Protein 3NTD (pdb70)

Solvent-accessible surface area: 43177 Å² total; per-residue (Å²): 166,75,36,0,0,1,13,12,0,28,30,4,0,10,21,1,0,12,10,1,5,55,21,18,31,104,5,73,3,2,0,3,17,106,25,83,63,0,15,26,6,61,36,0,3,6,7,26,5,8,40,78,4,92,114,92,78,26,0,44,103,53,55,37,129,36,4,111,41,55,14,58,0,66,15,45,39,94,26,48,9,56,32,10,59,83,112,62,74,48,0,22,0,99,90,81,148,88,40,44,87,38,100,27,46,7,67,14,0,0,1,14,29,14,5,18,34,66,126,19,139,26,80,41,23,139,19,64,0,19,19,31,13,62,44,4,61,23,0,47,120,0,38,116,13,29,140,96,0,55,13,65,44,0,0,0,13,5,2,35,85,52,0,0,13,0,0,24,1,0,59,108,76,68,10,81,7,1,0,0,30,127,36,89,2,1,9,69,56,0,5,87,8,2,0,11,16,0,14,94,21,0,120,105,67,69,7,52,15,64,42,48,10,27,11,50,90,8,58,68,78,103,70,126,108,94,13,38,114,104,72,71,58,114,49,62,118,39,34,85,85,1,54,0,12,0,41,2,60,92,54,98,114,18,79,2,8,0,0,0,10,15,62,37,42,95,7,36,11,119,32,1,116,104,17,51,7,38,45,12,166,83,24,0,0,117,28,73,40,29,2,34,9,66,15,100,25,0,14,0,0,7,45,0,3,17,10,116,11,71,42,44,32,123,54,22,65,27,49,42,25,10,8,6,17,16,0,0,28,15,0,0,0,6,10,47,58,84,128,44,152,21,98,8,1,4,20,7,20,12,2,45,0,18,101,24,6,2,1,7,3,17,23,7,17,86,73,0,130,162,63,70,49,77,45,30,9,0,5,14,18,22,33,2,13,8,92,25,22,74,56,29,56,67,0,0,1,0,0,0,0,20,46,120,157,1,58,6,14,0,0,2,0,4,6,116,59,15,2,27,7,0,0,1,0,0,1,0,0,8,29,32,59,10,38,0,52,92,0,14,47,1,6,20,4,38,6,2,20,38,0,24,25,52,6,0,0,4,56,0,0,19,50,0,0,15,21,46,85,58,14,14,44,22,10,13,24,92,88,5,111,121,58,61,172,68,44,35,18,0,0,0,0,75,84,63,49,58,174,113,20,33,18,178,72,26,74,35,1,7,1,58,79,0,50,117,73,20,152,87,8,50,113,107,72,27,0,0,0,0,0,54,49,10,107,44,0,34,7,0,5,27,5,0,49,46,66,54,15,116,7,80,17,0,8,1,0,20,63,4,38,85,36,4,124,115,69,35,1,0,0,12,11,0,28,30,4,0,11,22,1,0,14,10,1,5,54,20,14,34,113,4,82,3,2,0,3,19,101,28,94,51,1,13,23,8,67,41,0,1,5,8,22,4,7,44,53,5,69,114,98,87,36,0,48,106,46,53,37,131,40,3,120,41,50,10,50,0,81,18,43,33,71,35,48,6,44,41,15,71,82,105,48,78,58,0,29,0,98,88,82,165,105,46,38,105,43,102,28,49,8,64,10,0,0,2,14,26,15,7,31,34,71,128,18,140,27,83,45,25,140,22,62,0,18,17,35,17,67,47,4,63,14,0,42,119,0,32,106,11,22,127,106,0,54,12,63,41,0,0,0,15,5,2,34,77,50,0,0,12,0,0,15,4,0,48,97,68,54,8,120,5,1,0,0,30,121,36,82,4,0,5,73,51,0,5,90,8,1,0,10,15,0,15,82,20,0,107,112,74,60,7,54,12,61,43,48,18,25,10,57,89,11,48,65,84,104,68,127,105,95,12,40,109,109,76,68,60,110,52,54,118,31,31,89,81,0,54,0,16,0,40,2,62,94,54,81,131,15,88,2,10,0,0,0,14,16,62,38,47,152,7,41,5,120,33,1,128,109,16,50,7,39,44,14,171,82,23,0,1,114,21,62,37,31,2,35,7,65,16,102,26,0,19,0,0,6,44,0,3,11,12,102,9,66,40,45,34,121,48,20,66,34,49,38,26,12,6,5,18,18,0,0,29,15,0,0,0,9,13,53,56,87,132,41,130,18,83,7,3,6,18,4,13,7,0,47,0,19,110,22,7,0,0,4,4,16,35,6,22,83,66,0,133,162,66,68,53,73,47,28,11,1,4,13,16,26,28,2,12,8,84,28,23,69,54,27,51,66,0,0,0,0,0,0,0,15,40,126,163,4,60,6,12,0,0,2,0,2,5,114,60,16,2,26,7,0,0,1,0,0,0,0,0,8,31,31,57,12,39,0,89,84,0,18,30,1,4,21,4,41,6,4,20,42,2,22,27,62,7,0,0,4,56,1,0,20,45,0,1,16,24,52,92,55,16,11,43,18,8,14,20,101,89,4,105,127,51,67,170,66,38,25,21,0,2,0,0,71,89,45,51,66,170,82,26,41,18,184,68,29,63,38,0,8,1,53,88,0,48,130,74,22,159,86,6,51,114,109,54,26,0,0,0,0,0,42,46,8,118,43,0,36,8,0,7,27,4,0,42,44,62,57,17,115,7,82,8,0,7,1,0,9,58,4,44,101,36,11,125

InterPro domains:
  IPR001763 Rhodanese-like domain [PF00581] (481-562)
  IPR001763 Rhodanese-like domain [PS50206] (483-566)
  IPR001763 Rhodanese-like domain [SM00450] (473-564)
  IPR004099 Pyridine nucleotide-disulphide oxidoreductase, dimerisation domain [PF02852] (349-450)
  IPR016156 FAD/NAD-linked reductase, dimerisation domain superfamily [SSF55424] (344-467)
  IPR023753 FAD/NAD(P)-binding domain [PF07992] (3-305)
  IPR036188 FAD/NAD(P)-binding domain superfamily [G3DSA:3.50.50.60] (3-342)
  IPR036188 FAD/NAD(P)-binding domain superfamily [G3DSA:3.50.50.60] (115-457)
  IPR036188 FAD/NAD(P)-binding domain superfamily [SSF51905] (2-197)
  IPR036188 FAD/NAD(P)-binding domain superfamily [SSF51905] (141-340)
  IPR036873 Rhodanese-like domain superfamily [G3DSA:3.40.250.10] (471-564)
  IPR036873 Rhodanese-like domain superfamily [SSF52821] (459-562)
  IPR050260 FAD-dependent oxidoreductase [PTHR43429] (1-450)

Nearest PDB structures (foldseek):
  3ntd-assembly1_B  TM=1.002E+00  e=0.000E+00  Shewanella loihica PV-4
  3nt6-assembly1_B  TM=1.002E+00  e=0.000E+00  Shewanella loihica PV-4
  3nta-assembly1_A  TM=1.000E+00  e=0.000E+00  Shewanella loihica PV-4
  4ocg-assembly1_A  TM=1.001E+00  e=0.000E+00  Shewanella loihica PV-4
  8a56-assembly1_A  TM=9.738E-01  e=2.371E-68  Enterococcus faecalis

Foldseek 3Di:
DFEEEEEAAEQQAVLLLQLLLVVDVPYAYEYEALAQAHHFQLVCQLCCLLCVVVDNVVRGDAGCVRCCVRRVYRYDYNKHFPAAAPVQQKTKIANNVPRDIDIDHGQFYEYEHAWADDDDPAAPQPDQFEAERGDPVSSVSNSVLCVQQVFQEEEEEAQEQSRLSNQVSCLSNNHAYEYEYLAQAHHVQADQLLRLVLVVLLVVSVHHYHYNKAFRHKDWAADDDQDDVVVVDDRNNGGNRTKIWTQMPVGDIDIGSHYYYDHDIAAPCVRVVNNPWDADPVGAFEAFQLQAISDRSYGYAAQRHWWQALQPRDTDGQRDSVRSSVSSSSNSCVNVPNPDGHRTAFNWDWHDNPLKIKTKTAHYPVRCVVVVHDKDKFWFFPWQFDPVDPDTKTKTKMWIADLAPQQTGMMIIMMRDNRVVVRVVSVVCNVVGHGLLNQLVDDDDDDGVGAYPAGSSNVRSVVSVCSSVVVAAADELVCPLPDDVQEAAAEQDDPVVCVVHDHPRHDYDHLVCCLPCVVVDDQRGEYEYFYAQQPSQSSSVNSQVVVPHHYHYYGGGVSSNVSSD/DAEEEEEAQELQRVLLLQLLLVVDVPYAAEYEHLAQAHHFQLVCLLCVLLCVVVDPVVRHDAHQVRCCVPRVYRYHYNKHFDAAQLVQQKTWIARNVPRDIDIDHGQFYEYAPAWAFDDDPAAPQPDLFEAERGDVVSSVSPSVLCVQQVFQEEEEEAQAFVRLSNLVSCVSVNHAYEYHYLAQAHHVQEDRLLRLVLVVLLVVSPYRYHYNKDWRYKDWDADDDQDDVVVPDDNNNGGNRTWIWTQMPVGDIDIGSHYYYRHGTAAPCPRVVVNPWDADPRRAQEAFQLQAIPNNRYGYAAQRHWWQAQQPRDTDGARDSVRSSVSSSSNSCVNVPNPDGHRHAFNWDWHDNPLKIKTKTAHYPVVCVVVVPDKDKFWFFDFQFDVVPPPTKTKIKMWMADLAPQQGGMMIIMIRDNRVVVSVVSNVCNNVPHGLLNQLPDDDDHDRVGAYRQGSRNVRSVVSVCSSVVVAAADELVPPLPDDPQEAAEEQDDPVVCVVPDHPRHDYDHLVCCVVCVVVDDQSHAYEYFYAQQVSQSVNQNSQVVVVHHYHTYGGGVSSNVSSD

Structure (mmCIF, N/CA/C/O backbone):
data_3NTD
#
_entry.id   3NTD
#
_cell.length_a   133.737
_cell.length_b   133.737
_cell.length_c   79.713
_cell.angle_alpha   90.00
_cell.angle_beta   90.00
_cell.angle_gamma   120.00
#
_symmetry.space_group_name_H-M   'P 3'
#
loop_
_entity.id
_entity.type
_entity.pdbx_description
1 polymer 'FAD-dependent pyridine nucleotide-disulphide oxidoreductase'
2 non-polymer 'COENZYME A'
3 non-polymer 'CHLORIDE ION'
4 non-polymer 'FLAVIN-ADENINE DINUCLEOTIDE'
5 water water
#
loop_
_atom_site.group_PDB
_atom_site.id
_atom_site.type_symbol
_atom_site.label_atom_id
_atom_site.label_alt_id
_atom_site.label_comp_id
_atom_site.label_asym_id
_atom_site.label_entity_id
_atom_site.label_seq_id
_atom_site.pdbx_PDB_ins_code
_atom_site.Cartn_x
_atom_site.Cartn_y
_atom_site.Cartn_z
_atom_site.occupancy
_atom_site.B_iso_or_equiv
_atom_site.auth_seq_id
_atom_site.auth_comp_id
_atom_site.auth_asym_id
_atom_site.auth_atom_id
_atom_site.pdbx_PDB_model_num
ATOM 1 N N . MET A 1 1 ? 65.917 -15.962 45.489 1.00 52.17 1 MET A N 1
ATOM 2 C CA . MET A 1 1 ? 64.591 -15.400 45.037 1.00 49.91 1 MET A CA 1
ATOM 3 C C . MET A 1 1 ? 64.631 -14.922 43.603 1.00 48.29 1 MET A C 1
ATOM 4 O O . MET A 1 1 ? 65.547 -14.207 43.259 1.00 49.49 1 MET A O 1
ATOM 9 N N . LYS A 1 2 ? 63.653 -15.278 42.767 1.00 44.81 2 LYS A N 1
ATOM 10 C CA . LYS A 1 2 ? 63.802 -14.988 41.344 1.00 42.10 2 LYS A CA 1
ATOM 11 C C . LYS A 1 2 ? 63.238 -13.625 41.076 1.00 37.96 2 LYS A C 1
ATOM 12 O O . LYS A 1 2 ? 62.194 -13.264 41.621 1.00 37.70 2 LYS A O 1
ATOM 18 N N . LYS A 1 3 ? 63.888 -12.896 40.187 1.00 35.00 3 LYS A N 1
ATOM 19 C CA . LYS A 1 3 ? 63.347 -11.626 39.702 1.00 31.96 3 LYS A CA 1
ATOM 20 C C . LYS A 1 3 ? 62.721 -11.906 38.355 1.00 32.48 3 LYS A C 1
ATOM 21 O O . LYS A 1 3 ? 63.388 -12.289 37.397 1.00 33.93 3 LYS A O 1
ATOM 27 N N . ILE A 1 4 ? 61.431 -11.709 38.276 1.00 32.05 4 ILE A N 1
ATOM 28 C CA . ILE A 1 4 ? 60.740 -12.077 37.063 1.00 31.35 4 ILE A CA 1
ATOM 29 C C . ILE A 1 4 ? 60.217 -10.820 36.385 1.00 29.71 4 ILE A C 1
ATOM 30 O O . ILE A 1 4 ? 59.541 -10.040 36.987 1.00 26.24 4 ILE A O 1
ATOM 35 N N . LEU A 1 5 ? 60.532 -10.636 35.100 1.00 29.82 5 LEU A N 1
ATOM 36 C CA . LEU A 1 5 ? 59.993 -9.471 34.425 1.00 26.60 5 LEU A CA 1
ATOM 37 C C . LEU A 1 5 ? 59.042 -9.941 33.319 1.00 26.86 5 LEU A C 1
ATOM 38 O O . LEU A 1 5 ? 59.292 -10.978 32.691 1.00 23.72 5 LEU A O 1
ATOM 43 N N . ILE A 1 6 ? 57.954 -9.201 33.100 1.00 27.05 6 ILE A N 1
ATOM 44 C CA . ILE A 1 6 ? 56.935 -9.647 32.194 1.00 28.33 6 ILE A CA 1
ATOM 45 C C . ILE A 1 6 ? 56.587 -8.490 31.281 1.00 29.44 6 ILE A C 1
ATOM 46 O O . ILE A 1 6 ? 56.271 -7.413 31.742 1.00 29.12 6 ILE A O 1
ATOM 51 N N . ILE A 1 7 ? 56.651 -8.735 29.975 1.00 30.56 7 ILE A N 1
ATOM 52 C CA . ILE A 1 7 ? 56.464 -7.688 29.044 1.00 29.91 7 ILE A CA 1
ATOM 53 C C . ILE A 1 7 ? 55.112 -7.925 28.426 1.00 31.22 7 ILE A C 1
ATOM 54 O O . ILE A 1 7 ? 54.938 -8.868 27.623 1.00 30.45 7 ILE A O 1
ATOM 59 N N . GLY A 1 8 ? 54.163 -7.054 28.760 1.00 30.76 8 GLY A N 1
ATOM 60 C CA . GLY A 1 8 ? 52.815 -7.092 28.206 1.00 30.35 8 GLY A CA 1
ATOM 61 C C . GLY A 1 8 ? 51.851 -7.473 29.347 1.00 29.22 8 GLY A C 1
ATOM 62 O O . GLY A 1 8 ? 52.047 -8.467 30.020 1.00 30.05 8 GLY A O 1
ATOM 63 N N . GLY A 1 9 ? 50.845 -6.671 29.569 1.00 29.46 9 GLY A N 1
ATOM 64 C CA . GLY A 1 9 ? 49.967 -6.867 30.746 1.00 30.23 9 GLY A CA 1
ATOM 65 C C . GLY A 1 9 ? 48.574 -7.403 30.492 1.00 28.38 9 GLY A C 1
ATOM 66 O O . GLY A 1 9 ? 47.660 -7.095 31.222 1.00 29.07 9 GLY A O 1
ATOM 67 N N . VAL A 1 10 ? 48.397 -8.237 29.477 1.00 28.85 10 VAL A N 1
ATOM 68 C CA . VAL A 1 10 ? 47.060 -8.756 29.174 1.00 28.22 10 VAL A CA 1
ATOM 69 C C . VAL A 1 10 ? 47.002 -10.289 29.188 1.00 29.53 10 VAL A C 1
ATOM 70 O O . VAL A 1 10 ? 47.448 -10.934 30.166 1.00 29.13 10 VAL A O 1
ATOM 74 N N . ALA A 1 11 ? 46.426 -10.897 28.159 1.00 29.77 11 ALA A N 1
ATOM 75 C CA . ALA A 1 11 ? 46.131 -12.311 28.210 1.00 30.65 11 ALA A CA 1
ATOM 76 C C . ALA A 1 11 ? 47.293 -13.257 28.606 1.00 31.37 11 ALA A C 1
ATOM 77 O O . ALA A 1 11 ? 47.154 -14.064 29.576 1.00 28.78 11 ALA A O 1
ATOM 79 N N . GLY A 1 12 ? 48.464 -13.121 27.969 1.00 31.44 12 GLY A N 1
ATOM 80 C CA . GLY A 1 12 ? 49.585 -14.000 28.359 1.00 30.77 12 GLY A CA 1
ATOM 81 C C . GLY A 1 12 ? 50.264 -13.531 29.653 1.00 31.71 12 GLY A C 1
ATOM 82 O O . GLY A 1 12 ? 50.500 -14.327 30.592 1.00 29.35 12 GLY A O 1
ATOM 83 N N . GLY A 1 13 ? 50.610 -12.246 29.702 1.00 31.25 13 GLY A N 1
ATOM 84 C CA . GLY A 1 13 ? 51.486 -11.805 30.774 1.00 29.47 13 GLY A CA 1
ATOM 85 C C . GLY A 1 13 ? 50.687 -11.749 32.072 1.00 30.26 13 GLY A C 1
ATOM 86 O O . GLY A 1 13 ? 51.219 -12.115 33.154 1.00 30.10 13 GLY A O 1
ATOM 87 N N . ALA A 1 14 ? 49.446 -11.249 32.062 1.00 30.00 14 ALA A N 1
ATOM 88 C CA . ALA A 1 14 ? 48.785 -11.041 33.395 1.00 29.49 14 ALA A CA 1
ATOM 89 C C . ALA A 1 14 ? 48.463 -12.370 34.034 1.00 29.60 14 ALA A C 1
ATOM 90 O O . ALA A 1 14 ? 48.388 -12.509 35.314 1.00 28.89 14 ALA A O 1
ATOM 92 N N . SER A 1 15 ? 48.332 -13.371 33.159 1.00 28.66 15 SER A N 1
ATOM 93 C CA . SER A 1 15 ? 47.960 -14.664 33.589 1.00 26.95 15 SER A CA 1
ATOM 94 C C . SER A 1 15 ? 49.232 -15.354 34.145 1.00 27.81 15 SER A C 1
ATOM 95 O O . SER A 1 15 ? 49.204 -16.130 35.166 1.00 24.62 15 SER A O 1
ATOM 98 N N . ALA A 1 16 ? 50.380 -15.080 33.523 1.00 26.01 16 ALA A N 1
ATOM 99 C CA . ALA A 1 16 ? 51.576 -15.554 34.110 1.00 25.63 16 ALA A CA 1
ATOM 100 C C . ALA A 1 16 ? 51.882 -14.800 35.459 1.00 25.42 16 ALA A C 1
ATOM 101 O O . ALA A 1 16 ? 52.393 -15.441 36.345 1.00 25.32 16 ALA A O 1
ATOM 103 N N . ALA A 1 17 ? 51.674 -13.495 35.535 1.00 25.67 17 ALA A N 1
ATOM 104 C CA . ALA A 1 17 ? 51.999 -12.711 36.763 1.00 26.96 17 ALA A CA 1
ATOM 105 C C . ALA A 1 17 ? 51.234 -13.320 37.937 1.00 27.48 17 ALA A C 1
ATOM 106 O O . ALA A 1 17 ? 51.784 -13.522 39.039 1.00 27.73 17 ALA A O 1
ATOM 108 N N . ALA A 1 18 ? 49.957 -13.625 37.699 1.00 27.23 18 ALA A N 1
ATOM 109 C CA . ALA A 1 18 ? 49.069 -14.090 38.820 1.00 27.64 18 ALA A CA 1
ATOM 110 C C . ALA A 1 18 ? 49.435 -15.461 39.259 1.00 28.00 18 ALA A C 1
ATOM 111 O O . ALA A 1 18 ? 49.622 -15.683 40.463 1.00 29.65 18 ALA A O 1
ATOM 113 N N . ARG A 1 19 ? 49.631 -16.387 38.302 1.00 27.53 19 ARG A N 1
ATOM 114 C CA . ARG A 1 19 ? 50.114 -17.705 38.602 1.00 27.64 19 ARG A CA 1
ATOM 115 C C . ARG A 1 19 ? 51.439 -17.786 39.371 1.00 30.53 19 ARG A C 1
ATOM 116 O O . ARG A 1 19 ? 51.550 -18.545 40.378 1.00 27.35 19 ARG A O 1
ATOM 124 N N . ALA A 1 20 ? 52.442 -17.011 38.873 1.00 29.90 20 ALA A N 1
ATOM 125 C CA . ALA A 1 20 ? 53.711 -16.889 39.491 1.00 32.53 20 ALA A CA 1
ATOM 126 C C . ALA A 1 20 ? 53.633 -16.404 40.944 1.00 31.95 20 ALA A C 1
ATOM 127 O O . ALA A 1 20 ? 54.344 -16.934 41.784 1.00 33.39 20 ALA A O 1
ATOM 129 N N . ARG A 1 21 ? 52.767 -15.467 41.275 1.00 32.14 21 ARG A N 1
ATOM 130 C CA . ARG A 1 21 ? 52.595 -15.166 42.712 1.00 31.56 21 ARG A CA 1
ATOM 131 C C . ARG A 1 21 ? 52.062 -16.356 43.504 1.00 31.98 21 ARG A C 1
ATOM 132 O O . ARG A 1 21 ? 52.469 -16.588 44.617 1.00 34.92 21 ARG A O 1
ATOM 140 N N . ARG A 1 22 ? 51.158 -17.139 42.931 1.00 30.53 22 ARG A N 1
ATOM 141 C CA . ARG A 1 22 ? 50.544 -18.226 43.677 1.00 29.69 22 ARG A CA 1
ATOM 142 C C . ARG A 1 22 ? 51.618 -19.279 43.892 1.00 28.55 22 ARG A C 1
ATOM 143 O O . ARG A 1 22 ? 51.626 -19.930 44.938 1.00 29.49 22 ARG A O 1
ATOM 151 N N . LEU A 1 23 ? 52.566 -19.352 42.967 1.00 25.20 23 LEU A N 1
ATOM 152 C CA . LEU A 1 23 ? 53.705 -20.251 43.135 1.00 27.97 23 LEU A CA 1
ATOM 153 C C . LEU A 1 23 ? 54.759 -19.918 44.152 1.00 29.18 23 LEU A C 1
ATOM 154 O O . LEU A 1 23 ? 55.437 -20.845 44.618 1.00 28.81 23 LEU A O 1
ATOM 159 N N . SER A 1 24 ? 55.006 -18.614 44.388 1.00 28.98 24 SER A N 1
ATOM 160 C CA . SER A 1 24 ? 56.057 -18.196 45.313 1.00 31.07 24 SER A CA 1
ATOM 161 C C . SER A 1 24 ? 55.679 -16.802 45.821 1.00 31.92 24 SER A C 1
ATOM 162 O O . SER A 1 24 ? 55.349 -15.930 45.014 1.00 30.96 24 SER A O 1
ATOM 165 N N . GLU A 1 25 ? 55.772 -16.592 47.145 1.00 32.58 25 GLU A N 1
ATOM 166 C CA . GLU A 1 25 ? 55.681 -15.271 47.768 1.00 32.87 25 GLU A CA 1
ATOM 167 C C . GLU A 1 25 ? 56.990 -14.488 47.807 1.00 33.80 25 GLU A C 1
ATOM 168 O O . GLU A 1 25 ? 56.965 -13.250 47.986 1.00 32.01 25 GLU A O 1
ATOM 174 N N . THR A 1 26 ? 58.126 -15.183 47.688 1.00 33.69 26 THR A N 1
ATOM 175 C CA . THR A 1 26 ? 59.451 -14.486 47.643 1.00 34.36 26 THR A CA 1
ATOM 176 C C . THR A 1 26 ? 59.897 -13.915 46.278 1.00 33.92 26 THR A C 1
ATOM 177 O O . THR A 1 26 ? 60.709 -12.976 46.225 1.00 30.59 26 THR A O 1
ATOM 181 N N . ALA A 1 27 ? 59.358 -14.408 45.166 1.00 31.79 27 ALA A N 1
ATOM 182 C CA . ALA A 1 27 ? 59.808 -13.812 43.862 1.00 32.50 27 ALA A CA 1
ATOM 183 C C . ALA A 1 27 ? 59.438 -12.307 43.758 1.00 31.12 27 ALA A C 1
ATOM 184 O O . ALA A 1 27 ? 58.385 -11.912 44.186 1.00 31.92 27 ALA A O 1
ATOM 186 N N . GLU A 1 28 ? 60.307 -11.502 43.155 1.00 31.03 28 GLU A N 1
ATOM 187 C CA . GLU A 1 28 ? 59.905 -10.191 42.685 1.00 32.59 28 GLU A CA 1
ATOM 188 C C . GLU A 1 28 ? 59.319 -10.286 41.263 1.00 32.38 28 GLU A C 1
ATOM 189 O O . GLU A 1 28 ? 59.909 -10.909 40.388 1.00 34.57 28 GLU A O 1
ATOM 195 N N . ILE A 1 29 ? 58.195 -9.603 41.025 1.00 34.01 29 ILE A N 1
ATOM 196 C CA . ILE A 1 29 ? 57.442 -9.720 39.801 1.00 32.61 29 ILE A CA 1
ATOM 197 C C . ILE A 1 29 ? 57.097 -8.339 39.344 1.00 31.21 29 ILE A C 1
ATOM 198 O O . ILE A 1 29 ? 56.357 -7.642 39.983 1.00 27.24 29 ILE A O 1
ATOM 203 N N . ILE A 1 30 ? 57.673 -7.949 38.201 1.00 31.20 30 ILE A N 1
ATOM 204 C CA . ILE A 1 30 ? 57.422 -6.615 37.654 1.00 30.81 30 ILE A CA 1
ATOM 205 C C . ILE A 1 30 ? 56.760 -6.818 36.285 1.00 31.34 30 ILE A C 1
ATOM 206 O O . ILE A 1 30 ? 57.240 -7.675 35.475 1.00 29.55 30 ILE A O 1
ATOM 211 N N . MET A 1 31 ? 55.626 -6.123 36.065 1.00 30.38 31 MET A N 1
ATOM 212 C CA . MET A 1 31 ? 54.918 -6.289 34.839 1.00 29.69 31 MET A CA 1
ATOM 213 C C . MET A 1 31 ? 54.813 -4.960 34.122 1.00 31.11 31 MET A C 1
ATOM 214 O O . MET A 1 31 ? 54.312 -3.975 34.672 1.00 29.48 31 MET A O 1
ATOM 219 N N . PHE A 1 32 ? 55.328 -4.937 32.891 1.00 29.03 32 PHE A N 1
ATOM 220 C CA . PHE A 1 32 ? 55.353 -3.732 32.091 1.00 28.84 32 PHE A CA 1
ATOM 221 C C . PHE A 1 32 ? 54.216 -3.723 31.084 1.00 27.68 32 PHE A C 1
ATOM 222 O O . PHE A 1 32 ? 53.961 -4.747 30.427 1.00 28.65 32 PHE A O 1
ATOM 230 N N . GLU A 1 33 ? 53.535 -2.586 30.979 1.00 27.92 33 GLU A N 1
ATOM 231 C CA . GLU A 1 33 ? 52.461 -2.408 29.981 1.00 27.14 33 GLU A CA 1
ATOM 232 C C . GLU A 1 33 ? 52.583 -1.028 29.414 1.00 26.72 33 GLU A C 1
ATOM 233 O O . GLU A 1 33 ? 52.627 -0.066 30.181 1.00 29.33 33 GLU A O 1
ATOM 239 N N . ARG A 1 34 ? 52.729 -0.918 28.072 1.00 27.03 34 ARG A N 1
ATOM 240 C CA . ARG A 1 34 ? 52.993 0.335 27.363 1.00 29.09 34 ARG A CA 1
ATOM 241 C C . ARG A 1 34 ? 51.695 1.191 27.400 1.00 29.44 34 ARG A C 1
ATOM 242 O O . ARG A 1 34 ? 51.732 2.397 27.400 1.00 29.21 34 ARG A O 1
ATOM 250 N N . GLY A 1 35 ? 50.549 0.531 27.487 1.00 30.19 35 GLY A N 1
ATOM 251 C CA . GLY A 1 35 ? 49.271 1.192 27.518 1.00 33.70 35 GLY A CA 1
ATOM 252 C C . GLY A 1 35 ? 48.900 1.619 28.926 1.00 34.61 35 GLY A C 1
ATOM 253 O O . GLY A 1 35 ? 49.635 1.347 29.875 1.00 32.47 35 GLY A O 1
ATOM 254 N N . GLU A 1 36 ? 47.761 2.312 29.017 1.00 35.29 36 GLU A N 1
ATOM 255 C CA . GLU A 1 36 ? 47.205 2.726 30.289 1.00 35.88 36 GLU A CA 1
ATOM 256 C C . GLU A 1 36 ? 46.551 1.588 31.121 1.00 34.84 36 GLU A C 1
ATOM 257 O O . GLU A 1 36 ? 46.470 1.726 32.360 1.00 32.01 36 GLU A O 1
ATOM 263 N N . TYR A 1 37 ? 46.128 0.471 30.479 1.00 28.64 37 TYR A N 1
ATOM 264 C CA . TYR A 1 37 ? 45.352 -0.563 31.239 1.00 32.27 37 TYR A CA 1
ATOM 265 C C . TYR A 1 37 ? 45.913 -1.980 31.153 1.00 31.77 37 TYR A C 1
ATOM 266 O O . TYR A 1 37 ? 46.456 -2.389 30.095 1.00 30.87 37 TYR A O 1
ATOM 275 N N . VAL A 1 38 ? 45.790 -2.739 32.253 1.00 29.82 38 VAL A N 1
ATOM 276 C CA . VAL A 1 38 ? 46.210 -4.114 32.197 1.00 28.26 38 VAL A CA 1
ATOM 277 C C . VAL A 1 38 ? 44.908 -4.934 32.269 1.00 27.18 38 VAL A C 1
ATOM 278 O O . VAL A 1 38 ? 43.857 -4.350 32.625 1.00 27.48 38 VAL A O 1
ATOM 282 N N . SER A 1 39 ? 44.953 -6.213 31.812 1.00 27.59 39 SER A N 1
ATOM 283 C CA . SER A 1 39 ? 43.836 -7.209 32.009 1.00 26.64 39 SER A CA 1
ATOM 284 C C . SER A 1 39 ? 42.522 -6.640 31.471 1.00 29.31 39 SER A C 1
ATOM 285 O O . SER A 1 39 ? 41.477 -6.721 32.125 1.00 27.70 39 SER A O 1
ATOM 288 N N . PHE A 1 40 ? 42.576 -6.047 30.285 1.00 29.69 40 PHE A N 1
ATOM 289 C CA . PHE A 1 40 ? 41.345 -5.504 29.696 1.00 30.09 40 PHE A CA 1
ATOM 290 C C . PHE A 1 40 ? 40.787 -6.569 28.803 1.00 30.01 40 PHE A C 1
ATOM 291 O O . PHE A 1 40 ? 41.534 -7.481 28.394 1.00 30.63 40 PHE A O 1
ATOM 299 N N . ALA A 1 41 ? 39.483 -6.485 28.536 1.00 28.31 41 ALA A N 1
ATOM 300 C CA . ALA A 1 41 ? 38.742 -7.518 27.737 1.00 29.89 41 ALA A CA 1
ATOM 301 C C . ALA A 1 41 ? 38.815 -7.142 26.263 1.00 29.22 41 ALA A C 1
ATOM 302 O O . ALA A 1 41 ? 37.892 -6.479 25.694 1.00 31.71 41 ALA A O 1
ATOM 304 N N . ASN A 1 42 ? 39.912 -7.494 25.657 1.00 30.91 42 ASN A N 1
ATOM 305 C CA . ASN A 1 42 ? 40.088 -7.183 24.226 1.00 30.98 42 ASN A CA 1
ATOM 306 C C . ASN A 1 42 ? 38.871 -7.691 23.479 1.00 29.26 42 ASN A C 1
ATOM 307 O O . ASN A 1 42 ? 38.409 -7.007 22.579 1.00 29.91 42 ASN A O 1
ATOM 312 N N . CYS A 1 43 ? 38.402 -8.874 23.793 1.00 28.96 43 CYS A N 1
ATOM 313 C CA . CYS A 1 43 ? 37.332 -9.469 23.050 1.00 28.66 43 CYS A CA 1
ATOM 314 C C . CYS A 1 43 ? 36.040 -8.640 23.176 1.00 28.18 43 CYS A C 1
ATOM 315 O O . CYS A 1 43 ? 35.149 -8.717 22.399 1.00 26.65 43 CYS A O 1
ATOM 318 N N . GLY A 1 44 ? 36.014 -7.822 24.192 1.00 25.18 44 GLY A N 1
ATOM 319 C CA . GLY A 1 44 ? 34.877 -7.019 24.501 1.00 25.51 44 GLY A CA 1
ATOM 320 C C . GLY A 1 44 ? 34.628 -5.843 23.616 1.00 24.80 44 GLY A C 1
ATOM 321 O O . GLY A 1 44 ? 33.505 -5.373 23.584 1.00 25.45 44 GLY A O 1
ATOM 322 N N . LEU A 1 45 ? 35.671 -5.359 22.932 1.00 25.34 45 LEU A N 1
ATOM 323 C CA . LEU A 1 45 ? 35.702 -4.017 22.375 1.00 26.53 45 LEU A CA 1
ATOM 324 C C . LEU A 1 45 ? 34.673 -3.713 21.286 1.00 27.76 45 LEU A C 1
ATOM 325 O O . LEU A 1 45 ? 34.082 -2.664 21.265 1.00 27.47 45 LEU A O 1
ATOM 330 N N . PRO A 1 46 ? 34.415 -4.667 20.380 1.00 26.46 46 PRO A N 1
ATOM 331 C CA . PRO A 1 46 ? 33.369 -4.384 19.357 1.00 26.93 46 PRO A CA 1
ATOM 332 C C . PRO A 1 46 ? 31.975 -4.365 20.025 1.00 28.77 46 PRO A C 1
ATOM 333 O O . PRO A 1 46 ? 31.087 -3.623 19.593 1.00 27.98 46 PRO A O 1
ATOM 337 N N . TYR A 1 47 ? 31.817 -5.064 21.163 1.00 28.00 47 TYR A N 1
ATOM 338 C CA . TYR A 1 47 ? 30.524 -5.010 21.827 1.00 27.49 47 TYR A CA 1
ATOM 339 C C . TYR A 1 47 ? 30.303 -3.762 22.649 1.00 29.18 47 TYR A C 1
ATOM 340 O O . TYR A 1 47 ? 29.153 -3.396 22.928 1.00 29.88 47 TYR A O 1
ATOM 349 N N . HIS A 1 48 ? 31.371 -3.068 23.035 1.00 29.00 48 HIS A N 1
ATOM 350 C CA . HIS A 1 48 ? 31.107 -1.820 23.673 1.00 27.67 48 HIS A CA 1
ATOM 351 C C . HIS A 1 48 ? 30.763 -0.719 22.660 1.00 27.86 48 HIS A C 1
ATOM 352 O O . HIS A 1 48 ? 29.926 0.116 22.930 1.00 25.14 48 HIS A O 1
ATOM 359 N N . ILE A 1 49 ? 31.386 -0.818 21.477 1.00 30.28 49 ILE A N 1
ATOM 360 C CA . ILE A 1 49 ? 31.118 0.104 20.363 1.00 30.03 49 ILE A CA 1
ATOM 361 C C . ILE A 1 49 ? 29.667 0.132 20.001 1.00 32.39 49 ILE A C 1
ATOM 362 O O . ILE A 1 49 ? 29.106 1.241 19.938 1.00 33.83 49 ILE A O 1
ATOM 367 N N . SER A 1 50 ? 29.042 -1.042 19.824 1.00 34.88 50 SER A N 1
ATOM 368 C CA . SER A 1 50 ? 27.607 -1.138 19.627 1.00 35.08 50 SER A CA 1
ATOM 369 C C . SER A 1 50 ? 26.739 -0.816 20.843 1.00 34.55 50 SER A C 1
ATOM 370 O O . SER A 1 50 ? 25.513 -0.708 20.716 1.00 34.35 50 SER A O 1
ATOM 373 N N . GLY A 1 51 ? 27.326 -0.672 22.022 1.00 32.82 51 GLY A N 1
ATOM 374 C CA . GLY A 1 51 ? 26.479 -0.438 23.193 1.00 35.10 51 GLY A CA 1
ATOM 375 C C . GLY A 1 51 ? 25.879 -1.712 23.837 1.00 35.37 51 GLY A C 1
ATOM 376 O O . GLY A 1 51 ? 25.376 -1.667 24.936 1.00 34.94 51 GLY A O 1
ATOM 377 N N . GLU A 1 52 ? 25.977 -2.848 23.154 1.00 35.49 52 GLU A N 1
ATOM 378 C CA . GLU A 1 52 ? 25.692 -4.155 23.692 1.00 38.10 52 GLU A CA 1
ATOM 379 C C . GLU A 1 52 ? 26.345 -4.416 25.083 1.00 35.99 52 GLU A C 1
ATOM 380 O O . GLU A 1 52 ? 25.685 -4.921 25.985 1.00 35.19 52 GLU A O 1
ATOM 386 N N . ILE A 1 53 ? 27.599 -4.034 25.241 1.00 33.98 53 ILE A N 1
ATOM 387 C CA . ILE A 1 53 ? 28.195 -3.903 26.564 1.00 34.15 53 ILE A CA 1
ATOM 388 C C . ILE A 1 53 ? 28.087 -2.450 26.952 1.00 34.33 53 ILE A C 1
ATOM 389 O O . ILE A 1 53 ? 28.751 -1.641 26.395 1.00 35.82 53 ILE A O 1
ATOM 394 N N . ALA A 1 54 ? 27.230 -2.104 27.895 1.00 36.07 54 ALA A N 1
ATOM 395 C CA . ALA A 1 54 ? 26.890 -0.684 28.024 1.00 38.71 54 ALA A CA 1
ATOM 396 C C . ALA A 1 54 ? 28.020 0.168 28.642 1.00 39.88 54 ALA A C 1
ATOM 397 O O . ALA A 1 54 ? 28.224 1.343 28.268 1.00 39.49 54 ALA A O 1
ATOM 399 N N . GLN A 1 55 ? 28.766 -0.461 29.539 1.00 39.87 55 GLN A N 1
ATOM 400 C CA . GLN A 1 55 ? 29.574 0.206 30.585 1.00 42.70 55 GLN A CA 1
ATOM 401 C C . GLN A 1 55 ? 31.063 -0.009 30.230 1.00 39.74 55 GLN A C 1
ATOM 402 O O . GLN A 1 55 ? 31.582 -1.151 30.107 1.00 37.84 55 GLN A O 1
ATOM 408 N N . ARG A 1 56 ? 31.756 1.099 30.012 1.00 38.78 56 ARG A N 1
ATOM 409 C CA . ARG A 1 56 ? 33.158 1.026 29.623 1.00 36.64 56 ARG A CA 1
ATOM 410 C C . ARG A 1 56 ? 33.939 0.377 30.776 1.00 36.11 56 ARG A C 1
ATOM 411 O O . ARG A 1 56 ? 34.947 -0.284 30.535 1.00 35.46 56 ARG A O 1
ATOM 419 N N . SER A 1 57 ? 33.456 0.512 32.009 1.00 34.38 57 SER A N 1
ATOM 420 C CA . SER A 1 57 ? 34.182 -0.002 33.169 1.00 34.32 57 SER A CA 1
ATOM 421 C C . SER A 1 57 ? 34.223 -1.502 33.078 1.00 32.46 57 SER A C 1
ATOM 422 O O . SER A 1 57 ? 35.131 -2.096 33.554 1.00 33.95 57 SER A O 1
ATOM 425 N N . ALA A 1 58 ? 33.209 -2.148 32.478 1.00 32.49 58 ALA A N 1
ATOM 426 C CA . ALA A 1 58 ? 33.203 -3.640 32.454 1.00 32.06 58 ALA A CA 1
ATOM 427 C C . ALA A 1 58 ? 34.383 -4.261 31.622 1.00 32.35 58 ALA A C 1
ATOM 428 O O . ALA A 1 58 ? 34.674 -5.462 31.735 1.00 31.96 58 ALA A O 1
ATOM 430 N N . LEU A 1 59 ? 35.124 -3.435 30.899 1.00 31.82 59 LEU A N 1
ATOM 431 C CA . LEU A 1 59 ? 36.255 -3.922 30.074 1.00 32.61 59 LEU A CA 1
ATOM 432 C C . LEU A 1 59 ? 37.635 -4.064 30.812 1.00 33.98 59 LEU A C 1
ATOM 433 O O . LEU A 1 59 ? 38.627 -4.583 30.258 1.00 33.11 59 LEU A O 1
ATOM 438 N N . VAL A 1 60 ? 37.680 -3.612 32.073 1.00 33.58 60 VAL A N 1
ATOM 439 C CA . VAL A 1 60 ? 38.937 -3.587 32.832 1.00 31.97 60 VAL A CA 1
ATOM 440 C C . VAL A 1 60 ? 38.704 -4.439 34.027 1.00 33.01 60 VAL A C 1
ATOM 441 O O . VAL A 1 60 ? 37.809 -4.138 34.802 1.00 32.73 60 VAL A O 1
ATOM 445 N N . LEU A 1 61 ? 39.511 -5.500 34.122 1.00 33.49 61 LEU A N 1
ATOM 446 C CA . LEU A 1 61 ? 39.290 -6.656 35.008 1.00 33.74 61 LEU A CA 1
ATOM 447 C C . LEU A 1 61 ? 40.263 -6.585 36.154 1.00 32.91 61 LEU A C 1
ATOM 448 O O . LEU A 1 61 ? 39.973 -7.096 37.209 1.00 31.91 61 LEU A O 1
ATOM 453 N N . GLN A 1 62 ? 41.392 -5.896 35.933 1.00 31.04 62 GLN A N 1
ATOM 454 C CA . GLN A 1 62 ? 42.303 -5.626 36.990 1.00 33.06 62 GLN A CA 1
ATOM 455 C C . GLN A 1 62 ? 42.874 -4.220 36.878 1.00 32.56 62 GLN A C 1
ATOM 456 O O . GLN A 1 62 ? 42.847 -3.609 35.811 1.00 32.21 62 GLN A O 1
ATOM 462 N N . THR A 1 63 ? 43.474 -3.734 37.960 1.00 33.76 63 THR A N 1
ATOM 463 C CA . THR A 1 63 ? 44.251 -2.461 37.900 1.00 33.43 63 THR A CA 1
ATOM 464 C C . THR A 1 63 ? 45.670 -2.601 38.478 1.00 33.24 63 THR A C 1
ATOM 465 O O . THR A 1 63 ? 45.979 -3.591 39.143 1.00 34.63 63 THR A O 1
ATOM 469 N N . PRO A 1 64 ? 46.546 -1.595 38.270 1.00 34.41 64 PRO A N 1
ATOM 470 C CA . PRO A 1 64 ? 47.876 -1.641 38.935 1.00 32.20 64 PRO A CA 1
ATOM 471 C C . PRO A 1 64 ? 47.698 -1.858 40.436 1.00 31.73 64 PRO A C 1
ATOM 472 O O . PRO A 1 64 ? 48.487 -2.578 41.091 1.00 29.47 64 PRO A O 1
ATOM 476 N N . GLU A 1 65 ? 46.696 -1.192 40.971 1.00 31.13 65 GLU A N 1
ATOM 477 C CA . GLU A 1 65 ? 46.495 -1.186 42.431 1.00 33.80 65 GLU A CA 1
ATOM 478 C C . GLU A 1 65 ? 45.940 -2.555 42.834 1.00 32.57 65 GLU A C 1
ATOM 479 O O . GLU A 1 65 ? 46.365 -3.126 43.838 1.00 32.24 65 GLU A O 1
ATOM 485 N N . SER A 1 66 ? 45.011 -3.111 42.054 1.00 33.90 66 SER A N 1
ATOM 486 C CA . SER A 1 66 ? 44.481 -4.466 42.402 1.00 33.75 66 SER A CA 1
ATOM 487 C C . SER A 1 66 ? 45.565 -5.538 42.295 1.00 31.81 66 SER A C 1
ATOM 488 O O . SER A 1 66 ?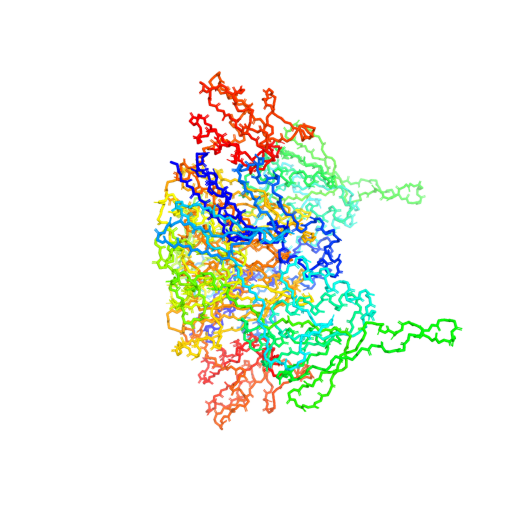 45.604 -6.462 43.086 1.00 30.07 66 SER A O 1
ATOM 491 N N . PHE A 1 67 ? 46.425 -5.441 41.292 1.00 31.81 67 PHE A N 1
ATOM 492 C CA . PHE A 1 67 ? 47.500 -6.403 41.144 1.00 32.29 67 PHE A CA 1
ATOM 493 C C . PHE A 1 67 ? 48.493 -6.309 42.268 1.00 33.77 67 PHE A C 1
ATOM 494 O O . PHE A 1 67 ? 49.124 -7.288 42.608 1.00 35.34 67 PHE A O 1
ATOM 502 N N . LYS A 1 68 ? 48.673 -5.111 42.831 1.00 34.10 68 LYS A N 1
ATOM 503 C CA . LYS A 1 68 ? 49.544 -4.984 43.994 1.00 33.59 68 LYS A CA 1
ATOM 504 C C . LYS A 1 68 ? 48.902 -5.510 45.286 1.00 31.65 68 LYS A C 1
ATOM 505 O O . LYS A 1 68 ? 49.568 -6.152 46.046 1.00 31.89 68 LYS A O 1
ATOM 511 N N . ALA A 1 69 ? 47.637 -5.224 45.519 1.00 31.17 69 ALA A N 1
ATOM 512 C CA . ALA A 1 69 ? 46.996 -5.669 46.783 1.00 31.38 69 ALA A CA 1
ATOM 513 C C . ALA A 1 69 ? 46.818 -7.195 46.822 1.00 32.01 69 ALA A C 1
ATOM 514 O O . ALA A 1 69 ? 47.340 -7.933 47.758 1.00 30.38 69 ALA A O 1
ATOM 516 N N . ARG A 1 70 ? 46.279 -7.708 45.711 1.00 29.17 70 ARG A N 1
ATOM 517 C CA . ARG A 1 70 ? 46.096 -9.136 45.621 1.00 30.63 70 ARG A CA 1
ATOM 518 C C . ARG A 1 70 ? 47.369 -9.990 45.466 1.00 29.88 70 ARG A C 1
ATOM 519 O O . ARG A 1 70 ? 47.607 -10.921 46.273 1.00 31.35 70 ARG A O 1
ATOM 527 N N . PHE A 1 71 ? 48.170 -9.705 44.452 1.00 28.91 71 PHE A N 1
ATOM 528 C CA . PHE A 1 71 ? 49.264 -10.552 44.071 1.00 30.80 71 PHE A CA 1
ATOM 529 C C . PHE A 1 71 ? 50.612 -9.918 44.310 1.00 29.00 71 PHE A C 1
ATOM 530 O O . PHE A 1 71 ? 51.614 -10.434 43.850 1.00 30.36 71 PHE A O 1
ATOM 538 N N . ASN A 1 72 ? 50.694 -8.797 45.011 1.00 30.23 72 ASN A N 1
ATOM 539 C CA . ASN A 1 72 ? 52.019 -8.152 45.197 1.00 30.16 72 ASN A CA 1
ATOM 540 C C . ASN A 1 72 ? 52.884 -8.132 43.927 1.00 29.79 72 ASN A C 1
ATOM 541 O O . ASN A 1 72 ? 54.128 -8.499 43.958 1.00 30.05 72 ASN A O 1
ATOM 546 N N . VAL A 1 73 ? 52.224 -7.768 42.812 1.00 31.63 73 VAL A N 1
ATOM 547 C CA . VAL A 1 73 ? 52.913 -7.498 41.513 1.00 30.24 73 VAL A CA 1
ATOM 548 C C . VAL A 1 73 ? 52.981 -6.011 41.204 1.00 31.24 73 VAL A C 1
ATOM 549 O O . VAL A 1 73 ? 51.952 -5.312 41.181 1.00 31.94 73 VAL A O 1
ATOM 553 N N . GLU A 1 74 ? 54.196 -5.524 40.934 1.00 31.27 74 GLU A N 1
ATOM 554 C CA . GLU A 1 74 ? 54.460 -4.149 40.617 1.00 31.79 74 GLU A CA 1
ATOM 555 C C . GLU A 1 74 ? 54.178 -4.058 39.090 1.00 31.99 74 GLU A C 1
ATOM 556 O O . GLU A 1 74 ? 54.971 -4.476 38.283 1.00 30.25 74 GLU A O 1
ATOM 562 N N . VAL A 1 75 ? 53.031 -3.504 38.746 1.00 31.02 75 VAL A N 1
ATOM 563 C CA . VAL A 1 75 ? 52.597 -3.226 37.396 1.00 30.38 75 VAL A CA 1
ATOM 564 C C . VAL A 1 75 ? 53.022 -1.817 37.010 1.00 31.30 75 VAL A C 1
ATOM 565 O O . VAL A 1 75 ? 52.747 -0.869 37.721 1.00 28.66 75 VAL A O 1
ATOM 569 N N . ARG A 1 76 ? 53.701 -1.656 35.865 1.00 29.22 76 ARG A N 1
ATOM 570 C CA . ARG A 1 76 ? 54.054 -0.302 35.512 1.00 30.05 76 ARG A CA 1
ATOM 571 C C . ARG A 1 76 ? 53.425 0.031 34.170 1.00 31.12 76 ARG A C 1
ATOM 572 O O . ARG A 1 76 ? 53.906 -0.463 33.121 1.00 30.85 76 ARG A O 1
ATOM 580 N N . VAL A 1 77 ? 52.334 0.810 34.223 1.00 32.89 77 VAL A N 1
ATOM 581 C CA . VAL A 1 77 ? 51.593 1.234 33.014 1.00 32.64 77 VAL A CA 1
ATOM 582 C C . VAL A 1 77 ? 52.302 2.452 32.399 1.00 31.25 77 VAL A C 1
ATOM 583 O O . VAL A 1 77 ? 53.166 3.010 32.991 1.00 31.74 77 VAL A O 1
ATOM 587 N N . LYS A 1 78 ? 52.008 2.771 31.157 1.00 31.78 78 LYS A N 1
ATOM 588 C CA . LYS A 1 78 ? 52.839 3.701 30.365 1.00 30.00 78 LYS A CA 1
ATOM 589 C C . LYS A 1 78 ? 54.355 3.493 30.457 1.00 27.65 78 LYS A C 1
ATOM 590 O O . LYS A 1 78 ? 55.096 4.454 30.455 1.00 29.87 78 LYS A O 1
ATOM 596 N N . HIS A 1 79 ? 54.795 2.264 30.489 1.00 29.12 79 HIS A N 1
ATOM 597 C CA . HIS A 1 79 ? 56.193 1.906 30.500 1.00 29.18 79 HIS A CA 1
ATOM 598 C C . HIS A 1 79 ? 56.395 0.889 29.359 1.00 28.99 79 HIS A C 1
ATOM 599 O O . HIS A 1 79 ? 55.863 -0.222 29.431 1.00 27.06 79 HIS A O 1
ATOM 606 N N . GLU A 1 80 ? 57.250 1.217 28.376 1.00 28.93 80 GLU A N 1
ATOM 607 C CA . GLU A 1 80 ? 57.416 0.315 27.211 1.00 27.80 80 GLU A CA 1
ATOM 608 C C . GLU A 1 80 ? 58.854 -0.220 27.220 1.00 27.90 80 GLU A C 1
ATOM 609 O O . GLU A 1 80 ? 59.809 0.574 27.306 1.00 28.70 80 GLU A O 1
ATOM 615 N N . VAL A 1 81 ? 59.031 -1.548 27.157 1.00 26.13 81 VAL A N 1
ATOM 616 C CA . VAL A 1 81 ? 60.328 -2.074 26.960 1.00 26.28 81 VAL A CA 1
ATOM 617 C C . VAL A 1 81 ? 60.743 -1.778 25.525 1.00 28.08 81 VAL A C 1
ATOM 618 O O . VAL A 1 81 ? 60.015 -2.076 24.610 1.00 28.25 81 VAL A O 1
ATOM 622 N N . VAL A 1 82 ? 61.942 -1.223 25.392 1.00 28.87 82 VAL A N 1
ATOM 623 C CA . VAL A 1 82 ? 62.514 -0.770 24.102 1.00 29.37 82 VAL A CA 1
ATOM 624 C C . VAL A 1 82 ? 63.766 -1.589 23.761 1.00 27.81 82 VAL A C 1
ATOM 625 O O . VAL A 1 82 ? 64.193 -1.517 22.655 1.00 27.06 82 VAL A O 1
ATOM 629 N N . ALA A 1 83 ? 64.302 -2.375 24.701 1.00 25.31 83 ALA A N 1
ATOM 630 C CA . ALA A 1 83 ? 65.368 -3.353 24.403 1.00 26.11 83 ALA A CA 1
ATOM 631 C C . ALA A 1 83 ? 65.647 -4.333 25.492 1.00 27.71 83 ALA A C 1
ATOM 632 O O . ALA A 1 83 ? 65.488 -4.052 26.677 1.00 27.35 83 ALA A O 1
ATOM 634 N N . ILE A 1 84 ? 66.025 -5.518 25.036 1.00 27.59 84 ILE A N 1
ATOM 635 C CA . ILE A 1 84 ? 66.521 -6.557 25.868 1.00 30.33 84 ILE A CA 1
ATOM 636 C C . ILE A 1 84 ? 67.997 -6.788 25.609 1.00 32.30 84 ILE A C 1
ATOM 637 O O . ILE A 1 84 ? 68.407 -7.269 24.521 1.00 33.74 84 ILE A O 1
ATOM 642 N N . ASP A 1 85 ? 68.814 -6.536 26.607 1.00 31.65 85 ASP A N 1
ATOM 643 C CA . ASP A 1 85 ? 70.232 -7.011 26.448 1.00 34.79 85 ASP A CA 1
ATOM 644 C C . ASP A 1 85 ? 70.520 -8.330 27.102 1.00 34.09 85 ASP A C 1
ATOM 645 O O . ASP A 1 85 ? 70.670 -8.389 28.356 1.00 33.16 85 ASP A O 1
ATOM 650 N N . ARG A 1 86 ? 70.716 -9.379 26.293 1.00 33.54 86 ARG A N 1
ATOM 651 C CA . ARG A 1 86 ? 70.647 -10.695 26.898 1.00 34.14 86 ARG A CA 1
ATOM 652 C C . ARG A 1 86 ? 71.838 -11.058 27.758 1.00 34.82 86 ARG A C 1
ATOM 653 O O . ARG A 1 86 ? 71.708 -11.722 28.780 1.00 36.64 86 ARG A O 1
ATOM 661 N N . ALA A 1 87 ? 73.003 -10.597 27.322 1.00 35.60 87 ALA A N 1
ATOM 662 C CA . ALA A 1 87 ? 74.239 -10.973 27.888 1.00 35.69 87 ALA A CA 1
ATOM 663 C C . ALA A 1 87 ? 74.290 -10.402 29.291 1.00 35.11 87 ALA A C 1
ATOM 664 O O . ALA A 1 87 ? 74.749 -11.097 30.191 1.00 34.71 87 ALA A O 1
ATOM 666 N N . ALA A 1 88 ? 73.842 -9.132 29.433 1.00 34.78 88 ALA A N 1
ATOM 667 C CA . ALA A 1 88 ? 73.857 -8.373 30.708 1.00 35.39 88 ALA A CA 1
ATOM 668 C C . ALA A 1 88 ? 72.645 -8.750 31.564 1.00 35.44 88 ALA A C 1
ATOM 669 O O . ALA A 1 88 ? 72.589 -8.407 32.769 1.00 35.94 88 ALA A O 1
ATOM 671 N N . LYS A 1 89 ? 71.687 -9.431 30.928 1.00 33.50 89 LYS A N 1
ATOM 672 C CA . LYS A 1 89 ? 70.357 -9.705 31.555 1.00 33.07 89 LYS A CA 1
ATOM 673 C C . LYS A 1 89 ? 69.748 -8.401 32.113 1.00 32.18 89 LYS A C 1
ATOM 674 O O . LYS A 1 89 ? 69.360 -8.297 33.296 1.00 31.32 89 LYS A O 1
ATOM 680 N N . LEU A 1 90 ? 69.646 -7.424 31.226 1.00 29.96 90 LEU A N 1
ATOM 681 C CA . LEU A 1 90 ? 68.933 -6.218 31.556 1.00 32.79 90 LEU A CA 1
ATOM 682 C C . LEU A 1 90 ? 68.002 -5.777 30.433 1.00 32.16 90 LEU A C 1
ATOM 683 O O . LEU A 1 90 ? 68.301 -5.966 29.271 1.00 33.88 90 LEU A O 1
ATOM 688 N N . VAL A 1 91 ? 66.895 -5.161 30.773 1.00 31.55 91 VAL A N 1
ATOM 689 C CA . VAL A 1 91 ? 66.073 -4.519 29.748 1.00 29.86 91 VAL A CA 1
ATOM 690 C C . VAL A 1 91 ? 66.151 -3.024 29.905 1.00 32.18 91 VAL A C 1
ATOM 691 O O . VAL A 1 91 ? 66.527 -2.474 30.997 1.00 32.07 91 VAL A O 1
ATOM 695 N N . THR A 1 92 ? 65.887 -2.334 28.790 1.00 31.80 92 THR A N 1
ATOM 696 C CA . THR A 1 92 ? 65.787 -0.900 28.772 1.00 30.46 92 THR A CA 1
ATOM 697 C C . THR A 1 92 ? 64.307 -0.582 28.607 1.00 31.00 92 THR A C 1
ATOM 698 O O . THR A 1 92 ? 63.631 -1.199 27.754 1.00 31.31 92 THR A O 1
ATOM 702 N N . VAL A 1 93 ? 63.826 0.355 29.450 1.00 29.36 93 VAL A N 1
ATOM 703 C CA . VAL A 1 93 ? 62.453 0.767 29.508 1.00 30.10 93 VAL A CA 1
ATOM 704 C C . VAL A 1 93 ? 62.323 2.241 29.289 1.00 31.09 93 VAL A C 1
ATOM 705 O O . VAL A 1 93 ? 63.120 3.001 29.832 1.00 30.94 93 VAL A O 1
ATOM 709 N N . ARG A 1 94 ? 61.297 2.638 28.507 1.00 32.29 94 ARG A N 1
ATOM 710 C CA . ARG A 1 94 ? 60.906 4.013 28.329 1.00 32.59 94 ARG A CA 1
ATOM 711 C C . ARG A 1 94 ? 59.593 4.377 29.048 1.00 31.06 94 ARG A C 1
ATOM 712 O O . ARG A 1 94 ? 58.618 3.700 28.870 1.00 31.98 94 ARG A O 1
ATOM 720 N N . ARG A 1 95 ? 59.607 5.413 29.885 1.00 31.80 95 ARG A N 1
ATOM 721 C CA . ARG A 1 95 ? 58.413 6.031 30.477 1.00 33.10 95 ARG A CA 1
ATOM 722 C C . ARG A 1 95 ? 57.776 6.942 29.428 1.00 33.81 95 ARG A C 1
ATOM 723 O O . ARG A 1 95 ? 58.315 8.023 29.129 1.00 37.05 95 ARG A O 1
ATOM 731 N N . LEU A 1 96 ? 56.661 6.529 28.867 1.00 32.86 96 LEU A N 1
ATOM 732 C CA . LEU A 1 96 ? 56.012 7.231 27.762 1.00 34.31 96 LEU A CA 1
ATOM 733 C C . LEU A 1 96 ? 55.490 8.632 28.246 1.00 37.19 96 LEU A C 1
ATOM 734 O O . LEU A 1 96 ? 55.189 9.455 27.426 1.00 39.69 96 LEU A O 1
ATOM 739 N N . LEU A 1 97 ? 55.419 8.866 29.562 1.00 38.04 97 LEU A N 1
ATOM 740 C CA . LEU A 1 97 ? 54.979 10.133 30.146 1.00 40.58 97 LEU A CA 1
ATOM 741 C C . LEU A 1 97 ? 55.910 11.216 29.667 1.00 41.34 97 LEU A C 1
ATOM 742 O O . LEU A 1 97 ? 55.470 12.263 29.208 1.00 41.93 97 LEU A O 1
ATOM 747 N N . ASP A 1 98 ? 57.211 10.967 29.734 1.00 40.24 98 ASP A N 1
ATOM 748 C CA . ASP A 1 98 ? 58.205 12.038 29.525 1.00 42.76 98 ASP A CA 1
ATOM 749 C C . ASP A 1 98 ? 59.337 11.640 28.595 1.00 42.30 98 ASP A C 1
ATOM 750 O O . ASP A 1 98 ? 60.208 12.420 28.339 1.00 43.45 98 ASP A O 1
ATOM 755 N N . GLY A 1 99 ? 59.336 10.413 28.115 1.00 42.08 99 GLY A N 1
ATOM 756 C CA . GLY A 1 99 ? 60.382 9.932 27.239 1.00 41.09 99 GLY A CA 1
ATOM 757 C C . GLY A 1 99 ? 61.653 9.497 27.928 1.00 40.01 99 GLY A C 1
ATOM 758 O O . GLY A 1 99 ? 62.563 9.087 27.230 1.00 40.18 99 GLY A O 1
ATOM 759 N N . SER A 1 100 ? 61.738 9.561 29.275 1.00 39.28 100 SER A N 1
ATOM 760 C CA . SER A 1 100 ? 62.952 9.152 29.998 1.00 36.45 100 SER A CA 1
ATOM 761 C C . SER A 1 100 ? 63.177 7.651 29.903 1.00 35.02 100 SER A C 1
ATOM 762 O O . SER A 1 100 ? 62.208 6.837 29.669 1.00 32.77 100 SER A O 1
ATOM 765 N N . GLU A 1 101 ? 64.423 7.237 30.153 1.00 34.22 101 GLU A N 1
ATOM 766 C CA . GLU A 1 101 ? 64.776 5.795 30.043 1.00 33.84 101 GLU A CA 1
ATOM 767 C C . GLU A 1 101 ? 65.547 5.310 31.250 1.00 34.09 101 GLU A C 1
ATOM 768 O O . GLU A 1 101 ? 66.256 6.113 31.890 1.00 33.94 101 GLU A O 1
ATOM 774 N N . TYR A 1 102 ? 65.353 4.031 31.581 1.00 30.97 102 TYR A N 1
ATOM 775 C CA . TYR A 1 102 ? 66.084 3.357 32.660 1.00 32.44 102 TYR A CA 1
ATOM 776 C C . TYR A 1 102 ? 66.300 1.907 32.312 1.00 31.76 102 TYR A C 1
ATOM 777 O O . TYR A 1 102 ? 65.657 1.423 31.406 1.00 30.30 102 TYR A O 1
ATOM 786 N N . GLN A 1 103 ? 67.146 1.186 33.105 1.00 32.40 103 GLN A N 1
ATOM 787 C CA . GLN A 1 103 ? 67.270 -0.252 32.968 1.00 32.00 103 GLN A CA 1
ATOM 788 C C . GLN A 1 103 ? 66.789 -1.048 34.177 1.00 33.00 103 GLN A C 1
ATOM 789 O O . GLN A 1 103 ? 66.843 -0.563 35.352 1.00 30.54 103 GLN A O 1
ATOM 795 N N . GLU A 1 104 ? 66.345 -2.274 33.871 1.00 29.85 104 GLU A N 1
ATOM 796 C CA . GLU A 1 104 ? 65.855 -3.200 34.920 1.00 29.37 104 GLU A CA 1
ATOM 797 C C . GLU A 1 104 ? 66.440 -4.586 34.701 1.00 28.26 104 GLU A C 1
ATOM 798 O O . GLU A 1 104 ? 66.273 -5.186 33.629 1.00 29.49 104 GLU A O 1
ATOM 804 N N . SER A 1 105 ? 67.103 -5.157 35.694 1.00 28.57 105 SER A N 1
ATOM 805 C CA . SER A 1 105 ? 67.590 -6.542 35.570 1.00 29.55 105 SER A CA 1
ATOM 806 C C . SER A 1 105 ? 66.520 -7.610 35.727 1.00 30.56 105 SER A C 1
ATOM 807 O O . SER A 1 105 ? 65.433 -7.392 36.420 1.00 29.65 105 SER A O 1
ATOM 810 N N . TYR A 1 106 ? 66.781 -8.779 35.113 1.00 31.10 106 TYR A N 1
ATOM 811 C CA . TYR A 1 106 ? 65.914 -9.926 35.331 1.00 30.35 106 TYR A CA 1
ATOM 812 C C . TYR A 1 106 ? 66.730 -11.166 35.708 1.00 31.88 106 TYR A C 1
ATOM 813 O O . TYR A 1 106 ? 67.913 -11.239 35.376 1.00 30.36 106 TYR A O 1
ATOM 822 N N . ASP A 1 107 ? 66.102 -12.103 36.438 1.00 32.27 107 ASP A N 1
ATOM 823 C CA . ASP A 1 107 ? 66.540 -13.502 36.364 1.00 32.93 107 ASP A CA 1
ATOM 824 C C . ASP A 1 107 ? 65.839 -14.253 35.204 1.00 32.66 107 ASP A C 1
ATOM 825 O O . ASP A 1 107 ? 66.469 -15.061 34.529 1.00 34.49 107 ASP A O 1
ATOM 830 N N . THR A 1 108 ? 64.540 -14.052 34.993 1.00 31.75 108 THR A N 1
ATOM 831 C CA . THR A 1 108 ? 63.889 -14.697 33.841 1.00 30.30 108 THR A CA 1
ATOM 832 C C . THR A 1 108 ? 62.884 -13.695 33.305 1.00 28.35 108 THR A C 1
ATOM 833 O O . THR A 1 108 ? 62.462 -12.820 34.042 1.00 26.35 108 THR A O 1
ATOM 837 N N . LEU A 1 109 ? 62.537 -13.821 32.034 1.00 26.15 109 LEU A N 1
ATOM 838 C CA . LEU A 1 109 ? 61.774 -12.758 31.366 1.00 26.62 109 LEU A CA 1
ATOM 839 C C . LEU A 1 109 ? 60.659 -13.364 30.543 1.00 27.93 109 LEU A C 1
ATOM 840 O O . LEU A 1 109 ? 60.871 -14.475 29.944 1.00 28.46 109 LEU A O 1
ATOM 845 N N . LEU A 1 110 ? 59.432 -12.802 30.561 1.00 27.36 110 LEU A N 1
ATOM 846 C CA . LEU A 1 110 ? 58.426 -13.353 29.725 1.00 30.26 110 LEU A CA 1
ATOM 847 C C . LEU A 1 110 ? 58.053 -12.316 28.759 1.00 29.67 110 LEU A C 1
ATOM 848 O O . LEU A 1 110 ? 57.870 -11.132 29.145 1.00 31.70 110 LEU A O 1
ATOM 853 N N . LEU A 1 111 ? 57.868 -12.730 27.509 1.00 30.97 111 LEU A N 1
ATOM 854 C CA . LEU A 1 111 ? 57.529 -11.732 26.421 1.00 30.66 111 LEU A CA 1
ATOM 855 C C . LEU A 1 111 ? 56.162 -12.120 26.077 1.00 31.31 111 LEU A C 1
ATOM 856 O O . LEU A 1 111 ? 55.968 -13.229 25.564 1.00 31.35 111 LEU A O 1
ATOM 861 N N . SER A 1 112 ? 55.209 -11.238 26.323 1.00 29.72 112 SER A N 1
ATOM 862 C CA . SER A 1 112 ? 53.842 -11.498 25.891 1.00 30.19 112 SER A CA 1
ATOM 863 C C . SER A 1 112 ? 53.240 -10.269 25.243 1.00 28.20 112 SER A C 1
ATOM 864 O O . SER A 1 112 ? 52.182 -9.788 25.666 1.00 26.29 112 SER A O 1
ATOM 867 N N . PRO A 1 113 ? 53.885 -9.794 24.140 1.00 29.44 113 PRO A N 1
ATOM 868 C CA . PRO A 1 113 ? 53.559 -8.504 23.571 1.00 28.51 113 PRO A CA 1
ATOM 869 C C . PRO A 1 113 ? 52.437 -8.475 22.519 1.00 28.10 113 PRO A C 1
ATOM 870 O O . PRO A 1 113 ? 51.951 -7.377 22.177 1.00 30.16 113 PRO A O 1
ATOM 874 N N . GLY A 1 114 ? 52.029 -9.648 22.056 1.00 28.24 114 GLY A N 1
ATOM 875 C CA . GLY A 1 114 ? 50.846 -9.828 21.268 1.00 28.31 114 GLY A CA 1
ATOM 876 C C . GLY A 1 114 ? 51.139 -9.577 19.796 1.00 28.91 114 GLY A C 1
ATOM 877 O O . GLY A 1 114 ? 52.278 -9.911 19.306 1.00 27.02 114 GLY A O 1
ATOM 878 N N . ALA A 1 115 ? 50.100 -9.067 19.096 1.00 28.02 115 ALA A N 1
ATOM 879 C CA . ALA A 1 115 ? 50.198 -8.901 17.659 1.00 27.23 115 ALA A CA 1
ATOM 880 C C . ALA A 1 115 ? 49.458 -7.668 17.348 1.00 29.84 115 ALA A C 1
ATOM 881 O O . ALA A 1 115 ? 48.468 -7.340 17.975 1.00 28.77 115 ALA A O 1
ATOM 883 N N . ALA A 1 116 ? 50.008 -6.934 16.402 1.00 29.03 116 ALA A N 1
ATOM 884 C CA . ALA A 1 116 ? 49.528 -5.662 15.970 1.00 30.42 116 ALA A CA 1
ATOM 885 C C . ALA A 1 116 ? 48.778 -5.810 14.641 1.00 30.58 116 ALA A C 1
ATOM 886 O O . ALA A 1 116 ? 49.166 -6.652 13.812 1.00 31.15 116 ALA A O 1
ATOM 888 N N . PRO A 1 117 ? 47.749 -4.971 14.407 1.00 32.22 117 PRO A N 1
ATOM 889 C CA . PRO A 1 117 ? 47.075 -5.122 13.110 1.00 33.29 117 PRO A CA 1
ATOM 890 C C . PRO A 1 117 ? 48.072 -4.925 12.001 1.00 32.44 117 PRO A C 1
ATOM 891 O O . PRO A 1 117 ? 49.053 -4.173 12.111 1.00 31.54 117 PRO A O 1
ATOM 895 N N . ILE A 1 118 ? 47.776 -5.597 10.922 1.00 34.28 118 ILE A N 1
ATOM 896 C CA . ILE A 1 118 ? 48.630 -5.595 9.757 1.00 36.57 118 ILE A CA 1
ATOM 897 C C . ILE A 1 118 ? 48.466 -4.323 8.990 1.00 39.42 118 ILE A C 1
ATOM 898 O O . ILE A 1 118 ? 47.342 -3.879 8.703 1.00 40.77 118 ILE A O 1
ATOM 903 N N . VAL A 1 119 ? 49.589 -3.709 8.637 1.00 42.27 119 VAL A N 1
ATOM 904 C CA . VAL A 1 119 ? 49.467 -2.478 7.879 1.00 44.21 119 VAL A CA 1
ATOM 905 C C . VAL A 1 119 ? 49.467 -2.839 6.390 1.00 43.71 119 VAL A C 1
ATOM 906 O O . VAL A 1 119 ? 50.391 -3.450 5.948 1.00 43.45 119 VAL A O 1
ATOM 910 N N . PRO A 1 120 ? 48.436 -2.486 5.626 1.00 43.49 120 PRO A N 1
ATOM 911 C CA . PRO A 1 120 ? 48.623 -2.858 4.209 1.00 45.35 120 PRO A CA 1
ATOM 912 C C . PRO A 1 120 ? 49.356 -1.760 3.419 1.00 45.57 120 PRO A C 1
ATOM 913 O O . PRO A 1 120 ? 49.254 -0.588 3.804 1.00 43.80 120 PRO A O 1
ATOM 917 N N . PRO A 1 121 ? 50.066 -2.128 2.316 1.00 47.50 121 PRO A N 1
ATOM 918 C CA . PRO A 1 121 ? 50.742 -1.131 1.505 1.00 47.80 121 PRO A CA 1
ATOM 919 C C . PRO A 1 121 ? 49.771 -0.423 0.551 1.00 48.33 121 PRO A C 1
ATOM 920 O O . PRO A 1 121 ? 50.071 -0.284 -0.634 1.00 49.12 121 PRO A O 1
ATOM 924 N N . ILE A 1 122 ? 48.615 0.005 1.067 1.00 46.65 122 ILE A N 1
ATOM 925 C CA . ILE A 1 122 ? 47.575 0.683 0.306 1.00 45.52 122 ILE A CA 1
ATOM 926 C C . ILE A 1 122 ? 47.880 2.198 0.332 1.00 44.62 122 ILE A C 1
ATOM 927 O O . ILE A 1 122 ? 48.007 2.798 1.404 1.00 45.35 122 ILE A O 1
ATOM 932 N N . PRO A 1 123 ? 48.072 2.821 -0.847 1.00 44.30 123 PRO A N 1
ATOM 933 C CA . PRO A 1 123 ? 48.281 4.293 -0.825 1.00 43.05 123 PRO A CA 1
ATOM 934 C C . PRO A 1 123 ? 47.084 5.048 -0.201 1.00 41.33 123 PRO A C 1
ATOM 935 O O . PRO A 1 123 ? 45.922 4.786 -0.584 1.00 39.39 123 PRO A O 1
ATOM 939 N N . GLY A 1 124 ? 47.406 5.935 0.748 1.00 40.25 124 GLY A N 1
ATOM 940 C CA . GLY A 1 124 ? 46.486 6.889 1.344 1.00 39.92 124 GLY A CA 1
ATOM 941 C C . GLY A 1 124 ? 45.696 6.354 2.520 1.00 39.13 124 GLY A C 1
ATOM 942 O O . GLY A 1 124 ? 44.665 6.945 2.874 1.00 38.92 124 GLY A O 1
ATOM 943 N N . VAL A 1 125 ? 46.127 5.225 3.091 1.00 38.50 125 VAL A N 1
ATOM 944 C CA . VAL A 1 125 ? 45.359 4.480 4.126 1.00 37.49 125 VAL A CA 1
ATOM 945 C C . VAL A 1 125 ? 45.551 5.021 5.510 1.00 37.04 125 VAL A C 1
ATOM 946 O O . VAL A 1 125 ? 44.742 4.730 6.453 1.00 32.85 125 VAL A O 1
ATOM 950 N N . ASP A 1 126 ? 46.612 5.808 5.626 1.00 35.36 126 ASP A N 1
ATOM 951 C CA . ASP A 1 126 ? 46.876 6.507 6.820 1.00 37.25 126 ASP A CA 1
ATOM 952 C C . ASP A 1 126 ? 46.155 7.863 6.722 1.00 37.06 126 ASP A C 1
ATOM 953 O O . ASP A 1 126 ? 46.527 8.714 5.934 1.00 32.52 126 ASP A O 1
ATOM 958 N N . ASN A 1 127 ? 45.094 8.033 7.499 1.00 34.09 127 ASN A N 1
ATOM 959 C CA . ASN A 1 127 ? 44.297 9.216 7.383 1.00 37.60 127 ASN A CA 1
ATOM 960 C C . ASN A 1 127 ? 43.308 9.238 8.580 1.00 39.08 127 ASN A C 1
ATOM 961 O O . ASN A 1 127 ? 43.168 8.216 9.271 1.00 37.23 127 ASN A O 1
ATOM 966 N N . PRO A 1 128 ? 42.644 10.383 8.814 1.00 39.27 128 PRO A N 1
ATOM 967 C CA . PRO A 1 128 ? 41.889 10.564 10.049 1.00 39.75 128 PRO A CA 1
ATOM 968 C C . PRO A 1 128 ? 40.598 9.749 10.177 1.00 37.29 128 PRO A C 1
ATOM 969 O O . PRO A 1 128 ? 40.000 9.795 11.243 1.00 38.27 128 PRO A O 1
ATOM 973 N N . LEU A 1 129 ? 40.209 8.967 9.143 1.00 34.06 129 LEU A N 1
ATOM 974 C CA . LEU A 1 129 ? 38.937 8.280 9.105 1.00 31.68 129 LEU A CA 1
ATOM 975 C C . LEU A 1 129 ? 39.103 6.761 8.947 1.00 30.34 129 LEU A C 1
ATOM 976 O O . LEU A 1 129 ? 38.097 6.019 8.829 1.00 29.12 129 LEU A O 1
ATOM 981 N N . THR A 1 130 ? 40.355 6.319 9.079 1.00 28.86 130 THR A N 1
ATOM 982 C CA . THR A 1 130 ? 40.718 4.917 8.893 1.00 28.89 130 THR A CA 1
ATOM 983 C C . THR A 1 130 ? 41.372 4.420 10.202 1.00 27.76 130 THR A C 1
ATOM 984 O O . THR A 1 130 ? 42.303 5.036 10.651 1.00 28.45 130 THR A O 1
ATOM 988 N N . HIS A 1 131 ? 40.789 3.350 10.772 1.00 30.00 131 HIS A N 1
ATOM 989 C CA . HIS A 1 131 ? 41.164 2.808 12.109 1.00 29.59 131 HIS A CA 1
ATOM 990 C C . HIS A 1 131 ? 41.235 1.265 12.108 1.00 30.21 131 HIS A C 1
ATOM 991 O O . HIS A 1 131 ? 40.452 0.548 11.447 1.00 29.72 131 HIS A O 1
ATOM 998 N N . SER A 1 132 ? 42.184 0.751 12.865 1.00 30.65 132 SER A N 1
ATOM 999 C CA . SER A 1 132 ? 42.219 -0.654 13.177 1.00 31.88 132 SER A CA 1
ATOM 1000 C C . SER A 1 132 ? 41.831 -0.779 14.643 1.00 30.10 132 SER A C 1
ATOM 1001 O O . SER A 1 132 ? 41.955 0.194 15.377 1.00 28.03 132 SER A O 1
ATOM 1004 N N . LEU A 1 133 ? 41.315 -1.941 15.045 1.00 27.47 133 LEU A N 1
ATOM 1005 C CA . LEU A 1 133 ? 40.856 -2.135 16.415 1.00 27.08 133 LEU A CA 1
ATOM 1006 C C . LEU A 1 133 ? 41.680 -3.198 17.150 1.00 27.73 133 LEU A C 1
ATOM 1007 O O . LEU A 1 133 ? 41.693 -4.381 16.773 1.00 29.24 133 LEU A O 1
ATOM 1012 N N . ARG A 1 134 ? 42.417 -2.783 18.180 1.00 27.44 134 ARG A N 1
ATOM 1013 C CA . ARG A 1 134 ? 43.260 -3.650 18.976 1.00 26.93 134 ARG A CA 1
ATOM 1014 C C . ARG A 1 134 ? 42.975 -3.361 20.476 1.00 28.38 134 ARG A C 1
ATOM 1015 O O . ARG A 1 134 ? 42.956 -4.300 21.274 1.00 26.86 134 ARG A O 1
ATOM 1023 N N . ASN A 1 135 ? 42.896 -2.097 20.835 1.00 28.90 135 ASN A N 1
ATOM 1024 C CA . ASN A 1 135 ? 42.782 -1.694 22.294 1.00 30.48 135 ASN A CA 1
ATOM 1025 C C . ASN A 1 135 ? 41.717 -0.633 22.668 1.00 29.92 135 ASN A C 1
ATOM 1026 O O . ASN A 1 135 ? 40.950 -0.096 21.792 1.00 30.56 135 ASN A O 1
ATOM 1031 N N . ILE A 1 136 ? 41.659 -0.248 23.959 1.00 28.38 136 ILE A N 1
ATOM 1032 C CA . ILE A 1 136 ? 40.721 0.755 24.329 1.00 30.15 136 ILE A CA 1
ATOM 1033 C C . ILE A 1 136 ? 40.953 2.069 23.610 1.00 29.55 136 ILE A C 1
ATOM 1034 O O . ILE A 1 136 ? 39.999 2.671 23.111 1.00 27.05 136 ILE A O 1
ATOM 1039 N N . PRO A 1 137 ? 42.222 2.539 23.544 1.00 30.15 137 PRO A N 1
ATOM 1040 C CA . PRO A 1 137 ? 42.424 3.725 22.728 1.00 31.80 137 PRO A CA 1
ATOM 1041 C C . PRO A 1 137 ? 41.950 3.647 21.283 1.00 31.35 137 PRO A C 1
ATOM 1042 O O . PRO A 1 137 ? 41.353 4.640 20.768 1.00 33.59 137 PRO A O 1
ATOM 1046 N N . ASP A 1 138 ? 42.234 2.545 20.589 1.00 32.58 138 ASP A N 1
ATOM 1047 C CA . ASP A 1 138 ? 41.655 2.340 19.223 1.00 31.31 138 ASP A CA 1
ATOM 1048 C C . ASP A 1 138 ? 40.167 2.408 19.264 1.00 30.80 138 ASP A C 1
ATOM 1049 O O . ASP A 1 138 ? 39.556 2.919 18.349 1.00 29.49 138 ASP A O 1
ATOM 1054 N N . MET A 1 139 ? 39.558 1.890 20.337 1.00 30.66 139 MET A N 1
ATOM 1055 C CA . MET A 1 139 ? 38.125 1.935 20.421 1.00 29.88 139 MET A CA 1
ATOM 1056 C C . MET A 1 139 ? 37.597 3.340 20.628 1.00 32.18 139 MET A C 1
ATOM 1057 O O . MET A 1 139 ? 36.567 3.683 20.028 1.00 32.75 139 MET A O 1
ATOM 1062 N N . ASP A 1 140 ? 38.254 4.179 21.444 1.00 31.13 140 ASP A N 1
ATOM 1063 C CA . ASP A 1 140 ? 37.708 5.509 21.657 1.00 32.66 140 ASP A CA 1
ATOM 1064 C C . ASP A 1 140 ? 37.877 6.347 20.439 1.00 32.50 140 ASP A C 1
ATOM 1065 O O . ASP A 1 140 ? 37.112 7.231 20.235 1.00 32.87 140 ASP A O 1
ATOM 1070 N N . ARG A 1 141 ? 38.888 6.058 19.626 1.00 32.35 141 ARG A N 1
ATOM 1071 C CA . ARG A 1 141 ? 39.121 6.739 18.350 1.00 32.69 141 ARG A CA 1
ATOM 1072 C C . ARG A 1 141 ? 38.009 6.452 17.379 1.00 31.78 141 ARG A C 1
ATOM 1073 O O . ARG A 1 141 ? 37.543 7.373 16.710 1.00 32.75 141 ARG A O 1
ATOM 1081 N N . ILE A 1 142 ? 37.614 5.174 17.267 1.00 31.88 142 ILE A N 1
ATOM 1082 C CA . ILE A 1 142 ? 36.530 4.793 16.391 1.00 31.81 142 ILE A CA 1
ATOM 1083 C C . ILE A 1 142 ? 35.283 5.457 16.853 1.00 32.70 142 ILE A C 1
ATOM 1084 O O . ILE A 1 142 ? 34.606 6.185 16.096 1.00 32.28 142 ILE A O 1
ATOM 1089 N N . LEU A 1 143 ? 35.021 5.314 18.149 1.00 33.97 143 LEU A N 1
ATOM 1090 C CA . LEU A 1 143 ? 33.817 5.954 18.688 1.00 34.05 143 LEU A CA 1
ATOM 1091 C C . LEU A 1 143 ? 33.839 7.463 18.434 1.00 33.62 143 LEU A C 1
ATOM 1092 O O . LEU A 1 143 ? 32.845 8.083 18.003 1.00 33.29 143 LEU A O 1
ATOM 1097 N N . GLN A 1 144 ? 34.973 8.080 18.707 1.00 33.67 144 GLN A N 1
ATOM 1098 C CA . GLN A 1 144 ? 35.082 9.508 18.408 1.00 36.63 144 GLN A CA 1
ATOM 1099 C C . GLN A 1 144 ? 34.938 9.932 16.900 1.00 37.44 144 GLN A C 1
ATOM 1100 O O . GLN A 1 144 ? 34.362 10.991 16.616 1.00 37.28 144 GLN A O 1
ATOM 1106 N N . THR A 1 145 ? 35.383 9.114 15.944 1.00 36.12 145 THR A N 1
ATOM 1107 C CA . THR A 1 145 ? 35.029 9.352 14.520 1.00 37.75 145 THR A CA 1
ATOM 1108 C C . THR A 1 145 ? 33.517 9.183 14.148 1.00 38.90 145 THR A C 1
ATOM 1109 O O . THR A 1 145 ? 32.883 10.008 13.458 1.00 37.08 145 THR A O 1
ATOM 1113 N N . ILE A 1 146 ? 32.940 8.086 14.611 1.00 38.74 146 ILE A N 1
ATOM 1114 C CA . ILE A 1 146 ? 31.500 7.952 14.548 1.00 39.39 146 ILE A CA 1
ATOM 1115 C C . ILE A 1 146 ? 30.733 9.192 14.967 1.00 39.80 146 ILE A C 1
ATOM 1116 O O . ILE A 1 146 ? 29.809 9.651 14.209 1.00 38.47 146 ILE A O 1
ATOM 1121 N N . GLN A 1 147 ? 31.070 9.712 16.160 1.00 40.13 147 GLN A N 1
ATOM 1122 C CA . GLN A 1 147 ? 30.457 10.913 16.697 1.00 42.68 147 GLN A CA 1
ATOM 1123 C C . GLN A 1 147 ? 30.731 12.154 15.894 1.00 42.65 147 GLN A C 1
ATOM 1124 O O . GLN A 1 147 ? 29.787 12.895 15.639 1.00 45.10 147 GLN A O 1
ATOM 1130 N N . MET A 1 148 ? 31.999 12.433 15.564 1.00 41.33 148 MET A N 1
ATOM 1131 C CA . MET A 1 148 ? 32.357 13.767 15.056 1.00 41.24 148 MET A CA 1
ATOM 1132 C C . MET A 1 148 ? 32.115 13.824 13.577 1.00 41.13 148 MET A C 1
ATOM 1133 O O . MET A 1 148 ? 31.732 14.838 13.053 1.00 41.55 148 MET A O 1
ATOM 1138 N N . ASN A 1 149 ? 32.299 12.710 12.894 1.00 38.30 149 ASN A N 1
ATOM 1139 C CA . ASN A 1 149 ? 32.026 12.747 11.475 1.00 37.99 149 ASN A CA 1
ATOM 1140 C C . ASN A 1 149 ? 30.632 12.242 11.055 1.00 36.88 149 ASN A C 1
ATOM 1141 O O . ASN A 1 149 ? 30.489 11.892 9.906 1.00 37.01 149 ASN A O 1
ATOM 1146 N N . ASN A 1 150 ? 29.675 12.124 11.991 1.00 35.52 150 ASN A N 1
ATOM 1147 C CA . ASN A 1 150 ? 28.280 11.844 11.733 1.00 33.07 150 ASN A CA 1
ATOM 1148 C C . ASN A 1 150 ? 28.205 10.699 10.782 1.00 32.80 150 ASN A C 1
ATOM 1149 O O . ASN A 1 150 ? 27.541 10.799 9.716 1.00 28.91 150 ASN A O 1
ATOM 1154 N N . VAL A 1 151 ? 28.902 9.631 11.135 1.00 32.26 151 VAL A N 1
ATOM 1155 C CA . VAL A 1 151 ? 29.037 8.443 10.252 1.00 31.63 151 VAL A CA 1
ATOM 1156 C C . VAL A 1 151 ? 27.676 7.787 9.842 1.00 33.08 151 VAL A C 1
ATOM 1157 O O . VAL A 1 151 ? 26.863 7.302 10.665 1.00 31.49 151 VAL A O 1
ATOM 1161 N N . GLU A 1 152 ? 27.397 7.803 8.551 1.00 32.01 152 GLU A N 1
ATOM 1162 C CA . GLU A 1 152 ? 26.114 7.257 8.122 1.00 33.35 152 GLU A CA 1
ATOM 1163 C C . GLU A 1 152 ? 26.414 6.060 7.253 1.00 32.34 152 GLU A C 1
ATOM 1164 O O . GLU A 1 152 ? 25.560 5.181 7.099 1.00 29.90 152 GLU A O 1
ATOM 1170 N N . HIS A 1 153 ? 27.602 6.082 6.642 1.00 30.82 153 HIS A N 1
ATOM 1171 C CA . HIS A 1 153 ? 28.100 4.910 5.903 1.00 31.26 153 HIS A CA 1
ATOM 1172 C C . HIS A 1 153 ? 29.488 4.508 6.264 1.00 30.57 153 HIS A C 1
ATOM 1173 O O . HIS A 1 153 ? 30.386 5.364 6.376 1.00 31.60 153 HIS A O 1
ATOM 1180 N N . ALA A 1 154 ? 29.721 3.211 6.489 1.00 29.61 154 ALA A N 1
ATOM 1181 C CA . ALA A 1 154 ? 31.065 2.755 6.881 1.00 31.41 154 ALA A CA 1
ATOM 1182 C C . ALA A 1 154 ? 31.442 1.521 6.078 1.00 29.82 154 ALA A C 1
ATOM 1183 O O . ALA A 1 154 ? 30.590 0.768 5.688 1.00 32.12 154 ALA A O 1
ATOM 1185 N N . THR A 1 155 ? 32.724 1.384 5.819 1.00 29.11 155 THR A N 1
ATOM 1186 C CA . THR A 1 155 ? 33.280 0.269 5.189 1.00 27.29 155 THR A CA 1
ATOM 1187 C C . THR A 1 155 ? 34.248 -0.457 6.145 1.00 27.12 155 THR A C 1
ATOM 1188 O O . THR A 1 155 ? 35.102 0.144 6.770 1.00 29.53 155 THR A O 1
ATOM 1192 N N . VAL A 1 156 ? 34.163 -1.764 6.156 1.00 26.51 156 VAL A N 1
ATOM 1193 C CA . VAL A 1 156 ? 35.098 -2.661 6.903 1.00 26.42 156 VAL A CA 1
ATOM 1194 C C . VAL A 1 156 ? 35.771 -3.509 5.862 1.00 28.01 156 VAL A C 1
ATOM 1195 O O . VAL A 1 156 ? 35.093 -4.046 4.923 1.00 28.42 156 VAL A O 1
ATOM 1199 N N . VAL A 1 157 ? 37.094 -3.635 6.006 1.00 29.41 157 VAL A N 1
ATOM 1200 C CA . VAL A 1 157 ? 37.861 -4.527 5.123 1.00 28.55 157 VAL A CA 1
ATOM 1201 C C . VAL A 1 157 ? 38.414 -5.670 5.935 1.00 28.90 157 VAL A C 1
ATOM 1202 O O . VAL A 1 157 ? 39.170 -5.409 6.873 1.00 30.77 157 VAL A O 1
ATOM 1206 N N . GLY A 1 158 ? 38.062 -6.911 5.537 1.00 28.27 158 GLY A N 1
ATOM 1207 C CA . GLY A 1 158 ? 38.635 -8.203 6.060 1.00 29.14 158 GLY A CA 1
ATOM 1208 C C . GLY A 1 158 ? 37.394 -8.933 6.658 1.00 29.15 158 GLY A C 1
ATOM 1209 O O . GLY A 1 158 ? 36.703 -8.325 7.466 1.00 27.33 158 GLY A O 1
ATOM 1210 N N . GLY A 1 159 ? 37.138 -10.191 6.298 1.00 29.76 159 GLY A N 1
ATOM 1211 C CA . GLY A 1 159 ? 35.898 -10.897 6.826 1.00 29.44 159 GLY A CA 1
ATOM 1212 C C . GLY A 1 159 ? 36.282 -12.006 7.822 1.00 30.09 159 GLY A C 1
ATOM 1213 O O . GLY A 1 159 ? 35.606 -13.035 7.934 1.00 32.61 159 GLY A O 1
ATOM 1214 N N . GLY A 1 160 ? 37.362 -11.780 8.559 1.00 29.81 160 GLY A N 1
ATOM 1215 C CA . GLY A 1 160 ? 37.794 -12.647 9.690 1.00 30.81 160 GLY A CA 1
ATOM 1216 C C . GLY A 1 160 ? 36.939 -12.161 10.880 1.00 30.01 160 GLY A C 1
ATOM 1217 O O . GLY A 1 160 ? 36.045 -11.368 10.699 1.00 29.07 160 GLY A O 1
ATOM 1218 N N . PHE A 1 161 ? 37.234 -12.597 12.101 1.00 31.71 161 PHE A N 1
ATOM 1219 C CA . PHE A 1 161 ? 36.200 -12.417 13.130 1.00 32.76 161 PHE A CA 1
ATOM 1220 C C . PHE A 1 161 ? 36.217 -10.978 13.608 1.00 32.24 161 PHE A C 1
ATOM 1221 O O . PHE A 1 161 ? 35.178 -10.489 13.929 1.00 32.30 161 PHE A O 1
ATOM 1229 N N . ILE A 1 162 ? 37.368 -10.297 13.623 1.00 31.21 162 ILE A N 1
ATOM 1230 C CA . ILE A 1 162 ? 37.363 -8.886 14.033 1.00 32.78 162 ILE A CA 1
ATOM 1231 C C . ILE A 1 162 ? 36.503 -8.038 13.078 1.00 31.78 162 ILE A C 1
ATOM 1232 O O . ILE A 1 162 ? 35.730 -7.182 13.498 1.00 31.79 162 ILE A O 1
ATOM 1237 N N . GLY A 1 163 ? 36.663 -8.293 11.783 1.00 31.89 163 GLY A N 1
ATOM 1238 C CA . GLY A 1 163 ? 35.828 -7.624 10.778 1.00 30.92 163 GLY A CA 1
ATOM 1239 C C . GLY A 1 163 ? 34.315 -7.842 10.886 1.00 28.98 163 GLY A C 1
ATOM 1240 O O . GLY A 1 163 ? 33.527 -6.937 10.657 1.00 31.56 163 GLY A O 1
ATOM 1241 N N . LEU A 1 164 ? 33.899 -9.077 11.023 1.00 27.87 164 LEU A N 1
ATOM 1242 C CA . LEU A 1 164 ? 32.497 -9.443 11.116 1.00 27.51 164 LEU A CA 1
ATOM 1243 C C . LEU A 1 164 ? 31.921 -8.775 12.378 1.00 29.31 164 LEU A C 1
ATOM 1244 O O . LEU A 1 164 ? 30.836 -8.146 12.366 1.00 28.97 164 LEU A O 1
ATOM 1249 N N . GLU A 1 165 ? 32.679 -8.866 13.476 1.00 28.56 165 GLU A N 1
ATOM 1250 C CA . GLU A 1 165 ? 32.173 -8.206 14.708 1.00 29.17 165 GLU A CA 1
ATOM 1251 C C . GLU A 1 165 ? 31.992 -6.725 14.498 1.00 28.53 165 GLU A C 1
ATOM 1252 O O . GLU A 1 165 ? 30.942 -6.180 14.826 1.00 26.92 165 GLU A O 1
ATOM 1258 N N . MET A 1 166 ? 32.990 -6.073 13.854 1.00 27.75 166 MET A N 1
ATOM 1259 C CA . MET A 1 166 ? 32.851 -4.650 13.606 1.00 25.65 166 MET A CA 1
ATOM 1260 C C . MET A 1 166 ? 31.769 -4.319 12.606 1.00 28.23 166 MET A C 1
ATOM 1261 O O . MET A 1 166 ? 31.073 -3.316 12.809 1.00 30.41 166 MET A O 1
ATOM 1266 N N . MET A 1 167 ? 31.538 -5.128 11.592 1.00 26.88 167 MET A N 1
ATOM 1267 C CA . MET A 1 167 ? 30.355 -4.905 10.692 1.00 29.50 167 MET A CA 1
ATOM 1268 C C . MET A 1 167 ? 28.997 -5.000 11.466 1.00 28.23 167 MET A C 1
ATOM 1269 O O . MET A 1 167 ? 28.041 -4.195 11.321 1.00 28.69 167 MET A O 1
ATOM 1274 N N . GLU A 1 168 ? 28.929 -6.028 12.254 1.00 29.66 168 GLU A N 1
ATOM 1275 C CA . GLU A 1 168 ? 27.788 -6.203 13.126 1.00 30.96 168 GLU A CA 1
ATOM 1276 C C . GLU A 1 168 ? 27.565 -5.021 14.093 1.0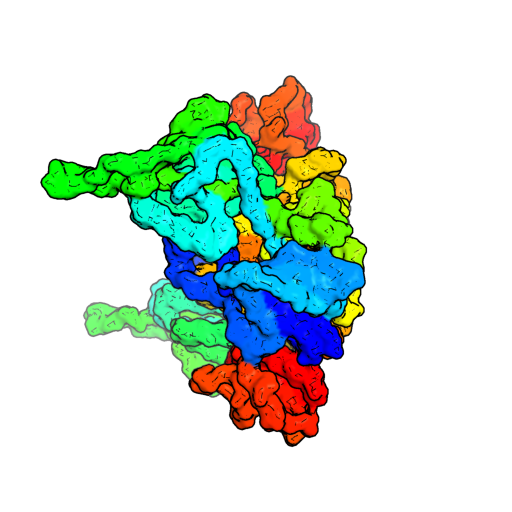0 29.63 168 GLU A C 1
ATOM 1277 O O . GLU A 1 168 ? 26.405 -4.523 14.221 1.00 32.97 168 GLU A O 1
ATOM 1283 N N . SER A 1 169 ? 28.620 -4.540 14.736 1.00 30.14 169 SER A N 1
ATOM 1284 C CA . SER A 1 169 ? 28.448 -3.459 15.697 1.00 31.80 169 SER A CA 1
ATOM 1285 C C . SER A 1 169 ? 27.975 -2.183 14.996 1.00 30.00 169 SER A C 1
ATOM 1286 O O . SER A 1 169 ? 27.181 -1.434 15.508 1.00 29.69 169 SER A O 1
ATOM 1289 N N . LEU A 1 170 ? 28.602 -1.906 13.876 1.00 28.99 170 LEU A N 1
ATOM 1290 C CA . LEU A 1 170 ? 28.286 -0.729 13.056 1.00 29.57 170 LEU A CA 1
ATOM 1291 C C . LEU A 1 170 ? 26.821 -0.835 12.681 1.00 30.19 170 LEU A C 1
ATOM 1292 O O . LEU A 1 170 ? 26.055 0.106 12.909 1.00 31.47 170 LEU A O 1
ATOM 1297 N N . HIS A 1 171 ? 26.448 -1.986 12.108 1.00 30.74 171 HIS A N 1
ATOM 1298 C CA . HIS A 1 171 ? 25.042 -2.270 11.739 1.00 31.07 171 HIS A CA 1
ATOM 1299 C C . HIS A 1 171 ? 24.140 -2.023 12.943 1.00 30.25 171 HIS A C 1
ATOM 1300 O O . HIS A 1 171 ? 23.047 -1.401 12.845 1.00 28.77 171 HIS A O 1
ATOM 1307 N N . HIS A 1 172 ? 24.570 -2.521 14.087 1.00 29.97 172 HIS A N 1
ATOM 1308 C CA . HIS A 1 172 ? 23.698 -2.357 15.279 1.00 31.82 172 HIS A CA 1
ATOM 1309 C C . HIS A 1 172 ? 23.480 -0.878 15.552 1.00 31.63 172 HIS A C 1
ATOM 1310 O O . HIS A 1 172 ? 22.387 -0.510 15.986 1.00 31.51 172 HIS A O 1
ATOM 1317 N N . LEU A 1 173 ? 24.448 -0.025 15.200 1.00 30.66 173 LEU A N 1
ATOM 1318 C CA . LEU A 1 173 ? 24.292 1.420 15.469 1.00 30.82 173 LEU A CA 1
ATOM 1319 C C . LEU A 1 173 ? 23.440 2.118 14.389 1.00 31.27 173 LEU A C 1
ATOM 1320 O O . LEU A 1 173 ? 23.179 3.260 14.501 1.00 31.15 173 LEU A O 1
ATOM 1325 N N . GLY A 1 174 ? 22.920 1.405 13.419 1.00 30.22 174 GLY A N 1
ATOM 1326 C CA . GLY A 1 174 ? 22.130 2.100 12.387 1.00 32.29 174 GLY A CA 1
ATOM 1327 C C . GLY A 1 174 ? 23.013 2.594 11.254 1.00 31.69 174 GLY A C 1
ATOM 1328 O O . GLY A 1 174 ? 22.531 3.319 10.384 1.00 32.72 174 GLY A O 1
ATOM 1329 N N . ILE A 1 175 ? 24.308 2.256 11.285 1.00 31.93 175 ILE A N 1
ATOM 1330 C CA . ILE A 1 175 ? 25.247 2.619 10.200 1.00 32.68 175 ILE A CA 1
ATOM 1331 C C . ILE A 1 175 ? 25.152 1.625 9.010 1.00 33.34 175 ILE A C 1
ATOM 1332 O O . ILE A 1 175 ? 25.154 0.433 9.205 1.00 32.23 175 ILE A O 1
ATOM 1337 N N . LYS A 1 176 ? 24.930 2.143 7.807 1.00 34.57 176 LYS A N 1
ATOM 1338 C CA . LYS A 1 176 ? 24.962 1.344 6.566 1.00 34.74 176 LYS A CA 1
ATOM 1339 C C . LYS A 1 176 ? 26.338 0.837 6.297 1.00 34.62 176 LYS A C 1
ATOM 1340 O O . LYS A 1 176 ? 27.289 1.673 6.261 1.00 34.32 176 LYS A O 1
ATOM 1343 N N . THR A 1 177 ? 26.509 -0.481 6.056 1.00 32.04 177 THR A N 1
ATOM 1344 C CA . THR A 1 177 ? 27.834 -1.009 6.099 1.00 33.94 177 THR A CA 1
ATOM 1345 C C . THR A 1 177 ? 28.151 -1.818 4.862 1.00 30.62 177 THR A C 1
ATOM 1346 O O . THR A 1 177 ? 27.308 -2.528 4.332 1.00 31.21 177 THR A O 1
ATOM 1350 N N . THR A 1 178 ? 29.377 -1.640 4.409 1.00 32.10 178 THR A N 1
ATOM 1351 C CA . THR A 1 178 ? 30.000 -2.461 3.349 1.00 31.72 178 THR A CA 1
ATOM 1352 C C . THR A 1 178 ? 31.107 -3.298 3.954 1.00 32.25 178 THR A C 1
ATOM 1353 O O . THR A 1 178 ? 31.945 -2.795 4.686 1.00 34.43 178 THR A O 1
ATOM 1357 N N . LEU A 1 179 ? 31.131 -4.601 3.672 1.00 30.41 179 LEU A N 1
ATOM 1358 C CA . LEU A 1 179 ? 32.251 -5.404 4.072 1.00 28.51 179 LEU A CA 1
ATOM 1359 C C . LEU A 1 179 ? 32.937 -5.913 2.799 1.00 27.95 179 LEU A C 1
ATOM 1360 O O . LEU A 1 179 ? 32.271 -6.512 1.994 1.00 31.14 179 LEU A O 1
ATOM 1365 N N . LEU A 1 180 ? 34.235 -5.642 2.632 1.00 32.82 180 LEU A N 1
ATOM 1366 C CA . LEU A 1 180 ? 35.068 -6.149 1.553 1.00 31.78 180 LEU A CA 1
ATOM 1367 C C . LEU A 1 180 ? 35.996 -7.284 2.053 1.00 33.53 180 LEU A C 1
ATOM 1368 O O . LEU A 1 180 ? 36.700 -7.143 3.081 1.00 29.72 180 LEU A O 1
ATOM 1373 N N . GLU A 1 181 ? 35.991 -8.419 1.343 1.00 32.54 181 GLU A N 1
ATOM 1374 C CA . GLU A 1 181 ? 36.992 -9.480 1.615 1.00 32.96 181 GLU A CA 1
ATOM 1375 C C . GLU A 1 181 ? 37.574 -9.940 0.293 1.00 34.18 181 GLU A C 1
ATOM 1376 O O . GLU A 1 181 ? 36.809 -10.126 -0.660 1.00 34.13 181 GLU A O 1
ATOM 1382 N N . LEU A 1 182 ? 38.888 -10.124 0.238 1.00 36.82 182 LEU A N 1
ATOM 1383 C CA . LEU A 1 182 ? 39.536 -10.503 -1.060 1.00 39.05 182 LEU A CA 1
ATOM 1384 C C . LEU A 1 182 ? 39.345 -11.974 -1.404 1.00 40.03 182 LEU A C 1
ATOM 1385 O O . LEU A 1 182 ? 39.156 -12.337 -2.601 1.00 40.62 182 LEU A O 1
ATOM 1390 N N . ALA A 1 183 ? 39.330 -12.815 -0.346 1.00 39.21 183 ALA A N 1
ATOM 1391 C CA . ALA A 1 183 ? 38.915 -14.220 -0.441 1.00 38.28 183 ALA A CA 1
ATOM 1392 C C . ALA A 1 183 ? 37.486 -14.350 -0.913 1.00 36.11 183 ALA A C 1
ATOM 1393 O O . ALA A 1 183 ? 36.748 -13.371 -0.960 1.00 36.62 183 ALA A O 1
ATOM 1395 N N . ASP A 1 184 ? 37.101 -15.556 -1.301 1.00 37.04 184 ASP A N 1
ATOM 1396 C CA . ASP A 1 184 ? 35.762 -15.796 -1.778 1.00 37.99 184 ASP A CA 1
ATOM 1397 C C . ASP A 1 184 ? 34.810 -16.120 -0.577 1.00 35.30 184 ASP A C 1
ATOM 1398 O O . ASP A 1 184 ? 33.771 -16.672 -0.744 1.00 33.57 184 ASP A O 1
ATOM 1403 N N . GLN A 1 185 ? 35.194 -15.791 0.637 1.00 35.49 185 GLN A N 1
ATOM 1404 C CA . GLN A 1 185 ? 34.329 -16.151 1.814 1.00 33.69 185 GLN A CA 1
ATOM 1405 C C . GLN A 1 185 ? 34.820 -15.332 2.972 1.00 32.83 185 GLN A C 1
ATOM 1406 O O . GLN A 1 185 ? 35.940 -14.924 2.979 1.00 35.06 185 GLN A O 1
ATOM 1412 N N . VAL A 1 186 ? 33.947 -15.104 3.933 1.00 34.06 186 VAL A N 1
ATOM 1413 C CA . VAL A 1 186 ? 34.307 -14.626 5.261 1.00 32.72 186 VAL A CA 1
ATOM 1414 C C . VAL A 1 186 ? 34.807 -15.825 6.101 1.00 33.93 186 VAL A C 1
ATOM 1415 O O . VAL A 1 186 ? 34.666 -17.004 5.703 1.00 33.38 186 VAL A O 1
ATOM 1419 N N . MET A 1 187 ? 35.396 -15.573 7.268 1.00 35.35 187 MET A N 1
ATOM 1420 C CA . MET A 1 187 ? 35.688 -16.714 8.182 1.00 37.81 187 MET A CA 1
ATOM 1421 C C . MET A 1 187 ? 36.348 -17.974 7.539 1.00 39.36 187 MET A C 1
ATOM 1422 O O . MET A 1 187 ? 35.772 -19.085 7.498 1.00 40.40 187 MET A O 1
ATOM 1427 N N . THR A 1 188 ? 37.602 -17.829 7.131 1.00 40.97 188 THR A N 1
ATOM 1428 C CA . THR A 1 188 ? 38.430 -18.923 6.575 1.00 41.16 188 THR A CA 1
ATOM 1429 C C . THR A 1 188 ? 38.682 -20.176 7.431 1.00 40.65 188 THR A C 1
ATOM 1430 O O . THR A 1 188 ? 38.900 -21.248 6.851 1.00 41.42 188 THR A O 1
ATOM 1434 N N . PRO A 1 189 ? 38.565 -20.092 8.787 1.00 39.23 189 PRO A N 1
ATOM 1435 C CA . PRO A 1 189 ? 38.572 -21.358 9.496 1.00 37.66 189 PRO A CA 1
ATOM 1436 C C . PRO A 1 189 ? 37.495 -22.354 9.024 1.00 35.99 189 PRO A C 1
ATOM 1437 O O . PRO A 1 189 ? 37.759 -23.548 9.071 1.00 35.85 189 PRO A O 1
ATOM 1441 N N . VAL A 1 190 ? 36.313 -21.902 8.606 1.00 34.22 190 VAL A N 1
ATOM 1442 C CA . VAL A 1 190 ? 35.365 -22.810 7.977 1.00 33.53 190 VAL A CA 1
ATOM 1443 C C . VAL A 1 190 ? 35.588 -22.820 6.464 1.00 33.48 190 VAL A C 1
ATOM 1444 O O . VAL A 1 190 ? 36.148 -21.877 5.950 1.00 33.94 190 VAL A O 1
ATOM 1448 N N . ASP A 1 191 ? 35.199 -23.897 5.769 1.00 32.43 191 ASP A N 1
ATOM 1449 C CA . ASP A 1 191 ? 35.277 -23.833 4.288 1.00 32.67 191 ASP A CA 1
ATOM 1450 C C . ASP A 1 191 ? 34.204 -22.987 3.647 1.00 31.25 191 ASP A C 1
ATOM 1451 O O . ASP A 1 191 ? 33.171 -22.676 4.235 1.00 28.03 191 ASP A O 1
ATOM 1456 N N . ARG A 1 192 ? 34.388 -22.766 2.356 1.00 30.49 192 ARG A N 1
ATOM 1457 C CA . ARG A 1 192 ? 33.514 -21.843 1.586 1.00 30.43 192 ARG A CA 1
ATOM 1458 C C . ARG A 1 192 ? 32.001 -22.196 1.644 1.00 27.52 192 ARG A C 1
ATOM 1459 O O . ARG A 1 192 ? 31.189 -21.342 1.830 1.00 27.74 192 ARG A O 1
ATOM 1467 N N . GLU A 1 193 ? 31.650 -23.470 1.521 1.00 29.01 193 GLU A N 1
ATOM 1468 C CA . GLU A 1 193 ? 30.216 -23.886 1.480 1.00 28.68 193 GLU A CA 1
ATOM 1469 C C . GLU A 1 193 ? 29.482 -23.650 2.806 1.00 28.58 193 GLU A C 1
ATOM 1470 O O . GLU A 1 193 ? 28.268 -23.342 2.848 1.00 27.94 193 GLU A O 1
ATOM 1476 N N . MET A 1 194 ? 30.245 -23.847 3.875 1.00 28.53 194 MET A N 1
ATOM 1477 C CA . MET A 1 194 ? 29.804 -23.463 5.251 1.00 29.55 194 MET A CA 1
ATOM 1478 C C . MET A 1 194 ? 29.666 -21.939 5.429 1.00 28.75 194 MET A C 1
ATOM 1479 O O . MET A 1 194 ? 28.654 -21.425 5.938 1.00 27.99 194 MET A O 1
ATOM 1484 N N . ALA A 1 195 ? 30.641 -21.199 4.911 1.00 27.65 195 ALA A N 1
ATOM 1485 C CA . ALA A 1 195 ? 30.561 -19.751 4.983 1.00 27.93 195 ALA A CA 1
ATOM 1486 C C . ALA A 1 195 ? 29.334 -19.213 4.226 1.00 27.07 195 ALA A C 1
ATOM 1487 O O . ALA A 1 195 ? 28.866 -18.107 4.500 1.00 28.89 195 ALA A O 1
ATOM 1489 N N . GLY A 1 196 ? 28.764 -20.022 3.336 1.00 29.22 196 GLY A N 1
ATOM 1490 C CA . GLY A 1 196 ? 27.635 -19.577 2.449 1.00 27.84 196 GLY A CA 1
ATOM 1491 C C . GLY A 1 196 ? 26.444 -19.302 3.383 1.00 26.75 196 GLY A C 1
ATOM 1492 O O . GLY A 1 196 ? 25.657 -18.394 3.142 1.00 25.83 196 GLY A O 1
ATOM 1493 N N . PHE A 1 197 ? 26.339 -20.036 4.505 1.00 25.77 197 PHE A N 1
ATOM 1494 C CA . PHE A 1 197 ? 25.219 -19.769 5.446 1.00 26.00 197 PHE A CA 1
ATOM 1495 C C . PHE A 1 197 ? 25.385 -18.362 6.009 1.00 25.21 197 PHE A C 1
ATOM 1496 O O . PHE A 1 197 ? 24.373 -17.642 6.222 1.00 26.23 197 PHE A O 1
ATOM 1504 N N . ALA A 1 198 ? 26.617 -18.005 6.287 1.00 25.51 198 ALA A N 1
ATOM 1505 C CA . ALA A 1 198 ? 26.946 -16.657 6.891 1.00 26.91 198 ALA A CA 1
ATOM 1506 C C . ALA A 1 198 ? 26.771 -15.526 5.849 1.00 27.03 198 ALA A C 1
ATOM 1507 O O . ALA A 1 198 ? 26.152 -14.556 6.101 1.00 28.95 198 ALA A O 1
ATOM 1509 N N . HIS A 1 199 ? 27.254 -15.724 4.623 1.00 27.88 199 HIS A N 1
ATOM 1510 C CA . HIS A 1 199 ? 26.967 -14.738 3.561 1.00 28.32 199 HIS A CA 1
ATOM 1511 C C . HIS A 1 199 ? 25.520 -14.372 3.441 1.00 28.44 199 HIS A C 1
ATOM 1512 O O . HIS A 1 199 ? 25.191 -13.181 3.418 1.00 30.49 199 HIS A O 1
ATOM 1519 N N . GLN A 1 200 ? 24.645 -15.377 3.313 1.00 30.52 200 GLN A N 1
ATOM 1520 C CA . GLN A 1 200 ? 23.224 -15.107 3.243 1.00 32.15 200 GLN A CA 1
ATOM 1521 C C . GLN A 1 200 ? 22.650 -14.389 4.506 1.00 31.19 200 GLN A C 1
ATOM 1522 O O . GLN A 1 200 ? 21.788 -13.534 4.376 1.00 28.99 200 GLN A O 1
ATOM 1528 N N . ALA A 1 201 ? 23.160 -14.708 5.695 1.00 30.27 201 ALA A N 1
ATOM 1529 C CA . ALA A 1 201 ? 22.702 -13.983 6.863 1.00 30.66 201 ALA A CA 1
ATOM 1530 C C . ALA A 1 201 ? 23.220 -12.551 6.863 1.00 30.00 201 ALA A C 1
ATOM 1531 O O . ALA A 1 201 ? 22.520 -11.622 7.287 1.00 29.69 201 ALA A O 1
ATOM 1533 N N . ILE A 1 202 ? 24.423 -12.340 6.317 1.00 29.09 202 ILE A N 1
ATOM 1534 C CA . ILE A 1 202 ? 24.947 -11.001 6.295 1.00 28.20 202 ILE A CA 1
ATOM 1535 C C . ILE A 1 202 ? 24.121 -10.197 5.315 1.00 30.13 202 ILE A C 1
ATOM 1536 O O . ILE A 1 202 ? 23.755 -9.060 5.605 1.00 32.02 202 ILE A O 1
ATOM 1541 N N . ARG A 1 203 ? 23.723 -10.786 4.175 1.00 29.36 203 ARG A N 1
ATOM 1542 C CA . ARG A 1 203 ? 23.048 -9.958 3.161 1.00 31.44 203 ARG A CA 1
ATOM 1543 C C . ARG A 1 203 ? 21.597 -9.707 3.527 1.00 32.62 203 ARG A C 1
ATOM 1544 O O . ARG A 1 203 ? 21.065 -8.677 3.155 1.00 32.88 203 ARG A O 1
ATOM 1552 N N . ASP A 1 204 ? 20.966 -10.671 4.204 1.00 31.85 204 ASP A N 1
ATOM 1553 C CA . ASP A 1 204 ? 19.646 -10.499 4.828 1.00 33.62 204 ASP A CA 1
ATOM 1554 C C . ASP A 1 204 ? 19.504 -9.315 5.800 1.00 33.51 204 ASP A C 1
ATOM 1555 O O . ASP A 1 204 ? 18.434 -8.795 6.023 1.00 32.65 204 ASP A O 1
ATOM 1560 N N . GLN A 1 205 ? 20.598 -8.892 6.386 1.00 33.37 205 GLN A N 1
ATOM 1561 C CA . GLN A 1 205 ? 20.542 -7.712 7.230 1.00 33.61 205 GLN A CA 1
ATOM 1562 C C . GLN A 1 205 ? 20.756 -6.430 6.435 1.00 32.66 205 GLN A C 1
ATOM 1563 O O . GLN A 1 205 ? 20.900 -5.386 7.041 1.00 31.02 205 GLN A O 1
ATOM 1569 N N . GLY A 1 206 ? 20.903 -6.534 5.113 1.00 34.68 206 GLY A N 1
ATOM 1570 C CA . GLY A 1 206 ? 21.086 -5.296 4.256 1.00 34.69 206 GLY A CA 1
ATOM 1571 C C . GLY A 1 206 ? 22.514 -4.814 4.098 1.00 35.28 206 GLY A C 1
ATOM 1572 O O . GLY A 1 206 ? 22.759 -3.775 3.498 1.00 37.52 206 GLY A O 1
ATOM 1573 N N . VAL A 1 207 ? 23.467 -5.577 4.609 1.00 33.46 207 VAL A N 1
ATOM 1574 C CA . VAL A 1 207 ? 24.899 -5.298 4.515 1.00 32.06 207 VAL A CA 1
ATOM 1575 C C . VAL A 1 207 ? 25.325 -5.612 3.078 1.00 33.51 207 VAL A C 1
ATOM 1576 O O . VAL A 1 207 ? 24.953 -6.664 2.504 1.00 32.87 207 VAL A O 1
ATOM 1580 N N . ASP A 1 208 ? 26.123 -4.714 2.558 1.00 34.74 208 ASP A N 1
ATOM 1581 C CA . ASP A 1 208 ? 26.706 -4.760 1.235 1.00 36.02 208 ASP A CA 1
ATOM 1582 C C . ASP A 1 208 ? 27.957 -5.620 1.355 1.00 35.31 208 ASP A C 1
ATOM 1583 O O . ASP A 1 208 ? 29.000 -5.158 1.799 1.00 34.16 208 ASP A O 1
ATOM 1588 N N . LEU A 1 209 ? 27.850 -6.903 0.940 1.00 34.48 209 LEU A N 1
ATOM 1589 C CA . LEU A 1 209 ? 28.929 -7.874 1.127 1.00 32.81 209 LEU A CA 1
ATOM 1590 C C . LEU A 1 209 ? 29.707 -8.047 -0.162 1.00 32.80 209 LEU A C 1
ATOM 1591 O O . LEU A 1 209 ? 29.186 -8.529 -1.125 1.00 30.99 209 LEU A O 1
ATOM 1596 N N . ARG A 1 210 ? 30.975 -7.736 -0.157 1.00 33.69 210 ARG A N 1
ATOM 1597 C CA . ARG A 1 210 ? 31.703 -7.764 -1.419 1.00 35.18 210 ARG A CA 1
ATOM 1598 C C . ARG A 1 210 ? 32.871 -8.740 -1.313 1.00 34.58 210 ARG A C 1
ATOM 1599 O O . ARG A 1 210 ? 33.989 -8.329 -1.016 1.00 34.98 210 ARG A O 1
ATOM 1607 N N . LEU A 1 211 ? 32.601 -9.999 -1.689 1.00 35.05 211 LEU A N 1
ATOM 1608 C CA . LEU A 1 211 ? 33.611 -11.017 -1.671 1.00 35.42 211 LEU A CA 1
ATOM 1609 C C . LEU A 1 211 ? 34.418 -10.904 -2.976 1.00 36.88 211 LEU A C 1
ATOM 1610 O O . LEU A 1 211 ? 33.938 -10.295 -3.957 1.00 38.31 211 LEU A O 1
ATOM 1615 N N . GLY A 1 212 ? 35.637 -11.417 -2.938 1.00 35.74 212 GLY A N 1
ATOM 1616 C CA . GLY A 1 212 ? 36.612 -11.433 -4.041 1.00 37.48 212 GLY A CA 1
ATOM 1617 C C . GLY A 1 212 ? 37.058 -10.029 -4.431 1.00 37.69 212 GLY A C 1
ATOM 1618 O O . GLY A 1 212 ? 37.326 -9.765 -5.615 1.00 35.88 212 GLY A O 1
ATOM 1619 N N . THR A 1 213 ? 37.102 -9.100 -3.454 1.00 36.28 213 THR A N 1
ATOM 1620 C CA . THR A 1 213 ? 37.213 -7.674 -3.797 1.00 37.57 213 THR A CA 1
ATOM 1621 C C . THR A 1 213 ? 38.233 -7.073 -2.878 1.00 38.79 213 THR A C 1
ATOM 1622 O O . THR A 1 213 ? 38.043 -7.153 -1.659 1.00 39.19 213 THR A O 1
ATOM 1626 N N . ALA A 1 214 ? 39.273 -6.419 -3.434 1.00 37.95 214 ALA A N 1
ATOM 1627 C CA . ALA A 1 214 ? 40.278 -5.739 -2.614 1.00 37.28 214 ALA A CA 1
ATOM 1628 C C . ALA A 1 214 ? 40.138 -4.208 -2.616 1.00 38.05 214 ALA A C 1
ATOM 1629 O O . ALA A 1 214 ? 39.630 -3.655 -3.577 1.00 38.51 214 ALA A O 1
ATOM 1631 N N . LEU A 1 215 ? 40.606 -3.555 -1.539 1.00 37.48 215 LEU A N 1
ATOM 1632 C CA . LEU A 1 215 ? 40.824 -2.117 -1.489 1.00 38.07 215 LEU A CA 1
ATOM 1633 C C . LEU A 1 215 ? 42.125 -1.792 -2.263 1.00 39.33 215 LEU A C 1
ATOM 1634 O O . LEU A 1 215 ? 43.188 -2.289 -1.899 1.00 39.11 215 LEU A O 1
ATOM 1639 N N . SER A 1 216 ? 42.059 -1.006 -3.318 1.00 39.45 216 SER A N 1
ATOM 1640 C CA . SER A 1 216 ? 43.292 -0.666 -4.074 1.00 41.87 216 SER A CA 1
ATOM 1641 C C . SER A 1 216 ? 43.967 0.669 -3.644 1.00 41.87 216 SER A C 1
ATOM 1642 O O . SER A 1 216 ? 45.203 0.754 -3.447 1.00 41.35 216 SER A O 1
ATOM 1645 N N . GLU A 1 217 ? 43.136 1.683 -3.445 1.00 41.57 217 GLU A N 1
ATOM 1646 C CA . GLU A 1 217 ? 43.584 2.979 -2.955 1.00 43.81 217 GLU A CA 1
ATOM 1647 C C . GLU A 1 217 ? 42.530 3.683 -2.101 1.00 42.38 217 GLU A C 1
ATOM 1648 O O . GLU A 1 217 ? 41.340 3.497 -2.277 1.00 41.13 217 GLU A O 1
ATOM 1654 N N . VAL A 1 218 ? 43.021 4.521 -1.200 1.00 44.50 218 VAL A N 1
ATOM 1655 C CA . VAL A 1 218 ? 42.180 5.370 -0.358 1.00 44.18 218 VAL A CA 1
ATOM 1656 C C . VAL A 1 218 ? 42.478 6.852 -0.591 1.00 45.05 218 VAL A C 1
ATOM 1657 O O . VAL A 1 218 ? 43.592 7.311 -0.365 1.00 45.78 218 VAL A O 1
ATOM 1661 N N . SER A 1 219 ? 41.452 7.612 -0.979 1.00 43.96 219 SER A N 1
ATOM 1662 C CA . SER A 1 219 ? 41.556 9.070 -1.081 1.00 43.50 219 SER A CA 1
ATOM 1663 C C . SER A 1 219 ? 40.819 9.806 0.075 1.00 42.43 219 SER A C 1
ATOM 1664 O O . SER A 1 219 ? 39.599 9.762 0.107 1.00 41.89 219 SER A O 1
ATOM 1667 N N . TYR A 1 220 ? 41.539 10.467 0.976 1.00 42.45 220 TYR A N 1
ATOM 1668 C CA . TYR A 1 220 ? 40.932 11.260 2.074 1.00 43.80 220 TYR A CA 1
ATOM 1669 C C . TYR A 1 220 ? 40.677 12.694 1.679 1.00 45.02 220 TYR A C 1
ATOM 1670 O O . TYR A 1 220 ? 41.577 13.345 1.194 1.00 47.01 220 TYR A O 1
ATOM 1679 N N . GLN A 1 221 ? 39.491 13.221 1.934 1.00 45.67 221 GLN A N 1
ATOM 1680 C CA . GLN A 1 221 ? 39.141 14.565 1.422 1.00 48.16 221 GLN A CA 1
ATOM 1681 C C . GLN A 1 221 ? 38.580 15.411 2.546 1.00 47.56 221 GLN A C 1
ATOM 1682 O O . GLN A 1 221 ? 37.509 15.116 3.109 1.00 46.40 221 GLN A O 1
ATOM 1688 N N . VAL A 1 222 ? 39.359 16.397 2.911 1.00 47.96 222 VAL A N 1
ATOM 1689 C CA . VAL A 1 222 ? 39.019 17.260 4.025 1.00 50.18 222 VAL A CA 1
ATOM 1690 C C . VAL A 1 222 ? 37.756 18.086 3.713 1.00 51.03 222 VAL A C 1
ATOM 1691 O O . VAL A 1 222 ? 37.508 18.441 2.570 1.00 50.05 222 VAL A O 1
ATOM 1695 N N . GLN A 1 223 ? 36.907 18.304 4.711 1.00 51.84 223 GLN A N 1
ATOM 1696 C CA . GLN A 1 223 ? 35.657 19.024 4.467 1.00 52.88 223 GLN A CA 1
ATOM 1697 C C . GLN A 1 223 ? 35.966 20.478 4.510 1.00 54.87 223 GLN A C 1
ATOM 1698 O O . GLN A 1 223 ? 36.479 20.930 5.502 1.00 58.20 223 GLN A O 1
ATOM 1704 N N . THR A 1 224 ? 35.698 21.214 3.432 1.00 54.49 224 THR A N 1
ATOM 1705 C CA . THR A 1 224 ? 36.009 22.641 3.384 1.00 56.72 224 THR A CA 1
ATOM 1706 C C . THR A 1 224 ? 34.794 23.560 3.733 1.00 56.63 224 THR A C 1
ATOM 1707 O O . THR A 1 224 ? 34.954 24.720 4.176 1.00 57.69 224 THR A O 1
ATOM 1711 N N . HIS A 1 225 ? 33.591 23.056 3.488 1.00 55.39 225 HIS A N 1
ATOM 1712 C CA . HIS A 1 225 ? 32.343 23.803 3.694 1.00 56.86 225 HIS A CA 1
ATOM 1713 C C . HIS A 1 225 ? 31.628 23.283 4.939 1.00 55.13 225 HIS A C 1
ATOM 1714 O O . HIS A 1 225 ? 31.327 22.101 5.030 1.00 53.56 225 HIS A O 1
ATOM 1721 N N . VAL A 1 226 ? 31.358 24.174 5.888 1.00 56.72 226 VAL A N 1
ATOM 1722 C CA . VAL A 1 226 ? 30.561 23.823 7.061 1.00 56.40 226 VAL A CA 1
ATOM 1723 C C . VAL A 1 226 ? 29.160 24.360 6.855 1.00 56.85 226 VAL A C 1
ATOM 1724 O O . VAL A 1 226 ? 28.900 25.568 6.995 1.00 59.21 226 VAL A O 1
ATOM 1728 N N . ALA A 1 227 ? 28.257 23.444 6.555 1.00 54.78 227 ALA A N 1
ATOM 1729 C CA . ALA A 1 227 ? 26.856 23.775 6.431 1.00 56.25 227 ALA A CA 1
ATOM 1730 C C . ALA A 1 227 ? 26.345 24.211 7.813 1.00 57.11 227 ALA A C 1
ATOM 1731 O O . ALA A 1 227 ? 26.771 23.661 8.828 1.00 56.33 227 ALA A O 1
ATOM 1733 N N . SER A 1 228 ? 25.420 25.159 7.826 1.00 59.01 228 SER A N 1
ATOM 1734 C CA . SER A 1 228 ? 24.831 25.636 9.042 1.00 61.85 228 SER A CA 1
ATOM 1735 C C . SER A 1 228 ? 23.370 25.963 8.874 1.00 64.85 228 SER A C 1
ATOM 1736 O O . SER A 1 228 ? 22.903 26.332 7.791 1.00 65.32 228 SER A O 1
ATOM 1739 N N . ASP A 1 229 ? 22.671 25.872 10.000 1.00 68.06 229 ASP A N 1
ATOM 1740 C CA . ASP A 1 229 ? 21.287 26.287 10.136 1.00 70.63 229 ASP A CA 1
ATOM 1741 C C . ASP A 1 229 ? 21.115 27.745 9.973 1.00 72.27 229 ASP A C 1
ATOM 1742 O O . ASP A 1 229 ? 20.016 28.226 9.706 1.00 74.54 229 ASP A O 1
ATOM 1747 N N . ALA A 1 230 ? 22.199 28.479 10.161 1.00 72.73 230 ALA A N 1
ATOM 1748 C CA . ALA A 1 230 ? 22.182 29.885 9.957 1.00 73.07 230 ALA A CA 1
ATOM 1749 C C . ALA A 1 230 ? 22.126 30.355 8.494 1.00 73.03 230 ALA A C 1
ATOM 1750 O O . ALA A 1 230 ? 21.663 31.491 8.198 1.00 74.20 230 ALA A O 1
ATOM 1752 N N . ALA A 1 231 ? 22.652 29.524 7.609 1.00 69.51 231 ALA A N 1
ATOM 1753 C CA . ALA A 1 231 ? 22.703 29.791 6.185 1.00 69.95 231 ALA A CA 1
ATOM 1754 C C . ALA A 1 231 ? 21.564 29.038 5.543 1.00 69.46 231 ALA A C 1
ATOM 1755 O O . ALA A 1 231 ? 21.536 28.854 4.336 1.00 68.93 231 ALA A O 1
ATOM 1757 N N . GLY A 1 232 ? 20.644 28.582 6.393 1.00 69.85 232 GLY A N 1
ATOM 1758 C CA . GLY A 1 232 ? 19.450 27.832 6.015 1.00 67.75 232 GLY A CA 1
ATOM 1759 C C . GLY A 1 232 ? 19.710 26.600 5.195 1.00 64.40 232 GLY A C 1
ATOM 1760 O O . GLY A 1 232 ? 18.984 26.346 4.277 1.00 65.06 232 GLY A O 1
ATOM 1761 N N . GLU A 1 233 ? 20.730 25.819 5.554 1.00 62.38 233 GLU A N 1
ATOM 1762 C CA . GLU A 1 233 ? 21.029 24.571 4.907 1.00 59.95 233 GLU A CA 1
ATOM 1763 C C . GLU A 1 233 ? 20.662 23.421 5.827 1.00 59.29 233 GLU A C 1
ATOM 1764 O O . GLU A 1 233 ? 20.568 23.569 7.033 1.00 58.52 233 GLU A O 1
ATOM 1770 N N . ASP A 1 234 ? 20.525 22.253 5.240 1.00 59.87 234 ASP A N 1
ATOM 1771 C CA . ASP A 1 234 ? 20.286 21.064 5.972 1.00 61.37 234 ASP A CA 1
ATOM 1772 C C . ASP A 1 234 ? 21.598 20.475 6.581 1.00 61.05 234 ASP A C 1
ATOM 1773 O O . ASP A 1 234 ? 22.507 20.085 5.859 1.00 60.72 234 ASP A O 1
ATOM 1778 N N . THR A 1 235 ? 21.649 20.348 7.905 1.00 62.27 235 THR A N 1
ATOM 1779 C CA . THR A 1 235 ? 22.857 19.891 8.622 1.00 61.88 235 THR A CA 1
ATOM 1780 C C . THR A 1 235 ? 22.885 18.433 9.044 1.00 62.31 235 THR A C 1
ATOM 1781 O O . THR A 1 235 ? 23.851 17.984 9.611 1.00 61.24 235 THR A O 1
ATOM 1785 N N . ALA A 1 236 ? 21.836 17.697 8.752 1.00 64.30 236 ALA A N 1
ATOM 1786 C CA . ALA A 1 236 ? 21.659 16.397 9.339 1.00 67.29 236 ALA A CA 1
ATOM 1787 C C . ALA A 1 236 ? 22.595 15.314 8.774 1.00 68.1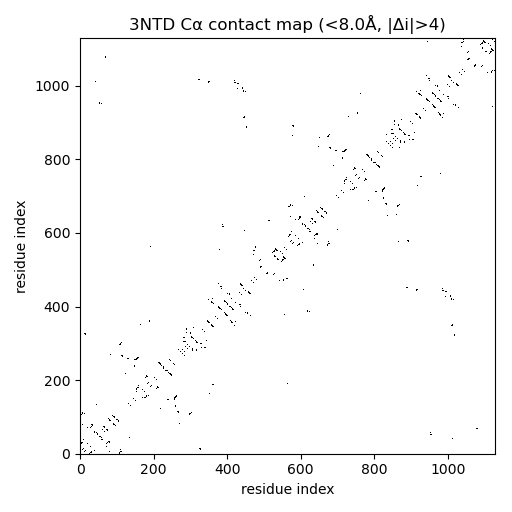1 236 ALA A C 1
ATOM 1788 O O . ALA A 1 236 ? 22.841 14.276 9.394 1.00 67.09 236 ALA A O 1
ATOM 1790 N N . HIS A 1 237 ? 23.132 15.559 7.591 1.00 33.58 237 HIS A N 1
ATOM 1791 C CA . HIS A 1 237 ? 23.960 14.537 6.887 1.00 37.29 237 HIS A CA 1
ATOM 1792 C C . HIS A 1 237 ? 25.287 15.099 6.419 1.00 38.62 237 HIS A C 1
ATOM 1793 O O . HIS A 1 237 ? 25.882 14.643 5.451 1.00 40.95 237 HIS A O 1
ATOM 1800 N N . GLN A 1 238 ? 25.778 16.081 7.143 1.00 38.44 238 GLN A N 1
ATOM 1801 C CA . GLN A 1 238 ? 27.036 16.620 6.932 1.00 39.02 238 GLN A CA 1
ATOM 1802 C C . GLN A 1 238 ? 28.073 15.702 7.629 1.00 37.48 238 GLN A C 1
ATOM 1803 O O . GLN A 1 238 ? 27.729 14.960 8.586 1.00 35.21 238 GLN A O 1
ATOM 1809 N N . HIS A 1 239 ? 29.334 15.747 7.158 1.00 34.86 239 HIS A N 1
ATOM 1810 C CA . HIS A 1 239 ? 30.456 15.014 7.753 1.00 34.51 239 HIS A CA 1
ATOM 1811 C C . HIS A 1 239 ? 31.581 16.012 7.845 1.00 36.44 239 HIS A C 1
ATOM 1812 O O . HIS A 1 239 ? 32.358 16.208 6.930 1.00 37.37 239 HIS A O 1
ATOM 1819 N N . ILE A 1 240 ? 31.663 16.654 8.996 1.00 38.22 240 ILE A N 1
ATOM 1820 C CA . ILE A 1 240 ? 32.518 17.830 9.197 1.00 38.23 240 ILE A CA 1
ATOM 1821 C C . ILE A 1 240 ? 33.986 17.407 9.236 1.00 38.64 240 ILE A C 1
ATOM 1822 O O . ILE A 1 240 ? 34.877 18.244 9.051 1.00 38.36 240 ILE A O 1
ATOM 1827 N N . LYS A 1 241 ? 34.276 16.126 9.503 1.00 38.69 241 LYS A N 1
ATOM 1828 C CA . LYS A 1 241 ? 35.701 15.709 9.594 1.00 38.66 241 LYS A CA 1
ATOM 1829 C C . LYS A 1 241 ? 36.196 15.180 8.266 1.00 37.38 241 LYS A C 1
ATOM 1830 O O . LYS A 1 241 ? 37.346 14.760 8.183 1.00 39.03 241 LYS A O 1
ATOM 1836 N N . GLY A 1 242 ? 35.337 15.132 7.259 1.00 36.96 242 GLY A N 1
ATOM 1837 C CA . GLY A 1 242 ? 35.796 14.780 5.923 1.00 35.52 242 GLY A CA 1
ATOM 1838 C C . GLY A 1 242 ? 35.084 13.558 5.330 1.00 34.62 242 GLY A C 1
ATOM 1839 O O . GLY A 1 242 ? 34.127 13.032 5.910 1.00 35.25 242 GLY A O 1
ATOM 1840 N N . HIS A 1 243 ? 35.647 13.078 4.221 1.00 33.27 243 HIS A N 1
ATOM 1841 C CA . HIS A 1 243 ? 35.073 12.057 3.323 1.00 33.05 243 HIS A CA 1
ATOM 1842 C C . HIS A 1 243 ? 36.142 11.097 2.811 1.00 31.21 243 HIS A C 1
ATOM 1843 O O . HIS A 1 243 ? 37.260 11.522 2.560 1.00 30.79 243 HIS A O 1
ATOM 1850 N N . LEU A 1 244 ? 35.793 9.811 2.629 1.00 29.61 244 LEU A N 1
ATOM 1851 C CA . LEU A 1 244 ? 36.675 8.837 1.989 1.00 30.13 244 LEU A CA 1
ATOM 1852 C C . LEU A 1 244 ? 36.157 8.346 0.662 1.00 27.18 244 LEU A C 1
ATOM 1853 O O . LEU A 1 244 ? 34.975 7.905 0.549 1.00 29.30 244 LEU A O 1
ATOM 1858 N N . SER A 1 245 ? 37.036 8.366 -0.338 1.00 42.19 245 SER A N 1
ATOM 1859 C CA . SER A 1 245 ? 36.674 7.819 -1.616 1.00 40.97 245 SER A CA 1
ATOM 1860 C C . SER A 1 245 ? 37.622 6.661 -1.887 1.00 39.39 245 SER A C 1
ATOM 1861 O O . SER A 1 245 ? 38.824 6.879 -1.904 1.00 40.87 245 SER A O 1
ATOM 1864 N N . LEU A 1 246 ? 37.108 5.426 -2.009 1.00 36.64 246 LEU A N 1
ATOM 1865 C CA . LEU A 1 246 ? 37.924 4.192 -2.052 1.00 36.49 246 LEU A CA 1
ATOM 1866 C C . LEU A 1 246 ? 38.019 3.639 -3.482 1.00 38.08 246 LEU A C 1
ATOM 1867 O O . LEU A 1 246 ? 37.017 3.522 -4.203 1.00 38.85 246 LEU A O 1
ATOM 1872 N N . THR A 1 247 ? 39.219 3.306 -3.888 1.00 36.51 247 THR A N 1
ATOM 1873 C CA . THR A 1 247 ? 39.246 2.610 -5.173 1.00 39.54 247 THR A CA 1
ATOM 1874 C C . THR A 1 247 ? 39.303 1.092 -4.897 1.00 37.96 247 THR A C 1
ATOM 1875 O O . THR A 1 247 ? 40.075 0.693 -4.086 1.00 39.00 247 THR A O 1
ATOM 1879 N N . LEU A 1 248 ? 38.430 0.275 -5.488 1.00 39.47 248 LEU A N 1
ATOM 1880 C CA . LEU A 1 248 ? 38.514 -1.160 -5.329 1.00 41.14 248 LEU A CA 1
ATOM 1881 C C . LEU A 1 248 ? 39.207 -1.817 -6.506 1.00 44.04 248 LEU A C 1
ATOM 1882 O O . LEU A 1 248 ? 39.463 -1.173 -7.517 1.00 43.96 248 LEU A O 1
ATOM 1887 N N . SER A 1 249 ? 39.482 -3.122 -6.331 1.00 46.30 249 SER A N 1
ATOM 1888 C CA . SER A 1 249 ? 40.322 -3.965 -7.184 1.00 48.13 249 SER A CA 1
ATOM 1889 C C . SER A 1 249 ? 39.779 -4.037 -8.616 1.00 50.41 249 SER A C 1
ATOM 1890 O O . SER A 1 249 ? 40.547 -4.316 -9.511 1.00 50.80 249 SER A O 1
ATOM 1893 N N . ASN A 1 250 ? 38.479 -3.805 -8.806 1.00 50.81 250 ASN A N 1
ATOM 1894 C CA . ASN A 1 250 ? 37.877 -3.687 -10.142 1.00 53.18 250 ASN A CA 1
ATOM 1895 C C . ASN A 1 250 ? 37.622 -2.249 -10.568 1.00 52.10 250 ASN A C 1
ATOM 1896 O O . ASN A 1 250 ? 36.793 -2.025 -11.443 1.00 53.11 250 ASN A O 1
ATOM 1901 N N . GLY A 1 251 ? 38.283 -1.287 -9.922 1.00 50.14 251 GLY A N 1
ATOM 1902 C CA . GLY A 1 251 ? 38.163 0.124 -10.280 1.00 49.79 251 GLY A CA 1
ATOM 1903 C C . GLY A 1 251 ? 36.826 0.824 -10.054 1.00 47.93 251 GLY A C 1
ATOM 1904 O O . GLY A 1 251 ? 36.658 1.951 -10.425 1.00 48.89 251 GLY A O 1
ATOM 1905 N N . GLU A 1 252 ? 35.853 0.162 -9.453 1.00 48.61 252 GLU A N 1
ATOM 1906 C CA . GLU A 1 252 ? 34.714 0.903 -8.919 1.00 48.12 252 GLU A CA 1
ATOM 1907 C C . GLU A 1 252 ? 35.142 1.738 -7.690 1.00 45.14 252 GLU A C 1
ATOM 1908 O O . GLU A 1 252 ? 36.122 1.442 -7.001 1.00 43.23 252 GLU A O 1
ATOM 1914 N N . LEU A 1 253 ? 34.411 2.820 -7.492 1.00 43.82 253 LEU A N 1
ATOM 1915 C CA . LEU A 1 253 ? 34.654 3.748 -6.437 1.00 43.49 253 LEU A CA 1
ATOM 1916 C C . LEU A 1 253 ? 33.643 3.479 -5.311 1.00 42.30 253 LEU A C 1
ATOM 1917 O O . LEU A 1 253 ? 32.478 3.271 -5.573 1.00 42.19 253 LEU A O 1
ATOM 1922 N N . LEU A 1 254 ? 34.096 3.530 -4.053 1.00 41.39 254 LEU A N 1
ATOM 1923 C CA . LEU A 1 254 ? 33.200 3.481 -2.888 1.00 39.81 254 LEU A CA 1
ATOM 1924 C C . LEU A 1 254 ? 33.372 4.690 -1.989 1.00 38.01 254 LEU A C 1
ATOM 1925 O O . LEU A 1 254 ? 34.453 4.923 -1.560 1.00 38.34 254 LEU A O 1
ATOM 1930 N N . GLU A 1 255 ? 32.301 5.442 -1.732 1.00 37.28 255 GLU A N 1
ATOM 1931 C CA . GLU A 1 255 ? 32.332 6.670 -0.936 1.00 37.92 255 GLU A CA 1
ATOM 1932 C C . GLU A 1 255 ? 31.873 6.266 0.472 1.00 38.62 255 GLU A C 1
ATOM 1933 O O . GLU A 1 255 ? 30.862 5.558 0.602 1.00 38.77 255 GLU A O 1
ATOM 1939 N N . THR A 1 256 ? 32.573 6.724 1.493 1.00 36.90 256 THR A N 1
ATOM 1940 C CA . THR A 1 256 ? 32.321 6.249 2.812 1.00 36.99 256 THR A CA 1
ATOM 1941 C C . THR A 1 256 ? 32.738 7.315 3.832 1.00 35.90 256 THR A C 1
ATOM 1942 O O . THR A 1 256 ? 33.453 8.244 3.456 1.00 37.03 256 THR A O 1
ATOM 1946 N N . ASP A 1 257 ? 32.237 7.201 5.076 1.00 33.60 257 ASP A N 1
ATOM 1947 C CA . ASP A 1 257 ? 32.500 8.167 6.173 1.00 33.09 257 ASP A CA 1
ATOM 1948 C C . ASP A 1 257 ? 33.490 7.624 7.171 1.00 32.00 257 ASP A C 1
ATOM 1949 O O . ASP A 1 257 ? 33.943 8.374 8.036 1.00 30.72 257 ASP A O 1
ATOM 1954 N N . LEU A 1 258 ? 33.765 6.324 7.108 1.00 30.89 258 LEU A N 1
ATOM 1955 C CA . LEU A 1 258 ? 34.660 5.628 8.102 1.00 30.93 258 LEU A CA 1
ATOM 1956 C C . LEU A 1 258 ? 35.093 4.356 7.427 1.00 31.05 258 LEU A C 1
ATOM 1957 O O . LEU A 1 258 ? 34.306 3.747 6.689 1.00 33.25 258 LEU A O 1
ATOM 1962 N N . LEU A 1 259 ? 36.331 3.985 7.676 1.00 31.31 259 LEU A N 1
ATOM 1963 C CA . LEU A 1 259 ? 37.004 2.784 7.153 1.00 30.79 259 LEU A CA 1
ATOM 1964 C C . LEU A 1 259 ? 37.598 2.023 8.336 1.00 29.29 259 LEU A C 1
ATOM 1965 O O . LEU A 1 259 ? 38.363 2.573 9.071 1.00 29.24 259 LEU A O 1
ATOM 1970 N N . ILE A 1 260 ? 37.255 0.756 8.489 1.00 30.05 260 ILE A N 1
ATOM 1971 C CA . ILE A 1 260 ? 37.835 -0.096 9.533 1.00 29.02 260 ILE A CA 1
ATOM 1972 C C . ILE A 1 260 ? 38.677 -1.124 8.849 1.00 28.35 260 ILE A C 1
ATOM 1973 O O . ILE A 1 260 ? 38.144 -1.912 8.068 1.00 28.12 260 ILE A O 1
ATOM 1978 N N . MET A 1 261 ? 39.991 -1.145 9.145 1.00 29.25 261 MET A N 1
ATOM 1979 C CA . MET A 1 261 ? 40.869 -2.151 8.594 1.00 28.98 261 MET A CA 1
ATOM 1980 C C . MET A 1 261 ? 41.018 -3.260 9.603 1.00 29.94 261 MET A C 1
ATOM 1981 O O . MET A 1 261 ? 41.467 -3.017 10.737 1.00 27.83 261 MET A O 1
ATOM 1986 N N . ALA A 1 262 ? 40.645 -4.481 9.142 1.00 27.81 262 ALA A N 1
ATOM 1987 C CA . ALA A 1 262 ? 40.586 -5.682 9.921 1.00 29.68 262 ALA A CA 1
ATOM 1988 C C . ALA A 1 262 ? 41.028 -6.887 9.081 1.00 28.50 262 ALA A C 1
ATOM 1989 O O . ALA A 1 262 ? 40.332 -7.880 8.954 1.00 28.55 262 ALA A O 1
ATOM 1991 N N . ILE A 1 263 ? 42.282 -6.841 8.644 1.00 28.60 263 ILE A N 1
ATOM 1992 C CA . ILE A 1 263 ? 42.801 -7.815 7.720 1.00 31.72 263 ILE A CA 1
ATOM 1993 C C . ILE A 1 263 ? 43.869 -8.711 8.365 1.00 34.05 263 ILE A C 1
ATOM 1994 O O . ILE A 1 263 ? 44.663 -9.353 7.663 1.00 34.25 263 ILE A O 1
ATOM 1999 N N . GLY A 1 264 ? 43.946 -8.696 9.700 1.00 33.46 264 GLY A N 1
ATOM 2000 C CA . GLY A 1 264 ? 44.654 -9.722 10.436 1.00 31.79 264 GLY A CA 1
ATOM 2001 C C . GLY A 1 264 ? 45.675 -9.090 11.379 1.00 30.24 264 GLY A C 1
ATOM 2002 O O . GLY A 1 264 ? 45.810 -7.866 11.455 1.00 28.89 264 GLY A O 1
ATOM 2003 N N . VAL A 1 265 ? 46.412 -9.919 12.099 1.00 29.27 265 VAL A N 1
ATOM 2004 C CA . VAL A 1 265 ? 47.357 -9.367 13.021 1.00 30.97 265 VAL A CA 1
ATOM 2005 C C . VAL A 1 265 ? 48.689 -10.001 12.807 1.00 31.10 265 VAL A C 1
ATOM 2006 O O . VAL A 1 265 ? 48.759 -11.156 12.467 1.00 36.30 265 VAL A O 1
ATOM 2010 N N . ARG A 1 266 ? 49.753 -9.286 13.009 1.00 32.95 266 ARG A N 1
ATOM 2011 C CA . ARG A 1 266 ? 51.025 -10.003 13.036 1.00 32.18 266 ARG A CA 1
ATOM 2012 C C . ARG A 1 266 ? 51.869 -9.920 14.291 1.00 29.49 266 ARG A C 1
ATOM 2013 O O . ARG A 1 266 ? 52.082 -8.842 14.878 1.00 28.26 266 ARG A O 1
ATOM 2021 N N . PRO A 1 267 ? 52.488 -11.051 14.632 1.00 27.45 267 PRO A N 1
ATOM 2022 C CA . PRO A 1 267 ? 53.288 -11.107 15.841 1.00 28.40 267 PRO A CA 1
ATOM 2023 C C . PRO A 1 267 ? 54.255 -9.903 16.063 1.00 30.35 267 PRO A C 1
ATOM 2024 O O . PRO A 1 267 ? 54.966 -9.417 15.132 1.00 29.61 267 PRO A O 1
ATOM 2028 N N . GLU A 1 268 ? 54.213 -9.358 17.284 1.00 28.62 268 GLU A N 1
ATOM 2029 C CA . GLU A 1 268 ? 55.145 -8.348 17.724 1.00 28.64 268 GLU A CA 1
ATOM 2030 C C . 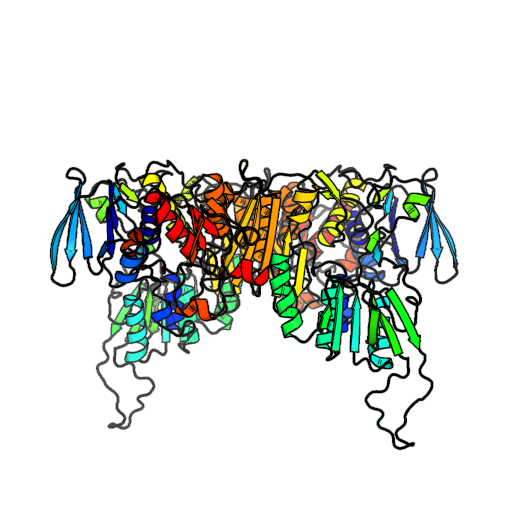GLU A 1 268 ? 56.510 -8.988 17.921 1.00 29.95 268 GLU A C 1
ATOM 2031 O O . GLU A 1 268 ? 56.704 -9.784 18.885 1.00 30.42 268 GLU A O 1
ATOM 2037 N N . THR A 1 269 ? 57.472 -8.718 17.009 1.00 30.38 269 THR A N 1
ATOM 2038 C CA . THR A 1 269 ? 58.737 -9.526 17.037 1.00 29.65 269 THR A CA 1
ATOM 2039 C C . THR A 1 269 ? 59.965 -8.605 17.060 1.00 30.80 269 THR A C 1
ATOM 2040 O O . THR A 1 269 ? 61.125 -9.098 17.224 1.00 31.12 269 THR A O 1
ATOM 2044 N N . GLN A 1 270 ? 59.713 -7.288 17.026 1.00 30.62 270 GLN A N 1
ATOM 2045 C CA . GLN A 1 270 ? 60.796 -6.303 17.006 1.00 32.36 270 GLN A CA 1
ATOM 2046 C C . GLN A 1 270 ? 61.756 -6.427 18.218 1.00 32.62 270 GLN A C 1
ATOM 2047 O O . GLN A 1 270 ? 62.942 -6.399 18.023 1.00 30.83 270 GLN A O 1
ATOM 2053 N N . LEU A 1 271 ? 61.255 -6.521 19.462 1.00 29.26 271 LEU A N 1
ATOM 2054 C CA . LEU A 1 271 ? 62.190 -6.750 20.586 1.00 28.53 271 LEU A CA 1
ATOM 2055 C C . LEU A 1 271 ? 62.981 -8.030 20.475 1.00 28.90 271 LEU A C 1
ATOM 2056 O O . LEU A 1 271 ? 64.192 -8.067 20.750 1.00 27.48 271 LEU A O 1
ATOM 2061 N N . ALA A 1 272 ? 62.266 -9.134 20.141 1.00 29.02 272 ALA A N 1
ATOM 2062 C CA . ALA A 1 272 ? 62.876 -10.408 19.961 1.00 29.30 272 ALA A CA 1
ATOM 2063 C C . ALA A 1 272 ? 63.911 -10.367 18.865 1.00 31.04 272 ALA A C 1
ATOM 2064 O O . ALA A 1 272 ? 64.973 -10.900 19.068 1.00 32.07 272 ALA A O 1
ATOM 2066 N N . ARG A 1 273 ? 63.630 -9.766 17.719 1.00 33.08 273 ARG A N 1
ATOM 2067 C CA . ARG A 1 273 ? 64.638 -9.743 16.659 1.00 34.67 273 ARG A CA 1
ATOM 2068 C C . ARG A 1 273 ? 65.872 -8.965 17.078 1.00 35.76 273 ARG A C 1
ATOM 2069 O O . ARG A 1 273 ? 66.954 -9.469 16.952 1.00 34.25 273 ARG A O 1
ATOM 2077 N N . ASP A 1 274 ? 65.674 -7.742 17.614 1.00 35.66 274 ASP A N 1
ATOM 2078 C CA . ASP A 1 274 ? 66.772 -6.926 18.134 1.00 37.26 274 ASP A CA 1
ATOM 2079 C C . ASP A 1 274 ? 67.692 -7.683 19.101 1.00 35.63 274 ASP A C 1
ATOM 2080 O O . ASP A 1 274 ? 68.905 -7.485 19.072 1.00 35.19 274 ASP A O 1
ATOM 2085 N N . ALA A 1 275 ? 67.128 -8.586 19.888 1.00 33.82 275 ALA A N 1
ATOM 2086 C CA . ALA A 1 275 ? 67.929 -9.295 20.887 1.00 35.34 275 ALA A CA 1
ATOM 2087 C C . ALA A 1 275 ? 68.492 -10.584 20.355 1.00 36.09 275 ALA A C 1
ATOM 2088 O O . ALA A 1 275 ? 69.249 -11.241 21.065 1.00 35.27 275 ALA A O 1
ATOM 2090 N N . GLY A 1 276 ? 68.150 -10.915 19.104 1.00 36.73 276 GLY A N 1
ATOM 2091 C CA . GLY A 1 276 ? 68.651 -12.113 18.462 1.00 35.90 276 GLY A CA 1
ATOM 2092 C C . GLY A 1 276 ? 67.974 -13.428 18.808 1.00 34.38 276 GLY A C 1
ATOM 2093 O O . GLY A 1 276 ? 68.634 -14.466 18.731 1.00 35.40 276 GLY A O 1
ATOM 2094 N N . LEU A 1 277 ? 66.702 -13.400 19.262 1.00 32.08 277 LEU A N 1
ATOM 2095 C CA . LEU A 1 277 ? 65.958 -14.625 19.552 1.00 30.02 277 LEU A CA 1
ATOM 2096 C C . LEU A 1 277 ? 65.488 -15.260 18.218 1.00 31.31 277 LEU A C 1
ATOM 2097 O O . LEU A 1 277 ? 65.206 -14.526 17.238 1.00 31.42 277 LEU A O 1
ATOM 2102 N N . ALA A 1 278 ? 65.342 -16.590 18.203 1.00 29.94 278 ALA A N 1
ATOM 2103 C CA . ALA A 1 278 ? 64.997 -17.258 16.942 1.00 32.05 278 ALA A CA 1
ATOM 2104 C C . ALA A 1 278 ? 63.618 -16.776 16.513 1.00 31.53 278 ALA A C 1
ATOM 2105 O O . ALA A 1 278 ? 62.712 -16.618 17.393 1.00 32.38 278 ALA A O 1
ATOM 2107 N N . ILE A 1 279 ? 63.418 -16.505 15.218 1.00 31.12 279 ILE A N 1
ATOM 2108 C CA . ILE A 1 279 ? 62.054 -16.211 14.702 1.00 32.69 279 ILE A CA 1
ATOM 2109 C C . ILE A 1 279 ? 61.694 -17.338 13.709 1.00 34.50 279 ILE A C 1
ATOM 2110 O O . ILE A 1 279 ? 62.539 -17.704 12.912 1.00 35.68 279 ILE A O 1
ATOM 2115 N N . GLY A 1 280 ? 60.436 -17.824 13.718 1.00 33.04 280 GLY A N 1
ATOM 2116 C CA . GLY A 1 280 ? 60.020 -18.935 12.909 1.00 31.91 280 GLY A CA 1
ATOM 2117 C C . GLY A 1 280 ? 59.688 -18.442 11.504 1.00 32.95 280 GLY A C 1
ATOM 2118 O O . GLY A 1 280 ? 59.652 -17.267 11.255 1.00 31.56 280 GLY A O 1
ATOM 2119 N N . GLU A 1 281 ? 59.384 -19.352 10.602 1.00 36.43 281 GLU A N 1
ATOM 2120 C CA . GLU A 1 281 ? 59.069 -19.009 9.213 1.00 38.90 281 GLU A CA 1
ATOM 2121 C C . GLU A 1 281 ? 57.788 -18.261 8.979 1.00 39.49 281 GLU A C 1
ATOM 2122 O O . GLU A 1 281 ? 57.605 -17.684 7.882 1.00 39.18 281 GLU A O 1
ATOM 2128 N N . LEU A 1 282 ? 56.883 -18.267 9.967 1.00 36.82 282 LEU A N 1
ATOM 2129 C CA . LEU A 1 282 ? 55.634 -17.554 9.804 1.00 37.18 282 LEU A CA 1
ATOM 2130 C C . LEU A 1 282 ? 55.766 -16.165 10.365 1.00 35.16 282 LEU A C 1
ATOM 2131 O O . LEU A 1 282 ? 54.853 -15.384 10.330 1.00 32.85 282 LEU A O 1
ATOM 2136 N N . GLY A 1 283 ? 56.937 -15.862 10.886 1.00 34.97 283 GLY A N 1
ATOM 2137 C CA . GLY A 1 283 ? 57.150 -14.554 11.416 1.00 33.51 283 GLY A CA 1
ATOM 2138 C C . GLY A 1 283 ? 56.796 -14.401 12.870 1.00 33.54 283 GLY A C 1
ATOM 2139 O O . GLY A 1 283 ? 56.796 -13.289 13.421 1.00 33.62 283 GLY A O 1
ATOM 2140 N N . GLY A 1 284 ? 56.501 -15.504 13.550 1.00 35.49 284 GLY A N 1
ATOM 2141 C CA . GLY A 1 284 ? 56.281 -15.397 15.001 1.00 33.61 284 GLY A CA 1
ATOM 2142 C C . GLY A 1 284 ? 57.540 -15.839 15.701 1.00 34.30 284 GLY A C 1
ATOM 2143 O O . GLY A 1 284 ? 58.429 -16.482 15.090 1.00 33.09 284 GLY A O 1
ATOM 2144 N N . ILE A 1 285 ? 57.654 -15.461 16.988 1.00 31.81 285 ILE A N 1
ATOM 2145 C CA . ILE A 1 285 ? 58.660 -16.056 17.883 1.00 28.89 285 ILE A CA 1
ATOM 2146 C C . ILE A 1 285 ? 58.658 -17.553 17.974 1.00 29.91 285 ILE A C 1
ATOM 2147 O O . ILE A 1 285 ? 57.587 -18.174 18.168 1.00 25.95 285 ILE A O 1
ATOM 2152 N N . LYS A 1 286 ? 59.874 -18.145 17.959 1.00 29.00 286 LYS A N 1
ATOM 2153 C CA . LYS A 1 286 ? 59.974 -19.593 17.990 1.00 32.04 286 LYS A CA 1
ATOM 2154 C C . LYS A 1 286 ? 60.141 -20.008 19.429 1.00 31.37 286 LYS A C 1
ATOM 2155 O O . LYS A 1 286 ? 60.978 -19.446 20.110 1.00 33.79 286 LYS A O 1
ATOM 2161 N N . VAL A 1 287 ? 59.292 -20.925 19.893 1.00 30.97 287 VAL A N 1
ATOM 2162 C CA . VAL A 1 287 ? 59.347 -21.441 21.260 1.00 29.73 287 VAL A CA 1
ATOM 2163 C C . VAL A 1 287 ? 59.291 -22.991 21.150 1.00 31.28 287 VAL A C 1
ATOM 2164 O O . VAL A 1 287 ? 58.707 -23.541 20.218 1.00 31.29 287 VAL A O 1
ATOM 2168 N N . ASN A 1 288 ? 59.933 -23.660 22.090 1.00 31.79 288 ASN A N 1
ATOM 2169 C CA . ASN A 1 288 ? 59.771 -25.049 22.290 1.00 32.17 288 ASN A CA 1
ATOM 2170 C C . ASN A 1 288 ? 58.455 -25.330 23.116 1.00 33.21 288 ASN A C 1
ATOM 2171 O O . ASN A 1 288 ? 57.760 -24.400 23.545 1.00 32.13 288 ASN A O 1
ATOM 2176 N N . ALA A 1 289 ? 58.135 -26.568 23.343 1.00 32.35 289 ALA A N 1
ATOM 2177 C CA . ALA A 1 289 ? 56.895 -26.895 24.102 1.00 34.63 289 ALA A CA 1
ATOM 2178 C C . ALA A 1 289 ? 56.882 -26.370 25.562 1.00 35.17 289 ALA A C 1
ATOM 2179 O O . ALA A 1 289 ? 55.808 -26.254 26.140 1.00 34.31 289 ALA A O 1
ATOM 2181 N N . MET A 1 290 ? 58.034 -26.059 26.131 1.00 32.59 290 MET A N 1
ATOM 2182 C CA . MET A 1 290 ? 58.059 -25.386 27.456 1.00 33.33 290 MET A CA 1
ATOM 2183 C C . MET A 1 290 ? 57.797 -23.910 27.435 1.00 32.44 290 MET A C 1
ATOM 2184 O O . MET A 1 290 ? 57.725 -23.195 28.435 1.00 32.75 290 MET A O 1
ATOM 2189 N N . MET A 1 291 ? 57.540 -23.425 26.265 1.00 31.90 291 MET A N 1
ATOM 2190 C CA . MET A 1 291 ? 57.376 -22.051 25.897 1.00 28.85 291 MET A CA 1
ATOM 2191 C C . MET A 1 291 ? 58.713 -21.219 25.930 1.00 29.64 291 MET A C 1
ATOM 2192 O O . MET A 1 291 ? 58.637 -19.987 26.035 1.00 27.16 291 MET A O 1
ATOM 2197 N N . GLN A 1 292 ? 59.884 -21.861 25.960 1.00 28.27 292 GLN A N 1
ATOM 2198 C CA . GLN A 1 292 ? 61.118 -21.098 26.025 1.00 32.36 292 GLN A CA 1
ATOM 2199 C C . GLN A 1 292 ? 61.638 -20.728 24.650 1.00 32.04 292 GLN A C 1
ATOM 2200 O O . GLN A 1 292 ? 61.415 -21.457 23.676 1.00 33.21 292 GLN A O 1
ATOM 2206 N N . THR A 1 293 ? 62.178 -19.524 24.549 1.00 33.26 293 THR A N 1
ATOM 2207 C CA . THR A 1 293 ? 62.666 -18.987 23.284 1.00 31.61 293 THR A CA 1
ATOM 2208 C C . THR A 1 293 ? 64.013 -19.572 22.951 1.00 33.04 293 THR A C 1
ATOM 2209 O O . THR A 1 293 ? 64.478 -20.466 23.651 1.00 33.47 293 THR A O 1
ATOM 2213 N N . SER A 1 294 ? 64.703 -19.072 21.903 1.00 32.97 294 SER A N 1
ATOM 2214 C CA . SER A 1 294 ? 66.101 -19.506 21.752 1.00 33.96 294 SER A CA 1
ATOM 2215 C C . SER A 1 294 ? 67.018 -19.247 22.967 1.00 34.84 294 SER A C 1
ATOM 2216 O O . SER A 1 294 ? 68.09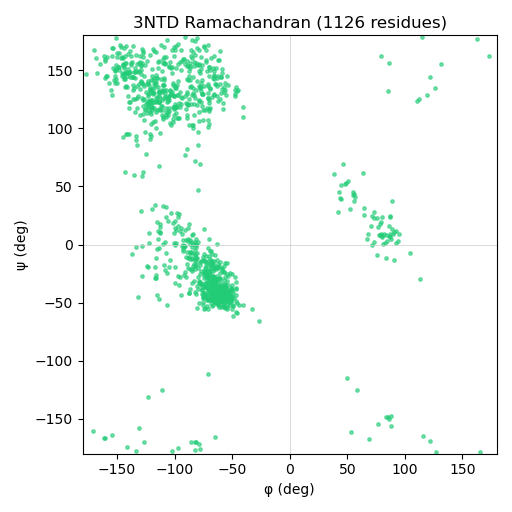3 -19.818 22.994 1.00 35.01 294 SER A O 1
ATOM 2219 N N . ASP A 1 295 ? 66.638 -18.391 23.924 1.00 35.32 295 ASP A N 1
ATOM 2220 C CA . ASP A 1 295 ? 67.423 -18.120 25.143 1.00 34.31 295 ASP A CA 1
ATOM 2221 C C . ASP A 1 295 ? 66.654 -18.742 26.312 1.00 34.02 295 ASP A C 1
ATOM 2222 O O . ASP A 1 295 ? 65.498 -18.382 26.538 1.00 32.71 295 ASP A O 1
ATOM 2227 N N . PRO A 1 296 ? 67.325 -19.595 27.101 1.00 33.89 296 PRO A N 1
ATOM 2228 C CA . PRO A 1 296 ? 66.593 -20.425 28.044 1.00 32.41 296 PRO A CA 1
ATOM 2229 C C . PRO A 1 296 ? 66.002 -19.626 29.236 1.00 31.88 296 PRO A C 1
ATOM 2230 O O . PRO A 1 296 ? 64.997 -20.032 29.819 1.00 30.67 296 PRO A O 1
ATOM 2234 N N . ALA A 1 297 ? 66.550 -18.472 29.517 1.00 30.67 297 ALA A N 1
ATOM 2235 C CA . ALA A 1 297 ? 66.002 -17.587 30.530 1.00 30.22 297 ALA A CA 1
ATOM 2236 C C . ALA A 1 297 ? 64.815 -16.711 29.980 1.00 30.49 297 ALA A C 1
ATOM 2237 O O . ALA A 1 297 ? 64.132 -15.998 30.731 1.00 29.56 297 ALA A O 1
ATOM 2239 N N . ILE A 1 298 ? 64.529 -16.806 28.698 1.00 29.72 298 ILE A N 1
ATOM 2240 C CA . ILE A 1 298 ? 63.408 -15.971 28.148 1.00 29.33 298 ILE A CA 1
ATOM 2241 C C . ILE A 1 298 ? 62.300 -16.847 27.606 1.00 30.53 298 ILE A C 1
ATOM 2242 O O . ILE A 1 298 ? 62.488 -17.651 26.634 1.00 29.64 298 ILE A O 1
ATOM 2247 N N . TYR A 1 299 ? 61.108 -16.617 28.174 1.00 29.35 299 TYR A N 1
ATOM 2248 C CA . TYR A 1 299 ? 59.918 -17.368 27.800 1.00 30.29 299 TYR A CA 1
ATOM 2249 C C . TYR A 1 299 ? 59.106 -16.453 26.881 1.00 28.26 299 TYR A C 1
ATOM 2250 O O . TYR A 1 299 ? 59.225 -15.197 26.984 1.00 30.15 299 TYR A O 1
ATOM 2259 N N . ALA A 1 300 ? 58.307 -17.056 25.991 1.00 27.54 300 ALA A N 1
ATOM 2260 C CA . ALA A 1 300 ? 57.291 -16.243 25.298 1.00 25.18 300 ALA A CA 1
ATOM 2261 C C . ALA A 1 300 ? 56.002 -16.977 25.063 1.00 26.19 300 ALA A C 1
ATOM 2262 O O . ALA A 1 300 ? 56.031 -18.168 24.840 1.00 28.29 300 ALA A O 1
ATOM 2264 N N . VAL A 1 301 ? 54.854 -16.258 25.078 1.00 26.03 301 VAL A N 1
ATOM 2265 C CA . VAL A 1 301 ? 53.536 -16.887 24.923 1.00 25.65 301 VAL A CA 1
ATOM 2266 C C . VAL A 1 301 ? 52.613 -15.896 24.089 1.00 24.98 301 VAL A C 1
ATOM 2267 O O . VAL A 1 301 ? 53.049 -14.733 23.841 1.00 25.14 301 VAL A O 1
ATOM 2271 N N . GLY A 1 302 ? 51.434 -16.410 23.660 1.00 25.34 302 GLY A N 1
ATOM 2272 C CA . GLY A 1 302 ? 50.345 -15.638 23.079 1.00 26.72 302 GLY A CA 1
ATOM 2273 C C . GLY A 1 302 ? 50.437 -15.405 21.587 1.00 26.11 302 GLY A C 1
ATOM 2274 O O . GLY A 1 302 ? 51.009 -16.201 20.887 1.00 25.96 302 GLY A O 1
ATOM 2275 N N . ASP A 1 303 ? 49.887 -14.291 21.149 1.00 25.63 303 ASP A N 1
ATOM 2276 C CA . ASP A 1 303 ? 49.779 -13.944 19.745 1.00 27.04 303 ASP A CA 1
ATOM 2277 C C . ASP A 1 303 ? 51.143 -13.684 19.127 1.00 27.48 303 ASP A C 1
ATOM 2278 O O . ASP A 1 303 ? 51.263 -13.751 17.922 1.00 27.16 303 ASP A O 1
ATOM 2283 N N . ALA A 1 304 ? 52.168 -13.456 19.963 1.00 25.94 304 ALA A N 1
ATOM 2284 C CA . ALA A 1 304 ? 53.545 -13.205 19.475 1.00 29.49 304 ALA A CA 1
ATOM 2285 C C . ALA A 1 304 ? 54.312 -14.471 19.029 1.00 28.79 304 ALA A C 1
ATOM 2286 O O . ALA A 1 304 ? 55.295 -14.370 18.251 1.00 29.72 304 ALA A O 1
ATOM 2288 N N . VAL A 1 305 ? 53.841 -15.652 19.454 1.00 27.61 305 VAL A N 1
ATOM 2289 C CA . VAL A 1 305 ? 54.625 -16.867 19.257 1.00 26.80 305 VAL A CA 1
ATOM 2290 C C . VAL A 1 305 ? 54.039 -17.765 18.202 1.00 26.42 305 VAL A C 1
ATOM 2291 O O . VAL A 1 305 ? 52.861 -17.642 17.912 1.00 25.53 305 VAL A O 1
ATOM 2295 N N . GLU A 1 306 ? 54.859 -18.632 17.581 1.00 28.05 306 GLU A N 1
ATOM 2296 C CA . GLU A 1 306 ? 54.350 -19.687 16.689 1.00 30.27 306 GLU A CA 1
ATOM 2297 C C . GLU A 1 306 ? 53.915 -20.913 17.495 1.00 31.81 306 GLU A C 1
ATOM 2298 O O . GLU A 1 306 ? 54.543 -21.246 18.464 1.00 33.77 306 GLU A O 1
ATOM 2304 N N . GLU A 1 307 ? 52.862 -21.605 17.079 1.00 37.19 307 GLU A N 1
ATOM 2305 C CA . GLU A 1 307 ? 52.470 -22.821 17.799 1.00 38.32 307 GLU A CA 1
ATOM 2306 C C . GLU A 1 307 ? 52.468 -24.034 16.886 1.00 37.85 307 GLU A C 1
ATOM 2307 O O . GLU A 1 307 ? 52.556 -23.915 15.691 1.00 37.66 307 GLU A O 1
ATOM 2313 N N . GLN A 1 308 ? 52.475 -25.209 17.505 1.00 38.60 308 GLN A N 1
ATOM 2314 C CA . GLN A 1 308 ? 52.452 -26.460 16.870 1.00 37.60 308 GLN A CA 1
ATOM 2315 C C . GLN A 1 308 ? 51.021 -26.792 16.664 1.00 36.81 308 GLN A C 1
ATOM 2316 O O . GLN A 1 308 ? 50.211 -26.871 17.663 1.00 35.03 308 GLN A O 1
ATOM 2322 N N . ASP A 1 309 ? 50.703 -27.069 15.386 1.00 34.55 309 ASP A N 1
ATOM 2323 C CA . ASP A 1 309 ? 49.361 -27.494 15.019 1.00 34.39 309 ASP A CA 1
ATOM 2324 C C . ASP A 1 309 ? 49.062 -28.866 15.646 1.00 33.00 309 ASP A C 1
ATOM 2325 O O . ASP A 1 309 ? 49.870 -29.778 15.482 1.00 33.30 309 ASP A O 1
ATOM 2330 N N . PHE A 1 310 ? 47.907 -29.019 16.338 1.00 32.12 310 PHE A N 1
ATOM 2331 C CA . PHE A 1 310 ? 47.642 -30.271 17.073 1.00 32.58 310 PHE A CA 1
ATOM 2332 C C . PHE A 1 310 ? 47.556 -31.429 16.036 1.00 32.83 310 PHE A C 1
ATOM 2333 O O . PHE A 1 310 ? 48.127 -32.458 16.199 1.00 31.23 310 PHE A O 1
ATOM 2341 N N . VAL A 1 311 ? 46.816 -31.243 14.969 1.00 32.50 311 VAL A N 1
ATOM 2342 C CA . VAL A 1 311 ? 46.673 -32.358 13.978 1.00 33.32 311 VAL A CA 1
ATOM 2343 C C . VAL A 1 311 ? 47.895 -32.724 13.192 1.00 34.98 311 VAL A C 1
ATOM 2344 O O . VAL A 1 311 ? 48.229 -33.905 13.089 1.00 37.97 311 VAL A O 1
ATOM 2348 N N . THR A 1 312 ? 48.613 -31.734 12.651 1.00 35.48 312 THR A N 1
ATOM 2349 C CA . THR A 1 312 ? 49.751 -32.034 11.770 1.00 36.32 312 THR A CA 1
ATOM 2350 C C . THR A 1 312 ? 51.080 -31.816 12.412 1.00 37.09 312 THR A C 1
ATOM 2351 O O . THR A 1 312 ? 52.080 -32.227 11.875 1.00 35.51 312 THR A O 1
ATOM 2355 N N . GLY A 1 313 ? 51.109 -31.042 13.494 1.00 36.46 313 GLY A N 1
ATOM 2356 C CA . GLY A 1 313 ? 52.382 -30.796 14.163 1.00 38.09 313 GLY A CA 1
ATOM 2357 C C . GLY A 1 313 ? 53.297 -29.772 13.510 1.00 38.03 313 GLY A C 1
ATOM 2358 O O . GLY A 1 313 ? 54.426 -29.544 13.992 1.00 39.05 313 GLY A O 1
ATOM 2359 N N . GLN A 1 314 ? 52.781 -29.090 12.496 1.00 37.38 314 GLN A N 1
ATOM 2360 C CA . GLN A 1 314 ? 53.533 -28.017 11.828 1.00 38.71 314 GLN A CA 1
ATOM 2361 C C . GLN A 1 314 ? 53.353 -26.705 12.586 1.00 37.94 314 GLN A C 1
ATOM 2362 O O . GLN A 1 314 ? 52.383 -26.516 13.345 1.00 35.38 314 GLN A O 1
ATOM 2368 N N . ALA A 1 315 ? 54.257 -25.772 12.348 1.00 36.92 315 ALA A N 1
ATOM 2369 C CA . ALA A 1 315 ? 54.053 -24.408 12.814 1.00 36.18 315 ALA A CA 1
ATOM 2370 C C . ALA A 1 315 ? 52.710 -23.731 12.325 1.00 35.78 315 ALA A C 1
ATOM 2371 O O . ALA A 1 315 ? 52.253 -23.896 11.169 1.00 33.51 315 ALA A O 1
ATOM 2373 N N . CYS A 1 316 ? 52.045 -23.002 13.226 1.00 33.35 316 CYS A N 1
ATOM 2374 C CA . CYS A 1 316 ? 50.881 -22.215 12.819 1.00 36.11 316 CYS A CA 1
ATOM 2375 C C . CYS A 1 316 ? 50.827 -20.916 13.679 1.00 35.07 316 CYS A C 1
ATOM 2376 O O . CYS A 1 316 ? 51.503 -20.830 14.739 1.00 36.30 316 CYS A O 1
ATOM 2379 N N . LEU A 1 317 ? 50.115 -19.897 13.217 1.00 34.32 317 LEU A N 1
ATOM 2380 C CA . LEU A 1 317 ? 49.698 -18.742 14.036 1.00 33.21 317 LEU A CA 1
ATOM 2381 C C . LEU A 1 317 ? 48.205 -18.840 14.347 1.00 32.74 317 LEU A C 1
ATOM 2382 O O . LEU A 1 317 ? 47.368 -18.998 13.474 1.00 29.74 317 LEU A O 1
ATOM 2387 N N . VAL A 1 318 ? 47.893 -18.766 15.616 1.00 31.30 318 VAL A N 1
ATOM 2388 C CA . VAL A 1 318 ? 46.491 -18.899 16.049 1.00 31.75 318 VAL A CA 1
ATOM 2389 C C . VAL A 1 318 ? 46.466 -17.867 17.195 1.00 33.14 318 VAL A C 1
ATOM 2390 O O . VAL A 1 318 ? 46.798 -18.234 18.304 1.00 34.10 318 VAL A O 1
ATOM 2394 N N . PRO A 1 319 ? 46.029 -16.628 16.907 1.00 32.49 319 PRO A N 1
ATOM 2395 C CA . PRO A 1 319 ? 46.034 -15.541 17.906 1.00 31.47 319 PRO A CA 1
ATOM 2396 C C . PRO A 1 319 ? 44.682 -15.523 18.667 1.00 31.11 319 PRO A C 1
ATOM 2397 O O . PRO A 1 319 ? 43.820 -14.647 18.349 1.00 32.14 319 PRO A O 1
ATOM 2401 N N . LEU A 1 320 ? 44.505 -16.464 19.623 1.00 26.27 320 LEU A N 1
ATOM 2402 C CA . LEU A 1 320 ? 43.272 -16.576 20.415 1.00 27.33 320 LEU A CA 1
ATOM 2403 C C . LEU A 1 320 ? 43.551 -16.599 21.902 1.00 27.86 320 LEU A C 1
ATOM 2404 O O . LEU A 1 320 ? 44.681 -16.868 22.310 1.00 28.06 320 LEU A O 1
ATOM 2409 N N . ALA A 1 321 ? 42.511 -16.386 22.723 1.00 28.20 321 ALA A N 1
ATOM 2410 C CA . ALA A 1 321 ? 42.677 -15.861 24.069 1.00 28.42 321 ALA A CA 1
ATOM 2411 C C . ALA A 1 321 ? 42.922 -16.992 25.043 1.00 27.41 321 ALA A C 1
ATOM 2412 O O . ALA A 1 321 ? 43.662 -16.836 25.982 1.00 28.09 321 ALA A O 1
ATOM 2414 N N . GLY A 1 322 ? 42.164 -18.065 24.847 1.00 29.29 322 GLY A N 1
ATOM 2415 C CA . GLY A 1 322 ? 42.321 -19.347 25.534 1.00 28.97 322 GLY A CA 1
ATOM 2416 C C . GLY A 1 322 ? 43.733 -19.900 25.536 1.00 29.35 322 GLY A C 1
ATOM 2417 O O . GLY A 1 322 ? 44.312 -20.141 26.609 1.00 29.41 322 GLY A O 1
ATOM 2418 N N . PRO A 1 323 ? 44.292 -20.183 24.313 1.00 28.80 323 PRO A N 1
ATOM 2419 C CA . PRO A 1 323 ? 45.704 -20.573 24.295 1.00 30.11 323 PRO A CA 1
ATOM 2420 C C . PRO A 1 323 ? 46.589 -19.553 24.997 1.00 28.52 323 PRO A C 1
ATOM 2421 O O . PRO A 1 323 ? 47.448 -19.987 25.770 1.00 31.14 323 PRO A O 1
ATOM 2425 N N . ALA A 1 324 ? 46.382 -18.255 24.814 1.00 27.39 324 ALA A N 1
ATOM 2426 C CA . ALA A 1 324 ? 47.302 -17.259 25.476 1.00 27.80 324 ALA A CA 1
ATOM 2427 C C . ALA A 1 324 ? 47.325 -17.296 27.051 1.00 26.98 324 ALA A C 1
ATOM 2428 O O . ALA A 1 324 ? 48.393 -17.192 27.667 1.00 27.11 324 ALA A O 1
ATOM 2430 N N . ASN A 1 325 ? 46.165 -17.512 27.645 1.00 27.00 325 ASN A N 1
ATOM 2431 C CA . ASN A 1 325 ? 46.003 -17.517 29.145 1.00 27.99 325 ASN A CA 1
ATOM 2432 C C . ASN A 1 325 ? 46.647 -18.796 29.681 1.00 27.88 325 ASN A C 1
ATOM 2433 O O . ASN A 1 325 ? 47.412 -18.763 30.656 1.00 28.40 325 ASN A O 1
ATOM 2438 N N . ARG A 1 326 ? 46.354 -19.946 29.042 1.00 26.58 326 ARG A N 1
ATOM 2439 C CA . ARG A 1 326 ? 46.850 -21.180 29.522 1.00 28.13 326 ARG A CA 1
ATOM 2440 C C . ARG A 1 326 ? 48.341 -21.277 29.321 1.00 27.53 326 ARG A C 1
ATOM 2441 O O . ARG A 1 326 ? 49.050 -21.762 30.175 1.00 30.22 326 ARG A O 1
ATOM 2449 N N . GLN A 1 327 ? 48.834 -20.781 28.191 1.00 24.90 327 GLN A N 1
ATOM 2450 C CA . GLN A 1 327 ? 50.336 -20.585 28.019 1.00 25.97 327 GLN A CA 1
ATOM 2451 C C . GLN A 1 327 ? 51.066 -19.756 29.024 1.00 24.36 327 GLN A C 1
ATOM 2452 O O . GLN A 1 327 ? 52.216 -20.074 29.393 1.00 25.00 327 GLN A O 1
ATOM 2458 N N . GLY A 1 328 ? 50.443 -18.652 29.370 1.00 24.06 328 GLY A N 1
ATOM 2459 C CA . GLY A 1 328 ? 50.948 -17.712 30.328 1.00 24.87 328 GLY A CA 1
ATOM 2460 C C . GLY A 1 328 ? 51.034 -18.440 31.671 1.00 25.49 328 GLY A C 1
ATOM 2461 O O . GLY A 1 328 ? 52.031 -18.327 32.328 1.00 27.27 328 GLY A O 1
ATOM 2462 N N . ARG A 1 329 ? 49.970 -19.115 32.070 1.00 27.19 329 ARG A N 1
ATOM 2463 C CA . ARG A 1 329 ? 49.974 -19.840 33.377 1.00 30.89 329 ARG A CA 1
ATOM 2464 C C . ARG A 1 329 ? 51.145 -20.891 33.362 1.00 30.61 329 ARG A C 1
ATOM 2465 O O . ARG A 1 329 ? 51.908 -21.032 34.303 1.00 28.69 329 ARG A O 1
ATOM 2473 N N . MET A 1 330 ? 51.341 -21.529 32.201 1.00 32.64 330 MET A N 1
ATOM 2474 C CA . MET A 1 330 ? 52.334 -22.586 32.056 1.00 32.52 330 MET A CA 1
ATOM 2475 C C . MET A 1 330 ? 53.758 -22.001 32.070 1.00 34.03 330 MET A C 1
ATOM 2476 O O . MET A 1 330 ? 54.657 -22.569 32.703 1.00 34.13 330 MET A O 1
ATOM 2481 N N . ALA A 1 331 ? 53.962 -20.826 31.473 1.00 32.97 331 ALA A N 1
ATOM 2482 C CA . ALA A 1 331 ? 55.286 -20.272 31.489 1.00 33.90 331 ALA A CA 1
ATOM 2483 C C . ALA A 1 331 ? 55.643 -19.921 32.895 1.00 32.56 331 ALA A C 1
ATOM 2484 O O . ALA A 1 331 ? 56.856 -19.943 33.248 1.00 33.20 331 ALA A O 1
ATOM 2486 N N . ALA A 1 332 ? 54.625 -19.581 33.698 1.00 30.10 332 ALA A N 1
ATOM 2487 C CA . ALA A 1 332 ? 54.931 -19.206 35.152 1.00 30.84 332 ALA A CA 1
ATOM 2488 C C . ALA A 1 332 ? 55.404 -20.487 35.824 1.00 30.33 332 ALA A C 1
ATOM 2489 O O . ALA A 1 332 ? 56.382 -20.471 36.532 1.00 35.51 332 ALA A O 1
ATOM 2491 N N . ASP A 1 333 ? 54.686 -21.579 35.613 1.00 32.50 333 ASP A N 1
ATOM 2492 C CA . ASP A 1 333 ? 55.122 -22.950 36.115 1.00 32.33 333 ASP A CA 1
ATOM 2493 C C . ASP A 1 333 ? 56.539 -23.299 35.741 1.00 32.00 333 ASP A C 1
ATOM 2494 O O . ASP A 1 333 ? 57.366 -23.815 36.597 1.00 32.24 333 ASP A O 1
ATOM 2499 N N . ASN A 1 334 ? 56.844 -23.108 34.452 1.00 30.79 334 ASN A N 1
ATOM 2500 C CA . ASN A 1 334 ? 58.242 -23.434 33.950 1.00 33.80 334 ASN A CA 1
ATOM 2501 C C . ASN A 1 334 ? 59.316 -22.609 34.494 1.00 35.46 334 ASN A C 1
ATOM 2502 O O . ASN A 1 334 ? 60.506 -22.991 34.682 1.00 35.75 334 ASN A O 1
ATOM 2507 N N . MET A 1 335 ? 58.901 -21.432 34.789 1.00 37.16 335 MET A N 1
ATOM 2508 C CA . MET A 1 335 ? 59.803 -20.455 35.291 1.00 40.36 335 MET A CA 1
ATOM 2509 C C . MET A 1 335 ? 60.272 -20.891 36.667 1.00 41.48 335 MET A C 1
ATOM 2510 O O . MET A 1 335 ? 61.343 -20.583 37.042 1.00 41.24 335 MET A O 1
ATOM 2515 N N . PHE A 1 336 ? 59.434 -21.657 37.374 1.00 42.38 336 PHE A N 1
ATOM 2516 C CA . PHE A 1 336 ? 59.839 -22.236 38.655 1.00 44.11 336 PHE A CA 1
ATOM 2517 C C . PHE A 1 336 ? 60.167 -23.704 38.439 1.00 44.86 336 PHE A C 1
ATOM 2518 O O . PHE A 1 336 ? 59.970 -24.505 39.328 1.00 46.06 336 PHE A O 1
ATOM 2526 N N . GLY A 1 337 ? 60.586 -24.072 37.237 1.00 44.09 337 GLY A N 1
ATOM 2527 C CA . GLY A 1 337 ? 61.216 -25.386 37.057 1.00 44.41 337 GLY A CA 1
ATOM 2528 C C . GLY A 1 337 ? 60.269 -26.578 36.917 1.00 43.82 337 GLY A C 1
ATOM 2529 O O . GLY A 1 337 ? 60.717 -27.729 36.955 1.00 42.85 337 GLY A O 1
ATOM 2530 N N . ARG A 1 338 ? 58.982 -26.340 36.785 1.00 41.68 338 ARG A N 1
ATOM 2531 C CA . ARG A 1 338 ? 58.058 -27.471 36.600 1.00 42.40 338 ARG A CA 1
ATOM 2532 C C . ARG A 1 338 ? 58.121 -28.247 35.266 1.00 42.75 338 ARG A C 1
ATOM 2533 O O . ARG A 1 338 ? 57.555 -29.347 35.183 1.00 42.20 338 ARG A O 1
ATOM 2541 N N . GLU A 1 339 ? 58.814 -27.726 34.244 1.00 42.85 339 GLU A N 1
ATOM 2542 C CA . GLU A 1 339 ? 58.979 -28.523 32.999 1.00 42.37 339 GLU A CA 1
ATOM 2543 C C . GLU A 1 339 ? 57.664 -28.967 32.361 1.00 41.88 339 GLU A C 1
ATOM 2544 O O . GLU A 1 339 ? 57.554 -30.114 31.899 1.00 41.12 339 GLU A O 1
ATOM 2550 N N . GLU A 1 340 ? 56.655 -28.094 32.329 1.00 39.43 340 GLU A N 1
ATOM 2551 C CA . GLU A 1 340 ? 55.400 -28.461 31.731 1.00 39.91 340 GLU A CA 1
ATOM 2552 C C . GLU A 1 340 ? 55.449 -28.175 30.236 1.00 38.31 340 GLU A C 1
ATOM 2553 O O . GLU A 1 340 ? 56.135 -27.271 29.806 1.00 39.84 340 GLU A O 1
ATOM 2559 N N . ARG A 1 341 ? 54.852 -29.054 29.466 1.00 38.16 341 ARG A N 1
ATOM 2560 C CA . ARG A 1 341 ? 54.803 -28.938 28.009 1.00 37.25 341 ARG A CA 1
ATOM 2561 C C . ARG A 1 341 ? 53.415 -28.581 27.477 1.00 35.93 341 ARG A C 1
ATOM 2562 O O . ARG A 1 341 ? 52.396 -29.220 27.779 1.00 35.37 341 ARG A O 1
ATOM 2570 N N . TYR A 1 342 ? 53.394 -27.584 26.620 1.00 33.43 342 TYR A N 1
ATOM 2571 C CA . TYR A 1 342 ? 52.159 -27.182 25.975 1.00 33.56 342 TYR A CA 1
ATOM 2572 C C . TYR A 1 342 ? 51.859 -28.200 24.831 1.00 33.76 342 TYR A C 1
ATOM 2573 O O . TYR A 1 342 ? 52.760 -28.519 24.126 1.00 34.06 342 TYR A O 1
ATOM 2582 N N . GLN A 1 343 ? 50.612 -28.662 24.710 1.00 34.02 343 GLN A N 1
ATOM 2583 C CA . GLN A 1 343 ? 50.193 -29.855 23.936 1.00 36.86 343 GLN A CA 1
ATOM 2584 C C . GLN A 1 343 ? 49.670 -29.548 22.529 1.00 36.29 343 GLN A C 1
ATOM 2585 O O . GLN A 1 343 ? 48.859 -30.284 21.985 1.00 38.71 343 GLN A O 1
ATOM 2591 N N . GLY A 1 344 ? 50.070 -28.425 21.961 1.00 37.40 344 GLY A N 1
ATOM 2592 C CA . GLY A 1 344 ? 49.546 -27.986 20.673 1.00 32.95 344 GLY A CA 1
ATOM 2593 C C . GLY A 1 344 ? 48.193 -27.313 20.583 1.00 33.30 344 GLY A C 1
ATOM 2594 O O . GLY A 1 344 ? 47.310 -27.403 21.495 1.00 33.38 344 GLY A O 1
ATOM 2595 N N . THR A 1 345 ? 47.988 -26.629 19.454 1.00 31.42 345 THR A N 1
ATOM 2596 C CA . THR A 1 345 ? 46.781 -25.815 19.236 1.00 28.71 345 THR A CA 1
ATOM 2597 C C . THR A 1 345 ? 45.892 -26.381 18.127 1.00 28.35 345 THR A C 1
ATOM 2598 O O . THR A 1 345 ? 46.384 -26.673 17.051 1.00 27.94 345 THR A O 1
ATOM 2602 N N . GLN A 1 346 ? 44.595 -26.532 18.404 1.00 27.58 346 GLN A N 1
ATOM 2603 C CA . GLN A 1 346 ? 43.630 -27.083 17.504 1.00 28.46 346 GLN A CA 1
ATOM 2604 C C . GLN A 1 346 ? 43.016 -25.920 16.717 1.00 27.45 346 GLN A C 1
ATOM 2605 O O . GLN A 1 346 ? 42.527 -26.094 15.641 1.00 30.33 346 GLN A O 1
ATOM 2611 N N . GLY A 1 347 ? 42.988 -24.718 17.252 1.00 24.46 347 GLY A N 1
ATOM 2612 C CA . GLY A 1 347 ? 42.375 -23.638 16.459 1.00 24.98 347 GLY A CA 1
ATOM 2613 C C . GLY A 1 347 ? 40.912 -23.574 16.699 1.00 27.11 347 GLY A C 1
ATOM 2614 O O . GLY A 1 347 ? 40.153 -23.057 15.877 1.00 24.39 347 GLY A O 1
ATOM 2615 N N . THR A 1 348 ? 40.479 -24.083 17.882 1.00 27.23 348 THR A N 1
ATOM 2616 C CA . THR A 1 348 ? 39.033 -24.020 18.171 1.00 26.18 348 THR A CA 1
ATOM 2617 C C . THR A 1 348 ? 38.621 -22.550 18.249 1.00 27.96 348 THR A C 1
ATOM 2618 O O . THR A 1 348 ? 39.270 -21.726 18.953 1.00 29.45 348 THR A O 1
ATOM 2622 N N . ALA A 1 349 ? 37.580 -22.184 17.479 1.00 27.66 349 ALA A N 1
ATOM 2623 C CA . ALA A 1 349 ? 37.114 -20.801 17.283 1.00 25.74 349 ALA A CA 1
ATOM 2624 C C . ALA A 1 349 ? 35.603 -20.765 17.046 1.00 24.55 349 ALA A C 1
ATOM 2625 O O . ALA A 1 349 ? 34.965 -21.760 16.578 1.00 25.10 349 ALA A O 1
ATOM 2627 N N . ILE A 1 350 ? 35.003 -19.650 17.406 1.00 25.63 350 ILE A N 1
ATOM 2628 C CA . ILE A 1 350 ? 33.583 -19.392 17.186 1.00 26.09 350 ILE A CA 1
ATOM 2629 C C . ILE A 1 350 ? 33.335 -17.898 17.019 1.00 28.19 350 ILE A C 1
ATOM 2630 O O . ILE A 1 350 ? 33.966 -17.070 17.735 1.00 30.85 350 ILE A O 1
ATOM 2635 N N . CYS A 1 351 ? 32.406 -17.519 16.121 1.00 25.59 351 CYS A N 1
ATOM 2636 C CA . CYS A 1 351 ? 32.105 -16.130 15.925 1.00 25.87 351 CYS A CA 1
ATOM 2637 C C . CYS A 1 351 ? 30.607 -15.908 15.687 1.00 24.64 351 CYS A C 1
ATOM 2638 O O . CYS A 1 351 ? 29.991 -16.653 14.965 1.00 24.30 351 CYS A O 1
ATOM 2641 N N . LYS A 1 352 ? 30.046 -14.888 16.337 1.00 25.36 352 LYS A N 1
ATOM 2642 C CA . LYS A 1 352 ? 28.671 -14.478 16.183 1.00 26.12 352 LYS A CA 1
ATOM 2643 C C . LYS A 1 352 ? 28.456 -13.699 14.860 1.00 26.21 352 LYS A C 1
ATOM 2644 O O . LYS A 1 352 ? 29.269 -12.852 14.500 1.00 29.42 352 LYS A O 1
ATOM 2650 N N . VAL A 1 353 ? 27.480 -14.084 14.076 1.00 26.68 353 VAL A N 1
ATOM 2651 C CA . VAL A 1 353 ? 27.224 -13.419 12.753 1.00 26.94 353 VAL A CA 1
ATOM 2652 C C . VAL A 1 353 ? 25.724 -13.222 12.786 1.00 28.27 353 VAL A C 1
ATOM 2653 O O . VAL A 1 353 ? 24.945 -14.152 12.465 1.00 26.98 353 VAL A O 1
ATOM 2657 N N . PHE A 1 354 ? 25.345 -12.061 13.311 1.00 27.62 354 PHE A N 1
ATOM 2658 C CA . PHE A 1 354 ? 23.933 -11.736 13.630 1.00 32.55 354 PHE A CA 1
ATOM 2659 C C . PHE A 1 354 ? 23.293 -12.900 14.465 1.00 33.38 354 PHE A C 1
ATOM 2660 O O . PHE A 1 354 ? 23.808 -13.237 15.541 1.00 34.50 354 PHE A O 1
ATOM 2668 N N . ASP A 1 355 ? 22.299 -13.589 13.931 1.00 35.62 355 ASP A N 1
ATOM 2669 C CA . ASP A 1 355 ? 21.622 -14.660 14.645 1.00 37.18 355 ASP A CA 1
ATOM 2670 C C . ASP A 1 355 ? 22.396 -15.980 14.576 1.00 36.85 355 ASP A C 1
ATOM 2671 O O . ASP A 1 355 ? 22.085 -16.939 15.299 1.00 33.64 355 ASP A O 1
ATOM 2676 N N . LEU A 1 356 ? 23.416 -16.047 13.697 1.00 35.55 356 LEU A N 1
ATOM 2677 C CA . LEU A 1 356 ? 24.102 -17.358 13.477 1.00 32.97 356 LEU A CA 1
ATOM 2678 C C . LEU A 1 356 ? 25.314 -17.437 14.430 1.00 33.11 356 LEU A C 1
ATOM 2679 O O . LEU A 1 356 ? 25.768 -16.389 14.942 1.00 34.11 356 LEU A O 1
ATOM 2684 N N . ALA A 1 357 ? 25.812 -18.630 14.709 1.00 31.40 357 ALA A N 1
ATOM 2685 C CA . ALA A 1 357 ? 27.194 -18.754 15.198 1.00 29.95 357 ALA A CA 1
ATOM 2686 C C . ALA A 1 357 ? 27.885 -19.576 14.155 1.00 27.95 357 ALA A C 1
ATOM 2687 O O . ALA A 1 357 ? 27.282 -20.450 13.598 1.00 29.73 357 ALA A O 1
ATOM 2689 N N . VAL A 1 358 ? 29.141 -19.257 13.885 1.00 29.34 358 VAL A N 1
ATOM 2690 C CA . VAL A 1 358 ? 30.000 -19.999 13.014 1.00 25.72 358 VAL A CA 1
ATOM 2691 C C . VAL A 1 358 ? 31.200 -20.494 13.789 1.00 24.27 358 VAL A C 1
ATOM 2692 O O . VAL A 1 358 ? 31.993 -19.706 14.326 1.00 25.79 358 VAL A O 1
ATOM 2696 N N . GLY A 1 359 ? 31.310 -21.810 13.850 1.00 25.19 359 GLY A N 1
ATOM 2697 C CA . GLY A 1 359 ? 32.379 -22.454 14.628 1.00 27.04 359 GLY A CA 1
ATOM 2698 C C . GLY A 1 359 ? 33.186 -23.531 13.978 1.00 27.30 359 GLY A C 1
ATOM 2699 O O . GLY A 1 359 ? 32.749 -24.180 13.069 1.00 29.16 359 GLY A O 1
ATOM 2700 N N . ALA A 1 360 ? 34.398 -23.745 14.481 1.00 27.86 360 ALA A N 1
ATOM 2701 C CA . ALA A 1 360 ? 35.270 -24.727 13.947 1.00 27.01 360 ALA A CA 1
ATOM 2702 C C . ALA A 1 360 ? 36.359 -25.171 14.925 1.00 27.82 360 ALA A C 1
ATOM 2703 O O . ALA A 1 360 ? 36.841 -24.425 15.828 1.00 26.39 360 ALA A O 1
ATOM 2705 N N . THR A 1 361 ? 36.911 -26.307 14.599 1.00 28.53 361 THR A N 1
ATOM 2706 C CA . THR A 1 361 ? 38.114 -26.754 15.236 1.00 28.73 361 THR A CA 1
ATOM 2707 C C . THR A 1 361 ? 38.941 -27.647 14.350 1.00 29.55 361 THR A C 1
ATOM 2708 O O . THR A 1 361 ? 38.417 -28.404 13.523 1.00 27.39 361 THR A O 1
ATOM 2712 N N . GLY A 1 362 ? 40.254 -27.610 14.546 1.00 31.42 362 GLY A N 1
ATOM 2713 C CA . GLY A 1 362 ? 41.088 -28.612 13.892 1.00 32.61 362 GLY A CA 1
ATOM 2714 C C . GLY A 1 362 ? 41.399 -27.983 12.550 1.00 34.91 362 GLY A C 1
ATOM 2715 O O . GLY A 1 362 ? 41.510 -26.757 12.473 1.00 33.94 362 GLY A O 1
ATOM 2716 N N . LYS A 1 363 ? 41.537 -28.838 11.539 1.00 33.72 363 LYS A N 1
ATOM 2717 C CA . LYS A 1 363 ? 41.850 -28.484 10.162 1.00 34.16 363 LYS A CA 1
ATOM 2718 C C . LYS A 1 363 ? 40.659 -28.384 9.182 1.00 32.46 363 LYS A C 1
ATOM 2719 O O . LYS A 1 363 ? 39.741 -29.201 9.184 1.00 34.35 363 LYS A O 1
ATOM 2725 N N . ASN A 1 364 ? 40.642 -27.380 8.352 1.00 31.84 364 ASN A N 1
ATOM 2726 C CA . ASN A 1 364 ? 39.556 -27.307 7.322 1.00 32.00 364 ASN A CA 1
ATOM 2727 C C . ASN A 1 364 ? 39.991 -28.020 5.998 1.00 32.07 364 ASN A C 1
ATOM 2728 O O . ASN A 1 364 ? 41.145 -28.503 5.876 1.00 30.84 364 ASN A O 1
ATOM 2733 N N . GLU A 1 365 ? 39.095 -28.050 5.009 1.00 31.86 365 GLU A N 1
ATOM 2734 C CA . GLU A 1 365 ? 39.355 -28.805 3.772 1.00 32.35 365 GLU A CA 1
ATOM 2735 C C . GLU A 1 365 ? 40.427 -28.130 2.905 1.00 31.79 365 GLU A C 1
ATOM 2736 O O . GLU A 1 365 ? 41.355 -28.820 2.315 1.00 32.41 365 GLU A O 1
ATOM 2742 N N . LYS A 1 366 ? 40.395 -26.803 2.888 1.00 32.10 366 LYS A N 1
ATOM 2743 C CA . LYS A 1 366 ? 41.510 -26.060 2.227 1.00 33.13 366 LYS A CA 1
ATOM 2744 C C . LYS A 1 366 ? 42.901 -26.453 2.815 1.00 34.90 366 LYS A C 1
ATOM 2745 O O . LYS A 1 366 ? 43.885 -26.642 2.063 1.00 34.70 366 LYS A O 1
ATOM 2751 N N . GLN A 1 367 ? 42.999 -26.549 4.142 1.00 34.10 367 GLN A N 1
ATOM 2752 C CA . GLN A 1 367 ? 44.267 -26.883 4.839 1.00 34.02 367 GLN A CA 1
ATOM 2753 C C . GLN A 1 367 ? 44.703 -28.293 4.571 1.00 32.95 367 GLN A C 1
ATOM 2754 O O . GLN A 1 367 ? 45.922 -28.545 4.355 1.00 35.38 367 GLN A O 1
ATOM 2760 N N . LEU A 1 368 ? 43.748 -29.215 4.563 1.00 31.34 368 LEU A N 1
ATOM 2761 C CA . LEU A 1 368 ? 44.103 -30.615 4.297 1.00 31.29 368 LEU A CA 1
ATOM 2762 C C . LEU A 1 368 ? 44.606 -30.821 2.834 1.00 34.68 368 LEU A C 1
ATOM 2763 O O . LEU A 1 368 ? 45.714 -31.361 2.701 1.00 33.87 368 LEU A O 1
ATOM 2768 N N . LYS A 1 369 ? 43.869 -30.376 1.799 1.00 35.87 369 LYS A N 1
ATOM 2769 C CA . LYS A 1 369 ? 44.363 -30.506 0.374 1.00 42.16 369 LYS A CA 1
ATOM 2770 C C . LYS A 1 369 ? 45.736 -29.882 0.200 1.00 43.47 369 LYS A C 1
ATOM 2771 O O . LYS A 1 369 ? 46.570 -30.433 -0.494 1.00 45.11 369 LYS A O 1
ATOM 2777 N N . GLN A 1 370 ? 45.965 -28.732 0.830 1.00 46.19 370 GLN A N 1
ATOM 2778 C CA . GLN A 1 370 ? 47.221 -28.002 0.671 1.00 46.93 370 GLN A CA 1
ATOM 2779 C C . GLN A 1 370 ? 48.399 -28.815 1.216 1.00 48.25 370 GLN A C 1
ATOM 2780 O O . GLN A 1 370 ? 49.500 -28.790 0.628 1.00 47.28 370 GLN A O 1
ATOM 2786 N N . ALA A 1 371 ? 48.165 -29.550 2.322 1.00 46.31 371 ALA A N 1
ATOM 2787 C CA . ALA A 1 371 ? 49.206 -30.352 2.966 1.00 45.47 371 ALA A CA 1
ATOM 2788 C C . ALA A 1 371 ? 49.333 -31.762 2.364 1.00 45.06 371 ALA A C 1
ATOM 2789 O O . ALA A 1 371 ? 50.172 -32.551 2.803 1.00 44.93 371 ALA A O 1
ATOM 2791 N N . GLY A 1 372 ? 48.560 -32.032 1.307 1.00 44.61 372 GLY A N 1
ATOM 2792 C CA . GLY A 1 372 ? 48.429 -33.381 0.676 1.00 42.72 372 GLY A CA 1
ATOM 2793 C C . GLY A 1 372 ? 47.997 -34.463 1.680 1.00 41.75 372 GLY A C 1
ATOM 2794 O O . GLY A 1 372 ? 48.499 -35.578 1.613 1.00 39.83 372 GLY A O 1
ATOM 2795 N N . ILE A 1 373 ? 47.095 -34.125 2.638 1.00 39.31 373 ILE A N 1
ATOM 2796 C CA . ILE A 1 373 ? 46.610 -35.119 3.600 1.00 36.19 373 ILE A CA 1
ATOM 2797 C C . ILE A 1 373 ? 45.329 -35.644 3.052 1.00 35.19 373 ILE A C 1
ATOM 2798 O O . ILE A 1 373 ? 44.362 -34.866 2.863 1.00 35.38 373 ILE A O 1
ATOM 2803 N N . ALA A 1 374 ? 45.274 -36.941 2.775 1.00 35.51 374 ALA A N 1
ATOM 2804 C CA . ALA A 1 374 ? 44.013 -37.524 2.237 1.00 34.94 374 ALA A CA 1
ATOM 2805 C C . ALA A 1 374 ? 42.920 -37.563 3.323 1.00 35.13 374 ALA A C 1
ATOM 2806 O O . ALA A 1 374 ? 43.216 -37.958 4.473 1.00 34.91 374 ALA A O 1
ATOM 2808 N N . PHE A 1 375 ? 41.678 -37.213 2.924 1.00 35.13 375 PHE A N 1
ATOM 2809 C CA . PHE A 1 375 ? 40.547 -37.057 3.860 1.00 35.99 375 PHE A CA 1
ATOM 2810 C C . PHE A 1 375 ? 39.246 -37.441 3.172 1.00 35.38 375 PHE A C 1
ATOM 2811 O O . PHE A 1 375 ? 39.165 -37.485 1.895 1.00 33.64 375 PHE A O 1
ATOM 2819 N N . GLU A 1 376 ? 38.206 -37.637 4.018 1.00 35.25 376 GLU A N 1
ATOM 2820 C CA . GLU A 1 376 ? 36.809 -37.585 3.593 1.00 33.60 376 GLU A CA 1
ATOM 2821 C C . GLU A 1 376 ? 36.007 -36.610 4.489 1.00 34.34 376 GLU A C 1
ATOM 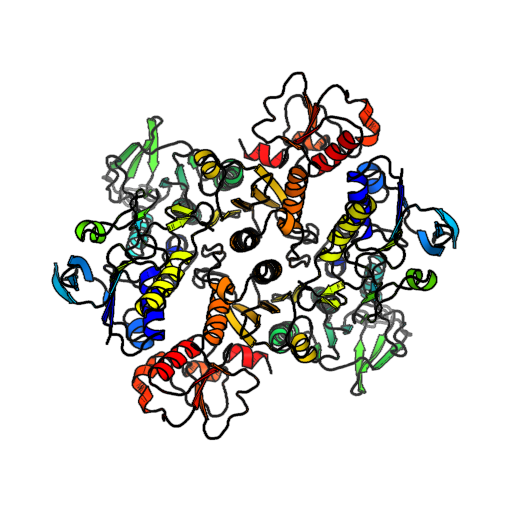2822 O O . GLU A 1 376 ? 36.508 -36.188 5.555 1.00 31.98 376 GLU A O 1
ATOM 2828 N N . LYS A 1 377 ? 34.793 -36.274 4.025 1.00 32.76 377 LYS A N 1
ATOM 2829 C CA . LYS A 1 377 ? 33.946 -35.263 4.619 1.00 32.15 377 LYS A CA 1
ATOM 2830 C C . LYS A 1 377 ? 32.519 -35.777 4.683 1.00 32.78 377 LYS A C 1
ATOM 2831 O O . LYS A 1 377 ? 32.055 -36.558 3.798 1.00 31.61 377 LYS A O 1
ATOM 2837 N N . VAL A 1 378 ? 31.818 -35.406 5.749 1.00 28.00 378 VAL A N 1
ATOM 2838 C CA . VAL A 1 378 ? 30.430 -35.572 5.829 1.00 28.02 378 VAL A CA 1
ATOM 2839 C C . VAL A 1 378 ? 29.706 -34.236 6.259 1.00 28.24 378 VAL A C 1
ATOM 2840 O O . VAL A 1 378 ? 30.336 -33.342 6.855 1.00 28.86 378 VAL A O 1
ATOM 2844 N N . TYR A 1 379 ? 28.463 -34.037 5.815 1.00 29.51 379 TYR A N 1
ATOM 2845 C CA . TYR A 1 379 ? 27.566 -33.024 6.304 1.00 27.48 379 TYR A CA 1
ATOM 2846 C C . TYR A 1 379 ? 26.348 -33.681 6.859 1.00 27.24 379 TYR A C 1
ATOM 2847 O O . TYR A 1 379 ? 25.825 -34.764 6.348 1.00 26.41 379 TYR A O 1
ATOM 2856 N N . VAL A 1 380 ? 25.867 -33.042 7.916 1.00 26.08 380 VAL A N 1
ATOM 2857 C CA . VAL A 1 380 ? 24.505 -33.303 8.370 1.00 28.95 380 VAL A CA 1
ATOM 2858 C C . VAL A 1 380 ? 23.820 -31.948 8.550 1.00 28.23 380 VAL A C 1
ATOM 2859 O O . VAL A 1 380 ? 24.437 -30.890 8.747 1.00 29.07 380 VAL A O 1
ATOM 2863 N N . HIS A 1 381 ? 22.509 -31.982 8.602 1.00 29.87 381 HIS A N 1
ATOM 2864 C CA . HIS A 1 381 ? 21.736 -30.787 8.924 1.00 30.10 381 HIS A CA 1
ATOM 2865 C C . HIS A 1 381 ? 20.625 -31.315 9.849 1.00 31.11 381 HIS A C 1
ATOM 2866 O O . HIS A 1 381 ? 19.639 -31.822 9.406 1.00 31.68 381 HIS A O 1
ATOM 2873 N N . THR A 1 382 ? 20.882 -31.210 11.143 1.00 32.79 382 THR A N 1
ATOM 2874 C CA . THR A 1 382 ? 20.156 -31.948 12.198 1.00 32.43 382 THR A CA 1
ATOM 2875 C C . THR A 1 382 ? 19.677 -30.823 13.203 1.00 30.09 382 THR A C 1
ATOM 2876 O O . THR A 1 382 ? 20.442 -29.895 13.506 1.00 28.14 382 THR A O 1
ATOM 2880 N N . ALA A 1 383 ? 18.431 -30.904 13.673 1.00 25.60 383 ALA A N 1
ATOM 2881 C CA . ALA A 1 383 ? 17.899 -30.008 14.653 1.00 24.74 383 ALA A CA 1
ATOM 2882 C C . ALA A 1 383 ? 18.752 -29.926 15.967 1.00 24.44 383 ALA A C 1
ATOM 2883 O O . ALA A 1 383 ? 19.329 -30.924 16.379 1.00 21.94 383 ALA A O 1
ATOM 2885 N N . SER A 1 384 ? 18.818 -28.729 16.591 1.00 24.35 384 SER A N 1
ATOM 2886 C CA . SER A 1 384 ? 19.687 -28.473 17.685 1.00 25.25 384 SER A CA 1
ATOM 2887 C C . SER A 1 384 ? 19.096 -29.187 18.899 1.00 26.17 384 SER A C 1
ATOM 2888 O O . SER A 1 384 ? 19.811 -29.556 19.790 1.00 27.00 384 SER A O 1
ATOM 2891 N N . HIS A 1 385 ? 17.801 -29.428 18.885 1.00 25.20 385 HIS A N 1
ATOM 2892 C CA . HIS A 1 385 ? 17.194 -30.305 19.879 1.00 27.45 385 HIS A CA 1
ATOM 2893 C C . HIS A 1 385 ? 15.962 -30.977 19.251 1.00 28.97 385 HIS A C 1
ATOM 2894 O O . HIS A 1 385 ? 15.633 -30.663 18.048 1.00 30.18 385 HIS A O 1
ATOM 2901 N N . ALA A 1 386 ? 15.280 -31.870 20.022 1.00 29.30 386 ALA A N 1
ATOM 2902 C CA . ALA A 1 386 ? 14.133 -32.680 19.543 1.00 29.46 386 ALA A CA 1
ATOM 2903 C C . ALA A 1 386 ? 13.195 -31.681 18.818 1.00 30.73 386 ALA A C 1
ATOM 2904 O O . ALA A 1 386 ? 12.788 -30.676 19.363 1.00 29.33 386 ALA A O 1
ATOM 2906 N N . SER A 1 387 ? 12.811 -32.030 17.607 1.00 29.48 387 SER A N 1
ATOM 2907 C CA . SER A 1 387 ? 12.126 -31.060 16.707 1.00 32.52 387 SER A CA 1
ATOM 2908 C C . SER A 1 387 ? 10.678 -30.696 17.189 1.00 32.13 387 SER A C 1
ATOM 2909 O O . SER A 1 387 ? 10.165 -29.593 16.961 1.00 35.15 387 SER A O 1
ATOM 2912 N N . TYR A 1 388 ? 10.019 -31.639 17.835 1.00 31.83 388 TYR A N 1
ATOM 2913 C CA . TYR A 1 388 ? 8.661 -31.431 18.402 1.00 32.77 388 TYR A CA 1
ATOM 2914 C C . TYR A 1 388 ? 8.587 -30.457 19.617 1.00 33.53 388 TYR A C 1
ATOM 2915 O O . TYR A 1 388 ? 7.468 -30.088 20.075 1.00 32.73 388 TYR A O 1
ATOM 2924 N N . TYR A 1 389 ? 9.742 -29.987 20.109 1.00 32.77 389 TYR A N 1
ATOM 2925 C CA . TYR A 1 389 ? 9.802 -29.025 21.214 1.00 32.36 389 TYR A CA 1
ATOM 2926 C C . TYR A 1 389 ? 10.253 -27.710 20.676 1.00 32.64 389 TYR A C 1
ATOM 2927 O O . TYR A 1 389 ? 11.188 -27.698 19.865 1.00 32.18 389 TYR A O 1
ATOM 2936 N N . PRO A 1 390 ? 9.560 -26.568 21.046 1.00 37.13 390 PRO A N 1
ATOM 2937 C CA . PRO A 1 390 ? 9.823 -25.277 20.388 1.00 37.51 390 PRO A CA 1
ATOM 2938 C C . PRO A 1 390 ? 11.230 -24.754 20.475 1.00 38.49 390 PRO A C 1
ATOM 2939 O O . PRO A 1 390 ? 11.960 -24.973 21.454 1.00 38.48 390 PRO A O 1
ATOM 2943 N N . GLY A 1 391 ? 11.609 -24.054 19.410 1.00 36.93 391 GLY A N 1
ATOM 2944 C CA . GLY A 1 391 ? 12.840 -23.324 19.372 1.00 35.75 391 GLY A CA 1
ATOM 2945 C C . GLY A 1 391 ? 14.032 -24.042 18.857 1.00 32.73 391 GLY A C 1
ATOM 2946 O O . GLY A 1 391 ? 15.116 -23.556 19.024 1.00 31.78 391 GLY A O 1
ATOM 2947 N N . ALA A 1 392 ? 13.840 -25.215 18.277 1.00 30.26 392 ALA A N 1
ATOM 2948 C CA . ALA A 1 392 ? 14.932 -25.986 17.709 1.00 29.42 392 ALA A CA 1
ATOM 2949 C C . ALA A 1 392 ? 15.474 -25.331 16.381 1.00 30.29 392 ALA A C 1
ATOM 2950 O O . ALA A 1 392 ? 14.715 -24.738 15.624 1.00 29.16 392 ALA A O 1
ATOM 2952 N N . GLU A 1 393 ? 16.759 -25.491 16.080 1.00 29.80 393 GLU A N 1
ATOM 2953 C CA . GLU A 1 393 ? 17.287 -24.752 14.952 1.00 32.74 393 GLU A CA 1
ATOM 2954 C C . GLU A 1 393 ? 18.198 -25.704 14.256 1.00 32.56 393 GLU A C 1
ATOM 2955 O O . GLU A 1 393 ? 18.822 -26.577 14.923 1.00 33.40 393 GLU A O 1
ATOM 2961 N N . VAL A 1 394 ? 18.286 -25.571 12.927 1.00 30.96 394 VAL A N 1
ATOM 2962 C CA . VAL A 1 394 ? 19.100 -26.544 12.148 1.00 30.46 394 VAL A CA 1
ATOM 2963 C C . VAL A 1 394 ? 20.581 -26.306 12.497 1.00 28.01 394 VAL A C 1
ATOM 2964 O O . VAL A 1 394 ? 21.021 -25.177 12.506 1.00 28.82 394 VAL A O 1
ATOM 2968 N N . VAL A 1 395 ? 21.331 -27.366 12.741 1.00 27.31 395 VAL A N 1
ATOM 2969 C CA . VAL A 1 395 ? 22.779 -27.305 12.924 1.00 26.03 395 VAL A CA 1
ATOM 2970 C C . VAL A 1 395 ? 23.341 -27.916 11.634 1.00 25.34 395 VAL A C 1
ATOM 2971 O O . VAL A 1 395 ? 23.069 -29.135 11.354 1.00 25.28 395 VAL A O 1
ATOM 2975 N N . SER A 1 396 ? 23.994 -27.074 10.808 1.00 27.37 396 SER A N 1
ATOM 2976 C CA . SER A 1 396 ? 24.719 -27.532 9.604 1.00 25.50 396 SER A CA 1
ATOM 2977 C C . SER A 1 396 ? 26.137 -27.815 10.051 1.00 24.81 396 SER A C 1
ATOM 2978 O O . SER A 1 396 ? 26.855 -26.950 10.585 1.00 24.93 396 SER A O 1
ATOM 2981 N N . PHE A 1 397 ? 26.543 -29.066 9.949 1.00 24.67 397 PHE A N 1
ATOM 2982 C CA . PHE A 1 397 ? 27.693 -29.530 10.673 1.00 24.90 397 PHE A CA 1
ATOM 2983 C C . PHE A 1 397 ? 28.628 -30.230 9.650 1.00 24.79 397 PHE A C 1
ATOM 2984 O O . PHE A 1 397 ? 28.159 -31.061 8.884 1.00 26.95 397 PHE A O 1
ATOM 2992 N N . LYS A 1 398 ? 29.901 -29.833 9.576 1.00 24.86 398 LYS A N 1
ATOM 2993 C CA . LYS A 1 398 ? 30.873 -30.575 8.731 1.00 23.40 398 LYS A CA 1
ATOM 2994 C C . LYS A 1 398 ? 31.893 -31.316 9.565 1.00 24.20 398 LYS A C 1
ATOM 2995 O O . LYS A 1 398 ? 32.573 -30.739 10.394 1.00 22.73 398 LYS A O 1
ATOM 3001 N N . LEU A 1 399 ? 32.097 -32.582 9.228 1.00 22.77 399 LEU A N 1
ATOM 3002 C CA . LEU A 1 399 ? 33.148 -33.456 9.853 1.00 25.41 399 LEU A CA 1
ATOM 3003 C C . LEU A 1 399 ? 34.186 -33.938 8.809 1.00 26.25 399 LEU A C 1
ATOM 3004 O O . LEU A 1 399 ? 33.760 -34.448 7.723 1.00 24.19 399 LEU A O 1
ATOM 3009 N N . LEU A 1 400 ? 35.485 -33.786 9.113 1.00 25.33 400 LEU A N 1
ATOM 3010 C CA . LEU A 1 400 ? 36.597 -34.058 8.170 1.00 28.31 400 LEU A CA 1
ATOM 3011 C C . LEU A 1 400 ? 37.458 -35.136 8.849 1.00 27.84 400 LEU A C 1
ATOM 3012 O O . LEU A 1 400 ? 37.731 -35.045 10.066 1.00 27.58 400 LEU A O 1
ATOM 3017 N N . PHE A 1 401 ? 37.827 -36.182 8.119 1.00 26.11 401 PHE A N 1
ATOM 3018 C CA . PHE A 1 401 ? 38.373 -37.395 8.782 1.00 27.27 401 PHE A CA 1
ATOM 3019 C C . PHE A 1 401 ? 39.124 -38.194 7.792 1.00 28.38 401 PHE A C 1
ATOM 3020 O O . PHE A 1 401 ? 38.886 -38.057 6.559 1.00 30.47 401 PHE A O 1
ATOM 3028 N N . ASP A 1 402 ? 40.016 -39.015 8.329 1.00 27.69 402 ASP A N 1
ATOM 3029 C CA . ASP A 1 402 ? 40.659 -40.083 7.533 1.00 31.55 402 ASP A CA 1
ATOM 3030 C C . ASP A 1 402 ? 39.681 -41.212 7.178 1.00 31.54 402 ASP A C 1
ATOM 3031 O O . ASP A 1 402 ? 39.161 -41.914 8.049 1.00 32.62 402 ASP A O 1
ATOM 3036 N N . PRO A 1 403 ? 39.414 -41.417 5.864 1.00 33.64 403 PRO A N 1
ATOM 3037 C CA . PRO A 1 403 ? 38.528 -42.482 5.409 1.00 33.58 403 PRO A CA 1
ATOM 3038 C C . PRO A 1 403 ? 38.997 -43.881 5.791 1.00 34.70 403 PRO A C 1
ATOM 3039 O O . PRO A 1 403 ? 38.196 -44.845 5.702 1.00 35.58 403 PRO A O 1
ATOM 3043 N N . VAL A 1 404 ? 40.236 -44.045 6.203 1.00 36.55 404 VAL A N 1
ATOM 3044 C CA . VAL A 1 404 ? 40.725 -45.416 6.520 1.00 39.92 404 VAL A CA 1
ATOM 3045 C C . VAL A 1 404 ? 40.871 -45.615 8.027 1.00 39.57 404 VAL A C 1
ATOM 3046 O O . VAL A 1 404 ? 40.319 -46.525 8.594 1.00 40.42 404 VAL A O 1
ATOM 3050 N N . LYS A 1 405 ? 41.566 -44.717 8.684 1.00 40.56 405 LYS A N 1
ATOM 3051 C CA . LYS A 1 405 ? 41.808 -44.881 10.104 1.00 41.37 405 LYS A CA 1
ATOM 3052 C C . LYS A 1 405 ? 40.737 -44.245 10.976 1.00 38.07 405 LYS A C 1
ATOM 3053 O O . LYS A 1 405 ? 40.755 -44.449 12.186 1.00 38.54 405 LYS A O 1
ATOM 3059 N N . GLY A 1 406 ? 39.848 -43.453 10.385 1.00 35.39 406 GLY A N 1
ATOM 3060 C CA . GLY A 1 406 ? 38.814 -42.762 11.158 1.00 31.95 406 GLY A CA 1
ATOM 3061 C C . GLY A 1 406 ? 39.328 -41.568 12.000 1.00 31.89 406 GLY A C 1
ATOM 3062 O O . GLY A 1 406 ? 38.535 -40.952 12.725 1.00 29.70 406 GLY A O 1
ATOM 3063 N N . THR A 1 407 ? 40.614 -41.258 11.921 1.00 29.86 407 THR A N 1
ATOM 3064 C CA . THR A 1 407 ? 41.157 -40.046 12.603 1.00 29.93 407 THR A CA 1
ATOM 3065 C C . THR A 1 407 ? 40.259 -38.827 12.393 1.00 29.81 407 THR A C 1
ATOM 3066 O O . THR A 1 407 ? 39.881 -38.506 11.230 1.00 30.82 407 THR A O 1
ATOM 3070 N N . ILE A 1 408 ? 39.966 -38.099 13.485 1.00 29.04 408 ILE A N 1
ATOM 3071 C CA . ILE A 1 408 ? 39.279 -36.797 13.355 1.00 29.11 408 ILE A CA 1
ATOM 3072 C C . ILE A 1 408 ? 40.266 -35.723 12.899 1.00 28.08 408 ILE A C 1
ATOM 3073 O O . ILE A 1 408 ? 41.193 -35.396 13.642 1.00 29.35 408 ILE A O 1
ATOM 3078 N N . PHE A 1 409 ? 39.964 -35.064 11.752 1.00 28.91 409 PHE A N 1
ATOM 3079 C CA . PHE A 1 409 ? 40.798 -33.944 11.273 1.00 28.79 409 PHE A CA 1
ATOM 3080 C C . PHE A 1 409 ? 40.266 -32.576 11.680 1.00 28.63 409 PHE A C 1
ATOM 3081 O O . PHE A 1 409 ? 41.039 -31.636 11.921 1.00 30.13 409 PHE A O 1
ATOM 3089 N N . GLY A 1 410 ? 38.940 -32.420 11.729 1.00 29.57 410 GLY A N 1
ATOM 3090 C CA . GLY A 1 410 ? 38.348 -31.102 11.659 1.00 26.79 410 GLY A CA 1
ATOM 3091 C C . GLY A 1 410 ? 36.869 -31.187 11.810 1.00 26.76 410 GLY A C 1
ATOM 3092 O O . GLY A 1 410 ? 36.257 -32.240 11.472 1.00 26.08 410 GLY A O 1
ATOM 3093 N N . ALA A 1 411 ? 36.291 -30.163 12.426 1.00 26.34 411 ALA A N 1
ATOM 3094 C CA . ALA A 1 411 ? 34.848 -30.000 12.416 1.00 26.56 411 ALA A CA 1
ATOM 3095 C C . ALA A 1 411 ? 34.346 -28.549 12.335 1.00 28.17 411 ALA A C 1
ATOM 3096 O O . ALA A 1 411 ? 34.916 -27.573 12.858 1.00 29.28 411 ALA A O 1
ATOM 3098 N N . GLN A 1 412 ? 33.255 -28.360 11.632 1.00 26.00 412 GLN A N 1
ATOM 3099 C CA . GLN A 1 412 ? 32.756 -27.000 11.445 1.00 25.05 412 GLN A CA 1
ATOM 3100 C C . GLN A 1 412 ? 31.222 -26.969 11.649 1.00 21.90 412 GLN A C 1
ATOM 3101 O O . GLN A 1 412 ? 30.567 -27.903 11.376 1.00 23.23 412 GLN A O 1
ATOM 3107 N N . ALA A 1 413 ? 30.690 -25.909 12.219 1.00 24.35 413 ALA A N 1
ATOM 3108 C CA . ALA A 1 413 ? 29.248 -25.813 12.425 1.00 23.01 413 ALA A CA 1
ATOM 3109 C C . ALA A 1 413 ? 28.714 -24.467 12.310 1.00 24.67 413 ALA A C 1
ATOM 3110 O O . ALA A 1 413 ? 29.366 -23.468 12.692 1.00 27.75 413 ALA A O 1
ATOM 3112 N N . VAL A 1 414 ? 27.500 -24.372 11.788 1.00 25.34 414 VAL A N 1
ATOM 3113 C CA . VAL A 1 414 ? 26.855 -23.095 11.580 1.00 24.84 414 VAL A CA 1
ATOM 3114 C C . VAL A 1 414 ? 25.365 -23.204 11.851 1.00 24.61 414 VAL A C 1
ATOM 3115 O O . VAL A 1 414 ? 24.666 -24.126 11.350 1.00 22.95 414 VAL A O 1
ATOM 3119 N N . GLY A 1 415 ? 24.815 -22.219 12.567 1.00 24.97 415 GLY A N 1
ATOM 3120 C CA . GLY A 1 415 ? 23.398 -22.301 12.900 1.00 25.30 415 GLY A CA 1
ATOM 3121 C C . GLY A 1 415 ? 22.963 -21.407 14.006 1.00 25.56 415 GLY A C 1
ATOM 3122 O O . GLY A 1 415 ? 23.769 -20.646 14.524 1.00 24.76 415 GLY A O 1
ATOM 3123 N N . LYS A 1 416 ? 21.663 -21.406 14.294 1.00 26.29 416 LYS A N 1
ATOM 3124 C CA . LYS A 1 416 ? 21.145 -20.382 15.165 1.00 28.49 416 LYS A CA 1
ATOM 3125 C C . LYS A 1 416 ? 21.211 -20.812 16.620 1.00 28.56 416 LYS A C 1
ATOM 3126 O O . LYS A 1 416 ? 21.018 -19.973 17.499 1.00 31.06 416 LYS A O 1
ATOM 3132 N N . ASP A 1 417 ? 21.581 -22.056 16.865 1.00 29.66 417 ASP A N 1
ATOM 3133 C CA . ASP A 1 417 ? 21.585 -22.585 18.256 1.00 29.16 417 ASP A CA 1
ATOM 3134 C C . ASP A 1 417 ? 22.466 -23.798 18.408 1.00 28.91 417 ASP A C 1
ATOM 3135 O O . ASP A 1 417 ? 22.529 -24.743 17.510 1.00 27.15 417 ASP A O 1
ATOM 3140 N N . GLY A 1 418 ? 23.111 -23.905 19.570 1.00 28.81 418 GLY A N 1
ATOM 3141 C CA . GLY A 1 418 ? 23.707 -25.198 19.872 1.00 27.06 418 GLY A CA 1
ATOM 3142 C C . GLY A 1 418 ? 25.059 -25.458 19.157 1.00 27.04 418 GLY A C 1
ATOM 3143 O O . GLY A 1 418 ? 25.585 -26.604 19.226 1.00 24.51 418 GLY A O 1
ATOM 3144 N N . ILE A 1 419 ? 25.622 -24.422 18.499 1.00 27.87 419 ILE A N 1
ATOM 3145 C CA . ILE A 1 419 ? 26.983 -24.501 17.807 1.00 25.51 419 ILE A CA 1
ATOM 3146 C C . ILE A 1 419 ? 28.136 -24.581 18.765 1.00 25.99 419 ILE A C 1
ATOM 3147 O O . ILE A 1 419 ? 29.122 -25.392 18.628 1.00 22.94 419 ILE A O 1
ATOM 3152 N N . ASP A 1 420 ? 28.103 -23.688 19.759 1.00 26.54 420 ASP A N 1
ATOM 3153 C CA . ASP A 1 420 ? 29.234 -23.752 20.705 1.00 24.02 420 ASP A CA 1
ATOM 3154 C C . ASP A 1 420 ? 29.376 -25.181 21.238 1.00 21.81 420 ASP A C 1
ATOM 3155 O O . ASP A 1 420 ? 30.488 -25.765 21.430 1.00 23.70 420 ASP A O 1
ATOM 3160 N N . LYS A 1 421 ? 28.253 -25.793 21.525 1.00 23.37 421 LYS A N 1
ATOM 3161 C CA . LYS A 1 421 ? 28.260 -27.113 22.174 1.00 21.98 421 LYS A CA 1
ATOM 3162 C C . LYS A 1 421 ? 28.807 -28.233 21.279 1.00 22.92 421 LYS A C 1
ATOM 3163 O O . LYS A 1 421 ? 29.539 -29.114 21.729 1.00 22.93 421 LYS A O 1
ATOM 3169 N N . ARG A 1 422 ? 28.383 -28.244 20.011 1.00 21.84 422 ARG A N 1
ATOM 3170 C CA . ARG A 1 422 ? 28.864 -29.217 19.033 1.00 20.09 422 ARG A CA 1
ATOM 3171 C C . ARG A 1 422 ? 30.382 -28.989 18.746 1.00 20.71 422 ARG A C 1
ATOM 3172 O O . ARG A 1 422 ? 31.115 -29.918 18.664 1.00 23.75 422 ARG A O 1
ATOM 3180 N N . ILE A 1 423 ? 30.883 -27.772 18.692 1.00 22.39 423 ILE A N 1
ATOM 3181 C CA . ILE A 1 423 ? 32.294 -27.548 18.436 1.00 23.60 423 ILE A CA 1
ATOM 3182 C C . ILE A 1 423 ? 33.152 -28.058 19.665 1.00 26.08 423 ILE A C 1
ATOM 3183 O O . ILE A 1 423 ? 34.072 -28.850 19.517 1.00 27.59 423 ILE A O 1
ATOM 3188 N N . ASP A 1 424 ? 32.710 -27.742 20.864 1.00 27.36 424 ASP A N 1
ATOM 3189 C CA . ASP A 1 424 ? 33.358 -28.211 22.105 1.00 27.04 424 ASP A CA 1
ATOM 3190 C C . ASP A 1 424 ? 33.461 -29.703 22.210 1.00 26.35 424 ASP A C 1
ATOM 3191 O O . ASP A 1 424 ? 34.554 -30.242 22.562 1.00 26.15 424 ASP A O 1
ATOM 3196 N N . VAL A 1 425 ? 32.309 -30.374 22.062 1.00 25.26 425 VAL A N 1
ATOM 3197 C CA . VAL A 1 425 ? 32.233 -31.876 21.954 1.00 25.75 425 VAL A CA 1
ATOM 3198 C C . VAL A 1 425 ? 33.310 -32.299 20.970 1.00 24.71 425 VAL A C 1
ATOM 3199 O O . VAL A 1 425 ? 34.117 -33.118 21.280 1.00 24.19 425 VAL A O 1
ATOM 3203 N N . MET A 1 426 ? 33.251 -31.815 19.747 1.00 26.64 426 MET A N 1
ATOM 3204 C CA . MET A 1 426 ? 34.310 -32.253 18.742 1.00 24.53 426 MET A CA 1
ATOM 3205 C C . MET A 1 426 ? 35.700 -31.887 19.204 1.00 25.16 426 MET A C 1
ATOM 3206 O O . MET A 1 426 ? 36.673 -32.616 18.931 1.00 27.92 426 MET A O 1
ATOM 3211 N N . ALA A 1 427 ? 35.884 -30.726 19.856 1.00 23.68 427 ALA A N 1
ATOM 3212 C CA . ALA A 1 427 ? 37.224 -30.377 20.240 1.00 21.64 427 ALA A CA 1
ATOM 3213 C C . ALA A 1 427 ? 37.786 -31.295 21.298 1.00 21.65 427 ALA A C 1
ATOM 3214 O O . ALA A 1 427 ? 38.974 -31.621 21.270 1.00 22.51 427 ALA A O 1
ATOM 3216 N N . VAL A 1 428 ? 36.929 -31.730 22.223 1.00 20.61 428 VAL A N 1
ATOM 3217 C CA . VAL A 1 428 ? 37.389 -32.677 23.242 1.00 22.30 428 VAL A CA 1
ATOM 3218 C C . VAL A 1 428 ? 37.567 -34.014 22.559 1.00 22.31 428 VAL A C 1
ATOM 3219 O O . VAL A 1 428 ? 38.601 -34.739 22.710 1.00 25.02 428 VAL A O 1
ATOM 3223 N N . ALA A 1 429 ? 36.598 -34.405 21.718 1.00 22.86 429 ALA A N 1
ATOM 3224 C CA . ALA A 1 429 ? 36.827 -35.782 21.066 1.00 23.25 429 ALA A CA 1
ATOM 3225 C C . ALA A 1 429 ? 38.117 -35.854 20.232 1.00 25.11 429 ALA A C 1
ATOM 3226 O O . ALA A 1 429 ? 38.780 -36.880 20.190 1.00 22.48 429 ALA A O 1
ATOM 3228 N N . GLN A 1 430 ? 38.453 -34.758 19.570 1.00 25.98 430 GLN A N 1
ATOM 3229 C CA . GLN A 1 430 ? 39.705 -34.777 18.849 1.00 28.09 430 GLN A CA 1
ATOM 3230 C C . GLN A 1 430 ? 40.937 -34.752 19.768 1.00 27.08 430 GLN A C 1
ATOM 3231 O O . GLN A 1 430 ? 41.958 -35.486 19.599 1.00 26.70 430 GLN A O 1
ATOM 3237 N N . ARG A 1 431 ? 40.855 -33.955 20.825 1.00 26.73 431 ARG A N 1
ATOM 3238 C CA . ARG A 1 431 ? 42.042 -33.835 21.630 1.00 24.53 431 ARG A CA 1
ATOM 3239 C C . ARG A 1 431 ? 42.354 -35.125 22.341 1.00 23.06 431 ARG A C 1
ATOM 3240 O O . ARG A 1 431 ? 43.479 -35.485 22.540 1.00 24.77 431 ARG A O 1
ATOM 3248 N N . ALA A 1 432 ? 41.322 -35.855 22.659 1.00 25.84 432 ALA A N 1
ATOM 3249 C CA . ALA A 1 432 ? 41.367 -37.138 23.335 1.00 27.27 432 ALA A CA 1
ATOM 3250 C C . ALA A 1 432 ? 41.678 -38.273 22.331 1.00 30.19 432 ALA A C 1
ATOM 3251 O O . ALA A 1 432 ? 41.793 -39.394 22.728 1.00 28.65 432 ALA A O 1
ATOM 3253 N N . GLY A 1 433 ? 41.863 -37.971 21.036 1.00 31.31 433 GLY A N 1
ATOM 3254 C CA . GLY A 1 433 ? 42.263 -39.055 20.129 1.00 29.81 433 GLY A CA 1
ATOM 3255 C C . GLY A 1 433 ? 41.156 -40.055 19.793 1.00 29.75 433 GLY A C 1
ATOM 3256 O O . GLY A 1 433 ? 41.453 -41.171 19.360 1.00 31.26 433 GLY A O 1
ATOM 3257 N N . MET A 1 434 ? 39.881 -39.668 19.920 1.00 30.13 434 MET A N 1
ATOM 3258 C CA . MET A 1 434 ? 38.763 -40.463 19.384 1.00 28.18 434 MET A CA 1
ATOM 3259 C C . MET A 1 434 ? 38.683 -40.572 17.859 1.00 28.76 434 MET A C 1
ATOM 3260 O O . MET A 1 434 ? 38.944 -39.594 17.139 1.00 27.97 434 MET A O 1
ATOM 3265 N N . THR A 1 435 ? 38.273 -41.729 17.355 1.00 27.96 435 THR A N 1
ATOM 3266 C CA . THR A 1 435 ? 38.099 -41.809 15.902 1.00 30.41 435 THR A CA 1
ATOM 3267 C C . THR A 1 435 ? 36.642 -41.584 15.540 1.00 28.45 435 THR A C 1
ATOM 3268 O O . THR A 1 435 ? 35.746 -41.590 16.441 1.00 28.09 435 THR A O 1
ATOM 3272 N N . VAL A 1 436 ? 36.326 -41.472 14.233 1.00 31.35 436 VAL A N 1
ATOM 3273 C CA . VAL A 1 436 ? 34.909 -41.327 13.862 1.00 29.68 436 VAL A CA 1
ATOM 3274 C C . VAL A 1 436 ? 34.016 -42.548 14.334 1.00 31.85 436 VAL A C 1
ATOM 3275 O O . VAL A 1 436 ? 32.889 -42.358 14.730 1.00 29.77 436 VAL A O 1
ATOM 3279 N N . GLU A 1 437 ? 34.506 -43.779 14.269 1.00 32.59 437 GLU A N 1
ATOM 3280 C CA . GLU A 1 437 ? 33.709 -44.925 14.699 1.00 35.03 437 GLU A CA 1
ATOM 3281 C C . GLU A 1 437 ? 33.395 -44.872 16.192 1.00 34.20 437 GLU A C 1
ATOM 3282 O O . GLU A 1 437 ? 32.383 -45.409 16.612 1.00 29.35 437 GLU A O 1
ATOM 3288 N N . GLN A 1 438 ? 34.350 -44.357 16.982 1.00 34.00 438 GLN A N 1
ATOM 3289 C CA . GLN A 1 438 ? 34.114 -44.214 18.449 1.00 36.15 438 GLN A CA 1
ATOM 3290 C C . GLN A 1 438 ? 33.074 -43.131 18.680 1.00 32.29 438 GLN A C 1
ATOM 3291 O O . GLN A 1 438 ? 32.318 -43.197 19.649 1.00 30.38 438 GLN A O 1
ATOM 3297 N N . LEU A 1 439 ? 33.061 -42.111 17.837 1.00 30.48 439 LEU A N 1
ATOM 3298 C CA . LEU A 1 439 ? 32.094 -41.034 17.971 1.00 30.18 439 LEU A CA 1
ATOM 3299 C C . LEU A 1 439 ? 30.616 -41.530 17.951 1.00 30.65 439 LEU A C 1
ATOM 3300 O O . LEU A 1 439 ? 29.766 -40.917 18.585 1.00 28.71 439 LEU A O 1
ATOM 3305 N N . GLN A 1 440 ? 30.362 -42.668 17.278 1.00 27.79 440 GLN A N 1
ATOM 3306 C CA . GLN A 1 440 ? 29.081 -43.271 17.278 1.00 28.90 440 GLN A CA 1
ATOM 3307 C C . GLN A 1 440 ? 28.445 -43.497 18.673 1.00 28.70 440 GLN A C 1
ATOM 3308 O O . GLN A 1 440 ? 27.251 -43.286 18.836 1.00 31.70 440 GLN A O 1
ATOM 3314 N N . HIS A 1 441 ? 29.266 -43.862 19.634 1.00 30.15 441 HIS A N 1
ATOM 3315 C CA . HIS A 1 441 ? 28.904 -44.387 20.942 1.00 30.11 441 HIS A CA 1
ATOM 3316 C C . HIS A 1 441 ? 28.805 -43.266 21.987 1.00 28.05 441 HIS A C 1
ATOM 3317 O O . HIS A 1 441 ? 28.657 -43.561 23.215 1.00 28.92 441 HIS A O 1
ATOM 3324 N N . LEU A 1 442 ? 28.982 -42.031 21.540 1.00 27.46 442 LEU A N 1
ATOM 3325 C CA . LEU A 1 442 ? 28.751 -40.863 22.440 1.00 27.01 442 LEU A CA 1
ATOM 3326 C C . LEU A 1 442 ? 27.339 -40.882 23.052 1.00 27.27 442 LEU A C 1
ATOM 3327 O O . LEU A 1 442 ? 26.323 -41.143 22.369 1.00 28.35 442 LEU A O 1
ATOM 3332 N N . GLU A 1 443 ? 27.337 -40.748 24.377 1.00 24.44 443 GLU A N 1
ATOM 3333 C CA . GLU A 1 443 ? 26.127 -40.698 25.152 1.00 23.64 443 GLU A CA 1
ATOM 3334 C C . GLU A 1 443 ? 25.990 -39.296 25.749 1.00 27.48 443 GLU A C 1
ATOM 3335 O O . GLU A 1 443 ? 26.557 -38.984 26.867 1.00 22.08 443 GLU A O 1
ATOM 3341 N N . LEU A 1 444 ? 25.213 -38.472 25.031 1.00 26.86 444 LEU A N 1
ATOM 3342 C CA . LEU A 1 444 ? 25.080 -37.057 25.358 1.00 28.97 444 LEU A CA 1
ATOM 3343 C C . LEU A 1 444 ? 23.771 -36.750 26.117 1.00 28.62 444 LEU A C 1
ATOM 3344 O O . LEU A 1 444 ? 22.907 -37.589 26.226 1.00 29.92 444 LEU A O 1
ATOM 3349 N N . SER A 1 445 ? 23.643 -35.539 26.638 1.00 30.41 445 SER A N 1
ATOM 3350 C CA . SER A 1 445 ? 22.470 -35.102 27.449 1.00 31.83 445 SER A CA 1
ATOM 3351 C C . SER A 1 445 ? 21.212 -34.959 26.559 1.00 32.15 445 SER A C 1
ATOM 3352 O O . SER A 1 445 ? 21.178 -34.027 25.738 1.00 31.60 445 SER A O 1
ATOM 3355 N N . TYR A 1 446 ? 20.167 -35.782 26.779 1.00 29.51 446 TYR A N 1
ATOM 3356 C CA . TYR A 1 446 ? 18.890 -35.575 26.096 1.00 26.56 446 TYR A CA 1
ATOM 3357 C C . TYR A 1 446 ? 17.691 -35.419 26.954 1.00 26.85 446 TYR A C 1
ATOM 3358 O O . TYR A 1 446 ? 17.258 -36.384 27.644 1.00 27.94 446 TYR A O 1
ATOM 3367 N N . ALA A 1 447 ? 17.155 -34.222 26.898 1.00 26.06 447 ALA A N 1
ATOM 3368 C CA . ALA A 1 447 ? 15.770 -34.013 27.230 1.00 28.08 447 ALA A CA 1
ATOM 3369 C C . ALA A 1 447 ? 15.326 -33.053 26.132 1.00 26.08 447 ALA A C 1
ATOM 3370 O O . ALA A 1 447 ? 16.156 -32.347 25.556 1.00 27.17 447 ALA A O 1
ATOM 3372 N N . PRO A 1 448 ? 14.045 -33.004 25.841 1.00 28.05 448 PRO A N 1
ATOM 3373 C CA . PRO A 1 448 ? 13.567 -32.170 24.626 1.00 28.17 448 PRO A CA 1
ATOM 3374 C C . PRO A 1 448 ? 13.928 -30.705 24.574 1.00 28.33 448 PRO A C 1
ATOM 3375 O O . PRO A 1 448 ? 14.171 -30.173 23.455 1.00 27.61 448 PRO A O 1
ATOM 3379 N N . PRO A 1 449 ? 13.973 -29.975 25.734 1.00 27.29 449 PRO A N 1
ATOM 3380 C CA . PRO A 1 449 ? 14.557 -28.595 25.566 1.00 27.04 449 PRO A CA 1
ATOM 3381 C C . PRO A 1 449 ? 16.028 -28.484 25.102 1.00 26.65 449 PRO A C 1
ATOM 3382 O O . PRO A 1 449 ? 16.448 -27.454 24.713 1.00 25.56 449 PRO A O 1
ATOM 3386 N N . TYR A 1 450 ? 16.852 -29.517 25.242 1.00 29.13 450 TYR A N 1
ATOM 3387 C CA . TYR A 1 450 ? 18.276 -29.311 25.116 1.00 27.65 450 TYR A CA 1
ATOM 3388 C C . TYR A 1 450 ? 18.928 -30.158 24.088 1.00 26.84 450 TYR A C 1
ATOM 3389 O O . TYR A 1 450 ? 20.099 -29.902 23.740 1.00 27.78 450 TYR A O 1
ATOM 3398 N N . GLY A 1 451 ? 18.294 -31.228 23.680 1.00 27.37 451 GLY A N 1
ATOM 3399 C CA . GLY A 1 451 ? 19.066 -32.239 22.884 1.00 26.07 451 GLY A CA 1
ATOM 3400 C C . GLY A 1 451 ? 18.123 -33.141 22.113 1.00 27.43 451 GLY A C 1
ATOM 3401 O O . GLY A 1 451 ? 16.918 -32.857 22.025 1.00 29.07 451 GLY A O 1
ATOM 3402 N N . SER A 1 452 ? 18.629 -34.233 21.587 1.00 26.76 452 SER A N 1
ATOM 3403 C CA . SER A 1 452 ? 17.767 -35.169 20.846 1.00 29.25 452 SER A CA 1
ATOM 3404 C C . SER A 1 452 ? 18.248 -36.590 21.089 1.00 29.45 452 SER A C 1
ATOM 3405 O O . SER A 1 452 ? 19.378 -36.745 21.526 1.00 29.48 452 SER A O 1
ATOM 3408 N N . ALA A 1 453 ? 17.408 -37.632 20.860 1.00 29.25 453 ALA A N 1
ATOM 3409 C CA . ALA A 1 453 ? 17.831 -38.997 21.119 1.00 29.04 453 ALA A CA 1
ATOM 3410 C C . ALA A 1 453 ? 19.119 -39.333 20.413 1.00 30.33 453 ALA A C 1
ATOM 3411 O O . ALA A 1 453 ? 19.949 -40.053 20.968 1.00 30.12 453 ALA A O 1
ATOM 3413 N N . LYS A 1 454 ? 19.313 -38.797 19.238 1.00 28.82 454 LYS A N 1
ATOM 3414 C CA . LYS A 1 454 ? 20.578 -38.944 18.611 1.00 29.83 454 LYS A CA 1
ATOM 3415 C C . LYS A 1 454 ? 21.058 -37.583 18.293 1.00 28.11 454 LYS A C 1
ATOM 3416 O O . LYS A 1 454 ? 20.416 -36.856 17.622 1.00 28.96 454 LYS A O 1
ATOM 3422 N N . ASP A 1 455 ? 22.190 -37.247 18.836 1.00 26.86 455 ASP A N 1
ATOM 3423 C CA . ASP A 1 455 ? 22.669 -35.881 18.692 1.00 28.50 455 ASP A CA 1
ATOM 3424 C C . ASP A 1 455 ? 23.149 -35.660 17.227 1.00 27.00 455 ASP A C 1
ATOM 3425 O O . ASP A 1 455 ? 23.464 -36.624 16.515 1.00 27.39 455 ASP A O 1
ATOM 3430 N N . VAL A 1 456 ? 23.188 -34.413 16.850 1.00 28.01 456 VAL A N 1
ATOM 3431 C CA . VAL A 1 456 ? 23.977 -33.933 15.633 1.00 29.39 456 VAL A CA 1
ATOM 3432 C C . VAL A 1 456 ? 25.225 -34.798 15.495 1.00 29.55 456 VAL A C 1
ATOM 3433 O O . VAL A 1 456 ? 25.462 -35.475 14.455 1.00 28.47 456 VAL A O 1
ATOM 3437 N N . ILE A 1 457 ? 26.017 -34.848 16.581 1.00 28.19 457 ILE A N 1
ATOM 3438 C CA . ILE A 1 457 ? 27.295 -35.601 16.602 1.00 27.14 457 ILE A CA 1
ATOM 3439 C C . ILE A 1 457 ? 27.138 -37.090 16.392 1.00 27.85 457 ILE A C 1
ATOM 3440 O O . ILE A 1 457 ? 27.966 -37.667 15.693 1.00 28.89 457 ILE A O 1
ATOM 3445 N N . ASN A 1 458 ? 26.109 -37.751 16.996 1.00 26.28 458 ASN A N 1
ATOM 3446 C CA . ASN A 1 458 ? 25.886 -39.193 16.687 1.00 24.19 458 ASN A CA 1
ATOM 3447 C C . ASN A 1 458 ? 25.549 -39.440 15.177 1.00 24.66 458 ASN A C 1
ATOM 3448 O O . ASN A 1 458 ? 26.043 -40.387 14.602 1.00 26.44 458 ASN A O 1
ATOM 3453 N N . GLN A 1 459 ? 24.630 -38.650 14.658 1.00 24.38 459 GLN A N 1
ATOM 3454 C CA . GLN A 1 459 ? 24.200 -38.714 13.271 1.00 26.08 459 GLN A CA 1
ATOM 3455 C C . GLN A 1 459 ? 25.396 -38.554 12.336 1.00 23.34 459 GLN A C 1
ATOM 3456 O O . GLN A 1 459 ? 25.571 -39.390 11.478 1.00 26.33 459 GLN A O 1
ATOM 3462 N N . ALA A 1 460 ? 26.168 -37.488 12.483 1.00 20.09 460 ALA A N 1
ATOM 3463 C CA . ALA A 1 460 ? 27.449 -37.318 11.719 1.00 22.83 460 ALA A CA 1
ATOM 3464 C C . ALA A 1 460 ? 28.384 -38.561 11.791 1.00 24.88 460 ALA A C 1
ATOM 3465 O O . ALA A 1 460 ? 28.907 -39.074 10.753 1.00 26.96 460 ALA A O 1
ATOM 3467 N N . ALA A 1 461 ? 28.524 -39.105 12.985 1.00 24.19 461 ALA A N 1
ATOM 3468 C CA . ALA A 1 461 ? 29.376 -40.205 13.224 1.00 23.73 461 ALA A CA 1
ATOM 3469 C C . ALA A 1 461 ? 28.798 -41.479 12.480 1.00 24.58 461 ALA A C 1
ATOM 3470 O O . ALA A 1 461 ? 29.552 -42.207 11.967 1.00 27.35 461 ALA A O 1
ATOM 3472 N N . PHE A 1 462 ? 27.488 -41.702 12.458 1.00 27.77 462 PHE A N 1
ATOM 3473 C CA . PHE A 1 462 ? 26.907 -42.807 11.638 1.00 28.07 462 PHE A CA 1
ATOM 3474 C C . PHE A 1 462 ? 27.168 -42.563 10.161 1.00 26.54 462 PHE A C 1
ATOM 3475 O O . PHE A 1 462 ? 27.522 -43.470 9.432 1.00 29.77 462 PHE A O 1
ATOM 3483 N N . VAL A 1 463 ? 26.902 -41.397 9.676 1.00 26.47 463 VAL A N 1
ATOM 3484 C CA . VAL A 1 463 ? 27.053 -41.166 8.201 1.00 29.16 463 VAL A CA 1
ATOM 3485 C C . VAL A 1 463 ? 28.506 -41.362 7.798 1.00 28.53 463 VAL A C 1
ATOM 3486 O O . VAL A 1 463 ? 28.809 -42.015 6.824 1.00 28.44 463 VAL A O 1
ATOM 3490 N N . ALA A 1 464 ? 29.428 -40.798 8.573 1.00 28.80 464 ALA A N 1
ATOM 3491 C CA . ALA A 1 464 ? 30.873 -40.930 8.254 1.00 27.21 464 ALA A CA 1
ATOM 3492 C C . ALA A 1 464 ? 31.353 -42.375 8.326 1.00 29.74 464 ALA A C 1
ATOM 3493 O O . ALA A 1 464 ? 32.078 -42.846 7.408 1.00 30.32 464 ALA A O 1
ATOM 3495 N N . SER A 1 465 ? 30.893 -43.090 9.368 1.00 27.40 465 SER A N 1
ATOM 3496 C CA . SER A 1 465 ? 31.228 -44.467 9.558 1.00 28.90 465 SER A CA 1
ATOM 3497 C C . SER A 1 465 ? 30.642 -45.405 8.495 1.00 27.66 465 SER A C 1
ATOM 3498 O O . SER A 1 465 ? 31.288 -46.353 8.113 1.00 29.25 465 SER A O 1
ATOM 3501 N N . ASN A 1 466 ? 29.409 -45.165 8.077 1.00 28.39 466 ASN A N 1
ATOM 3502 C CA . ASN A 1 466 ? 28.834 -45.870 6.956 1.00 28.18 466 ASN A CA 1
ATOM 3503 C C . ASN A 1 466 ? 29.768 -45.768 5.734 1.00 28.69 466 ASN A C 1
ATOM 3504 O O . ASN A 1 466 ? 30.017 -46.793 5.090 1.00 29.98 466 ASN A O 1
ATOM 3509 N N . ILE A 1 467 ? 30.295 -44.584 5.455 1.00 28.45 467 ILE A N 1
ATOM 3510 C CA . ILE A 1 467 ? 31.248 -44.406 4.297 1.00 30.15 467 ILE A CA 1
ATOM 3511 C C . ILE A 1 467 ? 32.464 -45.250 4.577 1.00 30.66 467 ILE A C 1
ATOM 3512 O O . ILE A 1 467 ? 32.811 -46.163 3.797 1.00 31.22 467 ILE A O 1
ATOM 3517 N N . ILE A 1 468 ? 33.012 -45.099 5.767 1.00 30.34 468 ILE A N 1
ATOM 3518 C CA . ILE A 1 468 ? 34.233 -45.928 6.100 1.00 32.27 468 ILE A CA 1
ATOM 3519 C C . ILE A 1 468 ? 34.041 -47.408 5.846 1.00 32.17 468 ILE A C 1
ATOM 3520 O O . ILE A 1 468 ? 34.924 -48.068 5.335 1.00 32.77 468 ILE A O 1
ATOM 3525 N N . LYS A 1 469 ? 32.900 -47.955 6.263 1.00 32.17 469 LYS A N 1
ATOM 3526 C CA . LYS A 1 469 ? 32.638 -49.382 6.199 1.00 31.40 469 LYS A CA 1
ATOM 3527 C C . LYS A 1 469 ? 32.194 -49.833 4.815 1.00 31.17 469 LYS A C 1
ATOM 3528 O O . LYS A 1 469 ? 32.009 -51.037 4.588 1.00 33.12 469 LYS A O 1
ATOM 3534 N N . GLY A 1 470 ? 31.963 -48.879 3.905 1.00 31.31 470 GLY A N 1
ATOM 3535 C CA . GLY A 1 470 ? 31.401 -49.218 2.576 1.00 33.85 470 GLY A CA 1
ATOM 3536 C C . GLY A 1 470 ? 29.888 -49.515 2.512 1.00 34.36 470 GLY A C 1
ATOM 3537 O O . GLY A 1 470 ? 29.387 -50.133 1.519 1.00 32.44 470 GLY A O 1
ATOM 3538 N N . ASP A 1 471 ? 29.145 -49.148 3.577 1.00 33.09 471 ASP A N 1
ATOM 3539 C CA . ASP A 1 471 ? 27.667 -49.175 3.553 1.00 31.29 471 ASP A CA 1
ATOM 3540 C C . ASP A 1 471 ? 27.008 -47.940 2.967 1.00 29.82 471 ASP A C 1
ATOM 3541 O O . ASP A 1 471 ? 25.793 -47.842 2.891 1.00 29.61 471 ASP A O 1
ATOM 3546 N N . ALA A 1 472 ? 27.833 -47.019 2.515 1.00 29.64 472 ALA A N 1
ATOM 3547 C CA . ALA A 1 472 ? 27.398 -45.794 1.851 1.00 27.74 472 ALA A CA 1
ATOM 3548 C C . ALA A 1 472 ? 28.520 -45.498 0.855 1.00 27.82 472 ALA A C 1
ATOM 3549 O O . ALA A 1 472 ? 29.714 -45.769 1.155 1.00 25.55 472 ALA A O 1
ATOM 3551 N N . THR A 1 473 ? 28.160 -44.854 -0.251 1.00 28.88 473 THR A N 1
ATOM 3552 C CA . THR A 1 473 ? 29.166 -44.437 -1.309 1.00 30.32 473 THR A CA 1
ATOM 3553 C C . THR A 1 473 ? 28.810 -42.984 -1.599 1.00 29.39 473 THR A C 1
ATOM 3554 O O . THR A 1 473 ? 27.676 -42.672 -1.905 1.00 32.34 473 THR A O 1
ATOM 3558 N N . PRO A 1 474 ? 29.728 -42.061 -1.337 1.00 29.48 474 PRO A N 1
ATOM 3559 C CA . PRO A 1 474 ? 29.278 -40.704 -1.465 1.00 29.98 474 PRO A CA 1
ATOM 3560 C C . PRO A 1 474 ? 29.508 -40.081 -2.912 1.00 31.58 474 PRO A C 1
ATOM 3561 O O . PRO A 1 474 ? 30.336 -40.551 -3.655 1.00 33.88 474 PRO A O 1
ATOM 3565 N N . ILE A 1 475 ? 28.776 -39.043 -3.231 1.00 32.72 475 ILE A N 1
ATOM 3566 C CA . ILE A 1 475 ? 29.327 -37.993 -4.137 1.00 34.22 475 ILE A CA 1
ATOM 3567 C C . ILE A 1 475 ? 29.120 -36.683 -3.396 1.00 32.02 475 ILE A C 1
ATOM 3568 O O . ILE A 1 475 ? 28.121 -36.592 -2.593 1.00 30.40 475 ILE A O 1
ATOM 3573 N N . HIS A 1 476 ? 29.862 -35.646 -3.801 1.00 31.74 476 HIS A N 1
ATOM 3574 C CA . HIS A 1 476 ? 29.789 -34.332 -3.139 1.00 33.08 476 HIS A CA 1
ATOM 3575 C C . HIS A 1 476 ? 29.162 -33.205 -3.980 1.00 35.15 476 HIS A C 1
ATOM 3576 O O . HIS A 1 476 ? 28.917 -33.401 -5.197 1.00 36.68 476 HIS A O 1
ATOM 3583 N N . PHE A 1 477 ? 28.918 -32.044 -3.359 1.00 34.53 477 PHE A N 1
ATOM 3584 C CA . PHE A 1 477 ? 28.180 -30.969 -4.080 1.00 35.21 477 PHE A CA 1
ATOM 3585 C C . PHE A 1 477 ? 28.948 -30.524 -5.340 1.00 37.20 477 PHE A C 1
ATOM 3586 O O . PHE A 1 477 ? 28.345 -30.017 -6.296 1.00 36.49 477 PHE A O 1
ATOM 3594 N N . ASP A 1 478 ? 30.275 -30.657 -5.294 1.00 37.39 478 ASP A N 1
ATOM 3595 C CA . ASP A 1 478 ? 31.128 -30.234 -6.414 1.00 39.72 478 ASP A CA 1
ATOM 3596 C C . ASP A 1 478 ? 31.360 -31.323 -7.503 1.00 38.89 478 ASP A C 1
ATOM 3597 O O . ASP A 1 478 ? 32.216 -31.161 -8.343 1.00 38.78 478 ASP A O 1
ATOM 3602 N N . GLN A 1 479 ? 30.584 -32.406 -7.510 1.00 37.78 479 GLN A N 1
ATOM 3603 C CA . GLN A 1 479 ? 30.810 -33.503 -8.456 1.00 37.98 479 GLN A CA 1
ATOM 3604 C C . GLN A 1 479 ? 29.565 -33.713 -9.227 1.00 38.36 479 GLN A C 1
ATOM 3605 O O . GLN A 1 479 ? 29.577 -34.267 -10.324 1.00 41.74 479 GLN A O 1
ATOM 3611 N N . ILE A 1 480 ? 28.473 -33.220 -8.691 1.00 37.19 480 ILE A N 1
ATOM 3612 C CA . ILE A 1 480 ? 27.194 -33.718 -9.108 1.00 37.81 480 ILE A CA 1
ATOM 3613 C C . ILE A 1 480 ? 26.693 -32.941 -10.352 1.00 39.08 480 ILE A C 1
ATOM 3614 O O . ILE A 1 480 ? 25.825 -33.465 -11.059 1.00 38.68 480 ILE A O 1
ATOM 3619 N N . ASP A 1 481 ? 27.214 -31.740 -10.580 1.00 41.30 481 ASP A N 1
ATOM 3620 C CA . ASP A 1 481 ? 26.932 -30.978 -11.827 1.00 45.95 481 ASP A CA 1
ATOM 3621 C C . ASP A 1 481 ? 27.664 -31.597 -13.041 1.00 48.16 481 ASP A C 1
ATOM 3622 O O . ASP A 1 481 ? 27.430 -31.223 -14.225 1.00 49.75 481 ASP A O 1
ATOM 3627 N N . ASN A 1 482 ? 28.551 -32.536 -12.730 1.00 48.10 482 ASN A N 1
ATOM 3628 C CA . ASN A 1 482 ? 29.414 -33.151 -13.725 1.00 49.05 482 ASN A CA 1
ATOM 3629 C C . ASN A 1 482 ? 29.183 -34.620 -13.995 1.00 46.62 482 ASN A C 1
ATOM 3630 O O . ASN A 1 482 ? 30.020 -35.453 -13.663 1.00 46.95 482 ASN A O 1
ATOM 3635 N N . LEU A 1 483 ? 28.053 -34.972 -14.577 1.00 44.28 483 LEU A N 1
ATOM 3636 C CA . LEU A 1 483 ? 27.734 -36.411 -14.666 1.00 43.99 483 LEU A CA 1
ATOM 3637 C C . LEU A 1 483 ? 28.106 -37.100 -16.050 1.00 45.80 483 LEU A C 1
ATOM 3638 O O . LEU A 1 483 ? 28.266 -36.403 -17.040 1.00 45.98 483 LEU A O 1
ATOM 3643 N N . SER A 1 484 ? 28.329 -38.428 -16.082 1.00 45.36 484 SER A N 1
ATOM 3644 C CA . SER A 1 484 ? 28.769 -39.124 -17.281 1.00 46.83 484 SER A CA 1
ATOM 3645 C C . SER A 1 484 ? 27.553 -39.702 -17.910 1.00 47.87 484 SER A C 1
ATOM 3646 O O . SER A 1 484 ? 26.418 -39.560 -17.407 1.00 47.43 484 SER A O 1
ATOM 3649 N N . GLU A 1 485 ? 27.766 -40.451 -18.963 1.00 49.26 485 GLU A N 1
ATOM 3650 C CA . GLU A 1 485 ? 26.620 -41.052 -19.608 1.00 49.78 485 GLU A CA 1
ATOM 3651 C C . GLU A 1 485 ? 26.170 -42.340 -18.909 1.00 47.37 485 GLU A C 1
ATOM 3652 O O . GLU A 1 485 ? 25.034 -42.793 -19.077 1.00 47.35 485 GLU A O 1
ATOM 3658 N N . ASP A 1 486 ? 27.007 -42.956 -18.095 1.00 46.72 486 ASP A N 1
ATOM 3659 C CA . ASP A 1 486 ? 26.390 -44.070 -17.407 1.00 46.80 486 ASP A CA 1
ATOM 3660 C C . ASP A 1 486 ? 25.908 -43.742 -15.968 1.00 44.21 486 ASP A C 1
ATOM 3661 O O . ASP A 1 486 ? 25.804 -44.622 -15.087 1.00 42.48 486 ASP A O 1
ATOM 3666 N N . GLN A 1 487 ? 25.592 -42.478 -15.748 1.00 43.86 487 GLN A N 1
ATOM 3667 C CA . GLN A 1 487 ? 25.017 -42.065 -14.444 1.00 42.17 487 GLN A CA 1
ATOM 3668 C C . GLN A 1 487 ? 23.624 -41.471 -14.647 1.00 42.69 487 GLN A C 1
ATOM 3669 O O . GLN A 1 487 ? 23.356 -40.772 -15.658 1.00 43.97 487 GLN A O 1
ATOM 3675 N N . LEU A 1 488 ? 22.707 -41.762 -13.727 1.00 39.93 488 LEU A N 1
ATOM 3676 C CA . LEU A 1 488 ? 21.371 -41.227 -13.858 1.00 39.81 488 LEU A CA 1
ATOM 3677 C C . LEU A 1 488 ? 21.068 -40.494 -12.532 1.00 38.49 488 LEU A C 1
ATOM 3678 O O . LEU A 1 488 ? 21.103 -41.161 -11.472 1.00 36.18 488 LEU A O 1
ATOM 3683 N N . LEU A 1 489 ? 20.865 -39.169 -12.623 1.00 36.20 489 LEU A N 1
ATOM 3684 C CA . LEU A 1 489 ? 20.465 -38.277 -11.491 1.00 34.49 489 LEU A CA 1
ATOM 3685 C C . LEU A 1 489 ? 19.007 -38.504 -11.020 1.00 34.08 489 LEU A C 1
ATOM 3686 O O . LEU A 1 489 ? 18.044 -38.376 -11.788 1.00 32.90 489 LEU A O 1
ATOM 3691 N N . LEU A 1 490 ? 18.860 -38.847 -9.738 1.00 32.48 490 LEU A N 1
ATOM 3692 C CA . LEU A 1 490 ? 17.547 -39.125 -9.133 1.00 33.77 490 LEU A CA 1
ATOM 3693 C C . LEU A 1 490 ? 17.258 -38.218 -7.908 1.00 32.51 490 LEU A C 1
ATOM 3694 O O . LEU A 1 490 ? 17.997 -38.304 -6.924 1.00 31.72 490 LEU A O 1
ATOM 3699 N N . ASP A 1 491 ? 16.204 -37.395 -7.976 1.00 32.80 491 ASP A N 1
ATOM 3700 C CA . ASP A 1 491 ? 15.684 -36.589 -6.890 1.00 33.91 491 ASP A CA 1
ATOM 3701 C C . ASP A 1 491 ? 14.612 -37.465 -6.116 1.00 33.85 491 ASP A C 1
ATOM 3702 O O . ASP A 1 491 ? 13.572 -37.819 -6.646 1.00 33.82 491 ASP A O 1
ATOM 3707 N N . VAL A 1 492 ? 14.940 -37.842 -4.882 1.00 32.60 492 VAL A N 1
ATOM 3708 C CA . VAL A 1 492 ? 14.030 -38.556 -4.030 1.00 30.31 492 VAL A CA 1
ATOM 3709 C C . VAL A 1 492 ? 13.200 -37.687 -3.102 1.00 31.52 492 VAL A C 1
ATOM 3710 O O . VAL A 1 492 ? 12.424 -38.216 -2.307 1.00 32.52 492 VAL A O 1
ATOM 3714 N N . ARG A 1 493 ? 13.244 -36.365 -3.270 1.00 32.13 493 ARG A N 1
ATOM 3715 C CA . ARG A 1 493 ? 12.301 -35.523 -2.536 1.00 34.62 493 ARG A CA 1
ATOM 3716 C C . ARG A 1 493 ? 10.845 -35.675 -3.065 1.00 36.28 493 ARG A C 1
ATOM 3717 O O . ARG A 1 493 ? 10.612 -36.362 -4.076 1.00 35.52 493 ARG A O 1
ATOM 3725 N N . ASN A 1 494 ? 9.880 -35.086 -2.365 1.00 37.81 494 ASN A N 1
ATOM 3726 C CA . ASN A 1 494 ? 8.515 -35.033 -2.871 1.00 39.82 494 ASN A CA 1
ATOM 3727 C C . ASN A 1 494 ? 8.442 -33.889 -3.926 1.00 40.78 494 ASN A C 1
ATOM 3728 O O . ASN A 1 494 ? 9.255 -32.953 -3.871 1.00 39.89 494 ASN A O 1
ATOM 3733 N N . PRO A 1 495 ? 7.490 -33.965 -4.897 1.00 41.38 495 PRO A N 1
ATOM 3734 C CA . PRO A 1 495 ? 7.495 -33.026 -6.049 1.00 41.96 495 PRO A CA 1
ATOM 3735 C C . PRO A 1 495 ? 7.291 -31.563 -5.635 1.00 42.33 495 PRO A C 1
ATOM 3736 O O . PRO A 1 495 ? 7.824 -30.632 -6.289 1.00 42.89 495 PRO A O 1
ATOM 3740 N N . GLY A 1 496 ? 6.547 -31.354 -4.545 1.00 43.35 496 GLY A N 1
ATOM 3741 C CA . GLY A 1 496 ? 6.335 -29.986 -3.945 1.00 43.65 496 GLY A CA 1
ATOM 3742 C C . GLY A 1 496 ? 7.654 -29.269 -3.638 1.00 42.08 496 GLY A C 1
ATOM 3743 O O . GLY A 1 496 ? 7.752 -28.019 -3.704 1.00 43.92 496 GLY A O 1
ATOM 3744 N N . GLU A 1 497 ? 8.661 -30.063 -3.318 1.00 39.98 497 GLU A N 1
ATOM 3745 C CA . GLU A 1 497 ? 9.955 -29.577 -2.882 1.00 39.65 497 GLU A CA 1
ATOM 3746 C C . GLU A 1 497 ? 10.857 -29.041 -4.026 1.00 41.54 497 GLU A C 1
ATOM 3747 O O . GLU A 1 497 ? 11.760 -28.233 -3.825 1.00 40.98 497 GLU A O 1
ATOM 3753 N N . LEU A 1 498 ? 10.592 -29.498 -5.229 1.00 43.87 498 LEU A N 1
ATOM 3754 C CA . LEU A 1 498 ? 11.357 -29.098 -6.402 1.00 46.96 498 LEU A CA 1
ATOM 3755 C C . LEU A 1 498 ? 11.160 -27.649 -6.799 1.00 49.41 498 LEU A C 1
ATOM 3756 O O . LEU A 1 498 ? 12.017 -27.122 -7.460 1.00 50.33 498 LEU A O 1
ATOM 3761 N N . GLN A 1 499 ? 10.077 -26.994 -6.370 1.00 52.56 499 GLN A N 1
ATOM 3762 C CA . GLN A 1 499 ? 9.872 -25.555 -6.673 1.00 55.84 499 GLN A CA 1
ATOM 3763 C C . GLN A 1 499 ? 10.774 -24.582 -5.882 1.00 56.03 499 GLN A C 1
ATOM 3764 O O . GLN A 1 499 ? 11.035 -23.471 -6.324 1.00 56.84 499 GLN A O 1
ATOM 3770 N N . ASN A 1 500 ? 11.263 -25.016 -4.734 1.00 55.09 500 ASN A N 1
ATOM 3771 C CA . ASN A 1 500 ? 12.339 -24.319 -4.005 1.00 54.47 500 ASN A CA 1
ATOM 3772 C C . ASN A 1 500 ? 13.702 -24.378 -4.736 1.00 52.70 500 ASN A C 1
ATOM 3773 O O . ASN A 1 500 ? 14.658 -23.699 -4.350 1.00 51.97 500 ASN A O 1
ATOM 3778 N N . GLY A 1 501 ? 13.817 -25.261 -5.729 1.00 50.55 501 GLY A N 1
ATOM 3779 C CA . GLY A 1 501 ? 15.126 -25.533 -6.340 1.00 47.13 501 GLY A CA 1
ATOM 3780 C C . GLY A 1 501 ? 15.457 -27.019 -6.472 1.00 45.73 501 GLY A C 1
ATOM 3781 O O . GLY A 1 501 ? 14.913 -27.886 -5.750 1.00 44.99 501 GLY A O 1
ATOM 3782 N N . GLY A 1 502 ? 16.331 -27.322 -7.424 1.00 44.40 502 GLY A N 1
ATOM 3783 C CA . GLY A 1 502 ? 16.720 -28.682 -7.689 1.00 43.92 502 GLY A CA 1
ATOM 3784 C C . GLY A 1 502 ? 17.878 -28.727 -8.670 1.00 44.50 502 GLY A C 1
ATOM 3785 O O . GLY A 1 502 ? 18.584 -27.729 -8.871 1.00 42.99 502 GLY A O 1
ATOM 3786 N N . LEU A 1 503 ? 18.063 -29.884 -9.301 1.00 43.99 503 LEU A N 1
ATOM 3787 C CA . LEU A 1 503 ? 19.197 -30.045 -10.194 1.00 46.11 503 LEU A CA 1
ATOM 3788 C C . LEU A 1 503 ? 18.655 -30.347 -11.566 1.00 47.48 503 LEU A C 1
ATOM 3789 O O . LEU A 1 503 ? 17.758 -31.155 -11.686 1.00 47.33 503 LEU A O 1
ATOM 3794 N N . GLU A 1 504 ? 19.169 -29.615 -12.565 1.00 50.14 504 GLU A N 1
ATOM 3795 C CA . GLU A 1 504 ? 18.868 -29.805 -13.990 1.00 51.96 504 GLU A CA 1
ATOM 3796 C C . GLU A 1 504 ? 18.794 -31.328 -14.373 1.00 50.65 504 GLU A C 1
ATOM 3797 O O . GLU A 1 504 ? 19.767 -32.071 -14.214 1.00 50.37 504 GLU A O 1
ATOM 3803 N N . GLY A 1 505 ? 17.632 -31.785 -14.840 1.00 50.74 505 GLY A N 1
ATOM 3804 C CA . GLY A 1 505 ? 17.541 -33.096 -15.500 1.00 48.82 505 GLY A CA 1
ATOM 3805 C C . GLY A 1 505 ? 17.329 -34.298 -14.597 1.00 48.51 505 GLY A C 1
ATOM 3806 O O . GLY A 1 505 ? 17.405 -35.439 -15.064 1.00 48.59 505 GLY A O 1
ATOM 3807 N N . ALA A 1 506 ? 17.092 -34.047 -13.304 1.00 46.13 506 ALA A N 1
ATOM 3808 C CA . ALA A 1 506 ? 16.771 -35.101 -12.337 1.00 44.51 506 ALA A CA 1
ATOM 3809 C C . ALA A 1 506 ? 15.474 -35.797 -12.679 1.00 42.89 506 ALA A C 1
ATOM 3810 O O . ALA A 1 506 ? 14.511 -35.134 -13.021 1.00 43.95 506 ALA A O 1
ATOM 3812 N N . VAL A 1 507 ? 15.432 -37.118 -12.583 1.00 40.85 507 VAL A N 1
ATOM 3813 C CA . VAL A 1 507 ? 14.115 -37.790 -12.536 1.00 41.99 507 VAL A CA 1
ATOM 3814 C C . VAL A 1 507 ? 13.669 -37.844 -11.078 1.00 39.85 507 VAL A C 1
ATOM 3815 O O . VAL A 1 507 ? 14.498 -38.008 -10.168 1.00 38.15 507 VAL A O 1
ATOM 3819 N N . ASN A 1 508 ? 12.366 -37.714 -10.859 1.00 38.75 508 ASN A N 1
ATOM 3820 C CA . ASN A 1 508 ? 11.792 -37.532 -9.510 1.00 37.03 508 ASN A CA 1
ATOM 3821 C C . ASN A 1 508 ? 11.015 -38.791 -9.080 1.00 37.22 508 ASN A C 1
ATOM 3822 O O . ASN A 1 508 ? 9.984 -39.094 -9.646 1.00 36.78 508 ASN A O 1
ATOM 3827 N N . ILE A 1 509 ? 11.576 -39.555 -8.131 1.00 35.01 509 ILE A N 1
ATOM 3828 C CA . ILE A 1 509 ? 10.874 -40.627 -7.535 1.00 34.19 509 ILE A CA 1
ATOM 3829 C C . ILE A 1 509 ? 10.902 -40.432 -5.978 1.00 34.09 509 ILE A C 1
ATOM 3830 O O . ILE A 1 509 ? 11.842 -40.836 -5.360 1.00 33.76 509 ILE A O 1
ATOM 3835 N N . PRO A 1 510 ? 9.857 -39.854 -5.373 1.00 33.32 510 PRO A N 1
ATOM 3836 C CA . PRO A 1 510 ? 9.850 -39.696 -3.859 1.00 32.61 510 PRO A CA 1
ATOM 3837 C C . PRO A 1 510 ? 10.279 -41.025 -3.185 1.00 30.97 510 PRO A C 1
ATOM 3838 O O . PRO A 1 510 ? 9.769 -42.097 -3.541 1.00 31.96 510 PRO A O 1
ATOM 3842 N N . VAL A 1 511 ? 11.141 -40.936 -2.188 1.00 28.37 511 VAL A N 1
ATOM 3843 C CA . VAL A 1 511 ? 11.615 -42.097 -1.432 1.00 29.10 511 VAL A CA 1
ATOM 3844 C C . VAL A 1 511 ? 10.501 -43.058 -0.995 1.00 28.90 511 VAL A C 1
ATOM 3845 O O . VAL A 1 511 ? 10.662 -44.229 -1.058 1.00 31.81 511 VAL A O 1
ATOM 3849 N N . ASP A 1 512 ? 9.328 -42.564 -0.610 1.00 31.34 512 ASP A N 1
ATOM 3850 C CA . ASP A 1 512 ? 8.326 -43.461 -0.089 1.00 33.63 512 ASP A CA 1
ATOM 3851 C C . ASP A 1 512 ? 7.547 -44.174 -1.202 1.00 35.16 512 ASP A C 1
ATOM 3852 O O . ASP A 1 512 ? 6.676 -44.975 -0.912 1.00 35.23 512 ASP A O 1
ATOM 3857 N N . GLU A 1 513 ? 7.845 -43.855 -2.451 1.00 36.16 513 GLU A N 1
ATOM 3858 C CA . GLU A 1 513 ? 7.220 -44.584 -3.589 1.00 38.84 513 GLU A CA 1
ATOM 3859 C C . GLU A 1 513 ? 8.255 -45.423 -4.255 1.00 37.28 513 GLU A C 1
ATOM 3860 O O . GLU A 1 513 ? 7.933 -46.169 -5.218 1.00 36.12 513 GLU A O 1
ATOM 3866 N N . LEU A 1 514 ? 9.493 -45.389 -3.738 1.00 37.08 514 LEU A N 1
ATOM 3867 C CA . LEU A 1 514 ? 10.626 -45.935 -4.541 1.00 36.13 514 LEU A CA 1
ATOM 3868 C C . LEU A 1 514 ? 10.640 -47.441 -4.586 1.00 38.83 514 LEU A C 1
ATOM 3869 O O . LEU A 1 514 ? 10.991 -48.017 -5.631 1.00 39.50 514 LEU A O 1
ATOM 3874 N N . ARG A 1 515 ? 10.262 -48.087 -3.474 1.00 38.04 515 ARG A N 1
ATOM 3875 C CA . ARG A 1 515 ? 10.314 -49.554 -3.394 1.00 37.55 515 ARG A CA 1
ATOM 3876 C C . ARG A 1 515 ? 9.470 -50.154 -4.484 1.00 39.62 515 ARG A C 1
ATOM 3877 O O . ARG A 1 515 ? 9.804 -51.219 -5.001 1.00 40.00 515 ARG A O 1
ATOM 3885 N N . ASP A 1 516 ? 8.347 -49.488 -4.726 1.00 40.14 516 ASP A N 1
ATOM 3886 C CA . ASP A 1 516 ? 7.331 -49.889 -5.709 1.00 44.04 516 ASP A CA 1
ATOM 3887 C C . ASP A 1 516 ? 7.576 -49.432 -7.168 1.00 42.93 516 ASP A C 1
ATOM 3888 O O . ASP A 1 516 ? 7.029 -50.019 -8.120 1.00 43.08 516 ASP A O 1
ATOM 3893 N N . ARG A 1 517 ? 8.356 -48.383 -7.346 1.00 42.31 517 ARG A N 1
ATOM 3894 C CA . ARG A 1 517 ? 8.498 -47.726 -8.669 1.00 44.00 517 ARG A CA 1
ATOM 3895 C C . ARG A 1 517 ? 9.913 -47.941 -9.184 1.00 44.06 517 ARG A C 1
ATOM 3896 O O . ARG A 1 517 ? 10.449 -47.303 -10.091 1.00 43.45 517 ARG A O 1
ATOM 3904 N N . MET A 1 518 ? 10.553 -48.878 -8.614 1.00 44.93 518 MET A N 1
ATOM 3905 C CA . MET A 1 518 ? 11.925 -49.075 -8.820 1.00 45.15 518 MET A CA 1
ATOM 3906 C C . MET A 1 518 ? 12.311 -49.678 -10.172 1.00 46.17 518 MET A C 1
ATOM 3907 O O . MET A 1 518 ? 13.381 -49.406 -10.650 1.00 46.56 518 MET A O 1
ATOM 3912 N N . HIS A 1 519 ? 11.469 -50.549 -10.702 1.00 47.11 519 HIS A N 1
ATOM 3913 C CA . HIS A 1 519 ? 11.628 -51.135 -12.024 1.00 50.14 519 HIS A CA 1
ATOM 3914 C C . HIS A 1 519 ? 11.718 -50.036 -13.104 1.00 50.07 519 HIS A C 1
ATOM 3915 O O . HIS A 1 519 ? 12.261 -50.285 -14.147 1.00 51.27 519 HIS A O 1
ATOM 3922 N N . GLU A 1 520 ? 11.180 -48.839 -12.838 1.00 49.30 520 GLU A N 1
ATOM 3923 C CA . GLU A 1 520 ? 11.467 -47.642 -13.643 1.00 48.76 520 GLU A CA 1
ATOM 3924 C C . GLU A 1 520 ? 12.953 -47.249 -13.764 1.00 48.28 520 GLU A C 1
ATOM 3925 O O . GLU A 1 520 ? 13.330 -46.472 -14.639 1.00 49.16 520 GLU A O 1
ATOM 3931 N N . LEU A 1 521 ? 13.813 -47.735 -12.893 1.00 46.07 521 LEU A N 1
ATOM 3932 C CA . LEU A 1 521 ? 15.194 -47.363 -13.005 1.00 46.47 521 LEU A CA 1
ATOM 3933 C C . LEU A 1 521 ? 15.984 -48.474 -13.579 1.00 46.90 521 LEU A C 1
ATOM 3934 O O . LEU A 1 521 ? 15.886 -49.584 -13.078 1.00 47.95 521 LEU A O 1
ATOM 3939 N N . PRO A 1 522 ? 16.826 -48.164 -14.596 1.00 48.16 522 PRO A N 1
ATOM 3940 C CA . PRO A 1 522 ? 17.624 -49.201 -15.238 1.00 47.94 522 PRO A CA 1
ATOM 3941 C C . PRO A 1 522 ? 18.855 -49.590 -14.439 1.00 45.26 522 PRO A C 1
ATOM 3942 O O . PRO A 1 522 ? 19.560 -48.715 -13.952 1.00 42.02 522 PRO A O 1
ATOM 3946 N N . LYS A 1 523 ? 19.111 -50.890 -14.346 1.00 44.18 523 LYS A N 1
ATOM 3947 C CA . LYS A 1 523 ? 20.227 -51.449 -13.594 1.00 44.17 523 LYS A CA 1
ATOM 3948 C C . LYS A 1 523 ? 21.675 -51.277 -14.233 1.00 44.63 523 LYS A C 1
ATOM 3949 O O . LYS A 1 523 ? 22.691 -51.525 -13.581 1.00 42.87 523 LYS A O 1
ATOM 3955 N N . ASP A 1 524 ? 21.773 -50.909 -15.509 1.00 45.58 524 ASP A N 1
ATOM 3956 C CA . ASP A 1 524 ? 23.084 -50.658 -16.150 1.00 46.95 524 ASP A CA 1
ATOM 3957 C C . ASP A 1 524 ? 23.565 -49.165 -16.058 1.00 46.23 524 ASP A C 1
ATOM 3958 O O . ASP A 1 524 ? 24.513 -48.742 -16.761 1.00 47.09 524 ASP A O 1
ATOM 3963 N N . LYS A 1 525 ? 22.906 -48.361 -15.230 1.00 44.06 525 LYS A N 1
ATOM 3964 C CA . LYS A 1 525 ? 23.383 -46.991 -14.928 1.00 44.54 525 LYS A CA 1
ATOM 3965 C C . LYS A 1 525 ? 23.604 -46.795 -13.428 1.00 43.84 525 LYS A C 1
ATOM 3966 O O . LYS A 1 525 ? 22.821 -47.256 -12.599 1.00 42.58 525 LYS A O 1
ATOM 3972 N N . GLU A 1 526 ? 24.706 -46.153 -13.081 1.00 43.62 526 GLU A N 1
ATOM 3973 C CA . GLU A 1 526 ? 24.937 -45.744 -11.689 1.00 41.03 526 GLU A CA 1
ATOM 3974 C C . GLU A 1 526 ? 23.993 -44.631 -11.229 1.00 39.34 526 GLU A C 1
ATOM 3975 O O . GLU A 1 526 ? 23.926 -43.535 -11.805 1.00 38.66 526 GLU A O 1
ATOM 3981 N N . ILE A 1 527 ? 23.178 -44.958 -10.232 1.00 36.17 527 ILE A N 1
ATOM 3982 C CA . ILE A 1 527 ? 22.103 -44.106 -9.846 1.00 34.33 527 ILE A CA 1
ATOM 3983 C C . ILE A 1 527 ? 22.666 -43.047 -8.860 1.00 34.76 527 ILE A C 1
ATOM 3984 O O . ILE A 1 527 ? 23.350 -43.440 -7.935 1.00 36.22 527 ILE A O 1
ATOM 3989 N N . ILE A 1 528 ? 22.426 -41.754 -9.085 1.00 32.30 528 ILE A N 1
ATOM 3990 C CA . ILE A 1 528 ? 23.118 -40.686 -8.358 1.00 32.86 528 ILE A CA 1
ATOM 3991 C C . ILE A 1 528 ? 22.049 -39.953 -7.593 1.00 32.63 528 ILE A C 1
ATOM 3992 O O . ILE A 1 528 ? 21.245 -39.231 -8.143 1.00 33.46 528 ILE A O 1
ATOM 3997 N N . ILE A 1 529 ? 22.018 -40.162 -6.278 1.00 32.38 529 ILE A N 1
ATOM 3998 C CA . ILE A 1 529 ? 20.805 -39.787 -5.552 1.00 30.88 529 ILE A CA 1
ATOM 3999 C C . ILE A 1 529 ? 21.056 -38.561 -4.684 1.00 32.31 529 ILE A C 1
ATOM 4000 O O . ILE A 1 529 ? 22.098 -38.471 -4.111 1.00 32.99 529 ILE A O 1
ATOM 4005 N N . PHE A 1 530 ? 20.055 -37.687 -4.572 1.00 33.72 530 PHE A N 1
ATOM 4006 C CA . PHE A 1 530 ? 20.062 -36.607 -3.612 1.00 35.03 530 PHE A CA 1
ATOM 4007 C C . PHE A 1 530 ? 18.684 -36.420 -3.003 1.00 35.39 530 PHE A C 1
ATOM 4008 O O . PHE A 1 530 ? 17.687 -36.679 -3.654 1.00 38.55 530 PHE A O 1
ATOM 4016 N N . SER A 1 531 ? 18.650 -35.942 -1.759 1.00 33.94 531 SER A N 1
ATOM 4017 C CA . SER A 1 531 ? 17.423 -35.523 -1.140 1.00 29.97 531 SER A CA 1
ATOM 4018 C C . SER A 1 531 ? 17.700 -34.129 -0.534 1.00 30.66 531 SER A C 1
ATOM 4019 O O . SER A 1 531 ? 18.548 -33.413 -1.017 1.00 29.90 531 SER A O 1
ATOM 4022 N N . GLN A 1 532 ? 16.911 -33.712 0.446 1.00 28.80 532 GLN A N 1
ATOM 4023 C CA . GLN A 1 532 ? 16.984 -32.332 0.951 1.00 27.54 532 GLN A CA 1
ATOM 4024 C C . GLN A 1 532 ? 18.185 -32.128 1.818 1.00 26.31 532 GLN A C 1
ATOM 4025 O O . GLN A 1 532 ? 19.007 -31.239 1.569 1.00 26.46 532 GLN A O 1
ATOM 4031 N N . VAL A 1 533 ? 18.408 -33.063 2.733 1.00 27.41 533 VAL A N 1
ATOM 4032 C CA . VAL A 1 533 ? 19.599 -32.985 3.548 1.00 26.87 533 VAL A CA 1
ATOM 4033 C C . VAL A 1 533 ? 20.489 -34.178 3.478 1.00 27.90 533 VAL A C 1
ATOM 4034 O O . VAL A 1 533 ? 21.512 -34.205 4.128 1.00 27.27 533 VAL A O 1
ATOM 4038 N N . GLY A 1 534 ? 20.174 -35.205 2.672 1.00 29.73 534 GLY A N 1
ATOM 4039 C CA . GLY A 1 534 ? 21.026 -36.402 2.697 1.00 26.31 534 GLY A CA 1
ATOM 4040 C C . GLY A 1 534 ? 20.300 -37.592 3.259 1.00 28.69 534 GLY A C 1
ATOM 4041 O O . GLY A 1 534 ? 20.619 -38.741 2.945 1.00 28.42 534 GLY A O 1
ATOM 4042 N N . LEU A 1 535 ? 19.338 -37.355 4.172 1.00 27.41 535 LEU A N 1
ATOM 4043 C CA . LEU A 1 535 ? 18.848 -38.478 4.985 1.00 28.17 535 LEU A CA 1
ATOM 4044 C C . LEU A 1 535 ? 17.905 -39.435 4.198 1.00 27.82 535 LEU A C 1
ATOM 4045 O O . LEU A 1 535 ? 18.085 -40.655 4.192 1.00 26.08 535 LEU A O 1
ATOM 4050 N N . ARG A 1 536 ? 16.887 -38.863 3.575 1.00 27.45 536 ARG A N 1
ATOM 4051 C CA . ARG A 1 536 ? 16.087 -39.639 2.660 1.00 29.52 536 ARG A CA 1
ATOM 4052 C C . ARG A 1 536 ? 16.909 -40.278 1.515 1.00 27.87 536 ARG A C 1
ATOM 4053 O O . ARG A 1 536 ? 16.600 -41.380 1.121 1.00 29.39 536 ARG A O 1
ATOM 4061 N N . GLY A 1 537 ? 17.857 -39.539 0.958 1.00 28.43 537 GLY A N 1
ATOM 4062 C CA . GLY A 1 537 ? 18.785 -40.065 0.009 1.00 29.76 537 GLY A CA 1
ATOM 4063 C C . GLY A 1 537 ? 19.492 -41.297 0.513 1.00 29.77 537 GLY A C 1
ATOM 4064 O O . GLY A 1 537 ? 19.726 -42.270 -0.258 1.00 30.03 537 GLY A O 1
ATOM 4065 N N . ASN A 1 538 ? 19.853 -41.297 1.797 1.00 26.87 538 ASN A N 1
ATOM 4066 C CA . ASN A 1 538 ? 20.524 -42.526 2.332 1.00 26.84 538 ASN A CA 1
ATOM 4067 C C . ASN A 1 538 ? 19.633 -43.761 2.283 1.00 24.97 538 ASN A C 1
ATOM 4068 O O . ASN A 1 538 ? 20.076 -44.842 1.897 1.00 25.34 538 ASN A O 1
ATOM 4073 N N . VAL A 1 539 ? 18.338 -43.584 2.606 1.00 29.10 539 VAL A N 1
ATOM 4074 C CA . VAL A 1 539 ? 17.375 -44.719 2.673 1.00 28.82 539 VAL A CA 1
ATOM 4075 C C . VAL A 1 539 ? 17.198 -45.315 1.248 1.00 30.58 539 VAL A C 1
ATOM 4076 O O . VAL A 1 539 ? 17.311 -46.532 0.995 1.00 29.86 539 VAL A O 1
ATOM 4080 N N . ALA A 1 540 ? 16.947 -44.387 0.329 1.00 30.67 540 ALA A N 1
ATOM 4081 C CA . ALA A 1 540 ? 16.894 -44.736 -1.116 1.00 32.49 540 ALA A CA 1
ATOM 4082 C C . ALA A 1 540 ? 18.133 -45.474 -1.515 1.00 30.44 540 ALA A C 1
ATOM 4083 O O . ALA A 1 540 ? 18.041 -46.503 -2.179 1.00 29.86 540 ALA A O 1
ATOM 4085 N N . TYR A 1 541 ? 19.296 -44.891 -1.197 1.00 30.30 541 TYR A N 1
ATOM 4086 C CA . TYR A 1 541 ? 20.565 -45.539 -1.565 1.00 30.60 541 TYR A CA 1
ATOM 4087 C C . TYR A 1 541 ? 20.628 -47.010 -1.122 1.00 32.37 541 TYR A C 1
ATOM 4088 O O . TYR A 1 541 ? 21.021 -47.946 -1.890 1.00 30.71 541 TYR A O 1
ATOM 4097 N N . ARG A 1 542 ? 20.241 -47.228 0.137 1.00 29.67 542 ARG A N 1
ATOM 4098 C CA . ARG A 1 542 ? 20.311 -48.500 0.669 1.00 27.93 542 ARG A CA 1
ATOM 4099 C C . ARG A 1 542 ? 19.271 -49.433 -0.057 1.00 29.62 542 ARG A C 1
ATOM 4100 O O . ARG A 1 542 ? 19.613 -50.556 -0.347 1.00 28.82 542 ARG A O 1
ATOM 4108 N N . GLN A 1 543 ? 18.064 -48.942 -0.372 1.00 27.57 543 GLN A N 1
ATOM 4109 C CA . GLN A 1 543 ? 17.112 -49.790 -1.101 1.00 30.22 543 GLN A CA 1
ATOM 4110 C C . GLN A 1 543 ? 17.672 -50.232 -2.488 1.00 31.07 543 GLN A C 1
ATOM 4111 O O . GLN A 1 543 ? 17.466 -51.388 -2.912 1.00 30.51 543 GLN A O 1
ATOM 4117 N N . LEU A 1 544 ? 18.286 -49.277 -3.202 1.00 31.15 544 LEU A N 1
ATOM 4118 C CA . LEU A 1 544 ? 18.925 -49.614 -4.483 1.00 33.56 544 LEU A CA 1
ATOM 4119 C C . LEU A 1 544 ? 20.122 -50.567 -4.343 1.00 35.33 544 LEU A C 1
ATOM 4120 O O . LEU A 1 544 ? 20.233 -51.556 -5.061 1.00 34.63 544 LEU A O 1
ATOM 4125 N N . VAL A 1 545 ? 21.026 -50.304 -3.406 1.00 34.25 545 VAL A N 1
ATOM 4126 C CA . VAL A 1 545 ? 22.199 -51.191 -3.292 1.00 34.54 545 VAL A CA 1
ATOM 4127 C C . VAL A 1 545 ? 21.830 -52.517 -2.819 1.00 35.04 545 VAL A C 1
ATOM 4128 O O . VAL A 1 545 ? 22.467 -53.505 -3.297 1.00 36.39 545 VAL A O 1
ATOM 4132 N N . ASN A 1 546 ? 20.803 -52.597 -1.934 1.00 31.77 546 ASN A N 1
ATOM 4133 C CA . ASN A 1 546 ? 20.326 -53.894 -1.507 1.00 33.91 546 ASN A CA 1
ATOM 4134 C C . ASN A 1 546 ? 19.726 -54.679 -2.678 1.00 34.10 546 ASN A C 1
ATOM 4135 O O . ASN A 1 546 ? 19.674 -55.872 -2.581 1.00 37.20 546 ASN A O 1
ATOM 4140 N N . ASN A 1 547 ? 19.323 -54.012 -3.758 1.00 35.14 547 ASN A N 1
ATOM 4141 C CA . ASN A 1 547 ? 18.785 -54.689 -4.969 1.00 37.87 547 ASN A CA 1
ATOM 4142 C C . ASN A 1 547 ? 19.800 -54.806 -6.103 1.00 39.43 547 ASN A C 1
ATOM 4143 O O . ASN A 1 547 ? 19.430 -55.184 -7.234 1.00 41.25 547 ASN A O 1
ATOM 4148 N N . GLY A 1 548 ? 21.068 -54.500 -5.838 1.00 39.76 548 GLY A N 1
ATOM 4149 C CA . GLY A 1 548 ? 22.100 -54.785 -6.835 1.00 41.13 548 GLY A CA 1
ATOM 4150 C C . GLY A 1 548 ? 22.324 -53.650 -7.825 1.00 40.99 548 GLY A C 1
ATOM 4151 O O . GLY A 1 548 ? 23.011 -53.809 -8.823 1.00 42.93 548 GLY A O 1
ATOM 4152 N N . TYR A 1 549 ? 21.794 -52.480 -7.525 1.00 39.15 549 TYR A N 1
ATOM 4153 C CA . TYR A 1 549 ? 22.224 -51.294 -8.219 1.00 39.60 549 TYR A CA 1
ATOM 4154 C C . TYR A 1 549 ? 23.532 -50.814 -7.714 1.00 39.40 549 TYR A C 1
ATOM 4155 O O . TYR A 1 549 ? 23.861 -50.941 -6.516 1.00 39.39 549 TYR A O 1
ATOM 4164 N N . ARG A 1 550 ? 24.292 -50.233 -8.632 1.00 40.07 550 ARG A N 1
ATOM 4165 C CA . ARG A 1 550 ? 25.365 -49.335 -8.298 1.00 37.50 550 ARG A CA 1
ATOM 4166 C C . ARG A 1 550 ? 24.729 -47.986 -7.917 1.00 36.72 550 ARG A C 1
ATOM 4167 O O . ARG A 1 550 ? 23.829 -47.484 -8.617 1.00 35.74 550 ARG A O 1
ATOM 4175 N N . ALA A 1 551 ? 25.189 -47.347 -6.820 1.00 34.66 551 ALA A N 1
ATOM 4176 C CA . ALA A 1 551 ? 24.666 -46.027 -6.460 1.00 31.79 551 ALA A CA 1
ATOM 4177 C C . ALA A 1 551 ? 25.640 -45.110 -5.728 1.00 30.91 551 ALA A C 1
ATOM 4178 O O . ALA A 1 551 ? 26.630 -45.566 -5.195 1.00 31.13 551 ALA A O 1
ATOM 4180 N N . ARG A 1 552 ? 25.291 -43.829 -5.680 1.00 32.55 552 ARG A N 1
ATOM 4181 C CA . ARG A 1 552 ? 25.906 -42.844 -4.785 1.00 33.23 552 ARG A CA 1
ATOM 4182 C C . ARG A 1 552 ? 24.912 -41.905 -4.147 1.00 32.52 552 ARG A C 1
ATOM 4183 O O . ARG A 1 552 ? 23.866 -41.621 -4.695 1.00 33.08 552 ARG A O 1
ATOM 4191 N N . ASN A 1 553 ? 25.276 -41.375 -2.978 1.00 32.35 553 ASN A N 1
ATOM 4192 C CA . ASN A 1 553 ? 24.344 -40.453 -2.300 1.00 29.85 553 ASN A CA 1
ATOM 4193 C C . ASN A 1 553 ? 25.016 -39.095 -2.078 1.00 27.92 553 ASN A C 1
ATOM 4194 O O . ASN A 1 553 ? 26.172 -39.041 -1.674 1.00 28.87 553 ASN A O 1
ATOM 4199 N N . LEU A 1 554 ? 24.337 -38.024 -2.450 1.00 27.50 554 LEU A N 1
ATOM 4200 C CA . LEU A 1 554 ? 24.848 -36.671 -2.281 1.00 26.77 554 LEU A CA 1
ATOM 4201 C C . LEU A 1 554 ? 24.877 -36.285 -0.757 1.00 26.36 554 LEU A C 1
ATOM 4202 O O . LEU A 1 554 ? 23.881 -36.159 -0.179 1.00 26.07 554 LEU A O 1
ATOM 4207 N N . ILE A 1 555 ? 26.031 -36.293 -0.165 1.00 30.02 555 ILE A N 1
ATOM 4208 C CA . ILE A 1 555 ? 26.269 -35.864 1.243 1.00 31.07 555 ILE A CA 1
ATOM 4209 C C . ILE A 1 555 ? 25.951 -34.450 1.477 1.00 26.62 555 ILE A C 1
ATOM 4210 O O . ILE A 1 555 ? 26.393 -33.528 0.752 1.00 29.85 555 ILE A O 1
ATOM 4215 N N . GLY A 1 556 ? 25.066 -34.301 2.451 1.00 26.01 556 GLY A N 1
ATOM 4216 C CA . GLY A 1 556 ? 24.479 -32.983 2.809 1.00 26.04 556 GLY A CA 1
ATOM 4217 C C . GLY A 1 556 ? 23.356 -32.538 1.921 1.00 25.71 556 GLY A C 1
ATOM 4218 O O . GLY A 1 556 ? 22.770 -31.466 2.116 1.00 25.38 556 GLY A O 1
ATOM 4219 N N . GLY A 1 557 ? 22.932 -33.455 1.010 1.00 26.44 557 GLY A N 1
ATOM 4220 C CA . GLY A 1 557 ? 21.790 -33.120 0.168 1.00 22.60 557 GLY A CA 1
ATOM 4221 C C . GLY A 1 557 ? 21.769 -31.841 -0.635 1.00 23.24 557 GLY A C 1
ATOM 4222 O O . GLY A 1 557 ? 22.753 -31.232 -0.814 1.00 22.48 557 GLY A O 1
ATOM 4223 N N . TYR A 1 558 ? 20.566 -31.413 -1.075 1.00 25.46 558 TYR A N 1
ATOM 4224 C CA . TYR A 1 558 ? 20.439 -30.180 -1.843 1.00 25.11 558 TYR A CA 1
ATOM 4225 C C . TYR A 1 558 ? 20.765 -29.009 -0.912 1.00 28.43 558 TYR A C 1
ATOM 4226 O O . TYR A 1 558 ? 21.255 -27.978 -1.383 1.00 27.59 558 TYR A O 1
ATOM 4235 N N . ARG A 1 559 ? 20.460 -29.094 0.401 1.00 27.30 559 ARG A N 1
ATOM 4236 C CA . ARG A 1 559 ? 20.900 -27.935 1.293 1.00 26.82 559 ARG A CA 1
ATOM 4237 C C . ARG A 1 559 ? 22.379 -27.485 1.180 1.00 26.72 559 ARG A C 1
ATOM 4238 O O . ARG A 1 559 ? 22.690 -26.277 0.993 1.00 30.20 559 ARG A O 1
ATOM 4246 N N . THR A 1 560 ? 23.301 -28.411 1.378 1.00 27.85 560 THR A N 1
ATOM 4247 C CA . THR A 1 560 ? 24.709 -28.118 1.251 1.00 29.68 560 THR A CA 1
ATOM 4248 C C . THR A 1 560 ? 25.028 -27.559 -0.181 1.00 31.76 560 THR A C 1
ATOM 4249 O O . THR A 1 560 ? 25.699 -26.456 -0.373 1.00 30.69 560 THR A O 1
ATOM 4253 N N . TYR A 1 561 ? 24.497 -28.239 -1.184 1.00 32.46 561 TYR A N 1
ATOM 4254 C CA . TYR A 1 561 ? 24.672 -27.806 -2.559 1.00 36.61 561 TYR A CA 1
ATOM 4255 C C . TYR A 1 561 ? 24.221 -26.374 -2.761 1.00 38.36 561 TYR A C 1
ATOM 4256 O O . TYR A 1 561 ? 24.944 -25.581 -3.236 1.00 39.05 561 TYR A O 1
ATOM 4265 N N . LYS A 1 562 ? 22.995 -26.087 -2.335 1.00 24.24 562 LYS A N 1
ATOM 4266 C CA . LYS A 1 562 ? 22.426 -24.752 -2.448 1.00 27.99 562 LYS A CA 1
ATOM 4267 C C . LYS A 1 562 ? 23.331 -23.668 -1.868 1.00 31.29 562 LYS A C 1
ATOM 4268 O O . LYS A 1 562 ? 23.530 -22.626 -2.492 1.00 31.42 562 LYS A O 1
ATOM 4274 N N . PHE A 1 563 ? 23.877 -23.896 -0.700 1.00 20.00 563 PHE A N 1
ATOM 4275 C CA . PHE A 1 563 ? 24.674 -22.872 -0.047 1.00 20.00 563 PHE A CA 1
ATOM 4276 C C . PHE A 1 563 ? 26.151 -22.854 -0.450 1.00 20.00 563 PHE A C 1
ATOM 4277 O O . PHE A 1 563 ? 26.919 -22.077 0.042 1.00 20.00 563 PHE A O 1
ATOM 4285 N N . ALA A 1 564 ? 26.499 -23.764 -1.348 1.00 20.00 564 ALA A N 1
ATOM 4286 C CA . ALA A 1 564 ? 27.870 -23.914 -1.783 1.00 20.00 564 ALA A CA 1
ATOM 4287 C C . ALA A 1 564 ? 28.112 -23.205 -3.104 1.00 20.00 564 ALA A C 1
ATOM 4288 O O . ALA A 1 564 ? 29.224 -23.256 -3.629 1.00 20.00 564 ALA A O 1
ATOM 4290 N N . SER A 1 565 ? 27.082 -22.553 -3.632 1.00 20.00 565 SER A N 1
ATOM 4291 C CA . SER A 1 565 ? 27.196 -21.837 -4.897 1.00 20.00 565 SER A CA 1
ATOM 4292 C C . SER A 1 565 ? 26.767 -20.381 -4.747 1.00 20.00 565 SER A C 1
ATOM 4293 O O . SER A 1 565 ? 25.677 -20.093 -4.251 1.00 20.00 565 SER A O 1
ATOM 4296 N N . MET B 1 1 ? 15.245 -65.930 3.186 1.00 39.11 1 MET B N 1
ATOM 4297 C CA . MET B 1 1 ? 14.822 -64.659 3.802 1.00 38.51 1 MET B CA 1
ATOM 4298 C C . MET B 1 1 ? 15.023 -64.907 5.305 1.00 37.81 1 MET B C 1
ATOM 4299 O O . MET B 1 1 ? 14.670 -66.002 5.808 1.00 40.11 1 MET B O 1
ATOM 4301 N N . LYS B 1 2 ? 15.575 -63.913 5.994 1.00 47.95 2 LYS B N 1
ATOM 4302 C CA . LYS B 1 2 ? 15.569 -63.900 7.461 1.00 43.67 2 LYS B CA 1
ATOM 4303 C C . LYS B 1 2 ? 14.229 -63.329 7.857 1.00 40.56 2 LYS B C 1
ATOM 4304 O O . LYS B 1 2 ? 13.832 -62.308 7.331 1.00 40.20 2 LYS B O 1
ATOM 4310 N N . LYS B 1 3 ? 13.528 -63.991 8.754 1.00 36.06 3 LYS B N 1
ATOM 4311 C CA . LYS B 1 3 ? 12.277 -63.463 9.241 1.00 32.31 3 LYS B CA 1
ATOM 4312 C C . LYS B 1 3 ? 12.552 -62.826 10.632 1.00 30.17 3 LYS B C 1
ATOM 4313 O O . LYS B 1 3 ? 12.993 -63.484 11.570 1.00 28.51 3 LYS B O 1
ATOM 4319 N N . ILE B 1 4 ? 12.317 -61.545 10.735 1.00 29.59 4 ILE B N 1
ATOM 4320 C CA . ILE B 1 4 ? 12.606 -60.803 11.966 1.00 28.93 4 ILE B CA 1
ATOM 4321 C C . ILE B 1 4 ? 11.329 -60.314 12.631 1.00 28.91 4 ILE B C 1
ATOM 4322 O O . ILE B 1 4 ? 10.537 -59.598 12.024 1.00 26.46 4 ILE B O 1
ATOM 4327 N N . LEU B 1 5 ? 11.164 -60.648 13.920 1.00 27.90 5 LEU B N 1
ATOM 4328 C CA . LEU B 1 5 ? 10.016 -60.170 14.625 1.00 25.60 5 LEU B CA 1
ATOM 4329 C C . LEU B 1 5 ? 10.403 -59.261 15.812 1.00 26.11 5 LEU B C 1
ATOM 4330 O O . LEU B 1 5 ? 11.351 -59.580 16.559 1.00 24.99 5 LEU B O 1
ATOM 4335 N N . ILE B 1 6 ? 9.672 -58.187 15.980 1.00 24.61 6 ILE B N 1
ATOM 4336 C CA . ILE B 1 6 ? 10.060 -57.147 16.962 1.00 27.52 6 ILE B CA 1
ATOM 4337 C C . ILE B 1 6 ? 8.876 -56.837 17.940 1.00 25.89 6 ILE B C 1
ATOM 4338 O O . ILE B 1 6 ? 7.726 -56.556 17.546 1.00 25.65 6 ILE B O 1
ATOM 4343 N N . ILE B 1 7 ? 9.184 -56.965 19.220 1.00 24.35 7 ILE B N 1
ATOM 4344 C CA . ILE B 1 7 ? 8.108 -56.825 20.209 1.00 25.11 7 ILE B CA 1
ATOM 4345 C C . ILE B 1 7 ? 8.262 -55.397 20.785 1.00 26.81 7 ILE B C 1
ATOM 4346 O O . ILE B 1 7 ? 9.166 -55.161 21.567 1.00 25.90 7 ILE B O 1
ATOM 4351 N N . GLY B 1 8 ? 7.350 -54.464 20.439 1.00 26.67 8 GLY B N 1
ATOM 4352 C CA . GLY B 1 8 ? 7.518 -53.030 20.933 1.00 26.68 8 GLY B CA 1
ATOM 4353 C C . GLY B 1 8 ? 7.877 -52.148 19.758 1.00 27.97 8 GLY B C 1
ATOM 4354 O O . GLY B 1 8 ? 8.820 -52.483 19.038 1.00 27.88 8 GLY B O 1
ATOM 4355 N N . GLY B 1 9 ? 7.110 -51.093 19.491 1.00 25.70 9 GLY B N 1
ATOM 4356 C CA . GLY B 1 9 ? 7.362 -50.334 18.278 1.00 27.31 9 GLY B CA 1
ATOM 4357 C C . GLY B 1 9 ? 7.779 -48.918 18.649 1.00 27.43 9 GLY B C 1
ATOM 4358 O O . GLY B 1 9 ? 7.436 -47.940 17.950 1.00 29.44 9 GLY B O 1
ATOM 4359 N N . VAL B 1 10 ? 8.487 -48.759 19.756 1.00 25.54 10 VAL B N 1
ATOM 4360 C CA . VAL B 1 10 ? 9.018 -47.398 19.994 1.00 27.11 10 VAL B CA 1
ATOM 4361 C C . VAL B 1 10 ? 10.567 -47.247 19.872 1.00 26.55 10 VAL B C 1
ATOM 4362 O O . VAL B 1 10 ? 11.248 -47.583 18.841 1.00 27.00 10 VAL B O 1
ATOM 4366 N N . ALA B 1 11 ? 11.166 -46.724 20.915 1.00 28.92 11 ALA B N 1
ATOM 4367 C CA . ALA B 1 11 ? 12.530 -46.249 20.781 1.00 28.09 11 ALA B CA 1
ATOM 4368 C C . ALA B 1 11 ? 13.499 -47.417 20.409 1.00 28.66 11 ALA B C 1
ATOM 4369 O O . ALA B 1 11 ? 14.447 -47.232 19.582 1.00 31.16 11 ALA B O 1
ATOM 4371 N N . GLY B 1 12 ? 13.303 -48.573 21.036 1.00 28.70 12 GLY B N 1
ATOM 4372 C CA . GLY B 1 12 ? 14.251 -49.746 20.817 1.00 27.04 12 GLY B CA 1
ATOM 4373 C C . GLY B 1 12 ? 13.832 -50.435 19.489 1.00 27.91 12 GLY B C 1
ATOM 4374 O O . GLY B 1 12 ? 14.619 -50.541 18.501 1.00 27.32 12 GLY B O 1
ATOM 4375 N N . GLY B 1 13 ? 12.580 -50.775 19.461 1.00 24.28 13 GLY B N 1
ATOM 4376 C CA . GLY B 1 13 ? 12.058 -51.700 18.524 1.00 26.67 13 GLY B CA 1
ATOM 4377 C C . GLY B 1 13 ? 11.936 -51.000 17.168 1.00 28.26 13 GLY B C 1
ATOM 4378 O O . GLY B 1 13 ? 12.343 -51.586 16.170 1.00 28.51 13 GLY B O 1
ATOM 4379 N N . ALA B 1 14 ? 11.451 -49.741 17.127 1.00 27.38 14 ALA B N 1
ATOM 4380 C CA . ALA B 1 14 ? 11.385 -48.993 15.868 1.00 27.94 14 ALA B CA 1
ATOM 4381 C C . ALA B 1 14 ? 12.740 -48.698 15.262 1.00 29.74 14 ALA B C 1
ATOM 4382 O O . ALA B 1 14 ? 12.835 -48.542 14.026 1.00 28.53 14 ALA B O 1
ATOM 4384 N N . SER B 1 15 ? 13.766 -48.534 16.128 1.00 29.21 15 SER B N 1
ATOM 4385 C CA . SER B 1 15 ? 15.076 -48.109 15.675 1.00 26.95 15 SER B CA 1
ATOM 4386 C C . SER B 1 15 ? 15.693 -49.334 15.048 1.00 27.52 15 SER B C 1
ATOM 4387 O O . SER B 1 15 ? 16.413 -49.214 14.041 1.00 27.02 15 SER B O 1
ATOM 4390 N N . ALA B 1 16 ? 15.421 -50.511 15.636 1.00 25.70 16 ALA B N 1
ATOM 4391 C CA . ALA B 1 16 ? 15.857 -51.752 15.033 1.00 25.90 16 ALA B CA 1
ATOM 4392 C C . ALA B 1 16 ? 15.160 -52.100 13.661 1.00 25.69 16 ALA B C 1
ATOM 4393 O O . ALA B 1 16 ? 15.832 -52.632 12.812 1.00 24.55 16 ALA B O 1
ATOM 4395 N N . ALA B 1 17 ? 13.846 -51.910 13.587 1.00 25.24 17 ALA B N 1
ATOM 4396 C CA . ALA B 1 17 ? 13.070 -52.090 12.370 1.00 27.73 17 ALA B CA 1
ATOM 4397 C C . ALA B 1 17 ? 13.588 -51.256 11.166 1.00 27.65 17 ALA B C 1
ATOM 4398 O O . ALA B 1 17 ? 13.655 -51.784 10.085 1.00 28.67 17 ALA B O 1
ATOM 4400 N N . ALA B 1 18 ? 13.978 -50.014 11.404 1.00 27.79 18 ALA B N 1
ATOM 4401 C CA . ALA B 1 18 ? 14.432 -49.099 10.359 1.00 26.61 18 ALA B CA 1
ATOM 4402 C C . ALA B 1 18 ? 15.796 -49.429 9.903 1.00 25.29 18 ALA B C 1
ATOM 4403 O O . ALA B 1 18 ? 15.980 -49.510 8.665 1.00 26.20 18 ALA B O 1
ATOM 4405 N N . ARG B 1 19 ? 16.726 -49.693 10.831 1.00 22.41 19 ARG B N 1
ATOM 4406 C CA . ARG B 1 19 ? 18.079 -50.130 10.538 1.00 24.41 19 ARG B CA 1
ATOM 4407 C C . ARG B 1 19 ? 18.080 -51.476 9.793 1.00 25.31 19 ARG B C 1
ATOM 4408 O O . ARG B 1 19 ? 18.907 -51.668 8.831 1.00 23.90 19 ARG B O 1
ATOM 4416 N N . ALA B 1 20 ? 17.178 -52.376 10.233 1.00 23.15 20 ALA B N 1
ATOM 4417 C CA . ALA B 1 20 ? 17.078 -53.707 9.680 1.00 25.69 20 ALA B CA 1
ATOM 4418 C C . ALA B 1 20 ? 16.742 -53.661 8.195 1.00 25.78 20 ALA B C 1
ATOM 4419 O O . ALA B 1 20 ? 17.455 -54.316 7.406 1.00 28.08 20 ALA B O 1
ATOM 4421 N N . ARG B 1 21 ? 15.736 -52.881 7.821 1.00 25.61 21 ARG B N 1
ATOM 4422 C CA . ARG B 1 21 ? 15.413 -52.771 6.395 1.00 24.90 21 ARG B CA 1
ATOM 4423 C C . ARG B 1 21 ? 16.604 -52.081 5.600 1.00 26.10 21 ARG B C 1
ATOM 4424 O O . ARG B 1 21 ? 16.902 -52.443 4.461 1.00 26.63 21 ARG B O 1
ATOM 4432 N N . ARG B 1 22 ? 17.341 -51.162 6.227 1.00 24.58 22 ARG B N 1
ATOM 4433 C CA . ARG B 1 22 ? 18.447 -50.501 5.512 1.00 25.62 22 ARG B CA 1
ATOM 4434 C C . ARG B 1 22 ? 19.554 -51.530 5.316 1.00 26.48 22 ARG B C 1
ATOM 4435 O O . ARG B 1 22 ? 20.350 -51.454 4.356 1.00 28.15 22 ARG B O 1
ATOM 4443 N N . LEU B 1 23 ? 19.595 -52.525 6.203 1.00 25.94 23 LEU B N 1
ATOM 4444 C CA . LEU B 1 23 ? 20.553 -53.578 6.016 1.00 27.42 23 LEU B CA 1
ATOM 4445 C C . LEU B 1 23 ? 20.154 -54.625 4.991 1.00 28.73 23 LEU B C 1
ATOM 4446 O O . LEU B 1 23 ? 21.048 -55.309 4.483 1.00 27.94 23 LEU B O 1
ATOM 4451 N N . SER B 1 24 ? 18.858 -54.844 4.799 1.00 29.08 24 SER B N 1
ATOM 4452 C CA . SER B 1 24 ? 18.391 -55.994 3.947 1.00 33.34 24 SER B CA 1
ATOM 4453 C C . SER B 1 24 ? 17.035 -55.669 3.384 1.00 33.67 24 SER B C 1
ATOM 4454 O O . SER B 1 24 ? 16.142 -55.229 4.115 1.00 36.74 24 SER B O 1
ATOM 4457 N N . GLU B 1 25 ? 16.889 -55.816 2.073 1.00 34.62 25 GLU B N 1
ATOM 4458 C CA . GLU B 1 25 ? 15.614 -55.698 1.452 1.00 35.09 25 GLU B CA 1
ATOM 4459 C C . GLU B 1 25 ? 14.906 -57.107 1.421 1.00 34.17 25 GLU B C 1
ATOM 4460 O O . GLU B 1 25 ? 13.708 -57.166 1.245 1.00 32.92 25 GLU B O 1
ATOM 4466 N N . THR B 1 26 ? 15.643 -58.213 1.622 1.00 34.46 26 THR B N 1
ATOM 4467 C CA . THR B 1 26 ? 15.027 -59.516 1.535 1.00 34.26 26 THR B CA 1
ATOM 4468 C C . THR B 1 26 ? 14.332 -59.936 2.869 1.00 34.86 26 THR B C 1
ATOM 4469 O O . THR B 1 26 ? 13.352 -60.771 2.906 1.00 33.52 26 THR B O 1
ATOM 4473 N N . ALA B 1 27 ? 14.724 -59.265 3.946 1.00 32.36 27 ALA B N 1
ATOM 4474 C CA . ALA B 1 27 ? 14.323 -59.765 5.281 1.00 31.51 27 ALA B CA 1
ATOM 4475 C C . ALA B 1 27 ? 12.862 -59.535 5.432 1.00 28.50 27 ALA B C 1
ATOM 4476 O O . ALA B 1 27 ? 12.363 -58.537 4.974 1.00 31.18 27 ALA B O 1
ATOM 4478 N N . GLU B 1 28 ? 12.102 -60.501 5.961 1.00 30.19 28 GLU B N 1
ATOM 4479 C CA . GLU B 1 28 ? 10.725 -60.161 6.412 1.00 29.16 28 GLU B CA 1
ATOM 4480 C C . GLU B 1 28 ? 10.723 -59.541 7.852 1.00 26.98 28 GLU B C 1
ATOM 4481 O O . GLU B 1 28 ? 11.357 -60.110 8.730 1.00 26.52 28 GLU B O 1
ATOM 4487 N N . ILE B 1 29 ? 10.088 -58.385 8.067 1.00 28.34 29 ILE B N 1
ATOM 4488 C CA . ILE B 1 29 ? 10.176 -57.551 9.346 1.00 26.60 29 ILE B CA 1
ATOM 4489 C C . ILE B 1 29 ? 8.739 -57.236 9.885 1.00 26.69 29 ILE B C 1
ATOM 4490 O O . ILE B 1 29 ? 7.937 -56.624 9.175 1.00 26.82 29 ILE B O 1
ATOM 4495 N N . ILE B 1 30 ? 8.352 -57.792 11.032 1.00 24.68 30 ILE B N 1
ATOM 4496 C CA . ILE B 1 30 ? 6.942 -57.683 11.526 1.00 22.44 30 ILE B CA 1
ATOM 4497 C C . ILE B 1 30 ? 7.174 -57.078 12.902 1.00 25.33 30 ILE B C 1
ATOM 4498 O O . ILE B 1 30 ? 7.998 -57.565 13.683 1.00 23.01 30 ILE B O 1
ATOM 4503 N N . MET B 1 31 ? 6.660 -56.003 13.189 1.00 26.46 31 MET B N 1
ATOM 4504 C CA . MET B 1 31 ? 6.887 -55.346 14.469 1.00 25.74 31 MET B CA 1
ATOM 4505 C C . MET B 1 31 ? 5.539 -55.177 15.200 1.00 26.35 31 MET B C 1
ATOM 4506 O O . MET B 1 31 ? 4.515 -54.607 14.688 1.00 27.19 31 MET B O 1
ATOM 4511 N N . PHE B 1 32 ? 5.314 -55.729 16.336 1.00 25.53 32 PHE B N 1
ATOM 4512 C CA . PHE B 1 32 ? 4.039 -55.746 17.077 1.00 25.83 32 PHE B CA 1
ATOM 4513 C C . PHE B 1 32 ? 4.104 -54.620 18.113 1.00 28.04 32 PHE B C 1
ATOM 4514 O O . PHE B 1 32 ? 5.135 -54.415 18.759 1.00 27.49 32 PHE B O 1
ATOM 4522 N N . GLU B 1 33 ? 2.978 -53.925 18.294 1.00 28.58 33 GLU B N 1
ATOM 4523 C CA . GLU B 1 33 ? 2.862 -52.864 19.264 1.00 29.70 33 GLU B CA 1
ATOM 4524 C C . GLU B 1 33 ? 1.487 -53.125 19.840 1.00 31.39 33 GLU B C 1
ATOM 4525 O O . GLU B 1 33 ? 0.483 -53.176 19.081 1.00 31.31 33 GLU B O 1
ATOM 4531 N N . ARG B 1 34 ? 1.412 -53.313 21.140 1.00 29.53 34 ARG B N 1
ATOM 4532 C CA . ARG B 1 34 ? 0.096 -53.546 21.746 1.00 32.53 34 ARG B CA 1
ATOM 4533 C C . ARG B 1 34 ? -0.805 -52.277 21.809 1.00 32.32 34 ARG B C 1
ATOM 4534 O O . ARG B 1 34 ? -2.072 -52.356 21.746 1.00 34.15 34 ARG B O 1
ATOM 4542 N N . GLY B 1 35 ? -0.184 -51.091 21.828 1.00 32.50 35 GLY B N 1
ATOM 4543 C CA . GLY B 1 35 ? -0.933 -49.810 21.809 1.00 31.99 35 GLY B CA 1
ATOM 4544 C C . GLY B 1 35 ? -1.363 -49.408 20.390 1.00 34.04 35 GLY B C 1
ATOM 4545 O O . GLY B 1 35 ? -1.279 -50.231 19.442 1.00 33.17 35 GLY B O 1
ATOM 4546 N N . GLU B 1 36 ? -1.867 -48.174 20.239 1.00 32.50 36 GLU B N 1
ATOM 4547 C CA . GLU B 1 36 ? -2.296 -47.705 18.970 1.00 34.88 36 GLU B CA 1
ATOM 4548 C C . GLU B 1 36 ? -1.144 -47.028 18.165 1.00 34.44 36 GLU B C 1
ATOM 4549 O O . GLU B 1 36 ? -1.201 -47.006 16.970 1.00 34.75 36 GLU B O 1
ATOM 4555 N N . TYR B 1 37 ? -0.062 -46.586 18.807 1.00 33.87 37 TYR B N 1
ATOM 4556 C CA . TYR B 1 37 ? 0.952 -45.713 18.156 1.00 32.86 37 TYR B CA 1
ATOM 4557 C C . TYR B 1 37 ? 2.313 -46.302 18.114 1.00 30.93 37 TYR B C 1
ATOM 4558 O O . TYR B 1 37 ? 2.811 -46.874 19.107 1.00 30.68 37 TYR B O 1
ATOM 4567 N N . VAL B 1 38 ? 2.971 -46.204 16.966 1.00 29.15 38 VAL B N 1
ATOM 4568 C CA . VAL B 1 38 ? 4.375 -46.480 16.967 1.00 28.10 38 VAL B CA 1
ATOM 4569 C C . VAL B 1 38 ? 5.177 -45.195 16.891 1.00 28.54 38 VAL B C 1
ATOM 4570 O O . VAL B 1 38 ? 4.671 -44.156 16.472 1.00 30.23 38 VAL B O 1
ATOM 4574 N N . SER B 1 39 ? 6.424 -45.242 17.347 1.00 28.23 39 SER B N 1
ATOM 4575 C CA . SER B 1 39 ? 7.351 -44.115 17.176 1.00 29.70 39 SER B CA 1
ATOM 4576 C C . SER B 1 39 ? 6.816 -42.793 17.734 1.00 29.97 39 SER B C 1
ATOM 4577 O O . SER B 1 39 ? 6.850 -41.791 17.062 1.00 30.10 39 SER B O 1
ATOM 4580 N N . PHE B 1 40 ? 6.210 -42.835 18.924 1.00 27.42 40 PHE B N 1
ATOM 4581 C CA . PHE B 1 40 ? 5.823 -41.636 19.562 1.00 27.43 40 PHE B CA 1
ATOM 4582 C C . PHE B 1 40 ? 6.872 -41.016 20.387 1.00 25.88 40 PHE B C 1
ATOM 4583 O O . PHE B 1 40 ? 7.762 -41.702 20.886 1.00 28.42 40 PHE B O 1
ATOM 4591 N N . ALA B 1 41 ? 6.788 -39.704 20.549 1.00 27.75 41 ALA B N 1
ATOM 4592 C CA . ALA B 1 41 ? 7.691 -38.985 21.459 1.00 26.90 41 ALA B CA 1
ATOM 4593 C C . ALA B 1 41 ? 7.305 -39.086 22.926 1.00 27.46 41 ALA B C 1
ATOM 4594 O O . ALA B 1 41 ? 6.658 -38.160 23.471 1.00 27.38 41 ALA B O 1
ATOM 4596 N N . ASN B 1 42 ? 7.754 -40.154 23.573 1.00 26.77 42 ASN B N 1
ATOM 4597 C CA . ASN B 1 42 ? 7.384 -40.419 24.981 1.00 27.34 42 ASN B CA 1
ATOM 4598 C C . ASN B 1 42 ? 7.791 -39.156 25.809 1.00 25.34 42 ASN B C 1
ATOM 4599 O O . ASN B 1 42 ? 7.159 -38.758 26.777 1.00 26.21 42 ASN B O 1
ATOM 4604 N N . CYS B 1 43 ? 8.930 -38.626 25.471 1.00 26.75 43 CYS B N 1
ATOM 4605 C CA . CYS B 1 43 ? 9.530 -37.481 26.182 1.00 27.24 43 CYS B CA 1
ATOM 4606 C C . CYS B 1 43 ? 8.784 -36.214 26.032 1.00 27.37 43 CYS B C 1
ATOM 4607 O O . CYS B 1 43 ? 8.866 -35.330 26.919 1.00 23.87 43 CYS B O 1
ATOM 4610 N N . GLY B 1 44 ? 8.109 -36.058 24.885 1.00 27.28 44 GLY B N 1
ATOM 4611 C CA . GLY B 1 44 ? 7.240 -34.902 24.672 1.00 27.49 44 GLY B CA 1
ATOM 4612 C C . GLY B 1 44 ? 6.003 -34.817 25.580 1.00 27.26 44 GLY B C 1
ATOM 4613 O O . GLY B 1 44 ? 5.380 -33.759 25.701 1.00 27.11 44 GLY B O 1
ATOM 4614 N N . LEU B 1 45 ? 5.585 -35.934 26.174 1.00 26.62 45 LEU B N 1
ATOM 4615 C CA . LEU B 1 45 ? 4.202 -35.977 26.743 1.00 26.34 45 LEU B CA 1
ATOM 4616 C C . LEU B 1 45 ? 3.959 -34.891 27.814 1.00 27.91 45 LEU B C 1
ATOM 4617 O O . LEU B 1 45 ? 2.926 -34.231 27.813 1.00 24.98 45 LEU B O 1
ATOM 4622 N N . PRO B 1 46 ? 4.933 -34.667 28.744 1.00 26.28 46 PRO B N 1
ATOM 4623 C CA . PRO B 1 46 ? 4.551 -33.592 29.778 1.00 27.72 46 PRO B CA 1
ATOM 4624 C C . PRO B 1 46 ? 4.383 -32.221 29.133 1.00 28.11 46 PRO B C 1
ATOM 4625 O O . PRO B 1 46 ? 3.528 -31.422 29.571 1.00 29.70 46 PRO B O 1
ATOM 4629 N N . TYR B 1 47 ? 5.148 -31.975 28.049 1.00 27.34 47 TYR B N 1
ATOM 4630 C CA . TYR B 1 47 ? 5.181 -30.648 27.420 1.00 27.42 47 TYR B CA 1
ATOM 4631 C C . TYR B 1 47 ? 3.899 -30.367 26.640 1.00 25.45 47 TYR B C 1
ATOM 4632 O O . TYR B 1 47 ? 3.489 -29.230 26.507 1.00 26.26 47 TYR B O 1
ATOM 4641 N N . HIS B 1 48 ? 3.214 -31.429 26.210 1.00 26.11 48 HIS B N 1
ATOM 4642 C CA . HIS B 1 48 ? 1.897 -31.327 25.573 1.00 26.40 48 HIS B CA 1
ATOM 4643 C C . HIS B 1 48 ? 0.743 -31.055 26.538 1.00 25.67 48 HIS B C 1
ATOM 4644 O O . HIS B 1 48 ? -0.153 -30.215 26.254 1.00 24.05 48 HIS B O 1
ATOM 4651 N N . ILE B 1 49 ? 0.832 -31.719 27.707 1.00 27.71 49 ILE B N 1
ATOM 4652 C CA . ILE B 1 49 ? -0.098 -31.408 28.823 1.00 28.03 49 ILE B CA 1
ATOM 4653 C C . ILE B 1 49 ? -0.091 -29.933 29.151 1.00 30.10 49 ILE B C 1
ATOM 4654 O O . ILE B 1 49 ? -1.177 -29.328 29.267 1.00 32.37 49 ILE B O 1
ATOM 4659 N N . SER B 1 50 ? 1.087 -29.295 29.192 1.00 31.64 50 SER B N 1
ATOM 4660 C CA . SER B 1 50 ? 1.246 -27.845 29.494 1.00 31.78 50 SER B CA 1
ATOM 4661 C C . SER B 1 50 ? 0.841 -27.002 28.320 1.00 32.62 50 SER B C 1
ATOM 4662 O O . SER B 1 50 ? 0.570 -25.801 28.484 1.00 35.09 50 SER B O 1
ATOM 4665 N N . GLY B 1 51 ? 0.678 -27.619 27.170 1.00 29.63 51 GLY B N 1
ATOM 4666 C CA . GLY B 1 51 ? 0.435 -26.793 25.952 1.00 31.26 51 GLY B CA 1
ATOM 4667 C C . GLY B 1 51 ? 1.811 -26.278 25.381 1.00 31.82 51 GLY B C 1
ATOM 4668 O O . GLY B 1 51 ? 1.838 -25.564 24.405 1.00 30.60 51 GLY B O 1
ATOM 4669 N N . GLU B 1 52 ? 2.933 -26.628 25.980 1.00 32.67 52 GLU B N 1
ATOM 4670 C CA . GLU B 1 52 ? 4.190 -26.052 25.467 1.00 35.57 52 GLU B CA 1
ATOM 4671 C C . GLU B 1 52 ? 4.438 -26.579 24.075 1.00 34.71 52 GLU B C 1
ATOM 4672 O O . GLU B 1 52 ? 4.976 -25.884 23.229 1.00 34.21 52 GLU B O 1
ATOM 4678 N N . ILE B 1 53 ? 4.039 -27.823 23.867 1.00 33.34 53 ILE B N 1
ATOM 4679 C CA . ILE B 1 53 ? 3.998 -28.408 22.521 1.00 34.94 53 ILE B CA 1
ATOM 4680 C C . ILE B 1 53 ? 2.529 -28.354 22.204 1.00 35.70 53 ILE B C 1
ATOM 4681 O O . ILE B 1 53 ? 1.752 -29.168 22.729 1.00 35.44 53 ILE B O 1
ATOM 4686 N N . ALA B 1 54 ? 2.138 -27.377 21.381 1.00 36.64 54 ALA B N 1
ATOM 4687 C CA . ALA B 1 54 ? 0.720 -27.170 21.051 1.00 37.08 54 ALA B CA 1
ATOM 4688 C C . ALA B 1 54 ? -0.054 -28.315 20.450 1.00 38.03 54 ALA B C 1
ATOM 4689 O O . ALA B 1 54 ? -1.210 -28.575 20.868 1.00 34.97 54 ALA B O 1
ATOM 4691 N N . GLN B 1 55 ? 0.556 -29.013 19.501 1.00 39.40 55 GLN B N 1
ATOM 4692 C CA . GLN B 1 55 ? -0.187 -30.014 18.677 1.00 41.75 55 GLN B CA 1
ATOM 4693 C C . GLN B 1 55 ? 0.159 -31.417 19.045 1.00 40.69 55 GLN B C 1
ATOM 4694 O O . GLN B 1 55 ? 1.307 -31.826 18.986 1.00 40.07 55 GLN B O 1
ATOM 4700 N N . ARG B 1 56 ? -0.871 -32.154 19.404 1.00 39.48 56 ARG B N 1
ATOM 4701 C CA . ARG B 1 56 ? -0.819 -33.545 19.622 1.00 37.40 56 ARG B CA 1
ATOM 4702 C C . ARG B 1 56 ? -0.139 -34.290 18.452 1.00 36.85 56 ARG B C 1
ATOM 4703 O O . ARG B 1 56 ? 0.613 -35.242 18.698 1.00 34.58 56 ARG B O 1
ATOM 4711 N N . SER B 1 57 ? -0.388 -33.858 17.202 1.00 34.86 57 SER B N 1
ATOM 4712 C CA . SER B 1 57 ? 0.248 -34.497 16.062 1.00 35.13 57 SER B CA 1
ATOM 4713 C C . SER B 1 57 ? 1.776 -34.487 16.146 1.00 33.23 57 SER B C 1
ATOM 4714 O O . SER B 1 57 ? 2.380 -35.413 15.666 1.00 32.02 57 SER B O 1
ATOM 4717 N N . ALA B 1 58 ? 2.397 -33.482 16.772 1.00 30.47 58 ALA B N 1
ATOM 4718 C CA . ALA B 1 58 ? 3.904 -33.464 16.826 1.00 30.14 58 ALA B CA 1
ATOM 4719 C C . ALA B 1 58 ? 4.502 -34.602 17.695 1.00 28.78 58 ALA B C 1
ATOM 4720 O O . ALA B 1 58 ? 5.689 -34.914 17.646 1.00 26.40 58 ALA B O 1
ATOM 4722 N N . LEU B 1 59 ? 3.650 -35.336 18.413 1.00 27.60 59 LEU B N 1
ATOM 4723 C CA . LEU B 1 59 ? 4.132 -36.439 19.276 1.00 28.10 59 LEU B CA 1
ATOM 4724 C C . LEU B 1 59 ? 4.245 -37.772 18.402 1.00 27.92 59 LEU B C 1
ATOM 4725 O O . LEU B 1 59 ? 4.807 -38.777 18.842 1.00 27.68 59 LEU B O 1
ATOM 4730 N N . VAL B 1 60 ? 3.775 -37.746 17.157 1.00 29.50 60 VAL B N 1
ATOM 4731 C CA . VAL B 1 60 ? 3.777 -38.978 16.348 1.00 28.95 60 VAL B CA 1
ATOM 4732 C C . VAL B 1 60 ? 4.766 -38.884 15.216 1.00 31.10 60 VAL B C 1
ATOM 4733 O O . VAL B 1 60 ? 4.578 -38.146 14.235 1.00 34.15 60 VAL B O 1
ATOM 4737 N N . LEU B 1 61 ? 5.823 -39.661 15.291 1.00 32.18 61 LEU B N 1
ATOM 4738 C CA . LEU B 1 61 ? 6.856 -39.497 14.286 1.00 32.98 61 LEU B CA 1
ATOM 4739 C C . LEU B 1 61 ? 6.814 -40.542 13.129 1.00 34.78 61 LEU B C 1
ATOM 4740 O O . LEU B 1 61 ? 7.437 -40.305 12.070 1.00 33.94 61 LEU B O 1
ATOM 4745 N N . GLN B 1 62 ? 6.128 -41.675 13.361 1.00 33.76 62 GLN B N 1
ATOM 4746 C CA . GLN B 1 62 ? 5.937 -42.718 12.296 1.00 34.27 62 GLN B CA 1
ATOM 4747 C C . GLN B 1 62 ? 4.521 -43.288 12.465 1.00 34.02 62 GLN B C 1
ATOM 4748 O O . GLN B 1 62 ? 3.978 -43.195 13.549 1.00 34.99 62 GLN B O 1
ATOM 4754 N N . THR B 1 63 ? 3.978 -43.951 11.438 1.00 32.31 63 THR B N 1
ATOM 4755 C CA . THR B 1 63 ? 2.675 -44.624 11.534 1.00 32.00 63 THR B CA 1
ATOM 4756 C C . THR B 1 63 ? 2.853 -46.000 10.853 1.00 31.72 63 THR B C 1
ATOM 4757 O O . THR B 1 63 ? 3.942 -46.321 10.207 1.00 28.74 63 THR B O 1
ATOM 4761 N N . PRO B 1 64 ? 1.841 -46.846 11.000 1.00 31.06 64 PRO B N 1
ATOM 4762 C CA . PRO B 1 64 ? 1.915 -48.140 10.309 1.00 30.62 64 PRO B CA 1
ATOM 4763 C C . PRO B 1 64 ? 2.095 -47.977 8.810 1.00 28.87 64 PRO B C 1
ATOM 4764 O O . PRO B 1 64 ? 2.927 -48.646 8.213 1.00 29.64 64 PRO B O 1
ATOM 4768 N N . GLU B 1 65 ? 1.347 -47.067 8.243 1.00 31.60 65 GLU B N 1
ATOM 4769 C CA . GLU B 1 65 ? 1.379 -46.749 6.826 1.00 32.25 65 GLU B CA 1
ATOM 4770 C C . GLU B 1 65 ? 2.733 -46.156 6.412 1.00 33.04 65 GLU B C 1
ATOM 4771 O O . GLU B 1 65 ? 3.315 -46.624 5.461 1.00 31.50 65 GLU B O 1
ATOM 4777 N N . SER B 1 66 ? 3.284 -45.163 7.140 1.00 31.97 66 SER B N 1
ATOM 4778 C CA . SER B 1 66 ? 4.649 -44.688 6.836 1.00 33.68 66 SER B CA 1
ATOM 4779 C C . SER B 1 66 ? 5.742 -45.763 6.919 1.00 31.93 66 SER B C 1
ATOM 4780 O O . SER B 1 66 ? 6.670 -45.815 6.087 1.00 33.73 66 SER B O 1
ATOM 4783 N N . PHE B 1 67 ? 5.620 -46.682 7.871 1.00 32.56 67 PHE B N 1
ATOM 4784 C CA . PHE B 1 67 ? 6.628 -47.656 8.071 1.00 32.82 67 PHE B CA 1
ATOM 4785 C C . PHE B 1 67 ? 6.562 -48.724 6.951 1.00 33.11 67 PHE B C 1
ATOM 4786 O O . PHE B 1 67 ? 7.562 -49.311 6.562 1.00 32.23 67 PHE B O 1
ATOM 4794 N N . LYS B 1 68 ? 5.396 -48.945 6.424 1.00 32.64 68 LYS B N 1
ATOM 4795 C CA . LYS B 1 68 ? 5.199 -49.897 5.292 1.00 33.80 68 LYS B CA 1
ATOM 4796 C C . LYS B 1 68 ? 5.732 -49.231 3.955 1.00 31.90 68 LYS B C 1
ATOM 4797 O O . LYS B 1 68 ? 6.493 -49.835 3.261 1.00 32.43 68 LYS B O 1
ATOM 4803 N N . ALA B 1 69 ? 5.342 -48.011 3.653 1.00 32.94 69 ALA B N 1
ATOM 4804 C CA . ALA B 1 69 ? 5.853 -47.294 2.450 1.00 33.21 69 ALA B CA 1
ATOM 4805 C C . ALA B 1 69 ? 7.358 -47.108 2.458 1.00 33.31 69 ALA B C 1
ATOM 4806 O O . ALA B 1 69 ? 8.032 -47.441 1.458 1.00 34.20 69 ALA B O 1
ATOM 4808 N N . ARG B 1 70 ? 7.896 -46.519 3.548 1.00 31.61 70 ARG B N 1
ATOM 4809 C CA . ARG B 1 70 ? 9.307 -46.254 3.606 1.00 29.70 70 ARG B CA 1
ATOM 4810 C C . ARG B 1 70 ? 10.115 -47.482 3.774 1.00 30.37 70 ARG B C 1
ATOM 4811 O O . ARG B 1 70 ? 11.111 -47.735 3.024 1.00 29.81 70 ARG B O 1
ATOM 4819 N N . PHE B 1 71 ? 9.755 -48.234 4.788 1.00 27.08 71 PHE B N 1
ATOM 4820 C CA . PHE B 1 71 ? 10.597 -49.321 5.124 1.00 28.73 71 PHE B CA 1
ATOM 4821 C C . PHE B 1 71 ? 10.070 -50.731 4.911 1.00 27.47 71 PHE B C 1
ATOM 4822 O O . PHE B 1 71 ? 10.711 -51.606 5.421 1.00 26.49 71 PHE B O 1
ATOM 4830 N N . ASN B 1 72 ? 8.920 -50.904 4.237 1.00 26.91 72 ASN B N 1
ATOM 4831 C CA . ASN B 1 72 ? 8.309 -52.232 4.034 1.00 27.57 72 ASN B CA 1
ATOM 4832 C C . ASN B 1 72 ? 8.319 -53.139 5.315 1.00 30.49 72 ASN B C 1
ATOM 4833 O O . ASN B 1 72 ? 8.568 -54.364 5.225 1.00 26.90 72 ASN B O 1
ATOM 4838 N N . VAL B 1 73 ? 8.050 -52.514 6.481 1.00 29.76 73 VAL B N 1
ATOM 4839 C CA . VAL B 1 73 ? 7.851 -53.253 7.756 1.00 29.78 73 VAL B CA 1
ATOM 4840 C C . VAL B 1 73 ? 6.366 -53.322 8.040 1.00 28.68 73 VAL B C 1
ATOM 4841 O O . VAL B 1 73 ? 5.607 -52.318 7.861 1.00 31.55 73 VAL B O 1
ATOM 4845 N N . GLU B 1 74 ? 5.900 -54.511 8.345 1.00 28.20 74 GLU B N 1
ATOM 4846 C CA . GLU B 1 74 ? 4.499 -54.761 8.616 1.00 29.16 74 GLU B CA 1
ATOM 4847 C C . GLU B 1 74 ? 4.335 -54.492 10.145 1.00 29.71 74 GLU B C 1
ATOM 4848 O O . GLU B 1 74 ? 4.832 -55.226 10.965 1.00 30.96 74 GLU B O 1
ATOM 4854 N N . VAL B 1 75 ? 3.777 -53.358 10.492 1.00 29.51 75 VAL B N 1
ATOM 4855 C CA . VAL B 1 75 ? 3.497 -52.971 11.889 1.00 28.57 75 VAL B CA 1
ATOM 4856 C C . VAL B 1 75 ? 2.116 -53.479 12.243 1.00 27.95 75 VAL B C 1
ATOM 4857 O O . VAL B 1 75 ? 1.137 -53.202 11.545 1.00 30.42 75 VAL B O 1
ATOM 4861 N N . ARG B 1 76 ? 2.000 -54.168 13.353 1.00 27.77 76 ARG B N 1
ATOM 4862 C CA . ARG B 1 76 ? 0.656 -54.616 13.836 1.00 27.82 76 ARG B CA 1
ATOM 4863 C C . ARG B 1 76 ? 0.352 -53.954 15.141 1.00 28.29 76 ARG B C 1
ATOM 4864 O O . ARG B 1 76 ? 0.851 -54.381 16.255 1.00 26.27 76 ARG B O 1
ATOM 4872 N N . VAL B 1 77 ? -0.468 -52.896 15.040 1.00 28.36 77 VAL B N 1
ATOM 4873 C CA . VAL B 1 77 ? -0.928 -52.156 16.246 1.00 29.56 77 VAL B CA 1
ATOM 4874 C C . VAL B 1 77 ? -2.064 -52.937 16.933 1.00 28.38 77 VAL B C 1
ATOM 4875 O O . VAL B 1 77 ? -2.651 -53.818 16.324 1.00 27.08 77 VAL B O 1
ATOM 4879 N N . LYS B 1 78 ? -2.278 -52.750 18.241 1.00 28.74 78 LYS B N 1
ATOM 4880 C CA . LYS B 1 78 ? -3.237 -53.632 18.983 1.00 30.24 78 LYS B CA 1
ATOM 4881 C C . LYS B 1 78 ? -3.064 -55.141 18.879 1.00 31.85 78 LYS B C 1
ATOM 4882 O O . LYS B 1 78 ? -4.054 -55.911 19.079 1.00 33.17 78 LYS B O 1
ATOM 4888 N N . HIS B 1 79 ? -1.806 -55.575 18.711 1.00 29.03 79 HIS B N 1
ATOM 4889 C CA . HIS B 1 79 ? -1.430 -56.967 18.737 1.00 30.44 79 HIS B CA 1
ATOM 4890 C C . HIS B 1 79 ? -0.384 -57.074 19.892 1.00 31.38 79 HIS B C 1
ATOM 4891 O O . HIS B 1 79 ? 0.655 -56.437 19.810 1.00 31.02 79 HIS B O 1
ATOM 4898 N N . GLU B 1 80 ? -0.718 -57.799 20.969 1.00 30.97 80 GLU B N 1
ATOM 4899 C CA . GLU B 1 80 ? 0.217 -58.061 22.061 1.00 31.93 80 GLU B CA 1
ATOM 4900 C C . GLU B 1 80 ? 0.774 -59.486 21.998 1.00 30.89 80 GLU B C 1
ATOM 4901 O O . GLU B 1 80 ? 0.021 -60.499 21.924 1.00 31.94 80 GLU B O 1
ATOM 4907 N N . VAL B 1 81 ? 2.101 -59.619 22.074 1.00 29.47 81 VAL B N 1
ATOM 4908 C CA . VAL B 1 81 ? 2.745 -60.919 22.075 1.00 29.92 81 VAL B CA 1
ATOM 4909 C C . VAL B 1 81 ? 2.561 -61.394 23.506 1.00 31.09 81 VAL B C 1
ATOM 4910 O O . VAL B 1 81 ? 2.780 -60.604 24.458 1.00 27.50 81 VAL B O 1
ATOM 4914 N N . VAL B 1 82 ? 1.946 -62.582 23.669 1.00 29.77 82 VAL B N 1
ATOM 4915 C CA . VAL B 1 82 ? 1.571 -62.999 25.046 1.00 31.53 82 VAL B CA 1
ATOM 4916 C C . VAL B 1 82 ? 2.455 -64.149 25.513 1.00 29.98 82 VAL B C 1
ATOM 4917 O O . VAL B 1 82 ? 2.571 -64.404 26.721 1.00 32.08 82 VAL B O 1
ATOM 4921 N N . ALA B 1 83 ? 3.135 -64.830 24.586 1.00 30.49 83 ALA B N 1
ATOM 4922 C CA . ALA B 1 83 ? 4.094 -65.917 24.963 1.00 29.32 83 ALA B CA 1
ATOM 4923 C C . ALA B 1 83 ? 5.175 -66.097 23.933 1.00 29.55 83 ALA B C 1
ATOM 4924 O O . ALA B 1 83 ? 4.979 -65.783 22.762 1.00 27.33 83 ALA B O 1
ATOM 4926 N N . ILE B 1 84 ? 6.334 -66.560 24.390 1.00 29.81 84 ILE B N 1
ATOM 4927 C CA . ILE B 1 84 ? 7.433 -67.022 23.500 1.00 30.56 84 ILE B CA 1
ATOM 4928 C C . ILE B 1 84 ? 7.791 -68.497 23.727 1.00 33.02 84 ILE B C 1
ATOM 4929 O O . ILE B 1 84 ? 8.089 -68.927 24.878 1.00 29.92 84 ILE B O 1
ATOM 4934 N N . ASP B 1 85 ? 7.728 -69.294 22.635 1.00 33.04 85 ASP B N 1
ATOM 4935 C CA . ASP B 1 85 ? 8.132 -70.697 22.648 1.00 33.63 85 ASP B CA 1
ATOM 4936 C C . ASP B 1 85 ? 9.485 -70.674 21.944 1.00 34.96 85 ASP B C 1
ATOM 4937 O O . ASP B 1 85 ? 9.540 -70.511 20.691 1.00 31.90 85 ASP B O 1
ATOM 4942 N N . ARG B 1 86 ? 10.560 -70.807 22.713 1.00 32.53 86 ARG B N 1
ATOM 4943 C CA . ARG B 1 86 ? 11.884 -70.528 22.143 1.00 34.91 86 ARG B CA 1
ATOM 4944 C C . ARG B 1 86 ? 12.384 -71.786 21.392 1.00 34.99 86 ARG B C 1
ATOM 4945 O O . ARG B 1 86 ? 13.113 -71.715 20.382 1.00 35.98 86 ARG B O 1
ATOM 4953 N N . ALA B 1 87 ? 11.967 -72.920 21.905 1.00 33.24 87 ALA B N 1
ATOM 4954 C CA . ALA B 1 87 ? 12.395 -74.183 21.371 1.00 35.31 87 ALA B CA 1
ATOM 4955 C C . ALA B 1 87 ? 11.762 -74.374 19.985 1.00 35.88 87 ALA B C 1
ATOM 4956 O O . ALA B 1 87 ? 12.394 -74.889 19.085 1.00 36.17 87 ALA B O 1
ATOM 4958 N N . ALA B 1 88 ? 10.520 -73.911 19.837 1.00 36.97 88 ALA B N 1
ATOM 4959 C CA . ALA B 1 88 ? 9.816 -73.935 18.579 1.00 38.71 88 ALA B CA 1
ATOM 4960 C C . ALA B 1 88 ? 10.036 -72.749 17.695 1.00 38.99 88 ALA B C 1
ATOM 4961 O O . ALA B 1 88 ? 9.579 -72.754 16.541 1.00 41.37 88 ALA B O 1
ATOM 4963 N N . LYS B 1 89 ? 10.668 -71.690 18.228 1.00 38.46 89 LYS B N 1
ATOM 4964 C CA . LYS B 1 89 ? 10.771 -70.401 17.504 1.00 37.16 89 LYS B CA 1
ATOM 4965 C C . LYS B 1 89 ? 9.434 -69.939 16.961 1.00 35.74 89 LYS B C 1
ATOM 4966 O O . LYS B 1 89 ? 9.289 -69.555 15.771 1.00 34.58 89 LYS B O 1
ATOM 4972 N N . LEU B 1 90 ? 8.476 -69.907 17.882 1.00 35.43 90 LEU B N 1
ATOM 4973 C CA . LEU B 1 90 ? 7.146 -69.354 17.663 1.00 34.20 90 LEU B CA 1
ATOM 4974 C C . LEU B 1 90 ? 6.808 -68.350 18.778 1.00 34.98 90 LEU B C 1
ATOM 4975 O O . LEU B 1 90 ? 6.973 -68.638 19.967 1.00 34.71 90 LEU B O 1
ATOM 4980 N N . VAL B 1 91 ? 6.192 -67.227 18.420 1.00 32.97 91 VAL B N 1
ATOM 4981 C CA . VAL B 1 91 ? 5.529 -66.473 19.464 1.00 33.34 91 VAL B CA 1
ATOM 4982 C C . VAL B 1 91 ? 4.007 -66.635 19.404 1.00 34.58 91 VAL B C 1
ATOM 4983 O O . VAL B 1 91 ? 3.440 -66.959 18.318 1.00 34.60 91 VAL B O 1
ATOM 4987 N N . THR B 1 92 ? 3.349 -66.482 20.579 1.00 32.65 92 THR B N 1
ATOM 4988 C CA . THR B 1 92 ? 1.888 -66.483 20.596 1.00 33.76 92 THR B CA 1
ATOM 4989 C C . THR B 1 92 ? 1.371 -65.023 20.692 1.00 33.07 92 THR B C 1
ATOM 4990 O O . THR B 1 92 ? 1.802 -64.207 21.567 1.00 33.53 92 THR B O 1
ATOM 4994 N N . VAL B 1 93 ? 0.461 -64.661 19.802 1.00 33.82 93 VAL B N 1
ATOM 4995 C CA . VAL B 1 93 ? 0.031 -63.260 19.706 1.00 32.90 93 VAL B CA 1
ATOM 4996 C C . VAL B 1 93 ? -1.399 -63.053 19.903 1.00 33.16 93 VAL B C 1
ATOM 4997 O O . VAL B 1 93 ? -2.195 -63.759 19.283 1.00 34.91 93 VAL B O 1
ATOM 5001 N N . ARG B 1 94 ? -1.776 -62.057 20.711 1.00 32.52 94 ARG B N 1
ATOM 5002 C CA . ARG B 1 94 ? -3.201 -61.798 20.909 1.00 34.11 94 ARG B CA 1
ATOM 5003 C C . ARG B 1 94 ? -3.677 -60.521 20.238 1.00 33.59 94 ARG B C 1
ATOM 5004 O O . ARG B 1 94 ? -3.074 -59.450 20.414 1.00 32.45 94 ARG B O 1
ATOM 5012 N N . ARG B 1 95 ? -4.749 -60.614 19.436 1.00 34.52 95 ARG B N 1
ATOM 5013 C CA . ARG B 1 95 ? -5.350 -59.407 18.830 1.00 32.49 95 ARG B CA 1
ATOM 5014 C C . ARG B 1 95 ? -6.279 -58.796 19.846 1.00 34.27 95 ARG B C 1
ATOM 5015 O O . ARG B 1 95 ? -7.341 -59.418 20.154 1.00 33.95 95 ARG B O 1
ATOM 5023 N N . LEU B 1 96 ? -5.926 -57.608 20.378 1.00 32.66 96 LEU B N 1
ATOM 5024 C CA . LEU B 1 96 ? -6.751 -56.930 21.382 1.00 36.38 96 LEU B CA 1
ATOM 5025 C C . LEU B 1 96 ? -8.190 -56.533 20.933 1.00 38.16 96 LEU B C 1
ATOM 5026 O O . LEU B 1 96 ? -9.105 -56.482 21.768 1.00 37.73 96 LEU B O 1
ATOM 5031 N N . LEU B 1 97 ? -8.431 -56.259 19.647 1.00 39.52 97 LEU B N 1
ATOM 5032 C CA . LEU B 1 97 ? -9.837 -56.091 19.202 1.00 42.03 97 LEU B CA 1
ATOM 5033 C C . LEU B 1 97 ? -10.823 -57.255 19.637 1.00 41.76 97 LEU B C 1
ATOM 5034 O O . LEU B 1 97 ? -11.953 -57.003 20.075 1.00 39.31 97 LEU B O 1
ATOM 5039 N N . ASP B 1 98 ? -10.325 -58.492 19.556 1.00 41.90 98 ASP B N 1
ATOM 5040 C CA . ASP B 1 98 ? -11.066 -59.769 19.436 1.00 41.48 98 ASP B CA 1
ATOM 5041 C C . ASP B 1 98 ? -10.800 -60.601 20.669 1.00 41.11 98 ASP B C 1
ATOM 5042 O O . ASP B 1 98 ? -11.593 -61.441 21.015 1.00 41.64 98 ASP B O 1
ATOM 5047 N N . GLY B 1 99 ? -9.630 -60.430 21.282 1.00 39.34 99 GLY B N 1
ATOM 5048 C CA . GLY B 1 99 ? -9.114 -61.491 22.150 1.00 39.16 99 GLY B CA 1
ATOM 5049 C C . GLY B 1 99 ? -8.712 -62.782 21.429 1.00 37.63 99 GLY B C 1
ATOM 5050 O O . GLY B 1 99 ? -8.342 -63.775 22.068 1.00 38.55 99 GLY B O 1
ATOM 5051 N N . SER B 1 100 ? -8.691 -62.763 20.099 1.00 38.02 100 SER B N 1
ATOM 5052 C CA . SER B 1 100 ? -8.297 -63.933 19.309 1.00 36.63 100 SER B CA 1
ATOM 5053 C C . SER B 1 100 ? -6.753 -64.107 19.307 1.00 37.47 100 SER B C 1
ATOM 5054 O O . SER B 1 100 ? -6.033 -63.168 19.614 1.00 35.94 100 SER B O 1
ATOM 5057 N N . GLU B 1 101 ? -6.236 -65.303 18.976 1.00 35.75 101 GLU B N 1
ATOM 5058 C CA . GLU B 1 101 ? -4.788 -65.525 19.013 1.00 36.67 101 GLU B CA 1
ATOM 5059 C C . GLU B 1 101 ? -4.247 -66.413 17.939 1.00 35.58 101 GLU B C 1
ATOM 5060 O O . GLU B 1 101 ? -4.944 -67.276 17.435 1.00 36.04 101 GLU B O 1
ATOM 5066 N N . TYR B 1 102 ? -2.992 -66.176 17.581 1.00 35.71 102 TYR B N 1
ATOM 5067 C CA . TYR B 1 102 ? -2.391 -66.924 16.467 1.00 34.62 102 TYR B CA 1
ATOM 5068 C C . TYR B 1 102 ? -0.916 -67.040 16.730 1.00 35.41 102 TYR B C 1
ATOM 5069 O O . TYR B 1 102 ? -0.348 -66.251 17.525 1.00 33.54 102 TYR B O 1
ATOM 5078 N N . GLN B 1 103 ? -0.270 -67.989 16.058 1.00 35.07 103 GLN B N 1
ATOM 5079 C CA . GLN B 1 103 ? 1.161 -68.084 16.162 1.00 35.99 103 GLN B CA 1
ATOM 5080 C C . GLN B 1 103 ? 1.931 -67.460 15.025 1.00 33.99 103 GLN B C 1
ATOM 5081 O O . GLN B 1 103 ? 1.459 -67.398 13.906 1.00 35.37 103 GLN B O 1
ATOM 5087 N N . GLU B 1 104 ? 3.145 -67.010 15.309 1.00 32.74 104 GLU B N 1
ATOM 5088 C CA . GLU B 1 104 ? 4.018 -66.429 14.255 1.00 31.96 104 GLU B CA 1
ATOM 5089 C C . GLU B 1 104 ? 5.421 -66.905 14.509 1.00 30.82 104 GLU B C 1
ATOM 5090 O O . GLU B 1 104 ? 5.913 -66.795 15.656 1.00 32.27 104 GLU B O 1
ATOM 5096 N N . SER B 1 105 ? 6.034 -67.466 13.463 1.00 30.95 105 SER B N 1
ATOM 5097 C CA . SER B 1 105 ? 7.385 -68.027 13.546 1.00 31.25 105 SER B CA 1
ATOM 5098 C C . SER B 1 105 ? 8.367 -66.902 13.378 1.00 29.86 105 SER B C 1
ATOM 5099 O O . SER B 1 105 ? 8.043 -65.882 12.746 1.00 30.54 105 SER B O 1
ATOM 5102 N N . TYR B 1 106 ? 9.570 -67.106 13.951 1.00 29.72 106 TYR B N 1
ATOM 5103 C CA . TYR B 1 106 ? 10.725 -66.276 13.738 1.00 28.81 106 TYR B CA 1
ATOM 5104 C C . TYR B 1 106 ? 11.997 -67.017 13.481 1.00 27.92 106 TYR B C 1
ATOM 5105 O O . TYR B 1 106 ? 12.206 -68.102 13.939 1.00 28.33 106 TYR B O 1
ATOM 5114 N N . ASP B 1 107 ? 12.898 -66.370 12.739 1.00 28.83 107 ASP B N 1
ATOM 5115 C CA . ASP B 1 107 ? 14.318 -66.698 12.721 1.00 29.36 107 ASP B CA 1
ATOM 5116 C C . ASP B 1 107 ? 15.041 -65.951 13.866 1.00 30.05 107 ASP B C 1
ATOM 5117 O O . ASP B 1 107 ? 15.952 -66.476 14.492 1.00 29.37 107 ASP B O 1
ATOM 5122 N N . THR B 1 108 ? 14.641 -64.709 14.117 1.00 30.80 108 THR B N 1
ATOM 5123 C CA . THR B 1 108 ? 15.268 -63.940 15.225 1.00 30.33 108 THR B CA 1
ATOM 5124 C C . THR B 1 108 ? 14.233 -62.936 15.788 1.00 30.62 108 THR B C 1
ATOM 5125 O O . THR B 1 108 ? 13.333 -62.427 15.073 1.00 29.44 108 THR B O 1
ATOM 5129 N N . LEU B 1 109 ? 14.384 -62.632 17.091 1.00 28.86 109 LEU B N 1
ATOM 5130 C CA . LEU B 1 109 ? 13.329 -61.950 17.783 1.00 26.98 109 LEU B CA 1
ATOM 5131 C C . LEU B 1 109 ? 14.022 -60.850 18.569 1.00 25.03 109 LEU B C 1
ATOM 5132 O O . LEU B 1 109 ? 15.134 -61.071 19.077 1.00 28.43 109 LEU B O 1
ATOM 5137 N N . LEU B 1 110 ? 13.390 -59.715 18.666 1.00 23.76 110 LEU B N 1
ATOM 5138 C CA . LEU B 1 110 ? 13.861 -58.558 19.476 1.00 25.38 110 LEU B CA 1
ATOM 5139 C C . LEU B 1 110 ? 12.812 -58.144 20.515 1.00 26.01 110 LEU B C 1
ATOM 5140 O O . LEU B 1 110 ? 11.663 -57.806 20.172 1.00 26.18 110 LEU B O 1
ATOM 5145 N N . LEU B 1 111 ? 13.195 -58.172 21.775 1.00 28.17 111 LEU B N 1
ATOM 5146 C CA . LEU B 1 111 ? 12.225 -57.760 22.851 1.00 29.23 111 LEU B CA 1
ATOM 5147 C C . LEU B 1 111 ? 12.628 -56.361 23.186 1.00 28.46 111 LEU B C 1
ATOM 5148 O O . LEU B 1 111 ? 13.711 -56.200 23.722 1.00 28.89 111 LEU B O 1
ATOM 5153 N N . SER B 1 112 ? 11.801 -55.358 22.853 1.00 27.67 112 SER B N 1
ATOM 5154 C CA . SER B 1 112 ? 12.012 -53.996 23.318 1.00 28.96 112 SER B CA 1
ATOM 5155 C C . SER B 1 112 ? 10.682 -53.522 23.976 1.00 27.19 112 SER B C 1
ATOM 5156 O O . SER B 1 112 ? 10.032 -52.602 23.550 1.00 26.41 112 SER B O 1
ATOM 5159 N N . PRO B 1 113 ? 10.255 -54.197 25.056 1.00 26.25 113 PRO B N 1
ATOM 5160 C CA . PRO B 1 113 ? 8.908 -53.899 25.565 1.00 26.29 113 PRO B CA 1
ATOM 5161 C C . PRO B 1 113 ? 8.826 -52.758 26.649 1.00 27.51 113 PRO B C 1
ATOM 5162 O O . PRO B 1 113 ? 7.779 -52.527 27.212 1.00 29.09 113 PRO B O 1
ATOM 5166 N N . GLY B 1 114 ? 9.944 -52.127 26.928 1.00 25.02 114 GLY B N 1
ATOM 5167 C CA . GLY B 1 114 ? 9.983 -50.988 27.789 1.00 26.88 114 GLY B CA 1
ATOM 5168 C C . GLY B 1 114 ? 9.863 -51.335 29.272 1.00 26.08 114 GLY B C 1
ATOM 5169 O O . GLY B 1 114 ? 10.328 -52.347 29.703 1.00 24.75 114 GLY B O 1
ATOM 5170 N N . ALA B 1 115 ? 9.377 -50.366 30.041 1.00 27.79 115 ALA B N 1
ATOM 5171 C CA . ALA B 1 115 ? 9.311 -50.473 31.509 1.00 28.21 115 ALA B CA 1
ATOM 5172 C C . ALA B 1 115 ? 8.000 -49.780 31.912 1.00 29.92 115 ALA B C 1
ATOM 5173 O O . ALA B 1 115 ? 7.588 -48.783 31.290 1.00 29.75 115 ALA B O 1
ATOM 5175 N N . ALA B 1 116 ? 7.329 -50.349 32.907 1.00 29.45 116 ALA B N 1
ATOM 5176 C CA . ALA B 1 116 ? 6.047 -49.905 33.313 1.00 28.65 116 ALA B CA 1
ATOM 5177 C C . ALA B 1 116 ? 6.147 -49.071 34.617 1.00 28.78 116 ALA B C 1
ATOM 5178 O O . ALA B 1 116 ? 7.073 -49.327 35.429 1.00 29.73 116 ALA B O 1
ATOM 5180 N N . PRO B 1 117 ? 5.243 -48.138 34.839 1.00 26.84 117 PRO B N 1
ATOM 5181 C CA . PRO B 1 117 ? 5.451 -47.244 36.035 1.00 29.41 117 PRO B CA 1
ATOM 5182 C C . PRO B 1 117 ? 5.369 -48.169 37.252 1.00 29.94 117 PRO B C 1
ATOM 5183 O O . PRO B 1 117 ? 4.712 -49.202 37.177 1.00 25.79 117 PRO B O 1
ATOM 5187 N N . ILE B 1 118 ? 6.029 -47.844 38.336 1.00 30.42 118 ILE B N 1
ATOM 5188 C CA . ILE B 1 118 ? 6.022 -48.817 39.471 1.00 31.91 118 ILE B CA 1
ATOM 5189 C C . ILE B 1 118 ? 4.652 -48.686 40.129 1.00 33.26 118 ILE B C 1
ATOM 5190 O O . ILE B 1 118 ? 4.135 -47.602 40.189 1.00 34.73 118 ILE B O 1
ATOM 5195 N N . VAL B 1 119 ? 4.043 -49.767 40.572 1.00 36.01 119 VAL B N 1
ATOM 5196 C CA . VAL B 1 119 ? 2.769 -49.677 41.330 1.00 39.68 119 VAL B CA 1
ATOM 5197 C C . VAL B 1 119 ? 3.074 -49.765 42.812 1.00 39.33 119 VAL B C 1
ATOM 5198 O O . VAL B 1 119 ? 3.676 -50.764 43.261 1.00 41.51 119 VAL B O 1
ATOM 5202 N N . PRO B 1 120 ? 2.746 -48.727 43.574 1.00 38.81 120 PRO B N 1
ATOM 5203 C CA . PRO B 1 120 ? 3.124 -48.831 44.999 1.00 38.95 120 PRO B CA 1
ATOM 5204 C C . PRO B 1 120 ? 2.045 -49.542 45.849 1.00 39.79 120 PRO B C 1
ATOM 5205 O O . PRO B 1 120 ? 0.834 -49.401 45.543 1.00 38.25 120 PRO B O 1
ATOM 5209 N N . PRO B 1 121 ? 2.449 -50.257 46.930 1.00 42.07 121 PRO B N 1
ATOM 5210 C CA . PRO B 1 121 ? 1.381 -50.827 47.787 1.00 44.00 121 PRO B CA 1
ATOM 5211 C C . PRO B 1 121 ? 0.767 -49.771 48.715 1.00 45.59 121 PRO B C 1
ATOM 5212 O O . PRO B 1 121 ? 0.971 -49.801 49.969 1.00 47.78 121 PRO B O 1
ATOM 5216 N N . ILE B 1 122 ? 0.027 -48.820 48.141 1.00 44.08 122 ILE B N 1
ATOM 5217 C CA . ILE B 1 122 ? -0.578 -47.763 48.978 1.00 43.10 122 ILE B CA 1
ATOM 5218 C C . ILE B 1 122 ? -2.093 -47.939 48.939 1.00 42.52 122 ILE B C 1
ATOM 5219 O O . ILE B 1 122 ? -2.662 -47.906 47.832 1.00 42.19 122 ILE B O 1
ATOM 5224 N N . PRO B 1 123 ? -2.750 -48.114 50.115 1.00 41.45 123 PRO B N 1
ATOM 5225 C CA . PRO B 1 123 ? -4.178 -48.350 50.042 1.00 40.93 123 PRO B CA 1
ATOM 5226 C C . PRO B 1 123 ? -4.957 -47.252 49.327 1.00 40.38 123 PRO B C 1
ATOM 5227 O O . PRO B 1 123 ? -4.750 -46.079 49.572 1.00 40.57 123 PRO B O 1
ATOM 5231 N N . GLY B 1 124 ? -5.869 -47.657 48.459 1.00 39.52 124 GLY B N 1
ATOM 5232 C CA . GLY B 1 124 ? -6.746 -46.695 47.772 1.00 40.50 124 GLY B CA 1
ATOM 5233 C C . GLY B 1 124 ? -6.100 -45.922 46.608 1.00 38.79 124 GLY B C 1
ATOM 5234 O O . GLY B 1 124 ? -6.705 -45.022 46.049 1.00 38.46 124 GLY B O 1
ATOM 5235 N N . VAL B 1 125 ? -4.893 -46.299 46.227 1.00 39.68 125 VAL B N 1
ATOM 5236 C CA . VAL B 1 125 ? -4.188 -45.664 45.105 1.00 40.12 125 VAL B CA 1
ATOM 5237 C C . VAL B 1 125 ? -4.866 -45.821 43.761 1.00 39.79 125 VAL B C 1
ATOM 5238 O O . VAL B 1 125 ? -4.678 -44.974 42.882 1.00 40.38 125 VAL B O 1
ATOM 5242 N N . ASP B 1 126 ? -5.588 -46.915 43.569 1.00 41.50 126 ASP B N 1
ATOM 5243 C CA . ASP B 1 126 ? -6.253 -47.180 42.308 1.00 41.36 126 ASP B CA 1
ATOM 5244 C C . ASP B 1 126 ? -7.631 -46.412 42.373 1.00 40.13 126 ASP B C 1
ATOM 5245 O O . ASP B 1 126 ? -8.554 -46.822 43.081 1.00 40.94 126 ASP B O 1
ATOM 5250 N N . ASN B 1 127 ? -7.735 -45.268 41.711 1.00 37.86 127 ASN B N 1
ATOM 5251 C CA . ASN B 1 127 ? -8.995 -44.483 41.712 1.00 36.78 127 ASN B CA 1
ATOM 5252 C C . ASN B 1 127 ? -9.080 -43.626 40.455 1.00 34.95 127 ASN B C 1
ATOM 5253 O O . ASN B 1 127 ? -8.079 -43.412 39.819 1.00 35.66 127 ASN B O 1
ATOM 5258 N N . PRO B 1 128 ? -10.228 -43.027 40.160 1.00 34.85 128 PRO B N 1
ATOM 5259 C CA . PRO B 1 128 ? -10.372 -42.208 38.919 1.00 33.85 128 PRO B CA 1
ATOM 5260 C C . PRO B 1 128 ? -9.585 -40.889 38.868 1.00 32.48 128 PRO B C 1
ATOM 5261 O O . PRO B 1 128 ? -9.540 -40.219 37.795 1.00 31.52 128 PRO B O 1
ATOM 5265 N N . LEU B 1 129 ? -8.927 -40.519 39.975 1.00 30.12 129 LEU B N 1
ATOM 5266 C CA . LEU B 1 129 ? -8.251 -39.200 39.991 1.00 27.71 129 LEU B CA 1
ATOM 5267 C C . LEU B 1 129 ? -6.738 -39.344 40.087 1.00 27.16 129 LEU B C 1
ATOM 5268 O O . LEU B 1 129 ? -6.018 -38.344 40.229 1.00 26.49 129 LEU B O 1
ATOM 5273 N N . THR B 1 130 ? -6.256 -40.573 40.036 1.00 26.81 130 THR B N 1
ATOM 5274 C CA . THR B 1 130 ? -4.857 -40.765 40.070 1.00 26.54 130 THR B CA 1
ATOM 5275 C C . THR B 1 130 ? -4.284 -41.513 38.851 1.00 27.07 130 THR B C 1
ATOM 5276 O O . THR B 1 130 ? -4.870 -42.468 38.360 1.00 30.46 130 THR B O 1
ATOM 5280 N N . HIS B 1 131 ? -3.212 -40.983 38.325 1.00 27.94 131 HIS B N 1
ATOM 5281 C CA . HIS B 1 131 ? -2.696 -41.409 37.002 1.00 29.35 131 HIS B CA 1
ATOM 5282 C C . HIS B 1 131 ? -1.200 -41.521 37.024 1.00 27.53 131 HIS B C 1
ATOM 5283 O O . HIS B 1 131 ? -0.523 -40.674 37.682 1.00 26.51 131 HIS B O 1
ATOM 5290 N N . SER B 1 132 ? -0.637 -42.502 36.313 1.00 27.24 132 SER B N 1
ATOM 5291 C CA . SER B 1 132 ? 0.793 -42.339 36.037 1.00 29.56 132 SER B CA 1
ATOM 5292 C C . SER B 1 132 ? 0.940 -42.018 34.507 1.00 29.36 132 SER B C 1
ATOM 5293 O O . SER B 1 132 ? 0.024 -42.208 33.803 1.00 30.98 132 SER B O 1
ATOM 5296 N N . LEU B 1 133 ? 2.129 -41.629 34.049 1.00 31.14 133 LEU B N 1
ATOM 5297 C CA . LEU B 1 133 ? 2.367 -41.188 32.670 1.00 30.83 133 LEU B CA 1
ATOM 5298 C C . LEU B 1 133 ? 3.354 -42.067 31.989 1.00 29.76 133 LEU B C 1
ATOM 5299 O O . LEU B 1 133 ? 4.578 -42.014 32.234 1.00 24.96 133 LEU B O 1
ATOM 5304 N N . ARG B 1 134 ? 2.822 -42.898 31.093 1.00 31.68 134 ARG B N 1
ATOM 5305 C CA . ARG B 1 134 ? 3.698 -43.690 30.242 1.00 29.97 134 ARG B CA 1
ATOM 5306 C C . ARG B 1 134 ? 3.574 -43.324 28.749 1.00 29.61 134 ARG B C 1
ATOM 5307 O O . ARG B 1 134 ? 4.608 -43.256 28.052 1.00 31.81 134 ARG B O 1
ATOM 5315 N N . ASN B 1 135 ? 2.355 -43.144 28.262 1.00 28.99 135 ASN B N 1
ATOM 5316 C CA . ASN B 1 135 ? 2.023 -43.151 26.803 1.00 30.43 135 ASN B CA 1
ATOM 5317 C C . ASN B 1 135 ? 1.020 -42.157 26.442 1.00 28.28 135 ASN B C 1
ATOM 5318 O O . ASN B 1 135 ? 0.574 -41.387 27.314 1.00 29.78 135 ASN B O 1
ATOM 5323 N N . ILE B 1 136 ? 0.564 -42.143 25.190 1.00 27.62 136 ILE B N 1
ATOM 5324 C CA . ILE B 1 136 ? -0.406 -41.080 24.820 1.00 26.38 136 ILE B CA 1
ATOM 5325 C C . ILE B 1 136 ? -1.760 -41.280 25.542 1.00 27.47 136 ILE B C 1
ATOM 5326 O O . ILE B 1 136 ? -2.347 -40.300 25.972 1.00 25.02 136 ILE B O 1
ATOM 5331 N N . PRO B 1 137 ? -2.250 -42.542 25.639 1.00 27.89 137 PRO B N 1
ATOM 5332 C CA . PRO B 1 137 ? -3.549 -42.620 26.339 1.00 31.64 137 PRO B CA 1
ATOM 5333 C C . PRO B 1 137 ? -3.478 -42.130 27.795 1.00 31.95 137 PRO B C 1
ATOM 5334 O O . PRO B 1 137 ? -4.379 -41.477 28.213 1.00 32.24 137 PRO B O 1
ATOM 5338 N N . ASP B 1 138 ? -2.431 -42.492 28.523 1.00 33.70 138 ASP B N 1
ATOM 5339 C CA . ASP B 1 138 ? -2.182 -41.992 29.888 1.00 32.42 138 ASP B CA 1
ATOM 5340 C C . ASP B 1 138 ? -2.278 -40.498 29.909 1.00 33.11 138 ASP B C 1
ATOM 5341 O O . ASP B 1 138 ? -2.941 -39.954 30.781 1.00 33.84 138 ASP B O 1
ATOM 5346 N N . MET B 1 139 ? -1.645 -39.851 28.920 1.00 31.04 139 MET B N 1
ATOM 5347 C CA . MET B 1 139 ? -1.630 -38.409 28.792 1.00 32.19 139 MET B CA 1
ATOM 5348 C C . MET B 1 139 ? -2.992 -37.784 28.582 1.00 32.45 139 MET B C 1
ATOM 5349 O O . MET B 1 139 ? -3.334 -36.793 29.253 1.00 31.45 139 MET B O 1
ATOM 5354 N N . ASP B 1 140 ? -3.784 -38.381 27.709 1.00 32.86 140 ASP B N 1
ATOM 5355 C CA . ASP B 1 140 ? -5.118 -37.900 27.422 1.00 32.83 140 ASP B CA 1
ATOM 5356 C C . ASP B 1 140 ? -5.991 -38.079 28.686 1.00 32.90 140 ASP B C 1
ATOM 5357 O O . ASP B 1 140 ? -6.918 -37.325 28.916 1.00 33.10 140 ASP B O 1
ATOM 5362 N N . ARG B 1 141 ? -5.712 -39.084 29.472 1.00 32.18 141 ARG B N 1
ATOM 5363 C CA . ARG B 1 141 ? -6.542 -39.305 30.660 1.00 33.19 141 ARG B CA 1
ATOM 5364 C C . ARG B 1 141 ? -6.210 -38.213 31.676 1.00 30.80 141 ARG B C 1
ATOM 5365 O O . ARG B 1 141 ? -7.081 -37.714 32.332 1.00 32.60 141 ARG B O 1
ATOM 5373 N N . ILE B 1 142 ? -4.956 -37.820 31.745 1.00 29.98 142 ILE B N 1
ATOM 5374 C CA . ILE B 1 142 ? -4.507 -36.736 32.646 1.00 29.05 142 ILE B CA 1
ATOM 5375 C C . ILE B 1 142 ? -5.162 -35.433 32.165 1.00 28.69 142 ILE B C 1
ATOM 5376 O O . ILE B 1 142 ? -5.819 -34.747 32.916 1.00 28.44 142 ILE B O 1
ATOM 5381 N N . LEU B 1 143 ? -5.086 -35.148 30.869 1.00 29.24 143 LEU B N 1
ATOM 5382 C CA . LEU B 1 143 ? -5.838 -34.014 30.336 1.00 28.32 143 LEU B CA 1
ATOM 5383 C C . LEU B 1 143 ? -7.298 -34.060 30.689 1.00 28.14 143 LEU B C 1
ATOM 5384 O O . LEU B 1 143 ? -7.869 -33.041 31.106 1.00 30.90 143 LEU B O 1
ATOM 5389 N N . GLN B 1 144 ? -7.923 -35.184 30.470 1.00 29.50 144 GLN B N 1
ATOM 5390 C CA . GLN B 1 144 ? -9.353 -35.345 30.787 1.00 33.33 144 GLN B CA 1
ATOM 5391 C C . GLN B 1 144 ? -9.752 -35.043 32.213 1.00 31.73 144 GLN B C 1
ATOM 5392 O O . GLN B 1 144 ? -10.725 -34.349 32.445 1.00 30.33 144 GLN B O 1
ATOM 5398 N N . THR B 1 145 ? -9.022 -35.569 33.178 1.00 31.35 145 THR B N 1
ATOM 5399 C CA . THR B 1 145 ? -9.317 -35.281 34.585 1.00 31.43 145 THR B CA 1
ATOM 5400 C C . THR B 1 145 ? -9.121 -33.792 34.954 1.00 30.65 145 THR B C 1
ATOM 5401 O O . THR B 1 145 ? -9.957 -33.195 35.642 1.00 31.97 145 THR B O 1
ATOM 5405 N N . ILE B 1 146 ? -8.051 -33.175 34.425 1.00 27.83 146 ILE B N 1
ATOM 5406 C CA . ILE B 1 146 ? -7.699 -31.784 34.678 1.00 27.60 146 ILE B CA 1
ATOM 5407 C C . ILE B 1 146 ? -8.869 -30.886 34.234 1.00 28.85 146 ILE B C 1
ATOM 5408 O O . ILE B 1 146 ? -9.226 -29.953 34.936 1.00 26.32 146 ILE B O 1
ATOM 5413 N N . GLN B 1 147 ? -9.449 -31.220 33.085 1.00 29.55 147 GLN B N 1
ATOM 5414 C CA . GLN B 1 147 ? -10.539 -30.448 32.490 1.00 32.99 147 GLN B CA 1
ATOM 5415 C C . GLN B 1 147 ? -11.828 -30.669 33.229 1.00 34.28 147 GLN B C 1
ATOM 5416 O O . GLN B 1 147 ? -12.468 -29.724 33.742 1.00 38.50 147 GLN B O 1
ATOM 5422 N N . MET B 1 148 ? -12.200 -31.930 33.339 1.00 32.59 148 MET B N 1
ATOM 5423 C CA . MET B 1 148 ? -13.448 -32.316 33.879 1.00 31.32 148 MET B CA 1
ATOM 5424 C C . MET B 1 148 ? -13.473 -32.243 35.444 1.00 31.84 148 MET B C 1
ATOM 5425 O O . MET B 1 148 ? -14.525 -32.158 36.030 1.00 32.83 148 MET B O 1
ATOM 5430 N N . ASN B 1 149 ? -12.360 -32.355 36.119 1.00 29.62 149 ASN B N 1
ATOM 5431 C CA . ASN B 1 149 ? -12.479 -32.206 37.552 1.00 31.45 149 ASN B CA 1
ATOM 5432 C C . ASN B 1 149 ? -12.071 -30.774 37.969 1.00 32.82 149 ASN B C 1
ATOM 5433 O O . ASN B 1 149 ? -11.774 -30.530 39.140 1.00 32.94 149 ASN B O 1
ATOM 5438 N N . ASN B 1 150 ? -12.102 -29.829 37.003 1.00 34.05 150 ASN B N 1
ATOM 5439 C CA . ASN B 1 150 ? -11.729 -28.421 37.239 1.00 33.18 150 ASN B CA 1
ATOM 5440 C C . ASN B 1 150 ? -10.519 -28.355 38.214 1.00 33.17 150 ASN B C 1
ATOM 5441 O O . ASN B 1 150 ? -10.621 -27.754 39.326 1.00 31.61 150 ASN B O 1
ATOM 5446 N N . VAL B 1 151 ? -9.365 -28.955 37.816 1.00 31.87 151 VAL B N 1
ATOM 5447 C CA . VAL B 1 151 ? -8.247 -29.167 38.812 1.00 31.81 151 VAL B CA 1
ATOM 5448 C C . VAL B 1 151 ? -7.608 -27.873 39.193 1.00 32.71 151 VAL B C 1
ATOM 5449 O O . VAL B 1 151 ? -7.191 -27.111 38.335 1.00 33.28 151 VAL B O 1
ATOM 5453 N N . GLU B 1 152 ? -7.581 -27.589 40.491 1.00 31.80 152 GLU B N 1
ATOM 5454 C CA . GLU B 1 152 ? -7.062 -26.349 40.968 1.00 30.06 152 GLU B CA 1
ATOM 5455 C C . GLU B 1 152 ? -5.842 -26.618 41.838 1.00 28.55 152 GLU B C 1
ATOM 5456 O O . GLU B 1 152 ? -4.990 -25.738 41.957 1.00 28.07 152 GLU B O 1
ATOM 5462 N N . HIS B 1 153 ? -5.807 -27.780 42.475 1.00 28.34 153 HIS B N 1
ATOM 5463 C CA . HIS B 1 153 ? -4.585 -28.240 43.214 1.00 30.31 153 HIS B CA 1
ATOM 5464 C C . HIS B 1 153 ? -4.212 -29.678 42.830 1.00 29.49 153 HIS B C 1
ATOM 5465 O O . HIS B 1 153 ? -5.075 -30.540 42.720 1.00 30.48 153 HIS B O 1
ATOM 5472 N N . ALA B 1 154 ? -2.934 -29.970 42.640 1.00 28.55 154 ALA B N 1
ATOM 5473 C CA . ALA B 1 154 ? -2.577 -31.322 42.284 1.00 28.98 154 ALA B CA 1
ATOM 5474 C C . ALA B 1 154 ? -1.350 -31.706 43.058 1.00 27.98 154 ALA B C 1
ATOM 5475 O O . ALA B 1 154 ? -0.512 -30.849 43.361 1.00 31.45 154 ALA B O 1
ATOM 5477 N N . THR B 1 155 ? -1.170 -33.004 43.241 1.00 27.69 155 THR B N 1
ATOM 5478 C CA . THR B 1 155 ? -0.068 -33.543 43.929 1.00 28.13 155 THR B CA 1
ATOM 5479 C C . THR B 1 155 ? 0.720 -34.534 43.069 1.00 27.43 155 THR B C 1
ATOM 5480 O O . THR B 1 155 ? 0.172 -35.473 42.517 1.00 27.53 155 THR B O 1
ATOM 5484 N N . VAL B 1 156 ? 2.021 -34.319 42.984 1.00 26.35 156 VAL B N 1
ATOM 5485 C CA . VAL B 1 156 ? 2.842 -35.255 42.278 1.00 25.09 156 VAL B CA 1
ATOM 5486 C C . VAL B 1 156 ? 3.680 -35.982 43.253 1.00 23.62 156 VAL B C 1
ATOM 5487 O O . VAL B 1 156 ? 4.227 -35.390 44.158 1.00 25.78 156 VAL B O 1
ATOM 5491 N N . VAL B 1 157 ? 3.809 -37.284 43.092 1.00 24.80 157 VAL B N 1
ATOM 5492 C CA . VAL B 1 157 ? 4.670 -38.083 43.993 1.00 26.67 157 VAL B CA 1
ATOM 5493 C C . VAL B 1 157 ? 5.848 -38.615 43.190 1.00 26.77 157 VAL B C 1
ATOM 5494 O O . VAL B 1 157 ? 5.605 -39.287 42.160 1.00 30.29 157 VAL B O 1
ATOM 5498 N N . GLY B 1 158 ? 7.075 -38.195 43.532 1.00 27.22 158 GLY B N 1
ATOM 5499 C CA . GLY B 1 158 ? 8.349 -38.820 42.985 1.00 27.88 158 GLY B CA 1
ATOM 5500 C C . GLY B 1 158 ? 9.042 -37.608 42.438 1.00 28.27 158 GLY B C 1
ATOM 5501 O O . GLY B 1 158 ? 8.391 -36.754 41.784 1.00 30.25 158 GLY B O 1
ATOM 5502 N N . GLY B 1 159 ? 10.309 -37.482 42.720 1.00 29.61 159 GLY B N 1
ATOM 5503 C CA . GLY B 1 159 ? 11.089 -36.225 42.413 1.00 29.94 159 GLY B CA 1
ATOM 5504 C C . GLY B 1 159 ? 12.194 -36.480 41.376 1.00 28.67 159 GLY B C 1
ATOM 5505 O O . GLY B 1 159 ? 13.127 -35.758 41.279 1.00 29.38 159 GLY B O 1
ATOM 5506 N N . GLY B 1 160 ? 12.087 -37.555 40.631 1.00 27.10 160 GLY B N 1
ATOM 5507 C CA . GLY B 1 160 ? 12.938 -37.785 39.451 1.00 27.40 160 GLY B CA 1
ATOM 5508 C C . GLY B 1 160 ? 12.333 -37.105 38.225 1.00 27.86 160 GLY B C 1
ATOM 5509 O O . GLY B 1 160 ? 11.413 -36.273 38.338 1.00 25.63 160 GLY B O 1
ATOM 5510 N N . PHE B 1 161 ? 12.887 -37.393 37.029 1.00 27.18 161 PHE B N 1
ATOM 5511 C CA . PHE B 1 161 ? 12.585 -36.455 35.963 1.00 29.00 161 PHE B CA 1
ATOM 5512 C C . PHE B 1 161 ? 11.118 -36.371 35.543 1.00 27.47 161 PHE B C 1
ATOM 5513 O O . PHE B 1 161 ? 10.627 -35.289 35.226 1.00 26.77 161 PHE B O 1
ATOM 5521 N N . ILE B 1 162 ? 10.436 -37.496 35.424 1.00 27.15 162 ILE B N 1
ATOM 5522 C CA . ILE B 1 162 ? 9.002 -37.416 35.090 1.00 28.69 162 ILE B CA 1
ATOM 5523 C C . ILE B 1 162 ? 8.250 -36.565 36.108 1.00 26.57 162 ILE B C 1
ATOM 5524 O O . ILE B 1 162 ? 7.396 -35.813 35.749 1.00 23.87 162 ILE B O 1
ATOM 5529 N N . GLY B 1 163 ? 8.550 -36.733 37.389 1.00 28.32 163 GLY B N 1
ATOM 5530 C CA . GLY B 1 163 ? 7.775 -35.997 38.392 1.00 26.91 163 GLY B CA 1
ATOM 5531 C C . GLY B 1 163 ? 8.119 -34.519 38.361 1.00 27.87 163 GLY B C 1
ATOM 5532 O O . GLY B 1 163 ? 7.268 -33.649 38.563 1.00 27.28 163 GLY B O 1
ATOM 5533 N N . LEU B 1 164 ? 9.376 -34.194 38.063 1.00 29.45 164 LEU B N 1
ATOM 5534 C CA . LEU B 1 164 ? 9.686 -32.766 37.996 1.00 28.52 164 LEU B CA 1
ATOM 5535 C C . LEU B 1 164 ? 9.018 -32.152 36.743 1.00 29.43 164 LEU B C 1
ATOM 5536 O O . LEU B 1 164 ? 8.492 -31.015 36.811 1.00 31.02 164 LEU B O 1
ATOM 5541 N N . GLU B 1 165 ? 8.923 -32.938 35.643 1.00 28.14 165 GLU B N 1
ATOM 5542 C CA . GLU B 1 165 ? 8.336 -32.359 34.415 1.00 28.71 165 GLU B CA 1
ATOM 5543 C C . GLU B 1 165 ? 6.822 -32.167 34.606 1.00 27.76 165 GLU B C 1
ATOM 5544 O O . GLU B 1 165 ? 6.231 -31.130 34.308 1.00 28.50 165 GLU B O 1
ATOM 5550 N N . MET B 1 166 ? 6.179 -33.166 35.164 1.00 28.13 166 MET B N 1
ATOM 5551 C CA . MET B 1 166 ? 4.719 -33.033 35.438 1.00 28.02 166 MET B CA 1
ATOM 5552 C C . MET B 1 166 ? 4.436 -31.880 36.407 1.00 29.25 166 MET B C 1
ATOM 5553 O O . MET B 1 166 ? 3.540 -31.097 36.174 1.00 31.01 166 MET B O 1
ATOM 5558 N N . MET B 1 167 ? 5.163 -31.803 37.511 1.00 30.38 167 MET B N 1
ATOM 5559 C CA . MET B 1 167 ? 5.119 -30.572 38.375 1.00 31.25 167 MET B CA 1
ATOM 5560 C C . MET B 1 167 ? 5.220 -29.256 37.612 1.00 31.40 167 MET B C 1
ATOM 5561 O O . MET B 1 167 ? 4.404 -28.331 37.815 1.00 32.93 167 MET B O 1
ATOM 5566 N N . GLU B 1 168 ? 6.229 -29.142 36.721 1.00 31.34 168 GLU B N 1
ATOM 5567 C CA . GLU B 1 168 ? 6.379 -27.876 36.044 1.00 30.12 168 GLU B CA 1
ATOM 5568 C C . GLU B 1 168 ? 5.216 -27.608 35.123 1.00 28.89 168 GLU B C 1
ATOM 5569 O O . GLU B 1 168 ? 4.766 -26.483 34.998 1.00 30.26 168 GLU B O 1
ATOM 5575 N N . SER B 1 169 ? 4.728 -28.655 34.499 1.00 29.67 169 SER B N 1
ATOM 5576 C CA . SER B 1 169 ? 3.645 -28.543 33.538 1.00 31.56 169 SER B CA 1
ATOM 5577 C C . SER B 1 169 ? 2.315 -28.152 34.167 1.00 30.18 169 SER B C 1
ATOM 5578 O O . SER B 1 169 ? 1.595 -27.342 33.609 1.00 29.36 169 SER B O 1
ATOM 5581 N N . LEU B 1 170 ? 1.930 -28.816 35.261 1.00 29.11 170 LEU B N 1
ATOM 5582 C CA . LEU B 1 170 ? 0.808 -28.361 36.087 1.00 29.22 170 LEU B CA 1
ATOM 5583 C C . LEU B 1 170 ? 0.909 -26.910 36.568 1.00 31.05 170 LEU B C 1
ATOM 5584 O O . LEU B 1 170 ? -0.085 -26.122 36.445 1.00 33.72 170 LEU B O 1
ATOM 5589 N N . HIS B 1 171 ? 2.058 -26.492 37.083 1.00 31.86 171 HIS B N 1
ATOM 5590 C CA . HIS B 1 171 ? 2.284 -25.097 37.510 1.00 32.38 171 HIS B CA 1
ATOM 5591 C C . HIS B 1 171 ? 1.945 -24.159 36.405 1.00 33.95 171 HIS B C 1
ATOM 5592 O O . HIS B 1 171 ? 1.279 -23.101 36.503 1.00 34.54 171 HIS B O 1
ATOM 5599 N N . HIS B 1 172 ? 2.423 -24.614 35.280 1.00 34.35 172 HIS B N 1
ATOM 5600 C CA . HIS B 1 172 ? 2.385 -23.796 34.101 1.00 35.57 172 HIS B CA 1
ATOM 5601 C C . HIS B 1 172 ? 0.933 -23.650 33.602 1.00 33.98 172 HIS B C 1
ATOM 5602 O O . HIS B 1 172 ? 0.574 -22.654 32.991 1.00 34.26 172 HIS B O 1
ATOM 5609 N N . LEU B 1 173 ? 0.126 -24.672 33.827 1.00 33.08 173 LEU B N 1
ATOM 5610 C CA . LEU B 1 173 ? -1.336 -24.555 33.741 1.00 34.49 173 LEU B CA 1
ATOM 5611 C C . LEU B 1 173 ? -2.046 -23.706 34.863 1.00 36.95 173 LEU B C 1
ATOM 5612 O O . LEU B 1 173 ? -3.266 -23.590 34.837 1.00 37.46 173 LEU B O 1
ATOM 5617 N N . GLY B 1 174 ? -1.326 -23.059 35.783 1.00 35.89 174 GLY B N 1
ATOM 5618 C CA . GLY B 1 174 ? -2.017 -22.260 36.814 1.00 38.43 174 GLY B CA 1
ATOM 5619 C C . GLY B 1 174 ? -2.451 -23.147 37.980 1.00 36.45 174 GLY B C 1
ATOM 5620 O O . GLY B 1 174 ? -3.081 -22.646 38.887 1.00 37.39 174 GLY B O 1
ATOM 5621 N N . ILE B 1 175 ? -2.117 -24.440 37.961 1.00 33.96 175 ILE B N 1
ATOM 5622 C CA . ILE B 1 175 ? -2.549 -25.367 39.001 1.00 32.97 175 ILE B CA 1
ATOM 5623 C C . ILE B 1 175 ? -1.605 -25.295 40.176 1.00 33.53 175 ILE B C 1
ATOM 5624 O O . ILE B 1 175 ? -0.391 -25.231 39.991 1.00 29.44 175 ILE B O 1
ATOM 5629 N N . LYS B 1 176 ? -2.148 -25.240 41.397 1.00 33.51 176 LYS B N 1
ATOM 5630 C CA . LYS B 1 176 ? -1.285 -25.197 42.563 1.00 33.78 176 LYS B CA 1
ATOM 5631 C C . LYS B 1 176 ? -0.745 -26.615 42.775 1.00 34.97 176 LYS B C 1
ATOM 5632 O O . LYS B 1 176 ? -1.536 -27.627 42.823 1.00 35.81 176 LYS B O 1
ATOM 5638 N N . THR B 1 177 ? 0.569 -26.756 42.928 1.00 32.21 177 THR B N 1
ATOM 5639 C CA . THR B 1 177 ? 1.141 -28.085 42.992 1.00 32.24 177 THR B CA 1
ATOM 5640 C C . THR B 1 177 ? 1.865 -28.364 44.312 1.00 31.03 177 THR B C 1
ATOM 5641 O O . THR B 1 177 ? 2.324 -27.461 44.925 1.00 32.12 177 THR B O 1
ATOM 5645 N N . THR B 1 178 ? 1.883 -29.628 44.703 1.00 29.67 178 THR B N 1
ATOM 5646 C CA . THR B 1 178 ? 2.634 -30.218 45.808 1.00 30.81 178 THR B CA 1
ATOM 5647 C C . THR B 1 178 ? 3.482 -31.319 45.193 1.00 28.49 178 THR B C 1
ATOM 5648 O O . THR B 1 178 ? 2.969 -32.157 44.448 1.00 29.98 178 THR B O 1
ATOM 5652 N N . LEU B 1 179 ? 4.770 -31.324 45.473 1.00 27.04 179 LEU B N 1
ATOM 5653 C CA . LEU B 1 179 ? 5.593 -32.446 45.078 1.00 28.49 179 LEU B CA 1
ATOM 5654 C C . LEU B 1 179 ? 6.105 -33.180 46.329 1.00 28.65 179 LEU B C 1
ATOM 5655 O O . LEU B 1 179 ? 6.754 -32.554 47.190 1.00 29.71 179 LEU B O 1
ATOM 5660 N N . LEU B 1 180 ? 5.803 -34.460 46.414 1.00 29.21 180 LEU B N 1
ATOM 5661 C CA . LEU B 1 180 ? 6.292 -35.377 47.474 1.00 31.53 180 LEU B CA 1
ATOM 5662 C C . LEU B 1 180 ? 7.425 -36.224 47.017 1.00 31.30 180 LEU B C 1
ATOM 5663 O O . LEU B 1 180 ? 7.325 -36.922 45.971 1.00 33.92 180 LEU B O 1
ATOM 5668 N N . GLU B 1 181 ? 8.498 -36.208 47.796 1.00 32.54 181 GLU B N 1
ATOM 5669 C CA . GLU B 1 181 ? 9.605 -37.079 47.592 1.00 31.80 181 GLU B CA 1
ATOM 5670 C C . GLU B 1 181 ? 10.077 -37.659 48.951 1.00 32.07 181 GLU B C 1
ATOM 5671 O O . GLU B 1 181 ? 10.332 -36.889 49.944 1.00 32.35 181 GLU B O 1
ATOM 5677 N N . LEU B 1 182 ? 10.278 -38.979 48.961 1.00 33.83 182 LEU B N 1
ATOM 5678 C CA . LEU B 1 182 ? 10.713 -39.721 50.207 1.00 36.63 182 LEU B CA 1
ATOM 5679 C C . LEU B 1 182 ? 12.182 -39.528 50.518 1.00 36.35 182 LEU B C 1
ATOM 5680 O O . LEU B 1 182 ? 12.586 -39.400 51.690 1.00 36.39 182 LEU B O 1
ATOM 5685 N N . ALA B 1 183 ? 13.009 -39.515 49.457 1.00 36.36 183 ALA B N 1
ATOM 5686 C CA . ALA B 1 183 ? 14.414 -39.102 49.597 1.00 35.66 183 ALA B CA 1
ATOM 5687 C C . ALA B 1 183 ? 14.545 -37.650 50.047 1.00 35.37 183 ALA B C 1
ATOM 5688 O O . ALA B 1 183 ? 13.604 -36.806 49.943 1.00 32.47 183 ALA B O 1
ATOM 5690 N N . ASP B 1 184 ? 15.705 -37.339 50.606 1.00 33.41 184 ASP B N 1
ATOM 5691 C CA . ASP B 1 184 ? 15.977 -35.957 51.000 1.00 35.22 184 ASP B CA 1
ATOM 5692 C C . ASP B 1 184 ? 16.280 -35.004 49.753 1.00 32.82 184 ASP B C 1
ATOM 5693 O O . ASP B 1 184 ? 16.812 -33.888 49.913 1.00 32.07 184 ASP B O 1
ATOM 5698 N N . GLN B 1 185 ? 15.996 -35.443 48.520 1.00 29.57 185 GLN B N 1
ATOM 5699 C CA . GLN B 1 185 ? 16.368 -34.598 47.330 1.00 30.77 185 GLN B CA 1
ATOM 5700 C C . GLN B 1 185 ? 15.565 -34.951 46.094 1.00 29.04 185 GLN B C 1
ATOM 5701 O O . GLN B 1 185 ? 15.167 -36.082 45.955 1.00 29.04 185 GLN B O 1
ATOM 5707 N N . VAL B 1 186 ? 15.233 -33.956 45.266 1.00 28.92 186 VAL B N 1
ATOM 5708 C CA . VAL B 1 186 ? 14.768 -34.271 43.905 1.00 29.46 186 VAL B CA 1
ATOM 5709 C C . VAL B 1 186 ? 15.997 -34.733 43.096 1.00 29.92 186 VAL B C 1
ATOM 5710 O O . VAL B 1 186 ? 17.115 -34.480 43.474 1.00 28.63 186 VAL B O 1
ATOM 5714 N N . MET B 1 187 ? 15.738 -35.491 42.033 1.00 32.96 187 MET B N 1
ATOM 5715 C CA . MET B 1 187 ? 16.726 -35.730 40.957 1.00 33.37 187 MET B CA 1
ATOM 5716 C C . MET B 1 187 ? 18.012 -36.497 41.423 1.00 35.49 187 MET B C 1
ATOM 5717 O O . MET B 1 187 ? 19.179 -35.982 41.348 1.00 35.92 187 MET B O 1
ATOM 5722 N N . THR B 1 188 ? 17.829 -37.713 41.893 1.00 35.33 188 THR B N 1
ATOM 5723 C CA . THR B 1 188 ? 18.934 -38.500 42.529 1.00 37.24 188 THR B CA 1
ATOM 5724 C C . THR B 1 188 ? 20.229 -38.691 41.733 1.00 36.38 188 THR B C 1
ATOM 5725 O O . THR B 1 188 ? 21.237 -39.127 42.366 1.00 37.64 188 THR B O 1
ATOM 5729 N N . PRO B 1 189 ? 20.238 -38.440 40.370 1.00 34.94 189 PRO B N 1
ATOM 5730 C CA . PRO B 1 189 ? 21.568 -38.520 39.737 1.00 34.02 189 PRO B CA 1
ATOM 5731 C C . PRO B 1 189 ? 22.558 -37.487 40.134 1.00 31.58 189 PRO B C 1
ATOM 5732 O O . PRO B 1 189 ? 23.775 -37.793 40.053 1.00 32.64 189 PRO B O 1
ATOM 5736 N N . VAL B 1 190 ? 22.099 -36.294 40.545 1.00 29.92 190 VAL B N 1
ATOM 5737 C CA . VAL B 1 190 ? 22.959 -35.336 41.252 1.00 30.21 190 VAL B CA 1
ATOM 5738 C C . VAL B 1 190 ? 22.921 -35.550 42.776 1.00 31.83 190 VAL B C 1
ATOM 5739 O O . VAL B 1 190 ? 21.996 -36.159 43.340 1.00 29.50 190 VAL B O 1
ATOM 5743 N N . ASP B 1 191 ? 23.957 -35.073 43.417 1.00 32.39 191 ASP B N 1
ATOM 5744 C CA . ASP B 1 191 ? 24.023 -35.249 44.860 1.00 33.50 191 ASP B CA 1
ATOM 5745 C C . ASP B 1 191 ? 23.223 -34.141 45.519 1.00 30.64 191 ASP B C 1
ATOM 5746 O O . ASP B 1 191 ? 22.825 -33.169 44.899 1.00 30.18 191 ASP B O 1
ATOM 5751 N N . ARG B 1 192 ? 22.955 -34.330 46.790 1.00 32.61 192 ARG B N 1
ATOM 5752 C CA . ARG B 1 192 ? 21.969 -33.555 47.537 1.00 31.71 192 ARG B CA 1
ATOM 5753 C C . ARG B 1 192 ? 22.434 -32.096 47.556 1.00 31.01 192 ARG B C 1
ATOM 5754 O O . ARG B 1 192 ? 21.620 -31.253 47.362 1.00 32.39 192 ARG B O 1
ATOM 5762 N N . GLU B 1 193 ? 23.724 -31.786 47.714 1.00 29.63 193 GLU B N 1
ATOM 5763 C CA . GLU B 1 193 ? 24.083 -30.304 47.641 1.00 30.31 193 GLU B CA 1
ATOM 5764 C C . GLU B 1 193 ? 23.885 -29.620 46.289 1.00 29.32 193 GLU B C 1
ATOM 5765 O O . GLU B 1 193 ? 23.609 -28.441 46.257 1.00 27.22 193 GLU B O 1
ATOM 5771 N N . MET B 1 194 ? 23.989 -30.398 45.216 1.00 30.85 194 MET B N 1
ATOM 5772 C CA . MET B 1 194 ? 23.647 -29.868 43.859 1.00 31.30 194 MET B CA 1
ATOM 5773 C C . MET B 1 194 ? 22.105 -29.756 43.693 1.00 31.47 194 MET B C 1
ATOM 5774 O O . MET B 1 194 ? 21.614 -28.724 43.233 1.00 32.04 194 MET B O 1
ATOM 5779 N N . ALA B 1 195 ? 21.314 -30.788 44.101 1.00 30.53 195 ALA B N 1
ATOM 5780 C CA . ALA B 1 195 ? 19.858 -30.655 44.182 1.00 28.58 195 ALA B CA 1
ATOM 5781 C C . ALA B 1 195 ? 19.359 -29.435 44.937 1.00 27.53 195 ALA B C 1
ATOM 5782 O O . ALA B 1 195 ? 18.275 -28.934 44.627 1.00 28.96 195 ALA B O 1
ATOM 5784 N N . GLY B 1 196 ? 20.172 -28.906 45.872 1.00 28.88 196 GLY B N 1
ATOM 5785 C CA . GLY B 1 196 ? 19.736 -27.768 46.741 1.00 25.61 196 GLY B CA 1
ATOM 5786 C C . GLY B 1 196 ? 19.484 -26.507 45.899 1.00 27.19 196 GLY B C 1
ATOM 5787 O O . GLY B 1 196 ? 18.561 -25.766 46.149 1.00 25.61 196 GLY B O 1
ATOM 5788 N N . PHE B 1 197 ? 20.247 -26.285 44.815 1.00 27.76 197 PHE B N 1
ATOM 5789 C CA . PHE B 1 197 ? 19.869 -25.194 43.843 1.00 27.28 197 PHE B CA 1
ATOM 5790 C C . PHE B 1 197 ? 18.465 -25.441 43.249 1.00 26.31 197 PHE B C 1
ATOM 5791 O O . PHE B 1 197 ? 17.670 -24.569 43.074 1.00 26.50 197 PHE B O 1
ATOM 5799 N N . ALA B 1 198 ? 18.179 -26.667 42.836 1.00 28.03 198 ALA B N 1
ATOM 5800 C CA . ALA B 1 198 ? 16.855 -26.999 42.315 1.00 27.10 198 ALA B CA 1
ATOM 5801 C C . ALA B 1 198 ? 15.728 -26.863 43.355 1.00 25.74 198 ALA B C 1
ATOM 5802 O O . ALA B 1 198 ? 14.664 -26.336 43.037 1.00 28.39 198 ALA B O 1
ATOM 5804 N N . HIS B 1 199 ? 15.978 -27.330 44.577 1.00 26.80 199 HIS B N 1
ATOM 5805 C CA . HIS B 1 199 ? 14.994 -27.081 45.709 1.00 26.59 199 HIS B CA 1
ATOM 5806 C C . HIS B 1 199 ? 14.577 -25.667 45.824 1.00 28.17 199 HIS B C 1
ATOM 5807 O O . HIS B 1 199 ? 13.350 -25.383 45.853 1.00 30.78 199 HIS B O 1
ATOM 5814 N N . GLN B 1 200 ? 15.539 -24.757 45.886 1.00 28.56 200 GLN B N 1
ATOM 5815 C CA . GLN B 1 200 ? 15.225 -23.336 45.950 1.00 32.17 200 GLN B CA 1
ATOM 5816 C C . GLN B 1 200 ? 14.423 -22.784 44.735 1.00 32.08 200 GLN B C 1
ATOM 5817 O O . GLN B 1 200 ? 13.462 -22.026 44.833 1.00 30.23 200 GLN B O 1
ATOM 5823 N N . ALA B 1 201 ? 14.816 -23.222 43.559 1.00 31.38 201 ALA B N 1
ATOM 5824 C CA . ALA B 1 201 ? 14.116 -22.783 42.403 1.00 30.42 201 ALA B CA 1
ATOM 5825 C C . ALA B 1 201 ? 12.694 -23.336 42.428 1.00 28.20 201 ALA B C 1
ATOM 5826 O O . ALA B 1 201 ? 11.756 -22.618 42.149 1.00 31.75 201 ALA B O 1
ATOM 5828 N N . ILE B 1 202 ? 12.478 -24.563 42.829 1.00 28.24 202 ILE B N 1
ATOM 5829 C CA . ILE B 1 202 ? 11.073 -25.037 42.807 1.00 26.78 202 ILE B CA 1
ATOM 5830 C C . ILE B 1 202 ? 10.195 -24.179 43.794 1.00 28.59 202 ILE B C 1
ATOM 5831 O O . ILE B 1 202 ? 9.102 -23.742 43.490 1.00 31.63 202 ILE B O 1
ATOM 5836 N N . ARG B 1 203 ? 10.741 -23.948 44.970 1.00 30.88 203 ARG B N 1
ATOM 5837 C CA . ARG B 1 203 ? 10.090 -23.168 46.019 1.00 32.24 203 ARG B CA 1
ATOM 5838 C C . ARG B 1 203 ? 9.827 -21.758 45.626 1.00 32.39 203 ARG B C 1
ATOM 5839 O O . ARG B 1 203 ? 8.750 -21.250 45.886 1.00 31.35 203 ARG B O 1
ATOM 5847 N N . ASP B 1 204 ? 10.803 -21.126 44.986 1.00 31.68 204 ASP B N 1
ATOM 5848 C CA . ASP B 1 204 ? 10.611 -19.795 44.421 1.00 32.32 204 ASP B CA 1
ATOM 5849 C C . ASP B 1 204 ? 9.389 -19.621 43.510 1.00 32.37 204 ASP B C 1
ATOM 5850 O O . ASP B 1 204 ? 8.810 -18.514 43.406 1.00 32.38 204 ASP B O 1
ATOM 5855 N N . GLN B 1 205 ? 8.948 -20.726 42.924 1.00 31.62 205 GLN B N 1
ATOM 5856 C CA . GLN B 1 205 ? 7.819 -20.692 42.025 1.00 32.34 205 GLN B CA 1
ATOM 5857 C C . GLN B 1 205 ? 6.567 -20.984 42.819 1.00 32.71 205 GLN B C 1
ATOM 5858 O O . GLN B 1 205 ? 5.487 -20.833 42.295 1.00 35.55 205 GLN B O 1
ATOM 5864 N N . GLY B 1 206 ? 6.690 -21.319 44.117 1.00 32.36 206 GLY B N 1
ATOM 5865 C CA . GLY B 1 206 ? 5.450 -21.439 44.943 1.00 33.14 206 GLY B CA 1
ATOM 5866 C C . GLY B 1 206 ? 4.869 -22.837 45.004 1.00 32.19 206 GLY B C 1
ATOM 5867 O O . GLY B 1 206 ? 3.726 -23.055 45.485 1.00 33.46 206 GLY B O 1
ATOM 5868 N N . VAL B 1 207 ? 5.679 -23.785 44.530 1.00 32.70 207 VAL B N 1
ATOM 5869 C CA . VAL B 1 207 ? 5.455 -25.195 44.638 1.00 30.41 207 VAL B CA 1
ATOM 5870 C C . VAL B 1 207 ? 5.766 -25.587 46.103 1.00 31.17 207 VAL B C 1
ATOM 5871 O O . VAL B 1 207 ? 6.788 -25.181 46.669 1.00 31.18 207 VAL B O 1
ATOM 5875 N N . ASP B 1 208 ? 4.806 -26.295 46.687 1.00 31.41 208 ASP B N 1
ATOM 5876 C CA . ASP B 1 208 ? 4.911 -26.895 47.983 1.00 33.15 208 ASP B CA 1
ATOM 5877 C C . ASP B 1 208 ? 5.720 -28.206 47.871 1.00 31.03 208 ASP B C 1
ATOM 5878 O O . ASP B 1 208 ? 5.207 -29.300 47.438 1.00 31.83 208 ASP B O 1
ATOM 5883 N N . LEU B 1 209 ? 7.029 -28.086 48.173 1.00 28.98 209 LEU B N 1
ATOM 5884 C CA . LEU B 1 209 ? 7.971 -29.161 47.968 1.00 27.68 209 LEU B CA 1
ATOM 5885 C C . LEU B 1 209 ? 8.161 -29.807 49.324 1.00 28.59 209 LEU B C 1
ATOM 5886 O O . LEU B 1 209 ? 8.592 -29.111 50.257 1.00 25.04 209 LEU B O 1
ATOM 5891 N N . ARG B 1 210 ? 7.852 -31.106 49.421 1.00 28.29 210 ARG B N 1
ATOM 5892 C CA . ARG B 1 210 ? 7.978 -31.833 50.704 1.00 31.73 210 ARG B CA 1
ATOM 5893 C C . ARG B 1 210 ? 8.917 -33.028 50.602 1.00 30.88 210 ARG B C 1
ATOM 5894 O O . ARG B 1 210 ? 8.502 -34.138 50.161 1.00 34.88 210 ARG B O 1
ATOM 5902 N N . LEU B 1 211 ? 10.172 -32.800 50.968 1.00 32.67 211 LEU B N 1
ATOM 5903 C CA . LEU B 1 211 ? 11.254 -33.817 50.968 1.00 33.80 211 LEU B CA 1
ATOM 5904 C C . LEU B 1 211 ? 11.119 -34.813 52.142 1.00 35.52 211 LEU B C 1
ATOM 5905 O O . LEU B 1 211 ? 10.341 -34.570 53.016 1.00 35.17 211 LEU B O 1
ATOM 5910 N N . GLY B 1 212 ? 11.890 -35.908 52.175 1.00 36.91 212 GLY B N 1
ATOM 5911 C CA . GLY B 1 212 ? 11.748 -36.992 53.209 1.00 37.55 212 GLY B CA 1
ATOM 5912 C C . GLY B 1 212 ? 10.313 -37.423 53.601 1.00 39.33 212 GLY B C 1
ATOM 5913 O O . GLY B 1 212 ? 10.058 -37.915 54.700 1.00 39.39 212 GLY B O 1
ATOM 5914 N N . THR B 1 213 ? 9.363 -37.285 52.680 1.00 38.97 213 THR B N 1
ATOM 5915 C CA . THR B 1 213 ? 8.016 -37.558 53.035 1.00 39.50 213 THR B CA 1
ATOM 5916 C C . THR B 1 213 ? 7.355 -38.494 52.069 1.00 39.47 213 THR B C 1
ATOM 5917 O O . THR B 1 213 ? 7.603 -38.452 50.874 1.00 41.15 213 THR B O 1
ATOM 5921 N N . ALA B 1 214 ? 6.558 -39.397 52.621 1.00 37.98 214 ALA B N 1
ATOM 5922 C CA . ALA B 1 214 ? 5.981 -40.466 51.869 1.00 37.17 214 ALA B CA 1
ATOM 5923 C C . ALA B 1 214 ? 4.432 -40.354 51.843 1.00 37.27 214 ALA B C 1
ATOM 5924 O O . ALA B 1 214 ? 3.827 -39.546 52.612 1.00 36.25 214 ALA B O 1
ATOM 5926 N N . LEU B 1 215 ? 3.809 -41.110 50.936 1.00 34.81 215 LEU B N 1
ATOM 5927 C CA . LEU B 1 215 ? 2.366 -41.100 50.793 1.00 36.01 215 LEU B CA 1
ATOM 5928 C C . LEU B 1 215 ? 1.909 -42.403 51.398 1.00 36.72 215 LEU B C 1
ATOM 5929 O O . LEU B 1 215 ? 2.215 -43.469 50.864 1.00 37.32 215 LEU B O 1
ATOM 5934 N N . SER B 1 216 ? 1.180 -42.373 52.485 1.00 38.62 216 SER B N 1
ATOM 5935 C CA . SER B 1 216 ? 0.850 -43.697 53.117 1.00 40.83 216 SER B CA 1
ATOM 5936 C C . SER B 1 216 ? -0.540 -44.197 52.776 1.00 40.81 216 SER B C 1
ATOM 5937 O O . SER B 1 216 ? -0.723 -45.400 52.593 1.00 43.69 216 SER B O 1
ATOM 5940 N N . GLU B 1 217 ? -1.505 -43.296 52.600 1.00 39.49 217 GLU B N 1
ATOM 5941 C CA . GLU B 1 217 ? -2.830 -43.698 52.140 1.00 40.10 217 GLU B CA 1
ATOM 5942 C C . GLU B 1 217 ? -3.495 -42.743 51.210 1.00 37.58 217 GLU B C 1
ATOM 5943 O O . GLU B 1 217 ? -3.393 -41.532 51.391 1.00 39.83 217 GLU B O 1
ATOM 5949 N N . VAL B 1 218 ? -4.280 -43.272 50.290 1.00 37.82 218 VAL B N 1
ATOM 5950 C CA . VAL B 1 218 ? -5.144 -42.408 49.457 1.00 36.91 218 VAL B CA 1
ATOM 5951 C C . VAL B 1 218 ? -6.686 -42.591 49.693 1.00 38.62 218 VAL B C 1
ATOM 5952 O O . VAL B 1 218 ? -7.218 -43.735 49.675 1.00 38.65 218 VAL B O 1
ATOM 5956 N N . SER B 1 219 ? -7.412 -41.476 49.862 1.00 37.59 219 SER B N 1
ATOM 5957 C CA . SER B 1 219 ? -8.861 -41.628 50.014 1.00 38.08 219 SER B CA 1
ATOM 5958 C C . SER B 1 219 ? -9.666 -40.906 48.955 1.00 37.78 219 SER B C 1
ATOM 5959 O O . SER B 1 219 ? -9.679 -39.678 48.920 1.00 38.34 219 SER B O 1
ATOM 5962 N N . TYR B 1 220 ? -10.337 -41.640 48.098 1.00 37.44 220 TYR B N 1
ATOM 5963 C CA . TYR B 1 220 ? -11.081 -40.992 47.004 1.00 39.62 220 TYR B CA 1
ATOM 5964 C C . TYR B 1 220 ? -12.556 -40.814 47.442 1.00 41.78 220 TYR B C 1
ATOM 5965 O O . TYR B 1 220 ? -13.146 -41.747 47.962 1.00 40.78 220 TYR B O 1
ATOM 5974 N N . GLN B 1 221 ? -13.131 -39.615 47.281 1.00 42.05 221 GLN B N 1
ATOM 5975 C CA . GLN B 1 221 ? -14.481 -39.351 47.823 1.00 44.54 221 GLN B CA 1
ATOM 5976 C C . GLN B 1 221 ? -15.284 -38.851 46.663 1.00 45.60 221 GLN B C 1
ATOM 5977 O O . GLN B 1 221 ? -14.965 -37.816 46.064 1.00 44.24 221 GLN B O 1
ATOM 5983 N N . VAL B 1 222 ? -16.291 -39.594 46.284 1.00 45.09 222 VAL B N 1
ATOM 5984 C CA . VAL B 1 222 ? -17.041 -39.135 45.148 1.00 49.84 222 VAL B CA 1
ATOM 5985 C C . VAL B 1 222 ? -17.735 -37.823 45.525 1.00 49.89 222 VAL B C 1
ATOM 5986 O O . VAL B 1 222 ? -17.792 -37.491 46.698 1.00 50.99 222 VAL B O 1
ATOM 5990 N N . GLN B 1 223 ? -18.179 -37.045 44.544 1.00 49.76 223 GLN B N 1
ATOM 5991 C CA . GLN B 1 223 ? -18.831 -35.782 44.863 1.00 48.09 223 GLN B CA 1
ATOM 5992 C C . GLN B 1 223 ? -20.305 -35.962 44.810 1.00 48.43 223 GLN B C 1
ATOM 5993 O O . GLN B 1 223 ? -20.840 -36.287 43.762 1.00 50.11 223 GLN B O 1
ATOM 5999 N N . THR B 1 224 ? -20.998 -35.738 45.917 1.00 47.86 224 THR B N 1
ATOM 6000 C CA . THR B 1 224 ? -22.426 -35.975 45.846 1.00 48.99 224 THR B CA 1
ATOM 6001 C C . THR B 1 224 ? -23.211 -34.721 45.413 1.00 49.38 224 THR B C 1
ATOM 6002 O O . THR B 1 224 ? -24.283 -34.834 44.872 1.00 50.63 224 THR B O 1
ATOM 6006 N N . HIS B 1 225 ? -22.681 -33.535 45.705 1.00 47.93 225 HIS B N 1
ATOM 6007 C CA . HIS B 1 225 ? -23.484 -32.335 45.556 1.00 48.13 225 HIS B CA 1
ATOM 6008 C C . HIS B 1 225 ? -22.982 -31.562 44.337 1.00 47.02 225 HIS B C 1
ATOM 6009 O O . HIS B 1 225 ? -21.844 -31.143 44.302 1.00 45.02 225 HIS B O 1
ATOM 6016 N N . VAL B 1 226 ? -23.819 -31.389 43.333 1.00 47.38 226 VAL B N 1
ATOM 6017 C CA . VAL B 1 226 ? -23.407 -30.584 42.172 1.00 47.25 226 VAL B CA 1
ATOM 6018 C C . VAL B 1 226 ? -23.964 -29.176 42.355 1.00 46.13 226 VAL B C 1
ATOM 6019 O O . VAL B 1 226 ? -25.114 -29.002 42.280 1.00 48.25 226 VAL B O 1
ATOM 6023 N N . ALA B 1 227 ? -23.101 -28.196 42.645 1.00 44.87 227 ALA B N 1
ATOM 6024 C CA . ALA B 1 227 ? -23.552 -26.814 42.816 1.00 44.66 227 ALA B CA 1
ATOM 6025 C C . ALA B 1 227 ? -23.984 -26.325 41.476 1.00 46.24 227 ALA B C 1
ATOM 6026 O O . ALA B 1 227 ? -23.469 -26.745 40.454 1.00 44.14 227 ALA B O 1
ATOM 6028 N N . SER B 1 228 ? -24.924 -25.420 41.497 1.00 47.69 228 SER B N 1
ATOM 6029 C CA . SER B 1 228 ? -25.447 -24.916 40.274 1.00 52.24 228 SER B CA 1
ATOM 6030 C C . SER B 1 228 ? -25.786 -23.460 40.400 1.00 55.02 228 SER B C 1
ATOM 6031 O O . SER B 1 228 ? -26.055 -22.937 41.494 1.00 54.04 228 SER B O 1
ATOM 6034 N N . ASP B 1 229 ? -25.762 -22.824 39.244 1.00 58.50 229 ASP B N 1
ATOM 6035 C CA . ASP B 1 229 ? -26.192 -21.468 39.115 1.00 62.23 229 ASP B CA 1
ATOM 6036 C C . ASP B 1 229 ? -27.591 -21.235 39.395 1.00 63.75 229 ASP B C 1
ATOM 6037 O O . ASP B 1 229 ? -27.894 -20.190 39.919 1.00 66.58 229 ASP B O 1
ATOM 6042 N N . ALA B 1 230 ? -28.479 -22.172 39.036 1.00 64.53 230 ALA B N 1
ATOM 6043 C CA . ALA B 1 230 ? -29.885 -22.046 39.329 1.00 65.01 230 ALA B CA 1
ATOM 6044 C C . ALA B 1 230 ? -30.270 -22.027 40.800 1.00 63.35 230 ALA B C 1
ATOM 6045 O O . ALA B 1 230 ? -31.313 -21.472 41.150 1.00 64.11 230 ALA B O 1
ATOM 6047 N N . ALA B 1 231 ? -29.477 -22.708 41.613 1.00 60.55 231 ALA B N 1
ATOM 6048 C CA . ALA B 1 231 ? -29.618 -22.791 43.060 1.00 59.86 231 ALA B CA 1
ATOM 6049 C C . ALA B 1 231 ? -28.938 -21.593 43.714 1.00 59.42 231 ALA B C 1
ATOM 6050 O O . ALA B 1 231 ? -29.079 -21.369 44.910 1.00 58.87 231 ALA B O 1
ATOM 6052 N N . GLY B 1 232 ? -28.145 -20.873 42.917 1.00 58.70 232 GLY B N 1
ATOM 6053 C CA . GLY B 1 232 ? -27.701 -19.569 43.256 1.00 57.46 232 GLY B CA 1
ATOM 6054 C C . GLY B 1 232 ? -26.431 -19.753 44.021 1.00 55.53 232 GLY B C 1
ATOM 6055 O O . GLY B 1 232 ? -26.197 -19.018 44.947 1.00 54.76 232 GLY B O 1
ATOM 6056 N N . GLU B 1 233 ? -25.607 -20.733 43.628 1.00 54.04 233 GLU B N 1
ATOM 6057 C CA . GLU B 1 233 ? -24.343 -21.026 44.275 1.00 52.43 233 GLU B CA 1
ATOM 6058 C C . GLU B 1 233 ? -23.191 -20.608 43.361 1.00 52.71 233 GLU B C 1
ATOM 6059 O O . GLU B 1 233 ? -23.366 -20.433 42.138 1.00 53.50 233 GLU B O 1
ATOM 6065 N N . ASP B 1 234 ? -22.020 -20.469 43.973 1.00 51.55 234 ASP B N 1
ATOM 6066 C CA . ASP B 1 234 ? -20.797 -20.214 43.254 1.00 52.59 234 ASP B CA 1
ATOM 6067 C C . ASP B 1 234 ? -20.353 -21.563 42.690 1.00 51.78 234 ASP B C 1
ATOM 6068 O O . ASP B 1 234 ? -20.163 -22.498 43.458 1.00 52.53 234 ASP B O 1
ATOM 6073 N N . THR B 1 235 ? -20.162 -21.649 41.376 1.00 51.69 235 THR B N 1
ATOM 6074 C CA . THR B 1 235 ? -19.847 -22.895 40.695 1.00 51.36 235 THR B CA 1
ATOM 6075 C C . THR B 1 235 ? -18.408 -22.926 40.215 1.00 50.61 235 THR B C 1
ATOM 6076 O O . THR B 1 235 ? -17.958 -23.864 39.575 1.00 49.50 235 THR B O 1
ATOM 6080 N N . ALA B 1 236 ? -17.678 -21.882 40.522 1.00 50.75 236 ALA B N 1
ATOM 6081 C CA . ALA B 1 236 ? -16.322 -21.753 40.000 1.00 50.74 236 ALA B CA 1
ATOM 6082 C C . ALA B 1 236 ? -15.278 -22.753 40.484 1.00 49.86 236 ALA B C 1
ATOM 6083 O O . ALA B 1 236 ? -14.342 -23.050 39.751 1.00 51.02 236 ALA B O 1
ATOM 6085 N N . HIS B 1 237 ? -15.384 -23.211 41.730 1.00 49.76 237 HIS B N 1
ATOM 6086 C CA . HIS B 1 237 ? -14.341 -24.005 42.353 1.00 47.15 237 HIS B CA 1
ATOM 6087 C C . HIS B 1 237 ? -14.830 -25.400 42.770 1.00 45.07 237 HIS B C 1
ATOM 6088 O O . HIS B 1 237 ? -14.334 -25.986 43.706 1.00 43.60 237 HIS B O 1
ATOM 6095 N N . GLN B 1 238 ? -15.776 -25.907 42.017 1.00 45.06 238 GLN B N 1
ATOM 6096 C CA . GLN B 1 238 ? -16.311 -27.239 42.185 1.00 45.10 238 GLN B CA 1
ATOM 6097 C C . GLN B 1 238 ? -15.498 -28.284 41.452 1.00 42.58 238 GLN B C 1
ATOM 6098 O O . GLN B 1 238 ? -14.751 -27.939 40.546 1.00 43.32 238 GLN B O 1
ATOM 6104 N N . HIS B 1 239 ? -15.660 -29.556 41.824 1.00 41.79 239 HIS B N 1
ATOM 6105 C CA . HIS B 1 239 ? -14.886 -30.690 41.270 1.00 41.77 239 HIS B CA 1
ATOM 6106 C C . HIS B 1 239 ? -15.905 -31.822 41.258 1.00 43.13 239 HIS B C 1
ATOM 6107 O O . HIS B 1 239 ? -16.072 -32.522 42.236 1.00 43.62 239 HIS B O 1
ATOM 6114 N N . ILE B 1 240 ? -16.588 -31.970 40.148 1.00 44.41 240 ILE B N 1
ATOM 6115 C CA . ILE B 1 240 ? -17.706 -32.892 40.046 1.00 48.22 240 ILE B CA 1
ATOM 6116 C C . ILE B 1 240 ? -17.291 -34.354 39.783 1.00 47.26 240 ILE B C 1
ATOM 6117 O O . ILE B 1 240 ? -18.142 -35.252 39.807 1.00 48.52 240 ILE B O 1
ATOM 6122 N N . LYS B 1 241 ? -16.017 -34.564 39.497 1.00 45.79 241 LYS B N 1
ATOM 6123 C CA . LYS B 1 241 ? -15.424 -35.883 39.363 1.00 46.38 241 LYS B CA 1
ATOM 6124 C C . LYS B 1 241 ? -14.849 -36.331 40.696 1.00 44.71 241 LYS B C 1
ATOM 6125 O O . LYS B 1 241 ? -14.283 -37.423 40.787 1.00 43.53 241 LYS B O 1
ATOM 6131 N N . GLY B 1 242 ? -14.906 -35.463 41.699 1.00 44.94 242 GLY B N 1
ATOM 6132 C CA . GLY B 1 242 ? -14.556 -35.851 43.054 1.00 43.78 242 GLY B CA 1
ATOM 6133 C C . GLY B 1 242 ? -13.352 -35.203 43.701 1.00 42.93 242 GLY B C 1
ATOM 6134 O O . GLY B 1 242 ? -12.773 -34.231 43.205 1.00 41.16 242 GLY B O 1
ATOM 6135 N N . HIS B 1 243 ? -12.926 -35.842 44.784 1.00 42.66 243 HIS B N 1
ATOM 6136 C CA . HIS B 1 243 ? -11.896 -35.292 45.677 1.00 41.94 243 HIS B CA 1
ATOM 6137 C C . HIS B 1 243 ? -10.907 -36.371 46.227 1.00 40.31 243 HIS B C 1
ATOM 6138 O O . HIS B 1 243 ? -11.299 -37.539 46.414 1.00 40.53 243 HIS B O 1
ATOM 6145 N N . LEU B 1 244 ? -9.641 -35.990 46.451 1.00 38.47 244 LEU B N 1
ATOM 6146 C CA . LEU B 1 244 ? -8.630 -36.872 47.085 1.00 37.57 244 LEU B CA 1
ATOM 6147 C C . LEU B 1 244 ? -8.199 -36.358 48.428 1.00 36.87 244 LEU B C 1
ATOM 6148 O O . LEU B 1 244 ? -7.858 -35.201 48.599 1.00 36.61 244 LEU B O 1
ATOM 6153 N N . SER B 1 245 ? -8.210 -37.242 49.391 1.00 37.19 245 SER B N 1
ATOM 6154 C CA . SER B 1 245 ? -7.666 -36.895 50.659 1.00 36.85 245 SER B CA 1
ATOM 6155 C C . SER B 1 245 ? -6.419 -37.797 50.910 1.00 35.23 245 SER B C 1
ATOM 6156 O O . SER B 1 245 ? -6.531 -39.015 51.036 1.00 34.92 245 SER B O 1
ATOM 6159 N N . LEU B 1 246 ? -5.220 -37.193 50.990 1.00 32.28 246 LEU B N 1
ATOM 6160 C CA . LEU B 1 246 ? -4.040 -38.004 51.107 1.00 32.37 246 LEU B CA 1
ATOM 6161 C C . LEU B 1 246 ? -3.533 -38.109 52.576 1.00 32.06 246 LEU B C 1
ATOM 6162 O O . LEU B 1 246 ? -3.486 -37.121 53.323 1.00 34.58 246 LEU B O 1
ATOM 6167 N N . THR B 1 247 ? -3.160 -39.298 52.984 1.00 33.88 247 THR B N 1
ATOM 6168 C CA . THR B 1 247 ? -2.462 -39.399 54.270 1.00 36.52 247 THR B CA 1
ATOM 6169 C C . THR B 1 247 ? -0.970 -39.515 54.093 1.00 35.85 247 THR B C 1
ATOM 6170 O O . THR B 1 247 ? -0.510 -40.478 53.502 1.00 37.38 247 THR B O 1
ATOM 6174 N N . LEU B 1 248 ? -0.217 -38.548 54.599 1.00 38.36 248 LEU B N 1
ATOM 6175 C CA . LEU B 1 248 ? 1.244 -38.608 54.537 1.00 40.82 248 LEU B CA 1
ATOM 6176 C C . LEU B 1 248 ? 1.834 -39.400 55.702 1.00 42.96 248 LEU B C 1
ATOM 6177 O O . LEU B 1 248 ? 1.142 -39.687 56.681 1.00 44.09 248 LEU B O 1
ATOM 6182 N N . SER B 1 249 ? 3.118 -39.736 55.588 1.00 45.49 249 SER B N 1
ATOM 6183 C CA . SER B 1 249 ? 3.817 -40.637 56.544 1.00 46.82 249 SER B CA 1
ATOM 6184 C C . SER B 1 249 ? 4.121 -39.954 57.879 1.00 48.22 249 SER B C 1
ATOM 6185 O O . SER B 1 249 ? 4.485 -40.621 58.862 1.00 49.69 249 SER B O 1
ATOM 6188 N N . ASN B 1 250 ? 4.011 -38.636 57.920 1.00 48.93 250 ASN B N 1
ATOM 6189 C CA . ASN B 1 250 ? 4.180 -37.910 59.188 1.00 51.17 250 ASN B CA 1
ATOM 6190 C C . ASN B 1 250 ? 2.800 -37.689 59.837 1.00 52.00 250 ASN B C 1
ATOM 6191 O O . ASN B 1 250 ? 2.648 -36.830 60.695 1.00 53.72 250 ASN B O 1
ATOM 6196 N N . GLY B 1 251 ? 1.800 -38.414 59.324 1.00 51.60 251 GLY B N 1
ATOM 6197 C CA . GLY B 1 251 ? 0.386 -38.243 59.668 1.00 51.41 251 GLY B CA 1
ATOM 6198 C C . GLY B 1 251 ? -0.442 -37.079 59.121 1.00 49.76 251 GLY B C 1
ATOM 6199 O O . GLY B 1 251 ? -1.648 -37.084 59.295 1.00 50.50 251 GLY B O 1
ATOM 6200 N N . GLU B 1 252 ? 0.171 -36.101 58.458 1.00 48.97 252 GLU B N 1
ATOM 6201 C CA . GLU B 1 252 ? -0.566 -34.946 57.878 1.00 48.65 252 GLU B CA 1
ATOM 6202 C C . GLU B 1 252 ? -1.601 -35.406 56.800 1.00 47.46 252 GLU B C 1
ATOM 6203 O O . GLU B 1 252 ? -1.486 -36.510 56.202 1.00 46.93 252 GLU B O 1
ATOM 6209 N N . LEU B 1 253 ? -2.584 -34.545 56.552 1.00 46.18 253 LEU B N 1
ATOM 6210 C CA . LEU B 1 253 ? -3.589 -34.742 55.524 1.00 46.70 253 LEU B CA 1
ATOM 6211 C C . LEU B 1 253 ? -3.334 -33.734 54.418 1.00 44.18 253 LEU B C 1
ATOM 6212 O O . LEU B 1 253 ? -3.112 -32.594 54.723 1.00 44.68 253 LEU B O 1
ATOM 6217 N N . LEU B 1 254 ? -3.423 -34.167 53.160 1.00 41.24 254 LEU B N 1
ATOM 6218 C CA . LEU B 1 254 ? -3.352 -33.294 51.990 1.00 39.87 254 LEU B CA 1
ATOM 6219 C C . LEU B 1 254 ? -4.584 -33.418 51.140 1.00 37.81 254 LEU B C 1
ATOM 6220 O O . LEU B 1 254 ? -4.874 -34.505 50.725 1.00 37.44 254 LEU B O 1
ATOM 6225 N N . GLU B 1 255 ? -5.314 -32.342 50.861 1.00 32.99 255 GLU B N 1
ATOM 6226 C CA . GLU B 1 255 ? -6.553 -32.451 50.054 1.00 35.79 255 GLU B CA 1
ATOM 6227 C C . GLU B 1 255 ? -6.198 -31.903 48.660 1.00 35.84 255 GLU B C 1
ATOM 6228 O O . GLU B 1 255 ? -5.559 -30.884 48.557 1.00 36.64 255 GLU B O 1
ATOM 6234 N N . THR B 1 256 ? -6.475 -32.672 47.622 1.00 36.28 256 THR B N 1
ATOM 6235 C CA . THR B 1 256 ? -6.004 -32.385 46.274 1.00 32.42 256 THR B CA 1
ATOM 6236 C C . THR B 1 256 ? -7.063 -32.830 45.253 1.00 32.96 256 THR B C 1
ATOM 6237 O O . THR B 1 256 ? -7.946 -33.639 45.595 1.00 31.61 256 THR B O 1
ATOM 6241 N N . ASP B 1 257 ? -7.000 -32.324 44.006 1.00 29.51 257 ASP B N 1
ATOM 6242 C CA . ASP B 1 257 ? -7.997 -32.744 42.974 1.00 27.11 257 ASP B CA 1
ATOM 6243 C C . ASP B 1 257 ? -7.430 -33.665 41.912 1.00 28.32 257 ASP B C 1
ATOM 6244 O O . ASP B 1 257 ? -8.141 -34.120 41.040 1.00 28.46 257 ASP B O 1
ATOM 6249 N N . LEU B 1 258 ? -6.113 -33.866 41.926 1.00 30.61 258 LEU B N 1
ATOM 6250 C CA . LEU B 1 258 ? -5.461 -34.799 41.006 1.00 29.32 258 LEU B CA 1
ATOM 6251 C C . LEU B 1 258 ? -4.197 -35.328 41.643 1.00 29.49 258 LEU B C 1
ATOM 6252 O O . LEU B 1 258 ? -3.464 -34.567 42.251 1.00 28.39 258 LEU B O 1
ATOM 6257 N N . LEU B 1 259 ? -3.923 -36.598 41.437 1.00 29.26 259 LEU B N 1
ATOM 6258 C CA . LEU B 1 259 ? -2.706 -37.212 41.935 1.00 28.73 259 LEU B CA 1
ATOM 6259 C C . LEU B 1 259 ? -1.892 -37.802 40.771 1.00 26.89 259 LEU B C 1
ATOM 6260 O O . LEU B 1 259 ? -2.390 -38.673 40.074 1.00 27.05 259 LEU B O 1
ATOM 6265 N N . ILE B 1 260 ? -0.630 -37.389 40.587 1.00 27.83 260 ILE B N 1
ATOM 6266 C CA . ILE B 1 260 ? 0.234 -38.031 39.601 1.00 26.15 260 ILE B CA 1
ATOM 6267 C C . ILE B 1 260 ? 1.269 -38.940 40.310 1.00 26.91 260 ILE B C 1
ATOM 6268 O O . ILE B 1 260 ? 2.041 -38.520 41.154 1.00 25.97 260 ILE B O 1
ATOM 6273 N N . MET B 1 261 ? 1.297 -40.184 39.934 1.00 24.75 261 MET B N 1
ATOM 6274 C CA . MET B 1 261 ? 2.286 -41.082 40.511 1.00 27.98 261 MET B CA 1
ATOM 6275 C C . MET B 1 261 ? 3.466 -41.233 39.554 1.00 27.49 261 MET B C 1
ATOM 6276 O O . MET B 1 261 ? 3.327 -41.844 38.499 1.00 27.84 261 MET B O 1
ATOM 6281 N N . ALA B 1 262 ? 4.599 -40.723 39.995 1.00 27.14 262 ALA B N 1
ATOM 6282 C CA . ALA B 1 262 ? 5.863 -40.663 39.188 1.00 27.48 262 ALA B CA 1
ATOM 6283 C C . ALA B 1 262 ? 7.001 -41.268 40.021 1.00 26.23 262 ALA B C 1
ATOM 6284 O O . ALA B 1 262 ? 8.096 -40.668 40.227 1.00 26.72 262 ALA B O 1
ATOM 6286 N N . ILE B 1 263 ? 6.828 -42.519 40.397 1.00 26.86 263 ILE B N 1
ATOM 6287 C CA . ILE B 1 263 ? 7.855 -43.110 41.328 1.00 30.42 263 ILE B CA 1
ATOM 6288 C C . ILE B 1 263 ? 8.811 -44.105 40.691 1.00 31.53 263 ILE B C 1
ATOM 6289 O O . ILE B 1 263 ? 9.521 -44.845 41.417 1.00 31.08 263 ILE B O 1
ATOM 6294 N N . GLY B 1 264 ? 8.940 -44.056 39.328 1.00 30.83 264 GLY B N 1
ATOM 6295 C CA . GLY B 1 264 ? 10.063 -44.744 38.648 1.00 29.23 264 GLY B CA 1
ATOM 6296 C C . GLY B 1 264 ? 9.431 -45.836 37.814 1.00 29.51 264 GLY B C 1
ATOM 6297 O O . GLY B 1 264 ? 8.185 -46.088 37.875 1.00 29.61 264 GLY B O 1
ATOM 6298 N N . VAL B 1 265 ? 10.230 -46.574 37.099 1.00 28.56 265 VAL B N 1
ATOM 6299 C CA . VAL B 1 265 ? 9.668 -47.623 36.223 1.00 27.22 265 VAL B CA 1
ATOM 6300 C C . VAL B 1 265 ? 10.381 -48.946 36.461 1.00 28.31 265 VAL B C 1
ATOM 6301 O O . VAL B 1 265 ? 11.554 -48.933 36.876 1.00 30.21 265 VAL B O 1
ATOM 6305 N N . ARG B 1 266 ? 9.722 -50.068 36.124 1.00 28.29 266 ARG B N 1
ATOM 6306 C CA . ARG B 1 266 ? 10.240 -51.408 36.333 1.00 29.48 266 ARG B CA 1
ATOM 6307 C C . ARG B 1 266 ? 10.195 -52.114 34.942 1.00 30.01 266 ARG B C 1
ATOM 6308 O O . ARG B 1 266 ? 9.179 -52.101 34.258 1.00 25.76 266 ARG B O 1
ATOM 6316 N N . PRO B 1 267 ? 11.302 -52.743 34.559 1.00 29.13 267 PRO B N 1
ATOM 6317 C CA . PRO B 1 267 ? 11.394 -53.515 33.304 1.00 30.39 267 PRO B CA 1
ATOM 6318 C C . PRO B 1 267 ? 10.212 -54.495 33.057 1.00 31.39 267 PRO B C 1
ATOM 6319 O O . PRO B 1 267 ? 9.717 -55.139 33.996 1.00 30.06 267 PRO B O 1
ATOM 6323 N N . GLU B 1 268 ? 9.675 -54.454 31.820 1.00 30.64 268 GLU B N 1
ATOM 6324 C CA . GLU B 1 268 ? 8.668 -55.410 31.383 1.00 30.51 268 GLU B CA 1
ATOM 6325 C C . GLU B 1 268 ? 9.398 -56.734 31.228 1.00 29.46 268 GLU B C 1
ATOM 6326 O O . GLU B 1 268 ? 10.274 -56.867 30.334 1.00 27.73 268 GLU B O 1
ATOM 6332 N N . THR B 1 269 ? 9.250 -57.611 32.214 1.00 29.53 269 THR B N 1
ATOM 6333 C CA . THR B 1 269 ? 10.019 -58.844 32.161 1.00 29.00 269 THR B CA 1
ATOM 6334 C C . THR B 1 269 ? 9.179 -60.104 32.028 1.00 28.05 269 THR B C 1
ATOM 6335 O O . THR B 1 269 ? 9.752 -61.191 31.890 1.00 28.72 269 THR B O 1
ATOM 6339 N N . GLN B 1 270 ? 7.858 -59.996 32.043 1.00 27.65 270 GLN B N 1
ATOM 6340 C CA . GLN B 1 270 ? 7.043 -61.196 32.219 1.00 33.22 270 GLN B CA 1
ATOM 6341 C C . GLN B 1 270 ? 7.289 -62.155 31.056 1.00 32.69 270 GLN B C 1
ATOM 6342 O O . GLN B 1 270 ? 7.559 -63.345 31.224 1.00 33.93 270 GLN B O 1
ATOM 6348 N N . LEU B 1 271 ? 7.199 -61.614 29.850 1.00 30.99 271 LEU B N 1
ATOM 6349 C CA . LEU B 1 271 ? 7.467 -62.430 28.645 1.00 32.12 271 LEU B CA 1
ATOM 6350 C C . LEU B 1 271 ? 8.754 -63.235 28.716 1.00 31.25 271 LEU B C 1
ATOM 6351 O O . LEU B 1 271 ? 8.778 -64.397 28.378 1.00 34.06 271 LEU B O 1
ATOM 6356 N N . ALA B 1 272 ? 9.831 -62.610 29.136 1.00 31.29 272 ALA B N 1
ATOM 6357 C CA . ALA B 1 272 ? 11.165 -63.221 29.269 1.00 29.69 272 ALA B CA 1
ATOM 6358 C C . ALA B 1 272 ? 11.246 -64.267 30.374 1.00 30.48 272 ALA B C 1
ATOM 6359 O O . ALA B 1 272 ? 11.736 -65.367 30.142 1.00 30.18 272 ALA B O 1
ATOM 6361 N N . ARG B 1 273 ? 10.698 -63.951 31.546 1.00 32.08 273 ARG B N 1
ATOM 6362 C CA . ARG B 1 273 ? 10.647 -64.891 32.686 1.00 32.62 273 ARG B CA 1
ATOM 6363 C C . ARG B 1 273 ? 9.863 -66.076 32.261 1.00 31.20 273 ARG B C 1
ATOM 6364 O O . ARG B 1 273 ? 10.307 -67.191 32.493 1.00 31.36 273 ARG B O 1
ATOM 6372 N N . ASP B 1 274 ? 8.718 -65.879 31.626 1.00 30.47 274 ASP B N 1
ATOM 6373 C CA . ASP B 1 274 ? 7.890 -67.093 31.290 1.00 33.14 274 ASP B CA 1
ATOM 6374 C C . ASP B 1 274 ? 8.569 -67.990 30.255 1.00 32.60 274 ASP B C 1
ATOM 6375 O O . ASP B 1 274 ? 8.285 -69.200 30.167 1.00 34.24 274 ASP B O 1
ATOM 6380 N N . ALA B 1 275 ? 9.412 -67.386 29.428 1.00 33.17 275 ALA B N 1
ATOM 6381 C CA . ALA B 1 275 ? 10.088 -68.059 28.348 1.00 34.56 275 ALA B CA 1
ATOM 6382 C C . ALA B 1 275 ? 11.391 -68.687 28.864 1.00 36.53 275 ALA B C 1
ATOM 6383 O O . ALA B 1 275 ? 12.030 -69.491 28.169 1.00 35.68 275 ALA B O 1
ATOM 6385 N N . GLY B 1 276 ? 11.787 -68.292 30.085 1.00 36.93 276 GLY B N 1
ATOM 6386 C CA . GLY B 1 276 ? 12.967 -68.883 30.754 1.00 36.86 276 GLY B CA 1
ATOM 6387 C C . GLY B 1 276 ? 14.280 -68.150 30.367 1.00 34.08 276 GLY B C 1
ATOM 6388 O O . GLY B 1 276 ? 15.304 -68.750 30.374 1.00 33.57 276 GLY B O 1
ATOM 6389 N N . LEU B 1 277 ? 14.191 -66.889 29.947 1.00 33.67 277 LEU B N 1
ATOM 6390 C CA . LEU B 1 277 ? 15.357 -66.060 29.591 1.00 31.90 277 LEU B CA 1
ATOM 6391 C C . LEU B 1 277 ? 15.979 -65.559 30.903 1.00 31.78 277 LEU B C 1
ATOM 6392 O O . LEU B 1 277 ? 15.224 -65.364 31.810 1.00 28.32 277 LEU B O 1
ATOM 6397 N N . ALA B 1 278 ? 17.320 -65.332 30.952 1.00 30.11 278 ALA B N 1
ATOM 6398 C CA . ALA B 1 278 ? 17.978 -64.884 32.162 1.00 30.89 278 ALA B CA 1
ATOM 6399 C C . ALA B 1 278 ? 17.557 -63.496 32.616 1.00 31.91 278 ALA B C 1
ATOM 6400 O O . ALA B 1 278 ? 17.386 -62.570 31.816 1.00 28.71 278 ALA B O 1
ATOM 6402 N N . ILE B 1 279 ? 17.366 -63.340 33.914 1.00 32.89 279 ILE B N 1
ATOM 6403 C CA . ILE B 1 279 ? 17.046 -61.989 34.416 1.00 33.86 279 ILE B CA 1
ATOM 6404 C C . ILE B 1 279 ? 18.084 -61.630 35.478 1.00 35.02 279 ILE B C 1
ATOM 6405 O O . ILE B 1 279 ? 18.422 -62.482 36.275 1.00 35.74 279 ILE B O 1
ATOM 6410 N N . GLY B 1 280 ? 18.576 -60.392 35.481 1.00 35.46 280 GLY B N 1
ATOM 6411 C CA . GLY B 1 280 ? 19.616 -59.954 36.425 1.00 35.93 280 GLY B CA 1
ATOM 6412 C C . GLY B 1 280 ? 19.128 -59.651 37.838 1.00 36.39 280 GLY B C 1
ATOM 6413 O O . GLY B 1 280 ? 18.004 -59.868 38.165 1.00 34.38 280 GLY B O 1
ATOM 6414 N N . GLU B 1 281 ? 20.013 -59.171 38.696 1.00 39.14 281 GLU B N 1
ATOM 6415 C CA . GLU B 1 281 ? 19.657 -59.017 40.121 1.00 40.46 281 GLU B CA 1
ATOM 6416 C C . GLU B 1 281 ? 18.911 -57.763 40.275 1.00 38.81 281 GLU B C 1
ATOM 6417 O O . GLU B 1 281 ? 18.267 -57.574 41.284 1.00 39.24 281 GLU B O 1
ATOM 6423 N N . LEU B 1 282 ? 19.007 -56.878 39.290 1.00 37.91 282 LEU B N 1
ATOM 6424 C CA . LEU B 1 282 ? 18.194 -55.653 39.338 1.00 35.86 282 LEU B CA 1
ATOM 6425 C C . LEU B 1 282 ? 16.768 -55.818 38.798 1.00 34.31 282 LEU B C 1
ATOM 6426 O O . LEU B 1 282 ? 16.022 -54.843 38.733 1.00 32.58 282 LEU B O 1
ATOM 6431 N N . GLY B 1 283 ? 16.408 -57.035 38.363 1.00 33.28 283 GLY B N 1
ATOM 6432 C CA . GLY B 1 283 ? 15.079 -57.277 37.729 1.00 32.41 283 GLY B CA 1
ATOM 6433 C C . GLY B 1 283 ? 14.985 -56.958 36.242 1.00 32.04 283 GLY B C 1
ATOM 6434 O O . GLY B 1 283 ? 13.893 -56.974 35.670 1.00 31.33 283 GLY B O 1
ATOM 6435 N N . GLY B 1 284 ? 16.119 -56.654 35.604 1.00 30.52 284 GLY B N 1
ATOM 6436 C CA . GLY B 1 284 ? 16.090 -56.428 34.146 1.00 31.16 284 GLY B CA 1
ATOM 6437 C C . GLY B 1 284 ? 16.448 -57.639 33.321 1.00 29.63 284 GLY B C 1
ATOM 6438 O O . GLY B 1 284 ? 17.142 -58.569 33.812 1.00 30.25 284 GLY B O 1
ATOM 6439 N N . ILE B 1 285 ? 16.005 -57.665 32.055 1.00 27.93 285 ILE B N 1
ATOM 6440 C CA . ILE B 1 285 ? 16.485 -58.744 31.179 1.00 28.23 285 ILE B CA 1
ATOM 6441 C C . ILE B 1 285 ? 18.017 -58.761 31.096 1.00 27.67 285 ILE B C 1
ATOM 6442 O O . ILE B 1 285 ? 18.615 -57.712 30.830 1.00 26.67 285 ILE B O 1
ATOM 6447 N N . LYS B 1 286 ? 18.672 -59.937 31.267 1.00 27.65 286 LYS B N 1
ATOM 6448 C CA . LYS B 1 286 ? 20.142 -59.942 31.233 1.00 29.61 286 LYS B CA 1
ATOM 6449 C C . LYS B 1 286 ? 20.620 -60.139 29.779 1.00 29.73 286 LYS B C 1
ATOM 6450 O O . LYS B 1 286 ? 20.352 -61.166 29.182 1.00 32.24 286 LYS B O 1
ATOM 6456 N N . VAL B 1 287 ? 21.360 -59.201 29.255 1.00 30.65 287 VAL B N 1
ATOM 6457 C CA . VAL B 1 287 ? 22.012 -59.334 27.961 1.00 30.25 287 VAL B CA 1
ATOM 6458 C C . VAL B 1 287 ? 23.539 -59.371 27.996 1.00 29.99 287 VAL B C 1
ATOM 6459 O O . VAL B 1 287 ? 24.203 -58.835 28.915 1.00 30.57 287 VAL B O 1
ATOM 6463 N N . ASN B 1 288 ? 24.153 -59.933 26.958 1.00 29.15 288 ASN B N 1
ATOM 6464 C CA . ASN B 1 288 ? 25.595 -59.593 26.779 1.00 30.40 288 ASN B CA 1
ATOM 6465 C C . ASN B 1 288 ? 25.808 -58.239 26.040 1.00 29.69 288 ASN B C 1
ATOM 6466 O O . ASN B 1 288 ? 24.841 -57.542 25.764 1.00 28.32 288 ASN B O 1
ATOM 6471 N N . ALA B 1 289 ? 27.041 -57.822 25.752 1.00 30.57 289 ALA B N 1
ATOM 6472 C CA . ALA B 1 289 ? 27.273 -56.526 25.056 1.00 30.99 289 ALA B CA 1
ATOM 6473 C C . ALA B 1 289 ? 26.758 -56.555 23.573 1.00 30.49 289 ALA B C 1
ATOM 6474 O O . ALA B 1 289 ? 26.631 -55.533 22.944 1.00 30.39 289 ALA B O 1
ATOM 6476 N N . MET B 1 290 ? 26.468 -57.724 23.022 1.00 29.55 290 MET B N 1
ATOM 6477 C CA . MET B 1 290 ? 25.908 -57.752 21.631 1.00 28.91 290 MET B CA 1
ATOM 6478 C C . MET B 1 290 ? 24.390 -57.644 21.659 1.00 29.07 290 MET B C 1
ATOM 6479 O O . MET B 1 290 ? 23.711 -57.724 20.605 1.00 26.72 290 MET B O 1
ATOM 6484 N N . MET B 1 291 ? 23.905 -57.441 22.887 1.00 28.29 291 MET B N 1
ATOM 6485 C CA . MET B 1 291 ? 22.491 -57.275 23.225 1.00 29.31 291 MET B CA 1
ATOM 6486 C C . MET B 1 291 ? 21.731 -58.583 23.094 1.00 31.35 291 MET B C 1
ATOM 6487 O O . MET B 1 291 ? 20.469 -58.566 22.943 1.00 31.55 291 MET B O 1
ATOM 6492 N N . GLN B 1 292 ? 22.421 -59.716 23.205 1.00 29.83 292 GLN B N 1
ATOM 6493 C CA . GLN B 1 292 ? 21.714 -60.957 23.006 1.00 33.03 292 GLN B CA 1
ATOM 6494 C C . GLN B 1 292 ? 21.314 -61.572 24.378 1.00 31.37 292 GLN B C 1
ATOM 6495 O O . GLN B 1 292 ? 22.134 -61.636 25.271 1.00 34.19 292 GLN B O 1
ATOM 6501 N N . THR B 1 293 ? 20.058 -61.933 24.577 1.00 30.68 293 THR B N 1
ATOM 6502 C CA . THR B 1 293 ? 19.653 -62.607 25.819 1.00 28.68 293 THR B CA 1
ATOM 6503 C C . THR B 1 293 ? 20.286 -63.984 25.980 1.00 30.04 293 THR B C 1
ATOM 6504 O O . THR B 1 293 ? 21.210 -64.363 25.227 1.00 29.19 293 THR B O 1
ATOM 6508 N N . SER B 1 294 ? 19.763 -64.790 26.915 1.00 30.58 294 SER B N 1
ATOM 6509 C CA . SER B 1 294 ? 20.368 -66.093 27.154 1.00 32.60 294 SER B CA 1
ATOM 6510 C C . SER B 1 294 ? 20.052 -67.090 26.049 1.00 32.81 294 SER B C 1
ATOM 6511 O O . SER B 1 294 ? 20.636 -68.144 26.030 1.00 30.31 294 SER B O 1
ATOM 6514 N N . ASP B 1 295 ? 19.159 -66.714 25.124 1.00 32.60 295 ASP B N 1
ATOM 6515 C CA . ASP B 1 295 ? 18.827 -67.493 23.941 1.00 31.23 295 ASP B CA 1
ATOM 6516 C C . ASP B 1 295 ? 19.454 -66.761 22.765 1.00 31.78 295 ASP B C 1
ATOM 6517 O O . ASP B 1 295 ? 19.093 -65.629 22.491 1.00 31.40 295 ASP B O 1
ATOM 6522 N N . PRO B 1 296 ? 20.460 -67.363 22.096 1.00 32.32 296 PRO B N 1
ATOM 6523 C CA . PRO B 1 296 ? 21.214 -66.592 21.090 1.00 31.79 296 PRO B CA 1
ATOM 6524 C C . PRO B 1 296 ? 20.341 -66.043 19.967 1.00 31.33 296 PRO B C 1
ATOM 6525 O O . PRO B 1 296 ? 20.780 -65.113 19.300 1.00 30.89 296 PRO B O 1
ATOM 6529 N N . ALA B 1 297 ? 19.147 -66.606 19.734 1.00 30.99 297 ALA B N 1
ATOM 6530 C CA . ALA B 1 297 ? 18.264 -66.069 18.647 1.00 31.13 297 ALA B CA 1
ATOM 6531 C C . ALA B 1 297 ? 17.409 -64.894 19.139 1.00 32.22 297 ALA B C 1
ATOM 6532 O O . ALA B 1 297 ? 16.727 -64.214 18.341 1.00 31.68 297 ALA B O 1
ATOM 6534 N N . ILE B 1 298 ? 17.477 -64.643 20.447 1.00 28.14 298 ILE B N 1
ATOM 6535 C CA . ILE B 1 298 ? 16.711 -63.563 20.985 1.00 28.77 298 ILE B CA 1
ATOM 6536 C C . ILE B 1 298 ? 17.458 -62.414 21.591 1.00 28.10 298 ILE B C 1
ATOM 6537 O O . ILE B 1 298 ? 18.326 -62.595 22.509 1.00 30.83 298 ILE B O 1
ATOM 6542 N N . TYR B 1 299 ? 17.121 -61.230 21.082 1.00 27.13 299 TYR B N 1
ATOM 6543 C CA . TYR B 1 299 ? 17.853 -59.978 21.409 1.00 27.41 299 TYR B CA 1
ATOM 6544 C C . TYR B 1 299 ? 16.929 -59.184 22.269 1.00 26.46 299 TYR B C 1
ATOM 6545 O O . TYR B 1 299 ? 15.701 -59.361 22.170 1.00 28.69 299 TYR B O 1
ATOM 6554 N N . ALA B 1 300 ? 17.483 -58.274 23.079 1.00 27.81 300 ALA B N 1
ATOM 6555 C CA . ALA B 1 300 ? 16.651 -57.385 23.921 1.00 27.93 300 ALA B CA 1
ATOM 6556 C C . ALA B 1 300 ? 17.376 -56.119 24.160 1.00 26.33 300 ALA B C 1
ATOM 6557 O O . ALA B 1 300 ? 18.595 -56.150 24.316 1.00 27.53 300 ALA B O 1
ATOM 6559 N N . VAL B 1 301 ? 16.634 -54.998 24.099 1.00 27.68 301 VAL B N 1
ATOM 6560 C CA . VAL B 1 301 ? 17.206 -53.675 24.256 1.00 27.19 301 VAL B CA 1
ATOM 6561 C C . VAL B 1 301 ? 16.267 -52.748 25.051 1.00 27.24 301 VAL B C 1
ATOM 6562 O O . VAL B 1 301 ? 15.127 -53.158 25.344 1.00 31.03 301 VAL B O 1
ATOM 6566 N N . GLY B 1 302 ? 16.759 -51.552 25.420 1.00 26.55 302 GLY B N 1
ATOM 6567 C CA . GLY B 1 302 ? 15.961 -50.467 25.934 1.00 26.20 302 GLY B CA 1
ATOM 6568 C C . GLY B 1 302 ? 15.697 -50.576 27.426 1.00 25.53 302 GLY B C 1
ATOM 6569 O O . GLY B 1 302 ? 16.436 -51.187 28.167 1.00 26.61 302 GLY B O 1
ATOM 6570 N N . ASP B 1 303 ? 14.562 -50.084 27.813 1.00 26.67 303 ASP B N 1
ATOM 6571 C CA . ASP B 1 303 ? 14.193 -50.023 29.277 1.00 28.60 303 ASP B CA 1
ATOM 6572 C C . ASP B 1 303 ? 14.008 -51.344 29.927 1.00 27.51 303 ASP B C 1
ATOM 6573 O O . ASP B 1 303 ? 14.228 -51.454 31.161 1.00 26.85 303 ASP B O 1
ATOM 6578 N N . ALA B 1 304 ? 13.782 -52.389 29.109 1.00 25.74 304 ALA B N 1
ATOM 6579 C CA . ALA B 1 304 ? 13.587 -53.730 29.659 1.00 26.83 304 ALA B CA 1
ATOM 6580 C C . ALA B 1 304 ? 14.840 -54.460 30.127 1.00 27.39 304 ALA B C 1
ATOM 6581 O O . ALA B 1 304 ? 14.762 -55.493 30.789 1.00 25.21 304 ALA B O 1
ATOM 6583 N N . VAL B 1 305 ? 16.004 -53.948 29.743 1.00 27.03 305 VAL B N 1
ATOM 6584 C CA . VAL B 1 305 ? 17.262 -54.646 29.948 1.00 27.60 305 VAL B CA 1
ATOM 6585 C C . VAL B 1 305 ? 18.145 -53.952 30.985 1.00 27.65 305 VAL B C 1
ATOM 6586 O O . VAL B 1 305 ? 18.171 -52.728 31.035 1.00 26.02 305 VAL B O 1
ATOM 6590 N N . GLU B 1 306 ? 18.945 -54.768 31.679 1.00 27.96 306 GLU B N 1
ATOM 6591 C CA . GLU B 1 306 ? 20.042 -54.346 32.507 1.00 30.74 306 GLU B CA 1
ATOM 6592 C C . GLU B 1 306 ? 21.234 -53.976 31.637 1.00 31.15 306 GLU B C 1
ATOM 6593 O O . GLU B 1 306 ? 21.478 -54.601 30.627 1.00 30.40 306 GLU B O 1
ATOM 6599 N N . GLU B 1 307 ? 21.917 -52.887 31.989 1.00 34.04 307 GLU B N 1
ATOM 6600 C CA . GLU B 1 307 ? 23.120 -52.536 31.232 1.00 36.24 307 GLU B CA 1
ATOM 6601 C C . GLU B 1 307 ? 24.304 -52.550 32.115 1.00 34.69 307 GLU B C 1
ATOM 6602 O O . GLU B 1 307 ? 24.164 -52.709 33.306 1.00 35.78 307 GLU B O 1
ATOM 6608 N N . GLN B 1 308 ? 25.455 -52.493 31.466 1.00 34.40 308 GLN B N 1
ATOM 6609 C CA . GLN B 1 308 ? 26.751 -52.516 32.067 1.00 34.49 308 GLN B CA 1
ATOM 6610 C C . GLN B 1 308 ? 27.175 -51.084 32.375 1.00 31.97 308 GLN B C 1
ATOM 6611 O O . GLN B 1 308 ? 27.182 -50.248 31.489 1.00 27.23 308 GLN B O 1
ATOM 6617 N N . ASP B 1 309 ? 27.448 -50.766 33.651 1.00 30.39 309 ASP B N 1
ATOM 6618 C CA . ASP B 1 309 ? 27.794 -49.388 33.999 1.00 30.66 309 ASP B CA 1
ATOM 6619 C C . ASP B 1 309 ? 29.180 -49.106 33.397 1.00 31.14 309 ASP B C 1
ATOM 6620 O O . ASP B 1 309 ? 30.126 -49.977 33.463 1.00 29.55 309 ASP B O 1
ATOM 6625 N N . PHE B 1 310 ? 29.300 -47.944 32.744 1.00 29.60 310 PHE B N 1
ATOM 6626 C CA . PHE B 1 310 ? 30.566 -47.590 32.022 1.00 31.47 310 PHE B CA 1
ATOM 6627 C C . PHE B 1 310 ? 31.765 -47.539 32.951 1.00 32.53 310 PHE B C 1
ATOM 6628 O O . PHE B 1 310 ? 32.859 -47.999 32.646 1.00 30.23 310 PHE B O 1
ATOM 6636 N N . VAL B 1 311 ? 31.572 -46.941 34.112 1.00 34.30 311 VAL B N 1
ATOM 6637 C CA . VAL B 1 311 ? 32.672 -46.685 34.989 1.00 36.10 311 VAL B CA 1
ATOM 6638 C C . VAL B 1 311 ? 33.084 -47.923 35.793 1.00 36.83 311 VAL B C 1
ATOM 6639 O O . VAL B 1 311 ? 34.319 -48.123 36.090 1.00 37.99 311 VAL B O 1
ATOM 6643 N N . THR B 1 312 ? 32.091 -48.704 36.214 1.00 35.08 312 THR B N 1
ATOM 6644 C CA . THR B 1 312 ? 32.395 -49.808 37.115 1.00 34.98 312 THR B CA 1
ATOM 6645 C C . THR B 1 312 ? 32.267 -51.139 36.412 1.00 35.92 312 THR B C 1
ATOM 6646 O O . THR B 1 312 ? 32.836 -52.136 36.862 1.00 34.68 312 THR B O 1
ATOM 6650 N N . GLY B 1 313 ? 31.517 -51.189 35.319 1.00 32.18 313 GLY B N 1
ATOM 6651 C CA . GLY B 1 313 ? 31.432 -52.443 34.656 1.00 33.63 313 GLY B CA 1
ATOM 6652 C C . GLY B 1 313 ? 30.425 -53.360 35.344 1.00 35.55 313 GLY B C 1
ATOM 6653 O O . GLY B 1 313 ? 30.305 -54.495 34.909 1.00 37.95 313 GLY B O 1
ATOM 6654 N N . GLN B 1 314 ? 29.670 -52.872 36.349 1.00 34.51 314 GLN B N 1
ATOM 6655 C CA . GLN B 1 314 ? 28.598 -53.652 36.979 1.00 36.52 314 GLN B CA 1
ATOM 6656 C C . GLN B 1 314 ? 27.236 -53.352 36.354 1.00 35.48 314 GLN B C 1
ATOM 6657 O O . GLN B 1 314 ? 27.016 -52.298 35.759 1.00 33.22 314 GLN B O 1
ATOM 6663 N N . ALA B 1 315 ? 26.268 -54.205 36.680 1.00 35.28 315 ALA B N 1
ATOM 6664 C CA . ALA B 1 315 ? 24.899 -54.023 36.193 1.00 36.29 315 ALA B CA 1
ATOM 6665 C C . ALA B 1 315 ? 24.192 -52.763 36.729 1.00 36.47 315 ALA B C 1
ATOM 6666 O O . ALA B 1 315 ? 24.438 -52.317 37.865 1.00 35.73 315 ALA B O 1
ATOM 6668 N N . CYS B 1 316 ? 23.287 -52.198 35.909 1.00 34.53 316 CYS B N 1
ATOM 6669 C CA . CYS B 1 316 ? 22.580 -50.973 36.284 1.00 35.68 316 CYS B CA 1
ATOM 6670 C C . CYS B 1 316 ? 21.335 -50.836 35.427 1.00 34.93 316 CYS B C 1
ATOM 6671 O O . CYS B 1 316 ? 21.159 -51.525 34.371 1.00 35.76 316 CYS B O 1
ATOM 6674 N N . LEU B 1 317 ? 20.448 -50.010 35.903 1.00 33.64 317 LEU B N 1
ATOM 6675 C CA . LEU B 1 317 ? 19.202 -49.692 35.196 1.00 34.75 317 LEU B CA 1
ATOM 6676 C C . LEU B 1 317 ? 19.224 -48.236 34.849 1.00 32.25 317 LEU B C 1
ATOM 6677 O O . LEU B 1 317 ? 19.291 -47.368 35.710 1.00 31.21 317 LEU B O 1
ATOM 6682 N N . VAL B 1 318 ? 19.095 -47.956 33.576 1.00 30.92 318 VAL B N 1
ATOM 6683 C CA . VAL B 1 318 ? 19.077 -46.558 33.177 1.00 31.13 318 VAL B CA 1
ATOM 6684 C C . VAL B 1 318 ? 18.037 -46.428 32.067 1.00 30.67 318 VAL B C 1
ATOM 6685 O O . VAL B 1 318 ? 18.413 -46.570 30.864 1.00 29.27 318 VAL B O 1
ATOM 6689 N N . PRO B 1 319 ? 16.800 -46.048 32.429 1.00 31.27 319 PRO B N 1
ATOM 6690 C CA . PRO B 1 319 ? 15.762 -46.063 31.416 1.00 31.02 319 PRO B CA 1
ATOM 6691 C C . PRO B 1 319 ? 15.738 -44.815 30.522 1.00 30.12 319 PRO B C 1
ATOM 6692 O O . PRO B 1 319 ? 14.840 -43.940 30.689 1.00 29.89 319 PRO B O 1
ATOM 6696 N N . LEU B 1 320 ? 16.738 -44.691 29.620 1.00 30.18 320 LEU B N 1
ATOM 6697 C CA . LEU B 1 320 ? 16.824 -43.462 28.782 1.00 30.54 320 LEU B CA 1
ATOM 6698 C C . LEU B 1 320 ? 16.833 -43.774 27.241 1.00 29.93 320 LEU B C 1
ATOM 6699 O O . LEU B 1 320 ? 17.083 -44.940 26.823 1.00 31.14 320 LEU B O 1
ATOM 6704 N N . ALA B 1 321 ? 16.446 -42.775 26.435 1.00 25.30 321 ALA B N 1
ATOM 6705 C CA . ALA B 1 321 ? 16.048 -43.003 25.080 1.00 25.05 321 ALA B CA 1
ATOM 6706 C C . ALA B 1 321 ? 17.270 -43.098 24.168 1.00 25.49 321 ALA B C 1
ATOM 6707 O O . ALA B 1 321 ? 17.215 -43.866 23.219 1.00 26.54 321 ALA B O 1
ATOM 6709 N N . GLY B 1 322 ? 18.291 -42.239 24.383 1.00 24.61 322 GLY B N 1
ATOM 6710 C CA . GLY B 1 322 ? 19.606 -42.326 23.634 1.00 25.06 322 GLY B CA 1
ATOM 6711 C C . GLY B 1 322 ? 20.145 -43.693 23.586 1.00 26.33 322 GLY B C 1
ATOM 6712 O O . GLY B 1 322 ? 20.280 -44.293 22.496 1.00 27.43 322 GLY B O 1
ATOM 6713 N N . PRO B 1 323 ? 20.374 -44.305 24.791 1.00 27.56 323 PRO B N 1
ATOM 6714 C CA . PRO B 1 323 ? 20.769 -45.662 24.742 1.00 27.66 323 PRO B CA 1
ATOM 6715 C C . PRO B 1 323 ? 19.762 -46.560 24.078 1.00 26.24 323 PRO B C 1
ATOM 6716 O O . PRO B 1 323 ? 20.161 -47.463 23.339 1.00 24.82 323 PRO B O 1
ATOM 6720 N N . ALA B 1 324 ? 18.461 -46.411 24.373 1.00 25.82 324 ALA B N 1
ATOM 6721 C CA . ALA B 1 324 ? 17.576 -47.383 23.808 1.00 25.64 324 ALA B CA 1
ATOM 6722 C C . ALA B 1 324 ? 17.655 -47.380 22.200 1.00 25.01 324 ALA B C 1
ATOM 6723 O O . ALA B 1 324 ? 17.571 -48.463 21.507 1.00 24.86 324 ALA B O 1
ATOM 6725 N N . ASN B 1 325 ? 17.790 -46.184 21.646 1.00 27.59 325 ASN B N 1
ATOM 6726 C CA . ASN B 1 325 ? 17.782 -46.011 20.147 1.00 28.93 325 ASN B CA 1
ATOM 6727 C C . ASN B 1 325 ? 19.059 -46.607 19.544 1.00 29.49 325 ASN B C 1
ATOM 6728 O O . ASN B 1 325 ? 19.045 -47.298 18.490 1.00 28.58 325 ASN B O 1
ATOM 6733 N N . ARG B 1 326 ? 20.190 -46.364 20.213 1.00 28.20 326 ARG B N 1
ATOM 6734 C CA . ARG B 1 326 ? 21.418 -46.862 19.701 1.00 28.13 326 ARG B CA 1
ATOM 6735 C C . ARG B 1 326 ? 21.530 -48.369 19.925 1.00 27.95 326 ARG B C 1
ATOM 6736 O O . ARG B 1 326 ? 22.177 -49.027 19.120 1.00 23.22 326 ARG B O 1
ATOM 6744 N N . GLN B 1 327 ? 20.845 -48.916 20.961 1.00 25.96 327 GLN B N 1
ATOM 6745 C CA . GLN B 1 327 ? 20.858 -50.395 21.164 1.00 25.64 327 GLN B CA 1
ATOM 6746 C C . GLN B 1 327 ? 20.070 -51.108 20.121 1.00 23.92 327 GLN B C 1
ATOM 6747 O O . GLN B 1 327 ? 20.468 -52.160 19.614 1.00 26.77 327 GLN B O 1
ATOM 6753 N N . GLY B 1 328 ? 18.938 -50.537 19.823 1.00 24.12 328 GLY B N 1
ATOM 6754 C CA . GLY B 1 328 ? 17.996 -51.058 18.803 1.00 25.71 328 GLY B CA 1
ATOM 6755 C C . GLY B 1 328 ? 18.777 -51.128 17.462 1.00 26.95 328 GLY B C 1
ATOM 6756 O O . GLY B 1 328 ? 18.789 -52.137 16.813 1.00 28.94 328 GLY B O 1
ATOM 6757 N N . ARG B 1 329 ? 19.396 -50.046 17.069 1.00 29.03 329 ARG B N 1
ATOM 6758 C CA . ARG B 1 329 ? 20.213 -50.093 15.827 1.00 32.30 329 ARG B CA 1
ATOM 6759 C C . ARG B 1 329 ? 21.255 -51.236 15.917 1.00 31.27 329 ARG B C 1
ATOM 6760 O O . ARG B 1 329 ? 21.345 -52.060 15.028 1.00 29.48 329 ARG B O 1
ATOM 6768 N N . MET B 1 330 ? 22.064 -51.244 16.989 1.00 30.08 330 MET B N 1
ATOM 6769 C CA . MET B 1 330 ? 23.097 -52.332 17.128 1.00 31.52 330 MET B CA 1
ATOM 6770 C C . MET B 1 330 ? 22.526 -53.779 17.073 1.00 31.52 330 MET B C 1
ATOM 6771 O O . MET B 1 330 ? 23.088 -54.738 16.432 1.00 34.52 330 MET B O 1
ATOM 6776 N N . ALA B 1 331 ? 21.325 -53.961 17.652 1.00 29.07 331 ALA B N 1
ATOM 6777 C CA . ALA B 1 331 ? 20.689 -55.283 17.667 1.00 27.51 331 ALA B CA 1
ATOM 6778 C C . ALA B 1 331 ? 20.363 -55.681 16.260 1.00 29.99 331 ALA B C 1
ATOM 6779 O O . ALA B 1 331 ? 20.455 -56.835 15.869 1.00 31.40 331 ALA B O 1
ATOM 6781 N N . ALA B 1 332 ? 19.867 -54.710 15.479 1.00 29.84 332 ALA B N 1
ATOM 6782 C CA . ALA B 1 332 ? 19.556 -55.047 14.063 1.00 30.91 332 ALA B CA 1
ATOM 6783 C C . ALA B 1 332 ? 20.872 -55.408 13.331 1.00 30.59 332 ALA B C 1
ATOM 6784 O O . ALA B 1 332 ? 20.900 -56.385 12.590 1.00 33.90 332 ALA B O 1
ATOM 6786 N N . ASP B 1 333 ? 21.940 -54.612 13.558 1.00 31.32 333 ASP B N 1
ATOM 6787 C CA . ASP B 1 333 ? 23.299 -54.970 13.011 1.00 33.76 333 ASP B CA 1
ATOM 6788 C C . ASP B 1 333 ? 23.688 -56.415 13.414 1.00 35.04 333 ASP B C 1
ATOM 6789 O O . ASP B 1 333 ? 24.125 -57.243 12.575 1.00 35.41 333 ASP B O 1
ATOM 6794 N N . ASN B 1 334 ? 23.427 -56.736 14.680 1.00 33.99 334 ASN B N 1
ATOM 6795 C CA . ASN B 1 334 ? 23.713 -58.104 15.205 1.00 34.29 334 ASN B CA 1
ATOM 6796 C C . ASN B 1 334 ? 22.887 -59.231 14.654 1.00 37.21 334 ASN B C 1
ATOM 6797 O O . ASN B 1 334 ? 23.391 -60.354 14.475 1.00 37.06 334 ASN B O 1
ATOM 6802 N N . MET B 1 335 ? 21.624 -58.913 14.290 1.00 36.42 335 MET B N 1
ATOM 6803 C CA . MET B 1 335 ? 20.803 -59.880 13.664 1.00 39.06 335 MET B CA 1
ATOM 6804 C C . MET B 1 335 ? 21.285 -60.195 12.279 1.00 40.10 335 MET B C 1
ATOM 6805 O O . MET B 1 335 ? 21.026 -61.310 11.821 1.00 39.08 335 MET B O 1
ATOM 6810 N N . PHE B 1 336 ? 22.047 -59.287 11.650 1.00 40.10 336 PHE B N 1
ATOM 6811 C CA . PHE B 1 336 ? 22.740 -59.692 10.427 1.00 45.40 336 PHE B CA 1
ATOM 6812 C C . PHE B 1 336 ? 24.209 -60.129 10.606 1.00 47.64 336 PHE B C 1
ATOM 6813 O O . PHE B 1 336 ? 25.006 -60.010 9.667 1.00 50.44 336 PHE B O 1
ATOM 6821 N N . GLY B 1 337 ? 24.568 -60.619 11.798 1.00 46.94 337 GLY B N 1
ATOM 6822 C CA . GLY B 1 337 ? 25.880 -61.272 12.010 1.00 46.51 337 GLY B CA 1
ATOM 6823 C C . GLY B 1 337 ? 27.087 -60.332 12.169 1.00 44.59 337 GLY B C 1
ATOM 6824 O O . GLY B 1 337 ? 28.226 -60.762 12.116 1.00 45.91 337 GLY B O 1
ATOM 6825 N N . ARG B 1 338 ? 26.864 -59.070 12.459 1.00 44.07 338 ARG B N 1
ATOM 6826 C CA . ARG B 1 338 ? 27.961 -58.097 12.535 1.00 42.65 338 ARG B CA 1
ATOM 6827 C C . ARG B 1 338 ? 28.752 -58.067 13.818 1.00 41.78 338 ARG B C 1
ATOM 6828 O O . ARG B 1 338 ? 29.820 -57.417 13.872 1.00 41.39 338 ARG B O 1
ATOM 6836 N N . GLU B 1 339 ? 28.249 -58.745 14.843 1.00 40.95 339 GLU B N 1
ATOM 6837 C CA . GLU B 1 339 ? 28.951 -58.862 16.168 1.00 41.05 339 GLU B CA 1
ATOM 6838 C C . GLU B 1 339 ? 29.545 -57.585 16.702 1.00 39.37 339 GLU B C 1
ATOM 6839 O O . GLU B 1 339 ? 30.734 -57.536 17.082 1.00 38.65 339 GLU B O 1
ATOM 6845 N N . GLU B 1 340 ? 28.730 -56.546 16.747 1.00 37.32 340 GLU B N 1
ATOM 6846 C CA . GLU B 1 340 ? 29.099 -55.286 17.351 1.00 36.27 340 GLU B CA 1
ATOM 6847 C C . GLU B 1 340 ? 28.800 -55.351 18.825 1.00 34.73 340 GLU B C 1
ATOM 6848 O O . GLU B 1 340 ? 27.891 -56.076 19.241 1.00 37.35 340 GLU B O 1
ATOM 6854 N N . ARG B 1 341 ? 29.525 -54.626 19.619 1.00 35.11 341 ARG B N 1
ATOM 6855 C CA . ARG B 1 341 ? 29.368 -54.599 21.063 1.00 34.36 341 ARG B CA 1
ATOM 6856 C C . ARG B 1 341 ? 29.045 -53.216 21.577 1.00 35.59 341 ARG B C 1
ATOM 6857 O O . ARG B 1 341 ? 29.799 -52.199 21.358 1.00 34.09 341 ARG B O 1
ATOM 6865 N N . TYR B 1 342 ? 27.925 -53.134 22.313 1.00 34.61 342 TYR B N 1
ATOM 6866 C CA . TYR B 1 342 ? 27.612 -51.930 23.087 1.00 35.49 342 TYR B CA 1
ATOM 6867 C C . TYR B 1 342 ? 28.675 -51.672 24.174 1.00 36.28 342 TYR B C 1
ATOM 6868 O O . TYR B 1 342 ? 29.256 -52.646 24.739 1.00 39.24 342 TYR B O 1
ATOM 6877 N N . GLN B 1 343 ? 28.965 -50.394 24.437 1.00 36.08 343 GLN B N 1
ATOM 6878 C CA . GLN B 1 343 ? 30.120 -50.013 25.225 1.00 36.07 343 GLN B CA 1
ATOM 6879 C C . GLN B 1 343 ? 29.815 -49.516 26.611 1.00 34.58 343 GLN B C 1
ATOM 6880 O O . GLN B 1 343 ? 30.625 -48.755 27.173 1.00 32.50 343 GLN B O 1
ATOM 6886 N N . GLY B 1 344 ? 28.663 -49.894 27.182 1.00 35.46 344 GLY B N 1
ATOM 6887 C CA . GLY B 1 344 ? 28.364 -49.440 28.573 1.00 35.13 344 GLY B CA 1
ATOM 6888 C C . GLY B 1 344 ? 27.717 -48.106 28.672 1.00 36.05 344 GLY B C 1
ATOM 6889 O O . GLY B 1 344 ? 27.814 -47.270 27.743 1.00 35.76 344 GLY B O 1
ATOM 6890 N N . THR B 1 345 ? 27.008 -47.881 29.788 1.00 34.06 345 THR B N 1
ATOM 6891 C CA . THR B 1 345 ? 26.170 -46.710 29.909 1.00 30.18 345 THR B CA 1
ATOM 6892 C C . THR B 1 345 ? 26.721 -45.794 31.016 1.00 29.70 345 THR B C 1
ATOM 6893 O O . THR B 1 345 ? 27.153 -46.288 32.068 1.00 29.36 345 THR B O 1
ATOM 6897 N N . GLN B 1 346 ? 26.764 -44.506 30.718 1.00 27.22 346 GLN B N 1
ATOM 6898 C CA . GLN B 1 346 ? 27.261 -43.470 31.622 1.00 27.78 346 GLN B CA 1
ATOM 6899 C C . GLN B 1 346 ? 26.169 -42.895 32.482 1.00 28.18 346 GLN B C 1
ATOM 6900 O O . GLN B 1 346 ? 26.473 -42.290 33.504 1.00 30.07 346 GLN B O 1
ATOM 6906 N N . GLY B 1 347 ? 24.918 -43.002 32.028 1.00 29.04 347 GLY B N 1
ATOM 6907 C CA . GLY B 1 347 ? 23.794 -42.298 32.675 1.00 29.62 347 GLY B CA 1
ATOM 6908 C C . GLY B 1 347 ? 23.701 -40.786 32.473 1.00 31.59 347 GLY B C 1
ATOM 6909 O O . GLY B 1 347 ? 23.197 -40.066 33.312 1.00 28.03 347 GLY B O 1
ATOM 6910 N N . THR B 1 348 ? 24.233 -40.310 31.331 1.00 31.59 348 THR B N 1
ATOM 6911 C CA . THR B 1 348 ? 24.187 -38.923 30.979 1.00 28.79 348 THR B CA 1
ATOM 6912 C C . THR B 1 348 ? 22.696 -38.556 30.954 1.00 29.52 348 THR B C 1
ATOM 6913 O O . THR B 1 348 ? 21.960 -39.182 30.271 1.00 27.80 348 THR B O 1
ATOM 6917 N N . ALA B 1 349 ? 22.274 -37.566 31.778 1.00 28.44 349 ALA B N 1
ATOM 6918 C CA . ALA B 1 349 ? 20.869 -37.190 31.931 1.00 29.34 349 ALA B CA 1
ATOM 6919 C C . ALA B 1 349 ? 20.833 -35.681 32.142 1.00 27.03 349 ALA B C 1
ATOM 6920 O O . ALA B 1 349 ? 21.779 -35.114 32.644 1.00 29.31 349 ALA B O 1
ATOM 6922 N N . ILE B 1 350 ? 19.724 -35.042 31.811 1.00 28.75 350 ILE B N 1
ATOM 6923 C CA . ILE B 1 350 ? 19.522 -33.575 32.064 1.00 25.44 350 ILE B CA 1
ATOM 6924 C C . ILE B 1 350 ? 18.008 -33.378 32.240 1.00 25.94 350 ILE B C 1
ATOM 6925 O O . ILE B 1 350 ? 17.195 -34.051 31.623 1.00 23.67 350 ILE B O 1
ATOM 6930 N N . CYS B 1 351 ? 17.607 -32.451 33.113 1.00 24.13 351 CYS B N 1
ATOM 6931 C CA . CYS B 1 351 ? 16.202 -32.182 33.268 1.00 24.87 351 CYS B CA 1
ATOM 6932 C C . CYS B 1 351 ? 15.942 -30.701 33.459 1.00 25.39 351 CYS B C 1
ATOM 6933 O O . CYS B 1 351 ? 16.743 -30.025 34.102 1.00 27.02 351 CYS B O 1
ATOM 6936 N N . LYS B 1 352 ? 14.946 -30.146 32.779 1.00 23.88 352 LYS B N 1
ATOM 6937 C CA . LYS B 1 352 ? 14.623 -28.788 32.976 1.00 25.85 352 LYS B CA 1
ATOM 6938 C C . LYS B 1 352 ? 13.826 -28.668 34.277 1.00 26.71 352 LYS B C 1
ATOM 6939 O O . LYS B 1 352 ? 12.899 -29.444 34.491 1.00 25.83 352 LYS B O 1
ATOM 6945 N N . VAL B 1 353 ? 14.186 -27.677 35.076 1.00 26.23 353 VAL B N 1
ATOM 6946 C CA . VAL B 1 353 ? 13.509 -27.395 36.366 1.00 26.86 353 VAL B CA 1
ATOM 6947 C C . VAL B 1 353 ? 13.252 -25.857 36.352 1.00 27.59 353 VAL B C 1
ATOM 6948 O O . VAL B 1 353 ? 14.093 -25.074 36.796 1.00 27.28 353 VAL B O 1
ATOM 6952 N N . PHE B 1 354 ? 12.143 -25.421 35.751 1.00 28.82 354 PHE B N 1
ATOM 6953 C CA . PHE B 1 354 ? 11.843 -24.016 35.610 1.00 31.53 354 PHE B CA 1
ATOM 6954 C C . PHE B 1 354 ? 13.000 -23.386 34.832 1.00 32.63 354 PHE B C 1
ATOM 6955 O O . PHE B 1 354 ? 13.318 -23.888 33.722 1.00 33.17 354 PHE B O 1
ATOM 6963 N N . ASP B 1 355 ? 13.637 -22.348 35.363 1.00 31.50 355 ASP B N 1
ATOM 6964 C CA . ASP B 1 355 ? 14.730 -21.720 34.585 1.00 33.70 355 ASP B CA 1
ATOM 6965 C C . ASP B 1 355 ? 16.068 -22.497 34.684 1.00 32.65 355 ASP B C 1
ATOM 6966 O O . ASP B 1 355 ? 17.036 -22.207 33.917 1.00 28.95 355 ASP B O 1
ATOM 6971 N N . LEU B 1 356 ? 16.161 -23.463 35.609 1.00 29.29 356 LEU B N 1
ATOM 6972 C CA . LEU B 1 356 ? 17.420 -24.166 35.766 1.00 31.05 356 LEU B CA 1
ATOM 6973 C C . LEU B 1 356 ? 17.500 -25.373 34.771 1.00 29.79 356 LEU B C 1
ATOM 6974 O O . LEU B 1 356 ? 16.479 -25.921 34.382 1.00 30.25 356 LEU B O 1
ATOM 6979 N N . ALA B 1 357 ? 18.702 -25.818 34.428 1.00 27.46 357 ALA B N 1
ATOM 6980 C CA . ALA B 1 357 ? 18.844 -27.170 33.879 1.00 27.45 357 ALA B CA 1
ATOM 6981 C C . ALA B 1 357 ? 19.612 -27.945 34.990 1.00 26.24 357 ALA B C 1
ATOM 6982 O O . ALA B 1 357 ? 20.406 -27.349 35.659 1.00 27.81 357 ALA B O 1
ATOM 6984 N N . VAL B 1 358 ? 19.275 -29.227 35.225 1.00 26.18 358 VAL B N 1
ATOM 6985 C CA . VAL B 1 358 ? 20.031 -30.058 36.174 1.00 25.70 358 VAL B CA 1
ATOM 6986 C C . VAL B 1 358 ? 20.507 -31.220 35.412 1.00 22.24 358 VAL B C 1
ATOM 6987 O O . VAL B 1 358 ? 19.721 -31.999 34.945 1.00 23.19 358 VAL B O 1
ATOM 6991 N N . GLY B 1 359 ? 21.806 -31.332 35.296 1.00 23.01 359 GLY B N 1
ATOM 6992 C CA . GLY B 1 359 ? 22.468 -32.325 34.446 1.00 23.89 359 GLY B CA 1
ATOM 6993 C C . GLY B 1 359 ? 23.533 -33.140 35.187 1.00 24.27 359 GLY B C 1
ATOM 6994 O O . GLY B 1 359 ? 24.054 -32.654 36.201 1.00 24.34 359 GLY B O 1
ATOM 6995 N N . ALA B 1 360 ? 23.835 -34.345 34.704 1.00 23.08 360 ALA B N 1
ATOM 6996 C CA . ALA B 1 360 ? 24.862 -35.267 35.214 1.00 24.42 360 ALA B CA 1
ATOM 6997 C C . ALA B 1 360 ? 25.325 -36.367 34.179 1.00 23.84 360 ALA B C 1
ATOM 6998 O O . ALA B 1 360 ? 24.561 -36.763 33.349 1.00 23.06 360 ALA B O 1
ATOM 7000 N N . THR B 1 361 ? 26.511 -36.943 34.424 1.00 24.25 361 THR B N 1
ATOM 7001 C CA . THR B 1 361 ? 26.985 -38.108 33.750 1.00 24.92 361 THR B CA 1
ATOM 7002 C C . THR B 1 361 ? 27.896 -38.832 34.676 1.00 23.87 361 THR B C 1
ATOM 7003 O O . THR B 1 361 ? 28.475 -38.236 35.555 1.00 23.96 361 THR B O 1
ATOM 7007 N N . GLY B 1 362 ? 27.946 -40.148 34.551 1.00 25.11 362 GLY B N 1
ATOM 7008 C CA . GLY B 1 362 ? 28.880 -40.899 35.341 1.00 27.28 362 GLY B CA 1
ATOM 7009 C C . GLY B 1 362 ? 28.264 -41.269 36.661 1.00 28.30 362 GLY B C 1
ATOM 7010 O O . GLY B 1 362 ? 27.029 -41.363 36.781 1.00 24.35 362 GLY B O 1
ATOM 7011 N N . LYS B 1 363 ? 29.161 -41.512 37.639 1.00 29.74 363 LYS B N 1
ATOM 7012 C CA . LYS B 1 363 ? 28.712 -41.862 38.981 1.00 30.14 363 LYS B CA 1
ATOM 7013 C C . LYS B 1 363 ? 28.620 -40.694 39.925 1.00 27.91 363 LYS B C 1
ATOM 7014 O O . LYS B 1 363 ? 29.386 -39.785 39.809 1.00 29.27 363 LYS B O 1
ATOM 7020 N N . ASN B 1 364 ? 27.696 -40.753 40.909 1.00 27.26 364 ASN B N 1
ATOM 7021 C CA . ASN B 1 364 ? 27.561 -39.719 41.888 1.00 27.70 364 ASN B CA 1
ATOM 7022 C C . ASN B 1 364 ? 28.182 -40.125 43.209 1.00 27.89 364 ASN B C 1
ATOM 7023 O O . ASN B 1 364 ? 28.613 -41.260 43.386 1.00 28.42 364 ASN B O 1
ATOM 7028 N N . GLU B 1 365 ? 28.351 -39.154 44.095 1.00 28.83 365 GLU B N 1
ATOM 7029 C CA . GLU B 1 365 ? 29.086 -39.392 45.345 1.00 29.46 365 GLU B CA 1
ATOM 7030 C C . GLU B 1 365 ? 28.400 -40.477 46.146 1.00 28.13 365 GLU B C 1
ATOM 7031 O O . GLU B 1 365 ? 29.083 -41.349 46.761 1.00 32.15 365 GLU B O 1
ATOM 7037 N N . LYS B 1 366 ? 27.072 -40.548 46.056 1.00 30.72 366 LYS B N 1
ATOM 7038 C CA . LYS B 1 366 ? 26.295 -41.666 46.693 1.00 31.11 366 LYS B CA 1
ATOM 7039 C C . LYS B 1 366 ? 26.661 -43.043 46.184 1.00 31.93 366 LYS B C 1
ATOM 7040 O O . LYS B 1 366 ? 26.911 -43.976 46.957 1.00 29.63 366 LYS B O 1
ATOM 7046 N N . GLN B 1 367 ? 26.723 -43.175 44.865 1.00 32.93 367 GLN B N 1
ATOM 7047 C CA . GLN B 1 367 ? 27.086 -44.453 44.244 1.00 31.85 367 GLN B CA 1
ATOM 7048 C C . GLN B 1 367 ? 28.535 -44.835 44.555 1.00 32.13 367 GLN B C 1
ATOM 7049 O O . GLN B 1 367 ? 28.800 -46.016 44.807 1.00 34.15 367 GLN B O 1
ATOM 7055 N N . LEU B 1 368 ? 29.475 -43.891 44.442 1.00 32.50 368 LEU B N 1
ATOM 7056 C CA . LEU B 1 368 ? 30.856 -44.134 44.751 1.00 32.68 368 LEU B CA 1
ATOM 7057 C C . LEU B 1 368 ? 31.048 -44.644 46.209 1.00 35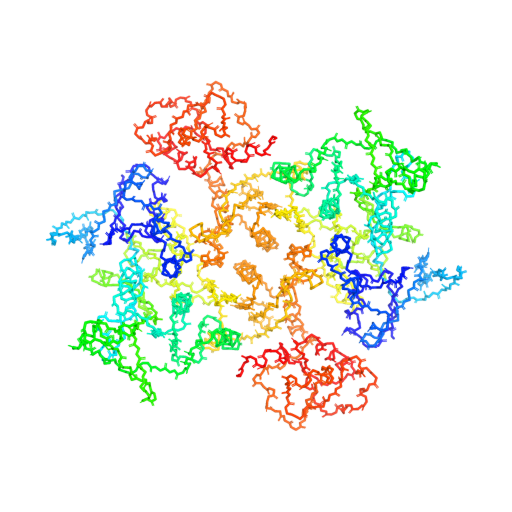.40 368 LEU B C 1
ATOM 7058 O O . LEU B 1 368 ? 31.794 -45.608 46.406 1.00 35.39 368 LEU B O 1
ATOM 7063 N N . LYS B 1 369 ? 30.405 -43.996 47.187 1.00 36.82 369 LYS B N 1
ATOM 7064 C CA . LYS B 1 369 ? 30.537 -44.387 48.626 1.00 40.03 369 LYS B CA 1
ATOM 7065 C C . LYS B 1 369 ? 30.053 -45.756 48.814 1.00 41.57 369 LYS B C 1
ATOM 7066 O O . LYS B 1 369 ? 30.812 -46.585 49.274 1.00 44.09 369 LYS B O 1
ATOM 7072 N N . GLN B 1 370 ? 28.821 -46.028 48.371 1.00 43.27 370 GLN B N 1
ATOM 7073 C CA . GLN B 1 370 ? 28.229 -47.388 48.415 1.00 45.12 370 GLN B CA 1
ATOM 7074 C C . GLN B 1 370 ? 29.144 -48.435 47.861 1.00 46.09 370 GLN B C 1
ATOM 7075 O O . GLN B 1 370 ? 29.237 -49.519 48.412 1.00 45.29 370 GLN B O 1
ATOM 7081 N N . ALA B 1 371 ? 29.822 -48.125 46.750 1.00 44.53 371 ALA B N 1
ATOM 7082 C CA . ALA B 1 371 ? 30.652 -49.128 46.100 1.00 42.94 371 ALA B CA 1
ATOM 7083 C C . ALA B 1 371 ? 32.045 -49.172 46.742 1.00 43.75 371 ALA B C 1
ATOM 7084 O O . ALA B 1 371 ? 32.884 -49.973 46.338 1.00 42.83 371 ALA B O 1
ATOM 7086 N N . GLY B 1 372 ? 32.306 -48.300 47.722 1.00 43.34 372 GLY B N 1
ATOM 7087 C CA . GLY B 1 372 ? 33.635 -48.253 48.354 1.00 42.55 372 GLY B CA 1
ATOM 7088 C C . GLY B 1 372 ? 34.815 -47.835 47.436 1.00 40.91 372 GLY B C 1
ATOM 7089 O O . GLY B 1 372 ? 35.978 -48.210 47.679 1.00 39.64 372 GLY B O 1
ATOM 7090 N N . ILE B 1 373 ? 34.521 -47.079 46.379 1.00 38.84 373 ILE B N 1
ATOM 7091 C CA . ILE B 1 373 ? 35.557 -46.550 45.493 1.00 37.20 373 ILE B CA 1
ATOM 7092 C C . ILE B 1 373 ? 36.057 -45.244 46.104 1.00 35.65 373 ILE B C 1
ATOM 7093 O O . ILE B 1 373 ? 35.272 -44.344 46.300 1.00 33.72 373 ILE B O 1
ATOM 7098 N N . ALA B 1 374 ? 37.349 -45.154 46.413 1.00 35.39 374 ALA B N 1
ATOM 7099 C CA . ALA B 1 374 ? 37.973 -43.906 46.876 1.00 34.38 374 ALA B CA 1
ATOM 7100 C C . ALA B 1 374 ? 37.790 -42.817 45.810 1.00 33.54 374 ALA B C 1
ATOM 7101 O O . ALA B 1 374 ? 38.096 -43.061 44.614 1.00 33.93 374 ALA B O 1
ATOM 7103 N N . PHE B 1 375 ? 37.381 -41.619 46.220 1.00 31.10 375 PHE B N 1
ATOM 7104 C CA . PHE B 1 375 ? 37.200 -40.474 45.276 1.00 31.43 375 PHE B CA 1
ATOM 7105 C C . PHE B 1 375 ? 37.512 -39.151 45.956 1.00 31.92 375 PHE B C 1
ATOM 7106 O O . PHE B 1 375 ? 37.656 -39.103 47.164 1.00 32.47 375 PHE B O 1
ATOM 7114 N N . GLU B 1 376 ? 37.544 -38.071 45.165 1.00 30.38 376 GLU B N 1
ATOM 7115 C CA . GLU B 1 376 ? 37.618 -36.746 45.646 1.00 31.00 376 GLU B CA 1
ATOM 7116 C C . GLU B 1 376 ? 36.638 -35.973 44.753 1.00 30.33 376 GLU B C 1
ATOM 7117 O O . GLU B 1 376 ? 36.157 -36.496 43.721 1.00 27.85 376 GLU B O 1
ATOM 7123 N N . LYS B 1 377 ? 36.224 -34.785 45.191 1.00 30.66 377 LYS B N 1
ATOM 7124 C CA . LYS B 1 377 ? 35.386 -33.934 44.355 1.00 28.49 377 LYS B CA 1
ATOM 7125 C C . LYS B 1 377 ? 35.960 -32.545 44.408 1.00 29.92 377 LYS B C 1
ATOM 7126 O O . LYS B 1 377 ? 36.617 -32.153 45.419 1.00 28.07 377 LYS B O 1
ATOM 7132 N N . VAL B 1 378 ? 35.528 -31.749 43.439 1.00 26.13 378 VAL B N 1
ATOM 7133 C CA . VAL B 1 378 ? 35.708 -30.312 43.424 1.00 28.37 378 VAL B CA 1
ATOM 7134 C C . VAL B 1 378 ? 34.414 -29.690 42.905 1.00 26.27 378 VAL B C 1
ATOM 7135 O O . VAL B 1 378 ? 33.677 -30.335 42.179 1.00 25.91 378 VAL B O 1
ATOM 7139 N N . TYR B 1 379 ? 34.114 -28.490 43.393 1.00 28.41 379 TYR B N 1
ATOM 7140 C CA . TYR B 1 379 ? 33.191 -27.555 42.804 1.00 27.90 379 TYR B CA 1
ATOM 7141 C C . TYR B 1 379 ? 33.839 -26.264 42.292 1.00 27.78 379 TYR B C 1
ATOM 7142 O O . TYR B 1 379 ? 34.823 -25.709 42.820 1.00 27.88 379 TYR B O 1
ATOM 7151 N N . VAL B 1 380 ? 33.105 -25.692 41.365 1.00 25.97 380 VAL B N 1
ATOM 7152 C CA . VAL B 1 380 ? 33.427 -24.454 40.796 1.00 28.20 380 VAL B CA 1
ATOM 7153 C C . VAL B 1 380 ? 32.090 -23.751 40.510 1.00 28.00 380 VAL B C 1
ATOM 7154 O O . VAL B 1 380 ? 31.099 -24.419 40.233 1.00 26.63 380 VAL B O 1
ATOM 7158 N N . HIS B 1 381 ? 32.057 -22.405 40.604 1.00 26.41 381 HIS B N 1
ATOM 7159 C CA . HIS B 1 381 ? 30.844 -21.612 40.320 1.00 28.51 381 HIS B CA 1
ATOM 7160 C C . HIS B 1 381 ? 31.154 -20.558 39.272 1.00 28.96 381 HIS B C 1
ATOM 7161 O O . HIS B 1 381 ? 31.551 -19.476 39.639 1.00 30.93 381 HIS B O 1
ATOM 7168 N N . THR B 1 382 ? 31.218 -20.955 37.992 1.00 29.93 382 THR B N 1
ATOM 7169 C CA . THR B 1 382 ? 31.884 -20.083 36.936 1.00 31.01 382 THR B CA 1
ATOM 7170 C C . THR B 1 382 ? 30.843 -19.488 35.973 1.00 27.32 382 THR B C 1
ATOM 7171 O O . THR B 1 382 ? 29.884 -20.177 35.619 1.00 26.58 382 THR B O 1
ATOM 7175 N N . ALA B 1 383 ? 31.004 -18.238 35.543 1.00 24.24 383 ALA B N 1
ATOM 7176 C CA . ALA B 1 383 ? 30.039 -17.614 34.658 1.00 25.04 383 ALA B CA 1
ATOM 7177 C C . ALA B 1 383 ? 29.961 -18.492 33.328 1.00 25.51 383 ALA B C 1
ATOM 7178 O O . ALA B 1 383 ? 31.010 -19.088 32.920 1.00 24.68 383 ALA B O 1
ATOM 7180 N N . SER B 1 384 ? 28.772 -18.610 32.742 1.00 26.29 384 SER B N 1
ATOM 7181 C CA . SER B 1 384 ? 28.554 -19.537 31.625 1.00 27.45 384 SER B CA 1
ATOM 7182 C C . SER B 1 384 ? 29.275 -19.046 30.352 1.00 28.27 384 SER B C 1
ATOM 7183 O O . SER B 1 384 ? 29.518 -19.845 29.444 1.00 29.71 384 SER B O 1
ATOM 7186 N N . HIS B 1 385 ? 29.535 -17.760 30.317 1.00 25.49 385 HIS B N 1
ATOM 7187 C CA . HIS B 1 385 ? 30.317 -17.021 29.256 1.00 26.76 385 HIS B CA 1
ATOM 7188 C C . HIS B 1 385 ? 30.909 -15.761 29.938 1.00 27.39 385 HIS B C 1
ATOM 7189 O O . HIS B 1 385 ? 30.631 -15.565 31.165 1.00 24.93 385 HIS B O 1
ATOM 7196 N N . ALA B 1 386 ? 31.853 -15.049 29.242 1.00 26.00 386 ALA B N 1
ATOM 7197 C CA . ALA B 1 386 ? 32.528 -13.883 29.681 1.00 29.47 386 ALA B CA 1
ATOM 7198 C C . ALA B 1 386 ? 31.540 -13.017 30.374 1.00 30.52 386 ALA B C 1
ATOM 7199 O O . ALA B 1 386 ? 30.732 -12.375 29.715 1.00 33.01 386 ALA B O 1
ATOM 7201 N N . SER B 1 387 ? 31.669 -12.908 31.676 1.00 32.07 387 SER B N 1
ATOM 7202 C CA . SER B 1 387 ? 30.694 -12.152 32.480 1.00 34.56 387 SER B CA 1
ATOM 7203 C C . SER B 1 387 ? 30.462 -10.669 32.100 1.00 35.78 387 SER B C 1
ATOM 7204 O O . SER B 1 387 ? 29.344 -10.138 32.343 1.00 37.51 387 SER B O 1
ATOM 7207 N N . TYR B 1 388 ? 31.430 -10.021 31.441 1.00 34.92 388 TYR B N 1
ATOM 7208 C CA . TYR B 1 388 ? 31.196 -8.678 30.876 1.00 35.57 388 TYR B CA 1
ATOM 7209 C C . TYR B 1 388 ? 30.181 -8.594 29.679 1.00 36.07 388 TYR B C 1
ATOM 7210 O O . TYR B 1 388 ? 29.799 -7.482 29.277 1.00 37.92 388 TYR B O 1
ATOM 7219 N N . TYR B 1 389 ? 29.840 -9.718 29.044 1.00 33.79 389 TYR B N 1
ATOM 7220 C CA . TYR B 1 389 ? 28.889 -9.706 27.937 1.00 33.84 389 TYR B CA 1
ATOM 7221 C C . TYR B 1 389 ? 27.578 -10.206 28.589 1.00 33.50 389 TYR B C 1
ATOM 7222 O O . TYR B 1 389 ? 27.585 -11.152 29.388 1.00 34.46 389 TYR B O 1
ATOM 7231 N N . PRO B 1 390 ? 26.449 -9.583 28.265 1.00 34.85 390 PRO B N 1
ATOM 7232 C CA . PRO B 1 390 ? 25.212 -9.815 29.042 1.00 33.77 390 PRO B CA 1
ATOM 7233 C C . PRO B 1 390 ? 24.661 -11.195 28.923 1.00 32.94 390 PRO B C 1
ATOM 7234 O O . PRO B 1 390 ? 24.833 -11.872 27.865 1.00 31.93 390 PRO B O 1
ATOM 7238 N N . GLY B 1 391 ? 23.952 -11.637 29.984 1.00 31.36 391 GLY B N 1
ATOM 7239 C CA . GLY B 1 391 ? 23.221 -12.904 29.921 1.00 32.61 391 GLY B CA 1
ATOM 7240 C C . GLY B 1 391 ? 24.078 -14.049 30.479 1.00 31.07 391 GLY B C 1
ATOM 7241 O O . GLY B 1 391 ? 23.679 -15.220 30.465 1.00 32.89 391 GLY B O 1
ATOM 7242 N N . ALA B 1 392 ? 25.269 -13.723 30.963 1.00 29.87 392 ALA B N 1
ATOM 7243 C CA . ALA B 1 392 ? 26.140 -14.745 31.577 1.00 30.25 392 ALA B CA 1
ATOM 7244 C C . ALA B 1 392 ? 25.396 -15.346 32.794 1.00 29.73 392 ALA B C 1
ATOM 7245 O O . ALA B 1 392 ? 24.774 -14.614 33.527 1.00 30.60 392 ALA B O 1
ATOM 7247 N N . GLU B 1 393 ? 25.437 -16.666 33.014 1.00 29.06 393 GLU B N 1
ATOM 7248 C CA . GLU B 1 393 ? 24.754 -17.207 34.228 1.00 27.67 393 GLU B CA 1
ATOM 7249 C C . GLU B 1 393 ? 25.768 -18.022 34.997 1.00 26.90 393 GLU B C 1
ATOM 7250 O O . GLU B 1 393 ? 26.751 -18.532 34.409 1.00 28.56 393 GLU B O 1
ATOM 7256 N N . VAL B 1 394 ? 25.580 -18.167 36.315 1.00 26.47 394 VAL B N 1
ATOM 7257 C CA . VAL B 1 394 ? 26.443 -19.075 37.077 1.00 25.08 394 VAL B CA 1
ATOM 7258 C C . VAL B 1 394 ? 26.295 -20.569 36.781 1.00 23.15 394 VAL B C 1
ATOM 7259 O O . VAL B 1 394 ? 25.150 -21.171 36.843 1.00 27.44 394 VAL B O 1
ATOM 7263 N N . VAL B 1 395 ? 27.401 -21.240 36.472 1.00 24.91 395 VAL B N 1
ATOM 7264 C CA . VAL B 1 395 ? 27.282 -22.693 36.262 1.00 24.88 395 VAL B CA 1
ATOM 7265 C C . VAL B 1 395 ? 27.888 -23.314 37.535 1.00 24.79 395 VAL B C 1
ATOM 7266 O O . VAL B 1 395 ? 29.080 -23.114 37.762 1.00 24.74 395 VAL B O 1
ATOM 7270 N N . SER B 1 396 ? 27.080 -24.015 38.338 1.00 25.97 396 SER B N 1
ATOM 7271 C CA . SER B 1 396 ? 27.642 -24.691 39.530 1.00 26.48 396 SER B CA 1
ATOM 7272 C C . SER B 1 396 ? 27.965 -26.115 39.143 1.00 25.86 396 SER B C 1
ATOM 7273 O O . SER B 1 396 ? 27.116 -26.819 38.703 1.00 27.98 396 SER B O 1
ATOM 7276 N N . PHE B 1 397 ? 29.218 -26.539 39.271 1.00 25.21 397 PHE B N 1
ATOM 7277 C CA . PHE B 1 397 ? 29.661 -27.700 38.561 1.00 25.63 397 PHE B CA 1
ATOM 7278 C C . PHE B 1 397 ? 30.375 -28.583 39.566 1.00 24.43 397 PHE B C 1
ATOM 7279 O O . PHE B 1 397 ? 31.128 -28.068 40.312 1.00 24.78 397 PHE B O 1
ATOM 7287 N N . LYS B 1 398 ? 30.028 -29.852 39.675 1.00 24.27 398 LYS B N 1
ATOM 7288 C CA . LYS B 1 398 ? 30.775 -30.748 40.576 1.00 25.10 398 LYS B CA 1
ATOM 7289 C C . LYS B 1 398 ? 31.550 -31.751 39.777 1.00 24.90 398 LYS B C 1
ATOM 7290 O O . LYS B 1 398 ? 30.958 -32.409 38.897 1.00 28.41 398 LYS B O 1
ATOM 7296 N N . LEU B 1 399 ? 32.840 -31.960 40.087 1.00 22.15 399 LEU B N 1
ATOM 7297 C CA . LEU B 1 399 ? 33.611 -32.999 39.386 1.00 24.44 399 LEU B CA 1
ATOM 7298 C C . LEU B 1 399 ? 34.103 -34.039 40.350 1.00 23.88 399 LEU B C 1
ATOM 7299 O O . LEU B 1 399 ? 34.768 -33.647 41.327 1.00 22.96 399 LEU B O 1
ATOM 7304 N N . LEU B 1 400 ? 33.910 -35.332 40.056 1.00 26.66 400 LEU B N 1
ATOM 7305 C CA . LEU B 1 400 ? 34.383 -36.429 40.958 1.00 26.15 400 LEU B CA 1
ATOM 7306 C C . LEU B 1 400 ? 35.412 -37.279 40.318 1.00 28.42 400 LEU B C 1
ATOM 7307 O O . LEU B 1 400 ? 35.285 -37.578 39.116 1.00 27.81 400 LEU B O 1
ATOM 7312 N N . PHE B 1 401 ? 36.396 -37.795 41.089 1.00 25.72 401 PHE B N 1
ATOM 7313 C CA . PHE B 1 401 ? 37.580 -38.307 40.407 1.00 27.25 401 PHE B CA 1
ATOM 7314 C C . PHE B 1 401 ? 38.419 -39.085 41.409 1.00 28.10 401 PHE B C 1
ATOM 7315 O O . PHE B 1 401 ? 38.284 -38.812 42.596 1.00 29.63 401 PHE B O 1
ATOM 7323 N N . ASP B 1 402 ? 39.314 -39.944 40.926 1.00 28.98 402 ASP B N 1
ATOM 7324 C CA . ASP B 1 402 ? 40.381 -40.528 41.709 1.00 29.43 402 ASP B CA 1
ATOM 7325 C C . ASP B 1 402 ? 41.506 -39.514 42.016 1.00 30.84 402 ASP B C 1
ATOM 7326 O O . ASP B 1 402 ? 42.250 -39.041 41.101 1.00 28.88 402 ASP B O 1
ATOM 7331 N N . PRO B 1 403 ? 41.685 -39.198 43.315 1.00 31.53 403 PRO B N 1
ATOM 7332 C CA . PRO B 1 403 ? 42.688 -38.210 43.695 1.00 31.47 403 PRO B CA 1
ATOM 7333 C C . PRO B 1 403 ? 44.125 -38.565 43.385 1.00 33.47 403 PRO B C 1
ATOM 7334 O O . PRO B 1 403 ? 44.973 -37.648 43.473 1.00 32.03 403 PRO B O 1
ATOM 7338 N N . VAL B 1 404 ? 44.429 -39.835 43.037 1.00 33.59 404 VAL B N 1
ATOM 7339 C CA . VAL B 1 404 ? 45.780 -40.225 42.738 1.00 37.28 404 VAL B CA 1
ATOM 7340 C C . VAL B 1 404 ? 45.930 -40.611 41.264 1.00 37.94 404 VAL B C 1
ATOM 7341 O O . VAL B 1 404 ? 46.854 -40.129 40.591 1.00 39.19 404 VAL B O 1
ATOM 7345 N N . LYS B 1 405 ? 45.020 -41.418 40.751 1.00 37.23 405 LYS B N 1
ATOM 7346 C CA . LYS B 1 405 ? 45.072 -41.750 39.299 1.00 37.93 405 LYS B CA 1
ATOM 7347 C C . LYS B 1 405 ? 44.546 -40.670 38.314 1.00 37.15 405 LYS B C 1
ATOM 7348 O O . LYS B 1 405 ? 44.772 -40.779 37.111 1.00 38.53 405 LYS B O 1
ATOM 7354 N N . GLY B 1 406 ? 43.812 -39.659 38.798 1.00 35.61 406 GLY B N 1
ATOM 7355 C CA . GLY B 1 406 ? 43.115 -38.706 37.894 1.00 33.93 406 GLY B CA 1
ATOM 7356 C C . GLY B 1 406 ? 41.870 -39.239 37.103 1.00 32.64 406 GLY B C 1
ATOM 7357 O O . GLY B 1 406 ? 41.288 -38.497 36.393 1.00 30.51 406 GLY B O 1
ATOM 7358 N N . THR B 1 407 ? 41.478 -40.511 37.253 1.00 32.23 407 THR B N 1
ATOM 7359 C CA . THR B 1 407 ? 40.252 -41.116 36.652 1.00 31.17 407 THR B CA 1
ATOM 7360 C C . THR B 1 407 ? 39.005 -40.253 36.861 1.00 31.52 407 THR B C 1
ATOM 7361 O O . THR B 1 407 ? 38.633 -39.851 38.031 1.00 32.41 407 THR B O 1
ATOM 7365 N N . ILE B 1 408 ? 38.311 -39.974 35.755 1.00 28.06 408 ILE B N 1
ATOM 7366 C CA . ILE B 1 408 ? 37.029 -39.252 35.823 1.00 25.12 408 ILE B CA 1
ATOM 7367 C C . ILE B 1 408 ? 35.871 -40.127 36.244 1.00 25.56 408 ILE B C 1
ATOM 7368 O O . ILE B 1 408 ? 35.479 -41.102 35.532 1.00 27.69 408 ILE B O 1
ATOM 7373 N N . PHE B 1 409 ? 35.283 -39.883 37.410 1.00 24.37 409 PHE B N 1
ATOM 7374 C CA . PHE B 1 409 ? 34.184 -40.834 37.860 1.00 24.32 409 PHE B CA 1
ATOM 7375 C C . PHE B 1 409 ? 32.749 -40.317 37.495 1.00 21.27 409 PHE B C 1
ATOM 7376 O O . PHE B 1 409 ? 31.845 -41.057 37.176 1.00 22.23 409 PHE B O 1
ATOM 7384 N N . GLY B 1 410 ? 32.642 -39.045 37.411 1.00 22.64 410 GLY B N 1
ATOM 7385 C CA . GLY B 1 410 ? 31.371 -38.337 37.158 1.00 23.75 410 GLY B CA 1
ATOM 7386 C C . GLY B 1 410 ? 31.387 -36.822 37.249 1.00 24.29 410 GLY B C 1
ATOM 7387 O O . GLY B 1 410 ? 32.263 -36.201 37.822 1.00 26.47 410 GLY B O 1
ATOM 7388 N N . ALA B 1 411 ? 30.354 -36.192 36.661 1.00 25.96 411 ALA B N 1
ATOM 7389 C CA . ALA B 1 411 ? 30.254 -34.750 36.697 1.00 24.98 411 ALA B CA 1
ATOM 7390 C C . ALA B 1 411 ? 28.857 -34.289 36.850 1.00 24.08 411 ALA B C 1
ATOM 7391 O O . ALA B 1 411 ? 27.969 -34.972 36.445 1.00 26.12 411 ALA B O 1
ATOM 7393 N N . GLN B 1 412 ? 28.645 -33.155 37.514 1.00 23.95 412 GLN B N 1
ATOM 7394 C CA . GLN B 1 412 ? 27.273 -32.647 37.672 1.00 25.73 412 GLN B CA 1
ATOM 7395 C C . GLN B 1 412 ? 27.236 -31.173 37.495 1.00 25.74 412 GLN B C 1
ATOM 7396 O O . GLN B 1 412 ? 28.230 -30.494 37.784 1.00 29.91 412 GLN B O 1
ATOM 7402 N N . ALA B 1 413 ? 26.129 -30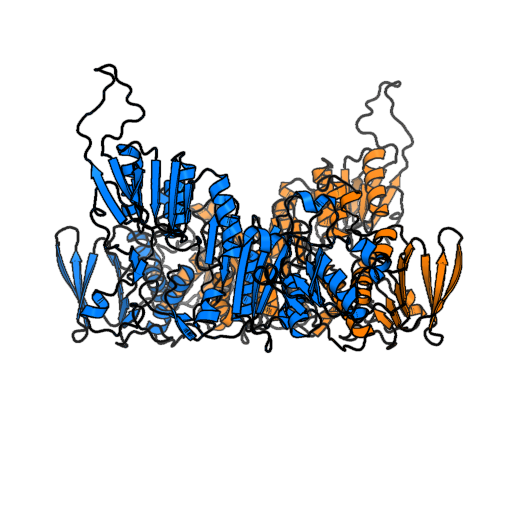.659 36.980 1.00 26.45 413 ALA B N 1
ATOM 7403 C CA . ALA B 1 413 ? 25.965 -29.246 36.783 1.00 27.02 413 ALA B CA 1
ATOM 7404 C C . ALA B 1 413 ? 24.555 -28.673 36.863 1.00 27.03 413 ALA B C 1
ATOM 7405 O O . ALA B 1 413 ? 23.634 -29.175 36.254 1.00 27.27 413 ALA B O 1
ATOM 7407 N N . VAL B 1 414 ? 24.447 -27.495 37.511 1.00 26.21 414 VAL B N 1
ATOM 7408 C CA . VAL B 1 414 ? 23.169 -26.863 37.636 1.00 28.72 414 VAL B CA 1
ATOM 7409 C C . VAL B 1 414 ? 23.241 -25.427 37.351 1.00 26.69 414 VAL B C 1
ATOM 7410 O O . VAL B 1 414 ? 24.157 -24.757 37.749 1.00 27.17 414 VAL B O 1
ATOM 7414 N N . GLY B 1 415 ? 22.296 -24.935 36.577 1.00 26.48 415 GLY B N 1
ATOM 7415 C CA . GLY B 1 415 ? 22.262 -23.518 36.425 1.00 25.72 415 GLY B CA 1
ATOM 7416 C C . GLY B 1 415 ? 21.390 -23.087 35.257 1.00 26.78 415 GLY B C 1
ATOM 7417 O O . GLY B 1 415 ? 20.726 -23.896 34.572 1.00 25.74 415 GLY B O 1
ATOM 7418 N N . LYS B 1 416 ? 21.337 -21.801 35.042 1.00 26.18 416 LYS B N 1
ATOM 7419 C CA . LYS B 1 416 ? 20.369 -21.276 34.076 1.00 27.89 416 LYS B CA 1
ATOM 7420 C C . LYS B 1 416 ? 20.846 -21.246 32.649 1.00 26.98 416 LYS B C 1
ATOM 7421 O O . LYS B 1 416 ? 20.087 -20.986 31.779 1.00 28.82 416 LYS B O 1
ATOM 7427 N N . ASP B 1 417 ? 22.079 -21.552 32.408 1.00 29.68 417 ASP B N 1
ATOM 7428 C CA . ASP B 1 417 ? 22.623 -21.491 30.983 1.00 30.94 417 ASP B CA 1
ATOM 7429 C C . ASP B 1 417 ? 23.857 -22.397 30.802 1.00 27.48 417 ASP B C 1
ATOM 7430 O O . ASP B 1 417 ? 24.741 -22.517 31.684 1.00 26.32 417 ASP B O 1
ATOM 7435 N N . GLY B 1 418 ? 23.929 -23.089 29.660 1.00 28.16 418 GLY B N 1
ATOM 7436 C CA . GLY B 1 418 ? 25.183 -23.746 29.333 1.00 26.44 418 GLY B CA 1
ATOM 7437 C C . GLY B 1 418 ? 25.412 -25.025 30.142 1.00 25.07 418 GLY B C 1
ATOM 7438 O O . GLY B 1 418 ? 26.559 -25.419 30.291 1.00 25.18 418 GLY B O 1
ATOM 7439 N N . ILE B 1 419 ? 24.344 -25.658 30.666 1.00 24.09 419 ILE B N 1
ATOM 7440 C CA . ILE B 1 419 ? 24.480 -26.892 31.471 1.00 22.21 419 ILE B CA 1
ATOM 7441 C C . ILE B 1 419 ? 24.626 -28.114 30.549 1.00 23.71 419 ILE B C 1
ATOM 7442 O O . ILE B 1 419 ? 25.588 -28.869 30.698 1.00 19.24 419 ILE B O 1
ATOM 7447 N N . ASP B 1 420 ? 23.800 -28.121 29.482 1.00 21.11 420 ASP B N 1
ATOM 7448 C CA . ASP B 1 420 ? 23.968 -29.169 28.437 1.00 25.80 420 ASP B CA 1
ATOM 7449 C C . ASP B 1 420 ? 25.328 -29.179 27.810 1.00 22.69 420 ASP B C 1
ATOM 7450 O O . ASP B 1 420 ? 25.874 -30.236 27.592 1.00 24.78 420 ASP B O 1
ATOM 7455 N N . LYS B 1 421 ? 25.933 -28.022 27.643 1.00 23.53 421 LYS B N 1
ATOM 7456 C CA . LYS B 1 421 ? 27.262 -28.020 27.002 1.00 22.85 421 LYS B CA 1
ATOM 7457 C C . LYS B 1 421 ? 28.337 -28.698 27.930 1.00 26.14 421 LYS B C 1
ATOM 7458 O O . LYS B 1 421 ? 29.084 -29.587 27.512 1.00 24.30 421 LYS B O 1
ATOM 7464 N N . ARG B 1 422 ? 28.411 -28.267 29.207 1.00 23.42 422 ARG B N 1
ATOM 7465 C CA . ARG B 1 422 ? 29.374 -28.859 30.130 1.00 23.92 422 ARG B CA 1
ATOM 7466 C C . ARG B 1 422 ? 29.222 -30.330 30.477 1.00 21.21 422 ARG B C 1
ATOM 7467 O O . ARG B 1 422 ? 30.221 -30.984 30.652 1.00 23.10 422 ARG B O 1
ATOM 7475 N N . ILE B 1 423 ? 27.997 -30.830 30.612 1.00 24.34 423 ILE B N 1
ATOM 7476 C CA . ILE B 1 423 ? 27.720 -32.231 30.725 1.00 24.06 423 ILE B CA 1
ATOM 7477 C C . ILE B 1 423 ? 28.118 -33.001 29.466 1.00 25.28 423 ILE B C 1
ATOM 7478 O O . ILE B 1 423 ? 28.815 -34.045 29.553 1.00 26.12 423 ILE B O 1
ATOM 7483 N N . ASP B 1 424 ? 27.842 -32.441 28.310 1.00 24.83 424 ASP B N 1
ATOM 7484 C CA . ASP B 1 424 ? 28.312 -33.178 27.049 1.00 25.01 424 ASP B CA 1
ATOM 7485 C C . ASP B 1 424 ? 29.825 -33.275 26.976 1.00 24.45 424 ASP B C 1
ATOM 7486 O O . ASP B 1 424 ? 30.343 -34.370 26.679 1.00 24.27 424 ASP B O 1
ATOM 7491 N N . VAL B 1 425 ? 30.525 -32.152 27.202 1.00 24.04 425 VAL B N 1
ATOM 7492 C CA . VAL B 1 425 ? 31.988 -32.148 27.205 1.00 26.94 425 VAL B CA 1
ATOM 7493 C C . VAL B 1 425 ? 32.543 -33.188 28.201 1.00 27.66 425 VAL B C 1
ATOM 7494 O O . VAL B 1 425 ? 33.406 -33.968 27.848 1.00 22.91 425 VAL B O 1
ATOM 7498 N N . MET B 1 426 ? 32.030 -33.195 29.439 1.00 25.68 426 MET B N 1
ATOM 7499 C CA . MET B 1 426 ? 32.459 -34.252 30.459 1.00 25.79 426 MET B CA 1
ATOM 7500 C C . MET B 1 426 ? 32.092 -35.701 30.079 1.00 25.29 426 MET B C 1
ATOM 7501 O O . MET B 1 426 ? 32.763 -36.665 30.415 1.00 23.82 426 MET B O 1
ATOM 7506 N N . ALA B 1 427 ? 31.025 -35.874 29.339 1.00 24.35 427 ALA B N 1
ATOM 7507 C CA . ALA B 1 427 ? 30.619 -37.246 28.988 1.00 25.70 427 ALA B CA 1
ATOM 7508 C C . ALA B 1 427 ? 31.611 -37.708 27.921 1.00 27.26 427 ALA B C 1
ATOM 7509 O O . ALA B 1 427 ? 32.139 -38.885 27.922 1.00 29.31 427 ALA B O 1
ATOM 7511 N N . VAL B 1 428 ? 31.882 -36.815 26.978 1.00 26.15 428 VAL B N 1
ATOM 7512 C CA . VAL B 1 428 ? 32.916 -37.104 25.969 1.00 24.01 428 VAL B CA 1
ATOM 7513 C C . VAL B 1 428 ? 34.270 -37.376 26.638 1.00 24.01 428 VAL B C 1
ATOM 7514 O O . VAL B 1 428 ? 35.002 -38.347 26.357 1.00 25.72 428 VAL B O 1
ATOM 7518 N N . ALA B 1 429 ? 34.662 -36.537 27.584 1.00 23.89 429 ALA B N 1
ATOM 7519 C CA . ALA B 1 429 ? 36.001 -36.765 28.136 1.00 22.49 429 ALA B CA 1
ATOM 7520 C C . ALA B 1 429 ? 36.151 -38.055 28.899 1.00 22.69 429 ALA B C 1
ATOM 7521 O O . ALA B 1 429 ? 37.142 -38.739 28.783 1.00 23.07 429 ALA B O 1
ATOM 7523 N N . GLN B 1 430 ? 35.152 -38.427 29.707 1.00 24.10 430 GLN B N 1
ATOM 7524 C CA . GLN B 1 430 ? 35.214 -39.677 30.402 1.00 25.65 430 GLN B CA 1
ATOM 7525 C C . GLN B 1 430 ? 35.150 -40.840 29.417 1.00 24.23 430 GLN B C 1
ATOM 7526 O O . GLN B 1 430 ? 35.888 -41.877 29.515 1.00 24.17 430 GLN B O 1
ATOM 7532 N N . ARG B 1 431 ? 34.271 -40.743 28.428 1.00 22.80 431 ARG B N 1
ATOM 7533 C CA . ARG B 1 431 ? 34.124 -41.930 27.529 1.00 21.22 431 ARG B CA 1
ATOM 7534 C C . ARG B 1 431 ? 35.358 -42.161 26.737 1.00 21.87 431 ARG B C 1
ATOM 7535 O O . ARG B 1 431 ? 35.763 -43.335 26.458 1.00 22.36 431 ARG B O 1
ATOM 7543 N N . ALA B 1 432 ? 36.126 -41.105 26.580 1.00 23.14 432 ALA B N 1
ATOM 7544 C CA . ALA B 1 432 ? 37.359 -41.213 25.798 1.00 25.11 432 ALA B CA 1
ATOM 7545 C C . ALA B 1 432 ? 38.547 -41.555 26.733 1.00 26.62 432 ALA B C 1
ATOM 7546 O O . ALA B 1 432 ? 39.668 -41.759 26.333 1.00 24.06 432 ALA B O 1
ATOM 7548 N N . GLY B 1 433 ? 38.268 -41.663 28.033 1.00 27.83 433 GLY B N 1
ATOM 7549 C CA . GLY B 1 433 ? 39.385 -42.105 28.893 1.00 28.07 433 GLY B CA 1
ATOM 7550 C C . GLY B 1 433 ? 40.305 -40.974 29.406 1.00 27.96 433 GLY B C 1
ATOM 7551 O O . GLY B 1 433 ? 41.402 -41.260 29.914 1.00 27.24 433 GLY B O 1
ATOM 7552 N N . MET B 1 434 ? 39.958 -39.717 29.213 1.00 28.89 434 MET B N 1
ATOM 7553 C CA . MET B 1 434 ? 40.734 -38.562 29.785 1.00 28.41 434 MET B CA 1
ATOM 7554 C C . MET B 1 434 ? 40.842 -38.563 31.289 1.00 28.03 434 MET B C 1
ATOM 7555 O O . MET B 1 434 ? 39.910 -39.024 31.972 1.00 29.89 434 MET B O 1
ATOM 7560 N N . THR B 1 435 ? 41.982 -38.131 31.825 1.00 28.81 435 THR B N 1
ATOM 7561 C CA . THR B 1 435 ? 42.147 -37.975 33.292 1.00 28.90 435 THR B CA 1
ATOM 7562 C C . THR B 1 435 ? 41.958 -36.484 33.619 1.00 29.26 435 THR B C 1
ATOM 7563 O O . THR B 1 435 ? 41.940 -35.639 32.672 1.00 28.84 435 THR B O 1
ATOM 7567 N N . VAL B 1 436 ? 41.798 -36.145 34.906 1.00 27.23 436 VAL B N 1
ATOM 7568 C CA . VAL B 1 436 ? 41.622 -34.806 35.258 1.00 29.16 436 VAL B CA 1
ATOM 7569 C C . VAL B 1 436 ? 42.729 -33.927 34.754 1.00 29.15 436 VAL B C 1
ATOM 7570 O O . VAL B 1 436 ? 42.413 -32.822 34.252 1.00 28.78 436 VAL B O 1
ATOM 7574 N N . GLU B 1 437 ? 43.979 -34.358 34.931 1.00 26.41 437 GLU B N 1
ATOM 7575 C CA . GLU B 1 437 ? 45.081 -33.547 34.452 1.00 31.69 437 GLU B CA 1
ATOM 7576 C C . GLU B 1 437 ? 45.056 -33.293 32.930 1.00 30.83 437 GLU B C 1
ATOM 7577 O O . GLU B 1 437 ? 45.399 -32.214 32.490 1.00 31.06 437 GLU B O 1
ATOM 7583 N N . GLN B 1 438 ? 44.635 -34.270 32.144 1.00 28.55 438 GLN B N 1
ATOM 7584 C CA . GLN B 1 438 ? 44.471 -34.052 30.721 1.00 29.46 438 GLN B CA 1
ATOM 7585 C C . GLN B 1 438 ? 43.358 -33.041 30.399 1.00 27.40 438 GLN B C 1
ATOM 7586 O O . GLN B 1 438 ? 43.491 -32.248 29.487 1.00 27.73 438 GLN B O 1
ATOM 7592 N N . LEU B 1 439 ? 42.279 -33.021 31.167 1.00 27.05 439 LEU B N 1
ATOM 7593 C CA . LEU B 1 439 ? 41.320 -31.947 31.150 1.00 27.78 439 LEU B CA 1
ATOM 7594 C C . LEU B 1 439 ? 41.803 -30.512 31.214 1.00 28.17 439 LEU B C 1
ATOM 7595 O O . LEU B 1 439 ? 41.165 -29.645 30.586 1.00 27.49 439 LEU B O 1
ATOM 7600 N N . GLN B 1 440 ? 42.960 -30.244 31.830 1.00 28.88 440 GLN B N 1
ATOM 7601 C CA . GLN B 1 440 ? 43.491 -28.868 31.941 1.00 28.96 440 GLN B CA 1
ATOM 7602 C C . GLN B 1 440 ? 43.841 -28.346 30.559 1.00 28.90 440 GLN B C 1
ATOM 7603 O O . GLN B 1 440 ? 43.948 -27.146 30.423 1.00 29.53 440 GLN B O 1
ATOM 7609 N N . HIS B 1 441 ? 43.988 -29.231 29.555 1.00 27.24 441 HIS B N 1
ATOM 7610 C CA . HIS B 1 441 ? 44.476 -28.805 28.198 1.00 27.29 441 HIS B CA 1
ATOM 7611 C C . HIS B 1 441 ? 43.397 -28.616 27.102 1.00 25.92 441 HIS B C 1
ATOM 7612 O O . HIS B 1 441 ? 43.710 -28.445 25.898 1.00 26.12 441 HIS B O 1
ATOM 7619 N N . LEU B 1 442 ? 42.145 -28.834 27.496 1.00 24.45 442 LEU B N 1
ATOM 7620 C CA . LEU B 1 442 ? 40.979 -28.619 26.645 1.00 26.13 442 LEU B CA 1
ATOM 7621 C C . LEU B 1 442 ? 40.918 -27.173 26.094 1.00 27.82 442 LEU B C 1
ATOM 7622 O O . LEU B 1 442 ? 41.220 -26.165 26.833 1.00 26.62 442 LEU B O 1
ATOM 7627 N N . GLU B 1 443 ? 40.662 -27.111 24.774 1.00 24.47 443 GLU B N 1
ATOM 7628 C CA . GLU B 1 443 ? 40.713 -25.895 24.047 1.00 26.83 443 GLU B CA 1
ATOM 7629 C C . GLU B 1 443 ? 39.333 -25.702 23.464 1.00 28.18 443 GLU B C 1
ATOM 7630 O O . GLU B 1 443 ? 38.966 -26.276 22.366 1.00 26.90 443 GLU B O 1
ATOM 7636 N N . LEU B 1 444 ? 38.499 -24.961 24.198 1.00 27.37 444 LEU B N 1
ATOM 7637 C CA . LEU B 1 444 ? 37.103 -25.009 23.855 1.00 27.77 444 LEU B CA 1
ATOM 7638 C C . LEU B 1 444 ? 36.729 -23.695 23.163 1.00 28.00 444 LEU B C 1
ATOM 7639 O O . LEU B 1 444 ? 37.552 -22.823 23.027 1.00 30.13 444 LEU B O 1
ATOM 7644 N N . SER B 1 445 ? 35.508 -23.577 22.696 1.00 25.99 445 SER B N 1
ATOM 7645 C CA . SER B 1 445 ? 35.130 -22.401 21.854 1.00 29.14 445 SER B CA 1
ATOM 7646 C C . SER B 1 445 ? 34.952 -21.108 22.674 1.00 28.73 445 SER B C 1
ATOM 7647 O O . SER B 1 445 ? 33.942 -21.003 23.437 1.00 30.63 445 SER B O 1
ATOM 7650 N N . TYR B 1 446 ? 35.775 -20.110 22.455 1.00 26.06 446 TYR B N 1
ATOM 7651 C CA . TYR B 1 446 ? 35.525 -18.803 23.143 1.00 27.48 446 TYR B CA 1
ATOM 7652 C C . TYR B 1 446 ? 35.298 -17.627 22.204 1.00 26.31 446 TYR B C 1
ATOM 7653 O O . TYR B 1 446 ? 36.193 -17.234 21.455 1.00 25.08 446 TYR B O 1
ATOM 7662 N N . ALA B 1 447 ? 34.086 -17.097 22.279 1.00 25.18 447 ALA B N 1
ATOM 7663 C CA . ALA B 1 447 ? 33.723 -15.686 21.970 1.00 26.65 447 ALA B CA 1
ATOM 7664 C C . ALA B 1 447 ? 32.839 -15.237 23.148 1.00 26.91 447 ALA B C 1
ATOM 7665 O O . ALA B 1 447 ? 32.207 -16.087 23.744 1.00 27.00 447 ALA B O 1
ATOM 7667 N N . PRO B 1 448 ? 32.764 -13.923 23.435 1.00 28.60 448 PRO B N 1
ATOM 7668 C CA . PRO B 1 448 ? 32.048 -13.411 24.582 1.00 27.70 448 PRO B CA 1
ATOM 7669 C C . PRO B 1 448 ? 30.540 -13.825 24.638 1.00 28.20 448 PRO B C 1
ATOM 7670 O O . PRO B 1 448 ? 30.058 -14.110 25.759 1.00 27.47 448 PRO B O 1
ATOM 7674 N N . PRO B 1 449 ? 29.831 -13.896 23.476 1.00 28.00 449 PRO B N 1
ATOM 7675 C CA . PRO B 1 449 ? 28.486 -14.437 23.608 1.00 27.06 449 PRO B CA 1
ATOM 7676 C C . PRO B 1 449 ? 28.395 -15.899 24.105 1.00 27.94 449 PRO B C 1
ATOM 7677 O O . PRO B 1 449 ? 27.301 -16.315 24.508 1.00 25.29 449 PRO B O 1
ATOM 7681 N N . TYR B 1 450 ? 29.493 -16.697 24.067 1.00 25.54 450 TYR B N 1
ATOM 7682 C CA . TYR B 1 450 ? 29.313 -18.141 24.085 1.00 27.31 450 TYR B CA 1
ATOM 7683 C C . TYR B 1 450 ? 30.127 -18.878 25.139 1.00 26.76 450 TYR B C 1
ATOM 7684 O O . TYR B 1 450 ? 29.689 -19.903 25.536 1.00 30.25 450 TYR B O 1
ATOM 7693 N N . GLY B 1 451 ? 31.256 -18.331 25.545 1.00 27.37 451 GLY B N 1
ATOM 7694 C CA . GLY B 1 451 ? 32.256 -18.943 26.458 1.00 26.41 451 GLY B CA 1
ATOM 7695 C C . GLY B 1 451 ? 33.111 -17.899 27.218 1.00 26.69 451 GLY B C 1
ATOM 7696 O O . GLY B 1 451 ? 32.801 -16.708 27.269 1.00 25.91 451 GLY B O 1
ATOM 7697 N N . SER B 1 452 ? 34.226 -18.344 27.790 1.00 28.21 452 SER B N 1
ATOM 7698 C CA . SER B 1 452 ? 35.135 -17.503 28.555 1.00 28.35 452 SER B CA 1
ATOM 7699 C C . SER B 1 452 ? 36.517 -17.964 28.115 1.00 28.91 452 SER B C 1
ATOM 7700 O O . SER B 1 452 ? 36.624 -19.047 27.513 1.00 30.39 452 SER B O 1
ATOM 7703 N N . ALA B 1 453 ? 37.559 -17.196 28.440 1.00 27.67 453 ALA B N 1
ATOM 7704 C CA . ALA B 1 453 ? 38.942 -17.532 28.020 1.00 29.31 453 ALA B CA 1
ATOM 7705 C C . ALA B 1 453 ? 39.357 -18.877 28.644 1.00 30.29 453 ALA B C 1
ATOM 7706 O O . ALA B 1 453 ? 39.922 -19.780 27.956 1.00 28.08 453 ALA B O 1
ATOM 7708 N N . LYS B 1 454 ? 39.037 -19.039 29.941 1.00 29.17 454 LYS B N 1
ATOM 7709 C CA . LYS B 1 454 ? 39.072 -20.379 30.554 1.00 29.95 454 LYS B CA 1
ATOM 7710 C C . LYS B 1 454 ? 37.648 -20.791 30.865 1.00 28.35 454 LYS B C 1
ATOM 7711 O O . LYS B 1 454 ? 36.913 -20.071 31.473 1.00 28.98 454 LYS B O 1
ATOM 7717 N N . ASP B 1 455 ? 37.216 -21.949 30.357 1.00 25.24 455 ASP B N 1
ATOM 7718 C CA . ASP B 1 455 ? 35.873 -22.339 30.463 1.00 26.98 455 ASP B CA 1
ATOM 7719 C C . ASP B 1 455 ? 35.622 -22.891 31.893 1.00 23.68 455 ASP B C 1
ATOM 7720 O O . ASP B 1 455 ? 36.586 -23.317 32.552 1.00 21.89 455 ASP B O 1
ATOM 7725 N N . VAL B 1 456 ? 34.347 -23.067 32.234 1.00 25.09 456 VAL B N 1
ATOM 7726 C CA . VAL B 1 456 ? 33.927 -23.855 33.479 1.00 22.10 456 VAL B CA 1
ATOM 7727 C C . VAL B 1 456 ? 34.817 -25.094 33.633 1.00 23.71 456 VAL B C 1
ATOM 7728 O O . VAL B 1 456 ? 35.397 -25.339 34.726 1.00 24.38 456 VAL B O 1
ATOM 7732 N N . ILE B 1 457 ? 34.928 -25.890 32.572 1.00 32.28 457 ILE B N 1
ATOM 7733 C CA . ILE B 1 457 ? 35.690 -27.149 32.622 1.00 30.44 457 ILE B CA 1
ATOM 7734 C C . ILE B 1 457 ? 37.193 -27.002 32.827 1.00 28.25 457 ILE B C 1
ATOM 7735 O O . ILE B 1 457 ? 37.788 -27.722 33.672 1.00 29.37 457 ILE B O 1
ATOM 7740 N N . ASN B 1 458 ? 37.852 -26.060 32.122 1.00 26.98 458 ASN B N 1
ATOM 7741 C CA . ASN B 1 458 ? 39.271 -25.778 32.419 1.00 26.17 458 ASN B CA 1
ATOM 7742 C C . ASN B 1 458 ? 39.448 -25.382 33.913 1.00 27.55 458 ASN B C 1
ATOM 7743 O O . ASN B 1 458 ? 40.412 -25.821 34.539 1.00 27.37 458 ASN B O 1
ATOM 7748 N N . GLN B 1 459 ? 38.602 -24.476 34.421 1.00 27.79 459 GLN B N 1
ATOM 7749 C CA . GLN B 1 459 ? 38.744 -24.003 35.846 1.00 28.81 459 GLN B CA 1
ATOM 7750 C C . GLN B 1 459 ? 38.617 -25.233 36.764 1.00 28.61 459 GLN B C 1
ATOM 7751 O O . GLN B 1 459 ? 39.475 -25.443 37.671 1.00 29.05 459 GLN B O 1
ATOM 7757 N N . ALA B 1 460 ? 37.566 -26.053 36.541 1.00 29.50 460 ALA B N 1
ATOM 7758 C CA . ALA B 1 460 ? 37.461 -27.357 37.313 1.00 28.07 460 ALA B CA 1
ATOM 7759 C C . ALA B 1 460 ? 38.686 -28.246 37.243 1.00 27.70 460 ALA B C 1
ATOM 7760 O O . ALA B 1 460 ? 39.132 -28.819 38.293 1.00 25.96 460 ALA B O 1
ATOM 7762 N N . ALA B 1 461 ? 39.228 -28.417 36.015 1.00 26.71 461 ALA B N 1
ATOM 7763 C CA . ALA B 1 461 ? 40.499 -29.148 35.754 1.00 28.76 461 ALA B CA 1
ATOM 7764 C C . ALA B 1 461 ? 41.661 -28.622 36.537 1.00 28.86 461 ALA B C 1
ATOM 7765 O O . ALA B 1 461 ? 42.419 -29.444 37.037 1.00 28.67 461 ALA B O 1
ATOM 7767 N N . PHE B 1 462 ? 41.773 -27.294 36.639 1.00 29.48 462 PHE B N 1
ATOM 7768 C CA . PHE B 1 462 ? 42.803 -26.688 37.412 1.00 28.92 462 PHE B CA 1
ATOM 7769 C C . PHE B 1 462 ? 42.602 -26.951 38.893 1.00 28.45 462 PHE B C 1
ATOM 7770 O O . PHE B 1 462 ? 43.534 -27.441 39.545 1.00 29.82 462 PHE B O 1
ATOM 7778 N N . VAL B 1 463 ? 41.410 -26.647 39.411 1.00 28.56 463 VAL B N 1
ATOM 7779 C CA . VAL B 1 463 ? 41.173 -26.769 40.849 1.00 30.57 463 VAL B CA 1
ATOM 7780 C C . VAL B 1 463 ? 41.449 -28.179 41.300 1.00 30.31 463 VAL B C 1
ATOM 7781 O O . VAL B 1 463 ? 42.175 -28.402 42.266 1.00 31.20 463 VAL B O 1
ATOM 7785 N N . ALA B 1 464 ? 40.870 -29.166 40.594 1.00 32.19 464 ALA B N 1
ATOM 7786 C CA . ALA B 1 464 ? 41.130 -30.611 40.922 1.00 31.42 464 ALA B CA 1
ATOM 7787 C C . ALA B 1 464 ? 42.575 -31.101 40.860 1.00 32.21 464 ALA B C 1
ATOM 7788 O O . ALA B 1 464 ? 43.034 -31.915 41.750 1.00 33.40 464 ALA B O 1
ATOM 7790 N N . SER B 1 465 ? 43.305 -30.628 39.825 1.00 31.17 465 SER B N 1
ATOM 7791 C CA . SER B 1 465 ? 44.689 -30.995 39.565 1.00 30.44 465 SER B CA 1
ATOM 7792 C C . SER B 1 465 ? 45.612 -30.448 40.651 1.00 30.22 465 SER B C 1
ATOM 7793 O O . SER B 1 465 ? 46.611 -31.063 41.027 1.00 30.75 465 SER B O 1
ATOM 7796 N N . ASN B 1 466 ? 45.261 -29.286 41.132 1.00 30.33 466 ASN B N 1
ATOM 7797 C CA . ASN B 1 466 ? 46.013 -28.714 42.237 1.00 30.21 466 ASN B CA 1
ATOM 7798 C C . ASN B 1 466 ? 45.933 -29.637 43.473 1.00 28.62 466 ASN B C 1
ATOM 7799 O O . ASN B 1 466 ? 46.924 -29.809 44.105 1.00 30.58 466 ASN B O 1
ATOM 7804 N N . ILE B 1 467 ? 44.774 -30.263 43.760 1.00 30.53 467 ILE B N 1
ATOM 7805 C CA . ILE B 1 467 ? 44.651 -31.210 44.871 1.00 30.81 467 ILE B CA 1
ATOM 7806 C C . ILE B 1 467 ? 45.489 -32.478 44.607 1.00 32.62 467 ILE B C 1
ATOM 7807 O O . ILE B 1 467 ? 46.197 -33.049 45.519 1.00 32.81 467 ILE B O 1
ATOM 7812 N N . ILE B 1 468 ? 45.386 -32.986 43.371 1.00 31.07 468 ILE B N 1
ATOM 7813 C CA . ILE B 1 468 ? 46.146 -34.136 42.992 1.00 32.35 468 ILE B CA 1
ATOM 7814 C C . ILE B 1 468 ? 47.647 -33.914 43.175 1.00 32.42 468 ILE B C 1
ATOM 7815 O O . ILE B 1 468 ? 48.397 -34.756 43.635 1.00 33.19 468 ILE B O 1
ATOM 7820 N N . LYS B 1 469 ? 48.099 -32.745 42.798 1.00 33.44 469 LYS B N 1
ATOM 7821 C CA . LYS B 1 469 ? 49.529 -32.462 42.908 1.00 33.69 469 LYS B CA 1
ATOM 7822 C C . LYS B 1 469 ? 49.969 -31.964 44.248 1.00 32.95 469 LYS B C 1
ATOM 7823 O O . LYS B 1 469 ? 51.187 -31.789 44.428 1.00 37.25 469 LYS B O 1
ATOM 7829 N N . GLY B 1 470 ? 49.062 -31.593 45.141 1.00 32.67 470 GLY B N 1
ATOM 7830 C CA . GLY B 1 470 ? 49.550 -31.115 46.456 1.00 33.10 470 GLY B CA 1
ATOM 7831 C C . GLY B 1 470 ? 49.704 -29.639 46.585 1.00 34.88 470 GLY B C 1
ATOM 7832 O O . GLY B 1 470 ? 50.197 -29.166 47.629 1.00 33.39 470 GLY B O 1
ATOM 7833 N N . ASP B 1 471 ? 49.202 -28.896 45.563 1.00 32.69 471 ASP B N 1
ATOM 7834 C CA . ASP B 1 471 ? 49.218 -27.426 45.526 1.00 33.32 471 ASP B CA 1
ATOM 7835 C C . ASP B 1 471 ? 47.970 -26.808 46.131 1.00 30.57 471 ASP B C 1
ATOM 7836 O O . ASP B 1 471 ? 47.809 -25.632 46.189 1.00 29.82 471 ASP B O 1
ATOM 7841 N N . ALA B 1 472 ? 47.058 -27.644 46.573 1.00 30.42 472 ALA B N 1
ATOM 7842 C CA . ALA B 1 472 ? 45.839 -27.197 47.231 1.00 30.50 472 ALA B CA 1
ATOM 7843 C C . ALA B 1 472 ? 45.545 -28.196 48.332 1.00 29.89 472 ALA B C 1
ATOM 7844 O O . ALA B 1 472 ? 46.021 -29.334 48.256 1.00 32.56 472 ALA B O 1
ATOM 7846 N N . THR B 1 473 ? 44.795 -27.793 49.360 1.00 29.39 473 THR B N 1
ATOM 7847 C CA . THR B 1 473 ? 44.420 -28.786 50.383 1.00 31.28 473 THR B CA 1
ATOM 7848 C C . THR B 1 473 ? 43.024 -28.536 50.750 1.00 29.57 473 THR B C 1
ATOM 7849 O O . THR B 1 473 ? 42.722 -27.438 51.195 1.00 30.55 473 THR B O 1
ATOM 7853 N N . PRO B 1 474 ? 42.133 -29.514 50.501 1.00 29.32 474 PRO B N 1
ATOM 7854 C CA . PRO B 1 474 ? 40.701 -29.194 50.624 1.00 29.89 474 PRO B CA 1
ATOM 7855 C C . PRO B 1 474 ? 40.121 -29.409 52.040 1.00 30.66 474 PRO B C 1
ATOM 7856 O O . PRO B 1 474 ? 40.637 -30.228 52.784 1.00 30.23 474 PRO B O 1
ATOM 7860 N N . ILE B 1 475 ? 39.062 -28.655 52.352 1.00 31.78 475 ILE B N 1
ATOM 7861 C CA . ILE B 1 475 ? 38.077 -29.108 53.340 1.00 32.46 475 ILE B CA 1
ATOM 7862 C C . ILE B 1 475 ? 36.765 -28.934 52.618 1.00 32.90 475 ILE B C 1
ATOM 7863 O O . ILE B 1 475 ? 36.675 -28.085 51.700 1.00 30.52 475 ILE B O 1
ATOM 7868 N N . HIS B 1 476 ? 35.734 -29.705 53.006 1.00 33.57 476 HIS B N 1
ATOM 7869 C CA . HIS B 1 476 ? 34.499 -29.649 52.308 1.00 30.25 476 HIS B CA 1
ATOM 7870 C C . HIS B 1 476 ? 33.456 -29.188 53.236 1.00 32.49 476 HIS B C 1
ATOM 7871 O O . HIS B 1 476 ? 33.675 -29.255 54.480 1.00 31.79 476 HIS B O 1
ATOM 7878 N N . PHE B 1 477 ? 32.321 -28.833 52.612 1.00 31.35 477 PHE B N 1
ATOM 7879 C CA . PHE B 1 477 ? 31.166 -28.196 53.258 1.00 33.32 477 PHE B CA 1
ATOM 7880 C C . PHE B 1 477 ? 30.681 -28.946 54.516 1.00 34.01 477 PHE B C 1
ATOM 7881 O O . PHE B 1 477 ? 30.250 -28.298 55.467 1.00 35.13 477 PHE B O 1
ATOM 7889 N N . ASP B 1 478 ? 30.728 -30.272 54.485 1.00 35.23 478 ASP B N 1
ATOM 7890 C CA . ASP B 1 478 ? 30.308 -31.109 55.596 1.00 37.47 478 ASP B CA 1
ATOM 7891 C C . ASP B 1 478 ? 31.412 -31.326 56.648 1.00 35.73 478 ASP B C 1
ATOM 7892 O O . ASP B 1 478 ? 31.210 -32.080 57.585 1.00 36.41 478 ASP B O 1
ATOM 7897 N N . GLN B 1 479 ? 32.534 -30.625 56.554 1.00 35.38 479 GLN B N 1
ATOM 7898 C CA . GLN B 1 479 ? 33.632 -30.799 57.564 1.00 36.08 479 GLN B CA 1
ATOM 7899 C C . GLN B 1 479 ? 33.855 -29.488 58.327 1.00 36.02 479 GLN B C 1
ATOM 7900 O O . GLN B 1 479 ? 34.423 -29.450 59.469 1.00 34.81 479 GLN B O 1
ATOM 7906 N N . ILE B 1 480 ? 33.381 -28.409 57.716 1.00 33.97 480 ILE B N 1
ATOM 7907 C CA . ILE B 1 480 ? 33.846 -27.133 58.200 1.00 34.15 480 ILE B CA 1
ATOM 7908 C C . ILE B 1 480 ? 33.087 -26.690 59.431 1.00 34.55 480 ILE B C 1
ATOM 7909 O O . ILE B 1 480 ? 33.469 -25.720 60.104 1.00 34.08 480 ILE B O 1
ATOM 7914 N N . ASP B 1 481 ? 31.973 -27.341 59.677 1.00 38.90 481 ASP B N 1
ATOM 7915 C CA . ASP B 1 481 ? 31.215 -27.102 60.894 1.00 43.38 481 ASP B CA 1
ATOM 7916 C C . ASP B 1 481 ? 31.914 -27.737 62.128 1.00 45.78 481 ASP B C 1
ATOM 7917 O O . ASP B 1 481 ? 31.709 -27.279 63.236 1.00 46.34 481 ASP B O 1
ATOM 7922 N N . ASN B 1 482 ? 32.727 -28.770 61.921 1.00 47.42 482 ASN B N 1
ATOM 7923 C CA . ASN B 1 482 ? 33.506 -29.381 63.031 1.00 50.61 482 ASN B CA 1
ATOM 7924 C C . ASN B 1 482 ? 34.617 -28.489 63.490 1.00 49.80 482 ASN B C 1
ATOM 7925 O O . ASN B 1 482 ? 34.431 -27.423 64.036 1.00 51.31 482 ASN B O 1
ATOM 7930 N N . LEU B 1 483 ? 35.823 -28.922 63.228 1.00 48.29 483 LEU B N 1
ATOM 7931 C CA . LEU B 1 483 ? 36.956 -28.065 63.607 1.00 47.38 483 LEU B CA 1
ATOM 7932 C C . LEU B 1 483 ? 37.408 -28.234 65.034 1.00 48.15 483 LEU B C 1
ATOM 7933 O O . LEU B 1 483 ? 36.593 -28.236 65.954 1.00 49.00 483 LEU B O 1
ATOM 7938 N N . SER B 1 484 ? 38.716 -28.372 65.191 1.00 46.95 484 SER B N 1
ATOM 7939 C CA . SER B 1 484 ? 39.330 -28.671 66.493 1.00 48.42 484 SER B CA 1
ATOM 7940 C C . SER B 1 484 ? 39.932 -27.389 67.087 1.00 48.36 484 SER B C 1
ATOM 7941 O O . SER B 1 484 ? 39.830 -26.294 66.523 1.00 46.80 484 SER B O 1
ATOM 7944 N N . GLU B 1 485 ? 40.559 -27.539 68.241 1.00 49.01 485 GLU B N 1
ATOM 7945 C CA . GLU B 1 485 ? 41.298 -26.441 68.850 1.00 49.64 485 GLU B CA 1
ATOM 7946 C C . GLU B 1 485 ? 42.611 -26.104 68.130 1.00 47.73 485 GLU B C 1
ATOM 7947 O O . GLU B 1 485 ? 43.180 -25.032 68.340 1.00 47.66 485 GLU B O 1
ATOM 7953 N N . ASP B 1 486 ? 43.077 -27.024 67.280 1.00 46.77 486 ASP B N 1
ATOM 7954 C CA . ASP B 1 486 ? 44.204 -26.794 66.378 1.00 46.03 486 ASP B CA 1
ATOM 7955 C C . ASP B 1 486 ? 43.863 -26.016 65.049 1.00 44.05 486 ASP B C 1
ATOM 7956 O O . ASP B 1 486 ? 44.742 -25.773 64.220 1.00 43.04 486 ASP B O 1
ATOM 7961 N N . GLN B 1 487 ? 42.631 -25.558 64.897 1.00 43.40 487 GLN B N 1
ATOM 7962 C CA . GLN B 1 487 ? 42.191 -24.990 63.603 1.00 42.22 487 GLN B CA 1
ATOM 7963 C C . GLN B 1 487 ? 41.593 -23.610 63.798 1.00 43.13 487 GLN B C 1
ATOM 7964 O O . GLN B 1 487 ? 40.828 -23.423 64.720 1.00 45.18 487 GLN B O 1
ATOM 7970 N N . LEU B 1 488 ? 41.892 -22.646 62.920 1.00 42.54 488 LEU B N 1
ATOM 7971 C CA . LEU B 1 488 ? 41.323 -21.313 63.009 1.00 40.68 488 LEU B CA 1
ATOM 7972 C C . LEU B 1 488 ? 40.565 -20.984 61.684 1.00 39.75 488 LEU B C 1
ATOM 7973 O O . LEU B 1 488 ? 41.173 -21.044 60.607 1.00 38.13 488 LEU B O 1
ATOM 7978 N N . LEU B 1 489 ? 39.258 -20.689 61.801 1.00 39.06 489 LEU B N 1
ATOM 7979 C CA . LEU B 1 489 ? 38.335 -20.268 60.707 1.00 36.08 489 LEU B CA 1
ATOM 7980 C C . LEU B 1 489 ? 38.564 -18.867 60.178 1.00 34.65 489 LEU B C 1
ATOM 7981 O O . LEU B 1 489 ? 38.440 -17.914 60.924 1.00 34.01 489 LEU B O 1
ATOM 7986 N N . LEU B 1 490 ? 38.920 -18.762 58.892 1.00 32.08 490 LEU B N 1
ATOM 7987 C CA . LEU B 1 490 ? 39.266 -17.509 58.303 1.00 28.33 490 LEU B CA 1
ATOM 7988 C C . LEU B 1 490 ? 38.355 -17.208 57.067 1.00 29.25 490 LEU B C 1
ATOM 7989 O O . LEU B 1 490 ? 38.257 -18.004 56.099 1.00 28.55 490 LEU B O 1
ATOM 7994 N N . ASP B 1 491 ? 37.614 -16.114 57.138 1.00 29.97 491 ASP B N 1
ATOM 7995 C CA . ASP B 1 491 ? 36.659 -15.754 56.055 1.00 31.12 491 ASP B CA 1
ATOM 7996 C C . ASP B 1 491 ? 37.505 -14.689 55.280 1.00 31.76 491 ASP B C 1
ATOM 7997 O O . ASP B 1 491 ? 37.865 -13.665 55.874 1.00 32.02 491 ASP B O 1
ATOM 8002 N N . VAL B 1 492 ? 37.821 -14.928 54.001 1.00 28.82 492 VAL B N 1
ATOM 8003 C CA . VAL B 1 492 ? 38.533 -13.880 53.182 1.00 28.61 492 VAL B CA 1
ATOM 8004 C C . VAL B 1 492 ? 37.655 -13.021 52.244 1.00 30.32 492 VAL B C 1
ATOM 8005 O O . VAL B 1 492 ? 38.125 -12.222 51.428 1.00 30.70 492 VAL B O 1
ATOM 8009 N N . ARG B 1 493 ? 36.343 -13.090 52.413 1.00 31.45 493 ARG B N 1
ATOM 8010 C CA . ARG B 1 493 ? 35.508 -12.108 51.716 1.00 31.76 493 ARG B CA 1
ATOM 8011 C C . ARG B 1 493 ? 35.619 -10.697 52.349 1.00 34.89 493 ARG B C 1
ATOM 8012 O O . ARG B 1 493 ? 36.237 -10.532 53.435 1.00 35.17 493 ARG B O 1
ATOM 8020 N N . ASN B 1 494 ? 35.098 -9.706 51.624 1.00 35.03 494 ASN B N 1
ATOM 8021 C CA . ASN B 1 494 ? 34.923 -8.392 52.150 1.00 36.52 494 ASN B CA 1
ATOM 8022 C C . ASN B 1 494 ? 33.810 -8.358 53.202 1.00 38.24 494 ASN B C 1
ATOM 8023 O O . ASN B 1 494 ? 32.894 -9.191 53.149 1.00 36.48 494 ASN B O 1
ATOM 8028 N N . PRO B 1 495 ? 33.892 -7.403 54.154 1.00 40.30 495 PRO B N 1
ATOM 8029 C CA . PRO B 1 495 ? 32.970 -7.277 55.292 1.00 41.83 495 PRO B CA 1
ATOM 8030 C C . PRO B 1 495 ? 31.512 -7.188 54.837 1.00 43.07 495 PRO B C 1
ATOM 8031 O O . PRO B 1 495 ? 30.605 -7.846 55.394 1.00 42.44 495 PRO B O 1
ATOM 8035 N N . GLY B 1 496 ? 31.292 -6.386 53.804 1.00 44.15 496 GLY B N 1
ATOM 8036 C CA . GLY B 1 496 ? 29.989 -6.282 53.184 1.00 46.05 496 GLY B CA 1
ATOM 8037 C C . GLY B 1 496 ? 29.310 -7.630 52.888 1.00 46.58 496 GLY B C 1
ATOM 8038 O O . GLY B 1 496 ? 28.073 -7.722 52.965 1.00 46.95 496 GLY B O 1
ATOM 8039 N N . GLU B 1 497 ? 30.083 -8.670 52.580 1.00 45.53 497 GLU B N 1
ATOM 8040 C CA . GLU B 1 497 ? 29.501 -9.934 52.153 1.00 46.54 497 GLU B CA 1
ATOM 8041 C C . GLU B 1 497 ? 28.917 -10.778 53.283 1.00 48.03 497 GLU B C 1
ATOM 8042 O O . GLU B 1 497 ? 27.916 -11.446 53.071 1.00 47.80 497 GLU B O 1
ATOM 8048 N N . LEU B 1 498 ? 29.516 -10.739 54.470 1.00 49.85 498 LEU B N 1
ATOM 8049 C CA . LEU B 1 498 ? 29.015 -11.473 55.659 1.00 52.83 498 LEU B CA 1
ATOM 8050 C C . LEU B 1 498 ? 27.561 -11.178 55.988 1.00 54.85 498 LEU B C 1
ATOM 8051 O O . LEU B 1 498 ? 26.891 -12.001 56.575 1.00 56.08 498 LEU B O 1
ATOM 8056 N N . GLN B 1 499 ? 27.107 -9.987 55.596 1.00 57.25 499 GLN B N 1
ATOM 8057 C CA . GLN B 1 499 ? 25.706 -9.622 55.309 1.00 59.35 499 GLN B CA 1
ATOM 8058 C C . GLN B 1 499 ? 24.791 -10.787 54.856 1.00 59.14 499 GLN B C 1
ATOM 8059 O O . GLN B 1 499 ? 23.834 -11.098 55.534 1.00 59.92 499 GLN B O 1
ATOM 8065 N N . ASN B 1 500 ? 25.062 -11.357 53.676 1.00 57.84 500 ASN B N 1
ATOM 8066 C CA . ASN B 1 500 ? 24.366 -12.533 53.097 1.00 58.35 500 ASN B CA 1
ATOM 8067 C C . ASN B 1 500 ? 24.445 -13.890 53.826 1.00 56.93 500 ASN B C 1
ATOM 8068 O O . ASN B 1 500 ? 23.939 -14.894 53.298 1.00 57.89 500 ASN B O 1
ATOM 8073 N N . GLY B 1 501 ? 25.124 -13.972 54.972 1.00 55.06 501 GLY B N 1
ATOM 8074 C CA . GLY B 1 501 ? 25.396 -15.295 55.547 1.00 50.81 501 GLY B CA 1
ATOM 8075 C C . GLY B 1 501 ? 26.874 -15.570 55.731 1.00 48.05 501 GLY B C 1
ATOM 8076 O O . GLY B 1 501 ? 27.719 -15.128 54.916 1.00 46.43 501 GLY B O 1
ATOM 8077 N N . GLY B 1 502 ? 27.200 -16.279 56.816 1.00 45.57 502 GLY B N 1
ATOM 8078 C CA . GLY B 1 502 ? 28.580 -16.670 57.078 1.00 43.37 502 GLY B CA 1
ATOM 8079 C C . GLY B 1 502 ? 28.690 -17.827 58.041 1.00 41.89 502 GLY B C 1
ATOM 8080 O O . GLY B 1 502 ? 27.723 -18.520 58.312 1.00 42.49 502 GLY B O 1
ATOM 8081 N N . LEU B 1 503 ? 29.900 -18.042 58.522 1.00 40.69 503 LEU B N 1
ATOM 8082 C CA . LEU B 1 503 ? 30.225 -19.188 59.344 1.00 40.48 503 LEU B CA 1
ATOM 8083 C C . LEU B 1 503 ? 30.641 -18.641 60.724 1.00 42.63 503 LEU B C 1
ATOM 8084 O O . LEU B 1 503 ? 31.441 -17.720 60.811 1.00 42.65 503 LEU B O 1
ATOM 8089 N N . GLU B 1 504 ? 29.941 -19.120 61.768 1.00 45.15 504 GLU B N 1
ATOM 8090 C CA . GLU B 1 504 ? 30.035 -18.620 63.133 1.00 46.16 504 GLU B CA 1
ATOM 8091 C C . GLU B 1 504 ? 31.435 -18.749 63.704 1.00 45.31 504 GLU B C 1
ATOM 8092 O O . GLU B 1 504 ? 32.021 -19.845 63.736 1.00 43.25 504 GLU B O 1
ATOM 8098 N N . GLY B 1 505 ? 31.953 -17.605 64.166 1.00 44.56 505 GLY B N 1
ATOM 8099 C CA . GLY B 1 505 ? 33.249 -17.551 64.781 1.00 43.24 505 GLY B CA 1
ATOM 8100 C C . GLY B 1 505 ? 34.412 -17.245 63.836 1.00 42.39 505 GLY B C 1
ATOM 8101 O O . GLY B 1 505 ? 35.553 -17.234 64.288 1.00 41.91 505 GLY B O 1
ATOM 8102 N N . ALA B 1 506 ? 34.166 -17.024 62.525 1.00 39.37 506 ALA B N 1
ATOM 8103 C CA . ALA B 1 506 ? 35.282 -16.815 61.645 1.00 37.36 506 ALA B CA 1
ATOM 8104 C C . ALA B 1 506 ? 36.037 -15.512 61.965 1.00 37.01 506 ALA B C 1
ATOM 8105 O O . ALA B 1 506 ? 35.446 -14.568 62.358 1.00 38.39 506 ALA B O 1
ATOM 8107 N N . VAL B 1 507 ? 37.349 -15.503 61.805 1.00 35.83 507 VAL B N 1
ATOM 8108 C CA . VAL B 1 507 ? 38.118 -14.247 61.747 1.00 37.41 507 VAL B CA 1
ATOM 8109 C C . VAL B 1 507 ? 37.929 -13.747 60.295 1.00 33.82 507 VAL B C 1
ATOM 8110 O O . VAL B 1 507 ? 37.850 -14.570 59.440 1.00 29.92 507 VAL B O 1
ATOM 8114 N N . ASN B 1 508 ? 37.758 -12.448 60.084 1.00 35.60 508 ASN B N 1
ATOM 8115 C CA . ASN B 1 508 ? 37.594 -11.888 58.740 1.00 34.85 508 ASN B CA 1
ATOM 8116 C C . ASN B 1 508 ? 38.836 -11.053 58.312 1.00 34.58 508 ASN B C 1
ATOM 8117 O O . ASN B 1 508 ? 39.098 -9.958 58.825 1.00 36.70 508 ASN B O 1
ATOM 8122 N N . ILE B 1 509 ? 39.605 -11.559 57.371 1.00 31.80 509 ILE B N 1
ATOM 8123 C CA . ILE B 1 509 ? 40.730 -10.743 56.815 1.00 30.90 509 ILE B CA 1
ATOM 8124 C C . ILE B 1 509 ? 40.525 -10.754 55.270 1.00 30.26 509 ILE B C 1
ATOM 8125 O O . ILE B 1 509 ? 40.701 -11.764 54.658 1.00 28.66 509 ILE B O 1
ATOM 8130 N N . PRO B 1 510 ? 40.084 -9.640 54.664 1.00 32.73 510 PRO B N 1
ATOM 8131 C CA . PRO B 1 510 ? 39.720 -9.879 53.257 1.00 33.90 510 PRO B CA 1
ATOM 8132 C C . PRO B 1 510 ? 41.029 -10.126 52.496 1.00 32.52 510 PRO B C 1
ATOM 8133 O O . PRO B 1 510 ? 42.047 -9.507 52.798 1.00 31.95 510 PRO B O 1
ATOM 8137 N N . VAL B 1 511 ? 40.971 -10.997 51.506 1.00 32.57 511 VAL B N 1
ATOM 8138 C CA . VAL B 1 511 ? 42.209 -11.384 50.777 1.00 31.45 511 VAL B CA 1
ATOM 8139 C C . VAL B 1 511 ? 43.146 -10.275 50.337 1.00 30.75 511 VAL B C 1
ATOM 8140 O O . VAL B 1 511 ? 44.312 -10.509 50.253 1.00 31.82 511 VAL B O 1
ATOM 8144 N N . ASP B 1 512 ? 42.614 -9.151 49.888 1.00 31.08 512 ASP B N 1
ATOM 8145 C CA . ASP B 1 512 ? 43.473 -8.124 49.326 1.00 32.70 512 ASP B CA 1
ATOM 8146 C C . ASP B 1 512 ? 44.097 -7.291 50.453 1.00 35.14 512 ASP B C 1
ATOM 8147 O O . ASP B 1 512 ? 44.883 -6.384 50.179 1.00 35.21 512 ASP B O 1
ATOM 8152 N N . GLU B 1 513 ? 43.776 -7.605 51.710 1.00 34.76 513 GLU B N 1
ATOM 8153 C CA . GLU B 1 513 ? 44.523 -6.983 52.817 1.00 36.68 513 GLU B CA 1
ATOM 8154 C C . GLU B 1 513 ? 45.324 -8.063 53.532 1.00 35.35 513 GLU B C 1
ATOM 8155 O O . GLU B 1 513 ? 46.094 -7.759 54.419 1.00 37.65 513 GLU B O 1
ATOM 8161 N N . LEU B 1 514 ? 45.178 -9.320 53.115 1.00 35.03 514 LEU B N 1
ATOM 8162 C CA . LEU B 1 514 ? 45.834 -10.467 53.776 1.00 33.33 514 LEU B CA 1
ATOM 8163 C C . LEU B 1 514 ? 47.334 -10.410 53.834 1.00 35.13 514 LEU B C 1
ATOM 8164 O O . LEU B 1 514 ? 47.957 -10.742 54.896 1.00 33.41 514 LEU B O 1
ATOM 8169 N N . ARG B 1 515 ? 47.960 -10.040 52.710 1.00 34.65 515 ARG B N 1
ATOM 8170 C CA . ARG B 1 515 ? 49.417 -10.090 52.745 1.00 35.94 515 ARG B CA 1
ATOM 8171 C C . ARG B 1 515 ? 49.934 -9.158 53.844 1.00 36.87 515 ARG B C 1
ATOM 8172 O O . ARG B 1 515 ? 50.789 -9.563 54.616 1.00 37.32 515 ARG B O 1
ATOM 8180 N N . ASP B 1 516 ? 49.375 -7.966 53.953 1.00 37.84 516 ASP B N 1
ATOM 8181 C CA . ASP B 1 516 ? 49.810 -7.013 54.987 1.00 41.74 516 ASP B CA 1
ATOM 8182 C C . ASP B 1 516 ? 49.385 -7.351 56.421 1.00 41.43 516 ASP B C 1
ATOM 8183 O O . ASP B 1 516 ? 49.925 -6.744 57.368 1.00 44.32 516 ASP B O 1
ATOM 8188 N N . ARG B 1 517 ? 48.384 -8.237 56.582 1.00 40.22 517 ARG B N 1
ATOM 8189 C CA . ARG B 1 517 ? 47.683 -8.400 57.886 1.00 38.26 517 ARG B CA 1
ATOM 8190 C C . ARG B 1 517 ? 47.958 -9.738 58.424 1.00 38.68 517 ARG B C 1
ATOM 8191 O O . ARG B 1 517 ? 47.323 -10.196 59.361 1.00 40.35 517 ARG B O 1
ATOM 8199 N N . MET B 1 518 ? 48.906 -10.387 57.823 1.00 40.10 518 MET B N 1
ATOM 8200 C CA . MET B 1 518 ? 49.080 -11.807 57.963 1.00 41.20 518 MET B CA 1
ATOM 8201 C C . MET B 1 518 ? 49.591 -12.222 59.333 1.00 42.95 518 MET B C 1
ATOM 8202 O O . MET B 1 518 ? 49.327 -13.338 59.776 1.00 41.86 518 MET B O 1
ATOM 8207 N N . HIS B 1 519 ? 50.328 -11.315 59.956 1.00 43.93 519 HIS B N 1
ATOM 8208 C CA . HIS B 1 519 ? 51.006 -11.553 61.200 1.00 46.17 519 HIS B CA 1
ATOM 8209 C C . HIS B 1 519 ? 49.938 -11.709 62.289 1.00 45.89 519 HIS B C 1
ATOM 8210 O O . HIS B 1 519 ? 50.211 -12.250 63.328 1.00 47.22 519 HIS B O 1
ATOM 8217 N N . GLU B 1 520 ? 48.723 -11.229 62.018 1.00 44.61 520 GLU B N 1
ATOM 8218 C CA . GLU B 1 520 ? 47.570 -11.477 62.861 1.00 44.03 520 GLU B CA 1
ATOM 8219 C C . GLU B 1 520 ? 47.247 -12.988 63.036 1.00 44.23 520 GLU B C 1
ATOM 8220 O O . GLU B 1 520 ? 46.572 -13.368 63.985 1.00 45.06 520 GLU B O 1
ATOM 8226 N N . LEU B 1 521 ? 47.708 -13.857 62.140 1.00 43.31 521 LEU B N 1
ATOM 8227 C CA . LEU B 1 521 ? 47.342 -15.260 62.194 1.00 42.80 521 LEU B CA 1
ATOM 8228 C C . LEU B 1 521 ? 48.418 -16.117 62.807 1.00 43.37 521 LEU B C 1
ATOM 8229 O O . LEU B 1 521 ? 49.577 -16.087 62.367 1.00 43.14 521 LEU B O 1
ATOM 8234 N N . PRO B 1 522 ? 48.044 -16.920 63.816 1.00 43.68 522 PRO B N 1
ATOM 8235 C CA . PRO B 1 522 ? 49.106 -17.604 64.533 1.00 43.76 522 PRO B CA 1
ATOM 8236 C C . PRO B 1 522 ? 49.516 -18.836 63.732 1.00 42.91 522 PRO B C 1
ATOM 8237 O O . PRO B 1 522 ? 48.676 -19.651 63.286 1.00 40.33 522 PRO B O 1
ATOM 8241 N N . LYS B 1 523 ? 50.819 -18.973 63.585 1.00 42.48 523 LYS B N 1
ATOM 8242 C CA . LYS B 1 523 ? 51.339 -19.980 62.751 1.00 44.23 523 LYS B CA 1
ATOM 8243 C C . LYS B 1 523 ? 51.260 -21.382 63.388 1.00 43.65 523 LYS B C 1
ATOM 8244 O O . LYS B 1 523 ? 51.437 -22.378 62.693 1.00 43.24 523 LYS B O 1
ATOM 8250 N N . ASP B 1 524 ? 50.934 -21.476 64.681 1.00 44.13 524 ASP B N 1
ATOM 8251 C CA . ASP B 1 524 ? 50.779 -22.829 65.298 1.00 45.43 524 ASP B CA 1
ATOM 8252 C C . ASP B 1 524 ? 49.384 -23.394 65.053 1.00 44.13 524 ASP B C 1
ATOM 8253 O O . ASP B 1 524 ? 49.006 -24.400 65.638 1.00 43.87 524 ASP B O 1
ATOM 8258 N N . LYS B 1 525 ? 48.594 -22.731 64.210 1.00 43.32 525 LYS B N 1
ATOM 8259 C CA . LYS B 1 525 ? 47.277 -23.273 63.878 1.00 43.05 525 LYS B CA 1
ATOM 8260 C C . LYS B 1 525 ? 47.062 -23.501 62.364 1.00 42.17 525 LYS B C 1
ATOM 8261 O O . LYS B 1 525 ? 47.516 -22.657 61.525 1.00 38.87 525 LYS B O 1
ATOM 8267 N N . GLU B 1 526 ? 46.400 -24.620 62.005 1.00 40.72 526 GLU B N 1
ATOM 8268 C CA . GLU B 1 526 ? 45.974 -24.754 60.589 1.00 40.72 526 GLU B CA 1
ATOM 8269 C C . GLU B 1 526 ? 44.829 -23.793 60.258 1.00 38.80 526 GLU B C 1
ATOM 8270 O O . GLU B 1 526 ? 43.798 -23.687 60.955 1.00 38.27 526 GLU B O 1
ATOM 8276 N N . ILE B 1 527 ? 45.053 -23.017 59.219 1.00 35.59 527 ILE B N 1
ATOM 8277 C CA . ILE B 1 527 ? 44.122 -21.986 58.984 1.00 34.94 527 ILE B CA 1
ATOM 8278 C C . ILE B 1 527 ? 43.091 -22.558 57.998 1.00 34.73 527 ILE B C 1
ATOM 8279 O O . ILE B 1 527 ? 43.416 -23.055 56.907 1.00 35.24 527 ILE B O 1
ATOM 8284 N N . ILE B 1 528 ? 41.847 -22.469 58.383 1.00 36.16 528 ILE B N 1
ATOM 8285 C CA . ILE B 1 528 ? 40.810 -23.053 57.556 1.00 35.70 528 ILE B CA 1
ATOM 8286 C C . ILE B 1 528 ? 40.106 -21.907 56.851 1.00 33.67 528 ILE B C 1
ATOM 8287 O O . ILE B 1 528 ? 39.451 -21.090 57.471 1.00 37.11 528 ILE B O 1
ATOM 8292 N N . ILE B 1 529 ? 40.171 -21.884 55.537 1.00 31.60 529 ILE B N 1
ATOM 8293 C CA . ILE B 1 529 ? 39.867 -20.671 54.785 1.00 28.55 529 ILE B CA 1
ATOM 8294 C C . ILE B 1 529 ? 38.646 -20.922 53.965 1.00 30.28 529 ILE B C 1
ATOM 8295 O O . ILE B 1 529 ? 38.481 -22.037 53.367 1.00 28.44 529 ILE B O 1
ATOM 8300 N N . PHE B 1 530 ? 37.825 -19.895 53.851 1.00 30.94 530 PHE B N 1
ATOM 8301 C CA . PHE B 1 530 ? 36.742 -19.921 52.880 1.00 31.43 530 PHE B CA 1
ATOM 8302 C C . PHE B 1 530 ? 36.522 -18.530 52.310 1.00 31.40 530 PHE B C 1
ATOM 8303 O O . PHE B 1 530 ? 36.730 -17.516 52.992 1.00 32.46 530 PHE B O 1
ATOM 8311 N N . SER B 1 531 ? 36.116 -18.487 51.024 1.00 30.06 531 SER B N 1
ATOM 8312 C CA . SER B 1 531 ? 35.583 -17.302 50.389 1.00 28.39 531 SER B CA 1
ATOM 8313 C C . SER B 1 531 ? 34.207 -17.692 49.766 1.00 29.02 531 SER B C 1
ATOM 8314 O O . SER B 1 531 ? 33.644 -18.749 50.104 1.00 27.97 531 SER B O 1
ATOM 8317 N N . GLN B 1 532 ? 33.618 -16.817 48.945 1.00 27.17 532 GLN B N 1
ATOM 8318 C CA . GLN B 1 532 ? 32.282 -17.067 48.351 1.00 25.22 532 GLN B CA 1
ATOM 8319 C C . GLN B 1 532 ? 32.149 -18.336 47.476 1.00 24.79 532 GLN B C 1
ATOM 8320 O O . GLN B 1 532 ? 31.184 -19.087 47.625 1.00 24.84 532 GLN B O 1
ATOM 8326 N N . VAL B 1 533 ? 33.154 -18.670 46.664 1.00 24.38 533 VAL B N 1
ATOM 8327 C CA . VAL B 1 533 ? 32.931 -19.706 45.551 1.00 25.46 533 VAL B CA 1
ATOM 8328 C C . VAL B 1 533 ? 34.152 -20.536 45.642 1.00 26.97 533 VAL B C 1
ATOM 8329 O O . VAL B 1 533 ? 34.247 -21.655 45.051 1.00 26.55 533 VAL B O 1
ATOM 8333 N N . GLY B 1 534 ? 35.093 -20.053 46.482 1.00 26.86 534 GLY B N 1
ATOM 8334 C CA . GLY B 1 534 ? 36.328 -20.795 46.803 1.00 25.48 534 GLY B CA 1
ATOM 8335 C C . GLY B 1 534 ? 37.509 -20.177 46.061 1.00 24.00 534 GLY B C 1
ATOM 8336 O O . GLY B 1 534 ? 38.604 -20.584 46.270 1.00 26.02 534 GLY B O 1
ATOM 8337 N N . LEU B 1 535 ? 37.265 -19.227 45.173 1.00 23.07 535 LEU B N 1
ATOM 8338 C CA . LEU B 1 535 ? 38.368 -18.653 44.299 1.00 26.00 535 LEU B CA 1
ATOM 8339 C C . LEU B 1 535 ? 39.370 -17.684 45.039 1.00 23.98 535 LEU B C 1
ATOM 8340 O O . LEU B 1 535 ? 40.607 -17.926 45.093 1.00 23.76 535 LEU B O 1
ATOM 8345 N N . ARG B 1 536 ? 38.851 -16.662 45.686 1.00 25.24 536 ARG B N 1
ATOM 8346 C CA . ARG B 1 536 ? 39.700 -15.855 46.615 1.00 25.98 536 ARG B CA 1
ATOM 8347 C C . ARG B 1 536 ? 40.392 -16.743 47.749 1.00 26.13 536 ARG B C 1
ATOM 8348 O O . ARG B 1 536 ? 41.459 -16.410 48.229 1.00 28.13 536 ARG B O 1
ATOM 8356 N N . GLY B 1 537 ? 39.702 -17.767 48.214 1.00 29.48 537 GLY B N 1
ATOM 8357 C CA . GLY B 1 537 ? 40.175 -18.735 49.258 1.00 29.26 537 GLY B CA 1
ATOM 8358 C C . GLY B 1 537 ? 41.441 -19.407 48.782 1.00 29.62 537 GLY B C 1
ATOM 8359 O O . GLY B 1 537 ? 42.376 -19.757 49.532 1.00 30.12 537 GLY B O 1
ATOM 8360 N N . ASN B 1 538 ? 41.468 -19.658 47.482 1.00 30.62 538 ASN B N 1
ATOM 8361 C CA . ASN B 1 538 ? 42.615 -20.333 46.911 1.00 29.01 538 ASN B CA 1
ATOM 8362 C C . ASN B 1 538 ? 43.854 -19.380 46.878 1.00 29.25 538 ASN B C 1
ATOM 8363 O O . ASN B 1 538 ? 44.954 -19.752 47.295 1.00 29.99 538 ASN B O 1
ATOM 8368 N N . VAL B 1 539 ? 43.650 -18.174 46.398 1.00 29.59 539 VAL B N 1
ATOM 8369 C CA . VAL B 1 539 ? 44.687 -17.078 46.435 1.00 29.71 539 VAL B CA 1
ATOM 8370 C C . VAL B 1 539 ? 45.256 -16.938 47.925 1.00 31.01 539 VAL B C 1
ATOM 8371 O O . VAL B 1 539 ? 46.498 -16.920 48.154 1.00 29.49 539 VAL B O 1
ATOM 8375 N N . ALA B 1 540 ? 44.324 -16.877 48.890 1.00 30.72 540 ALA B N 1
ATOM 8376 C CA . ALA B 1 540 ? 44.650 -16.827 50.336 1.00 30.89 540 ALA B CA 1
ATOM 8377 C C . ALA B 1 540 ? 45.403 -18.035 50.798 1.00 29.00 540 ALA B C 1
ATOM 8378 O O . ALA B 1 540 ? 46.402 -17.854 51.466 1.00 30.50 540 ALA B O 1
ATOM 8380 N N . TYR B 1 541 ? 44.958 -19.271 50.454 1.00 28.40 541 TYR B N 1
ATOM 8381 C CA . TYR B 1 541 ? 45.637 -20.498 50.787 1.00 25.69 541 TYR B CA 1
ATOM 8382 C C . TYR B 1 541 ? 47.088 -20.454 50.288 1.00 27.76 541 TYR B C 1
ATOM 8383 O O . TYR B 1 541 ? 48.105 -20.856 50.996 1.00 27.35 541 TYR B O 1
ATOM 8392 N N . ARG B 1 542 ? 47.232 -20.018 49.043 1.00 25.69 542 ARG B N 1
ATOM 8393 C CA . ARG B 1 542 ? 48.575 -19.998 48.497 1.00 26.68 542 ARG B CA 1
ATOM 8394 C C . ARG B 1 542 ? 49.454 -19.052 49.294 1.00 27.58 542 ARG B C 1
ATOM 8395 O O . ARG B 1 542 ? 50.628 -19.413 49.616 1.00 30.29 542 ARG B O 1
ATOM 8403 N N . GLN B 1 543 ? 48.985 -17.808 49.480 1.00 25.54 543 GLN B N 1
ATOM 8404 C CA . GLN B 1 543 ? 49.770 -16.921 50.298 1.00 27.93 543 GLN B CA 1
ATOM 8405 C C . GLN B 1 543 ? 50.278 -17.522 51.639 1.00 28.75 543 GLN B C 1
ATOM 8406 O O . GLN B 1 543 ? 51.378 -17.325 51.985 1.00 31.82 543 GLN B O 1
ATOM 8412 N N . LEU B 1 544 ? 49.399 -18.148 52.404 1.00 30.46 544 LEU B N 1
ATOM 8413 C CA . LEU B 1 544 ? 49.756 -18.749 53.710 1.00 30.98 544 LEU B CA 1
ATOM 8414 C C . LEU B 1 544 ? 50.631 -19.925 53.642 1.00 31.82 544 LEU B C 1
ATOM 8415 O O . LEU B 1 544 ? 51.534 -20.126 54.480 1.00 32.49 544 LEU B O 1
ATOM 8420 N N . VAL B 1 545 ? 50.430 -20.733 52.631 1.00 31.15 545 VAL B N 1
ATOM 8421 C CA . VAL B 1 545 ? 51.169 -21.948 52.531 1.00 30.23 545 VAL B CA 1
ATOM 8422 C C . VAL B 1 545 ? 52.578 -21.589 52.001 1.00 32.44 545 VAL B C 1
ATOM 8423 O O . VAL B 1 545 ? 53.616 -22.201 52.396 1.00 30.22 545 VAL B O 1
ATOM 8427 N N . ASN B 1 546 ? 52.642 -20.565 51.154 1.00 29.85 546 ASN B N 1
ATOM 8428 C CA . ASN B 1 546 ? 53.979 -20.150 50.732 1.00 32.79 546 ASN B CA 1
ATOM 8429 C C . ASN B 1 546 ? 54.771 -19.486 51.871 1.00 34.01 546 ASN B C 1
ATOM 8430 O O . ASN B 1 546 ? 55.979 -19.290 51.766 1.00 34.55 546 ASN B O 1
ATOM 8435 N N . ASN B 1 547 ? 54.048 -19.061 52.897 1.00 33.10 547 ASN B N 1
ATOM 8436 C CA . ASN B 1 547 ? 54.667 -18.525 54.104 1.00 34.66 547 ASN B CA 1
ATOM 8437 C C . ASN B 1 547 ? 54.858 -19.520 55.255 1.00 35.71 547 ASN B C 1
ATOM 8438 O O . ASN B 1 547 ? 55.140 -19.108 56.384 1.00 35.44 547 ASN B O 1
ATOM 8443 N N . GLY B 1 548 ? 54.669 -20.819 54.944 1.00 35.52 548 GLY B N 1
ATOM 8444 C CA . GLY B 1 548 ? 54.899 -21.901 55.874 1.00 38.04 548 GLY B CA 1
ATOM 8445 C C . GLY B 1 548 ? 53.750 -22.097 56.886 1.00 38.53 548 GLY B C 1
ATOM 8446 O O . GLY B 1 548 ? 53.954 -22.724 57.908 1.00 39.57 548 GLY B O 1
ATOM 8447 N N . TYR B 1 549 ? 52.548 -21.595 56.612 1.00 37.97 549 TYR B N 1
ATOM 8448 C CA . TYR B 1 549 ? 51.379 -22.027 57.399 1.00 37.50 549 TYR B CA 1
ATOM 8449 C C . TYR B 1 549 ? 50.820 -23.419 56.914 1.00 37.25 549 TYR B C 1
ATOM 8450 O O . TYR B 1 549 ? 50.930 -23.810 55.713 1.00 35.25 549 TYR B O 1
ATOM 8459 N N . ARG B 1 550 ? 50.151 -24.120 57.830 1.00 37.39 550 ARG B N 1
ATOM 8460 C CA . ARG B 1 550 ? 49.260 -25.230 57.445 1.00 35.87 550 ARG B CA 1
ATOM 8461 C C . ARG B 1 550 ? 47.913 -24.555 57.143 1.00 36.22 550 ARG B C 1
ATOM 8462 O O . ARG B 1 550 ? 47.460 -23.683 57.893 1.00 35.06 550 ARG B O 1
ATOM 8470 N N . ALA B 1 551 ? 47.275 -24.972 56.037 1.00 34.86 551 ALA B N 1
ATOM 8471 C CA . ALA B 1 551 ? 46.029 -24.362 55.572 1.00 32.94 551 ALA B CA 1
ATOM 8472 C C . ALA B 1 551 ? 45.121 -25.326 54.808 1.00 30.64 551 ALA B C 1
ATOM 8473 O O . ALA B 1 551 ? 45.575 -26.349 54.275 1.00 30.62 551 ALA B O 1
ATOM 8475 N N . ARG B 1 552 ? 43.821 -25.026 54.828 1.00 30.26 552 ARG B N 1
ATOM 8476 C CA . ARG B 1 552 ? 42.922 -25.700 53.946 1.00 30.46 552 ARG B CA 1
ATOM 8477 C C . ARG B 1 552 ? 42.021 -24.635 53.302 1.00 29.58 552 ARG B C 1
ATOM 8478 O O . ARG B 1 552 ? 41.749 -23.565 53.862 1.00 31.84 552 ARG B O 1
ATOM 8486 N N . ASN B 1 553 ? 41.594 -24.900 52.088 1.00 28.36 553 ASN B N 1
ATOM 8487 C CA . ASN B 1 553 ? 40.570 -24.046 51.476 1.00 28.31 553 ASN B CA 1
ATOM 8488 C C . ASN B 1 553 ? 39.190 -24.799 51.374 1.00 27.40 553 ASN B C 1
ATOM 8489 O O . ASN B 1 553 ? 39.137 -25.957 50.953 1.00 30.45 553 ASN B O 1
ATOM 8494 N N . LEU B 1 554 ? 38.091 -24.132 51.680 1.00 28.29 554 LEU B N 1
ATOM 8495 C CA . LEU B 1 554 ? 36.739 -24.675 51.536 1.00 28.89 554 LEU B CA 1
ATOM 8496 C C . LEU B 1 554 ? 36.325 -24.698 50.039 1.00 26.94 554 LEU B C 1
ATOM 8497 O O . LEU B 1 554 ? 36.080 -23.668 49.450 1.00 29.29 554 LEU B O 1
ATOM 8502 N N . ILE B 1 555 ? 36.293 -25.885 49.479 1.00 30.03 555 ILE B N 1
ATOM 8503 C CA . ILE B 1 555 ? 36.049 -26.105 48.042 1.00 28.66 555 ILE B CA 1
ATOM 8504 C C . ILE B 1 555 ? 34.613 -25.795 47.731 1.00 28.03 555 ILE B C 1
ATOM 8505 O O . ILE B 1 555 ? 33.652 -26.296 48.400 1.00 28.82 555 ILE B O 1
ATOM 8510 N N . GLY B 1 556 ? 34.394 -24.927 46.762 1.00 28.06 556 GLY B N 1
ATOM 8511 C CA . GLY B 1 556 ? 33.013 -24.518 46.441 1.00 26.37 556 GLY B CA 1
ATOM 8512 C C . GLY B 1 556 ? 32.523 -23.268 47.214 1.00 26.95 556 GLY B C 1
ATOM 8513 O O . GLY B 1 556 ? 31.520 -22.641 46.864 1.00 24.42 556 GLY B O 1
ATOM 8514 N N . GLY B 1 557 ? 33.288 -22.907 48.242 1.00 28.16 557 GLY B N 1
ATOM 8515 C CA . GLY B 1 557 ? 33.047 -21.707 49.040 1.00 26.92 557 GLY B CA 1
ATOM 8516 C C . GLY B 1 557 ? 31.804 -21.766 49.880 1.00 26.61 557 GLY B C 1
ATOM 8517 O O . GLY B 1 557 ? 31.221 -22.785 50.007 1.00 26.81 557 GLY B O 1
ATOM 8518 N N . TYR B 1 558 ? 31.415 -20.608 50.417 1.00 27.15 558 TYR B N 1
ATOM 8519 C CA . TYR B 1 558 ? 30.154 -20.396 51.089 1.00 29.27 558 TYR B CA 1
ATOM 8520 C C . TYR B 1 558 ? 28.988 -20.779 50.213 1.00 30.18 558 TYR B C 1
ATOM 8521 O O . TYR B 1 558 ? 27.997 -21.294 50.723 1.00 29.24 558 TYR B O 1
ATOM 8529 N N . ARG B 1 559 ? 29.083 -20.489 48.908 1.00 29.09 559 ARG B N 1
ATOM 8530 C CA . ARG B 1 559 ? 27.988 -20.881 48.019 1.00 30.49 559 ARG B CA 1
ATOM 8531 C C . ARG B 1 559 ? 27.639 -22.353 48.099 1.00 29.90 559 ARG B C 1
ATOM 8532 O O . ARG B 1 559 ? 26.480 -22.678 48.348 1.00 31.44 559 ARG B O 1
ATOM 8540 N N . THR B 1 560 ? 28.595 -23.254 47.897 1.00 31.27 560 THR B N 1
ATOM 8541 C CA . THR B 1 560 ? 28.244 -24.695 47.933 1.00 31.72 560 THR B CA 1
ATOM 8542 C C . THR B 1 560 ? 27.686 -25.090 49.354 1.00 33.08 560 THR B C 1
ATOM 8543 O O . THR B 1 560 ? 26.642 -25.827 49.506 1.00 31.45 560 THR B O 1
ATOM 8547 N N . TYR B 1 561 ? 28.294 -24.481 50.375 1.00 30.53 561 TYR B N 1
ATOM 8548 C CA . TYR B 1 561 ? 27.877 -24.703 51.792 1.00 32.01 561 TYR B CA 1
ATOM 8549 C C . TYR B 1 561 ? 26.453 -24.233 51.999 1.00 32.16 561 TYR B C 1
ATOM 8550 O O . TYR B 1 561 ? 25.575 -24.996 52.477 1.00 34.61 561 TYR B O 1
ATOM 8559 N N . LYS B 1 562 ? 26.152 -22.988 51.592 1.00 32.82 562 LYS B N 1
ATOM 8560 C CA . LYS B 1 562 ? 24.778 -22.506 51.701 1.00 34.07 562 LYS B CA 1
ATOM 8561 C C . LYS B 1 562 ? 23.731 -23.442 51.078 1.00 35.02 562 LYS B C 1
ATOM 8562 O O . LYS B 1 562 ? 22.628 -23.693 51.634 1.00 34.47 562 LYS B O 1
ATOM 8568 N N . PHE B 1 563 ? 23.985 -23.923 49.891 1.00 32.83 563 PHE B N 1
ATOM 8569 C CA . PHE B 1 563 ? 22.941 -24.738 49.257 1.00 36.70 563 PHE B CA 1
ATOM 8570 C C . PHE B 1 563 ? 22.946 -26.190 49.714 1.00 37.14 563 PHE B C 1
ATOM 8571 O O . PHE B 1 563 ? 22.073 -26.933 49.339 1.00 38.09 563 PHE B O 1
ATOM 8579 N N . ALA B 1 564 ? 23.963 -26.597 50.480 1.00 39.90 564 ALA B N 1
ATOM 8580 C CA . ALA B 1 564 ? 23.993 -27.897 51.123 1.00 41.80 564 ALA B CA 1
ATOM 8581 C C . ALA B 1 564 ? 23.008 -28.046 52.289 1.00 47.23 564 ALA B C 1
ATOM 8582 O O . ALA B 1 564 ? 22.734 -29.153 52.734 1.00 47.64 564 ALA B O 1
ATOM 8584 N N . SER B 1 565 ? 22.449 -26.964 52.796 1.00 34.99 565 SER B N 1
ATOM 8585 C CA . SER B 1 565 ? 21.430 -27.107 53.880 1.00 40.52 565 SER B CA 1
ATOM 8586 C C . SER B 1 565 ? 19.973 -26.818 53.441 1.00 42.93 565 SER B C 1
ATOM 8587 O O . SER B 1 565 ? 19.661 -25.702 52.912 1.00 45.51 565 SER B O 1
#

Organism: Shewanella loihica (strain ATCC BAA-1088 / PV-4) (NCBI:txid323850)

Sequence (1130 aa):
MKKILIIGGVAGGASAAARARRLSETAEIIMFERGEYVSFANCGLPYHISGEIAQRSALVLQTPESFKARFNVEVRVKHEVVAIDRAAKLVTVRRLLDGSEYQESYDTLLLSPGAAPIVPPIPGVDNPLTHSLRNIPDMDRILQTIQMNNVEHATVVGGGFIGLEMMESLHHLGIKTTLLELADQVMTPVDREMAGFAHQAIRDQGVDLRLGTALSEVSYQVQTHVASDAAGEDTAHQHIKGHLSLTLSNGELLETDLLIMAIGVRPETQLARDAGLAIGELGGIKVNAMMQTSDPAIYAVGDAVEEQDFVTGQACLVPLAGPANRQGRMAADNMFGREERYQGTQGTAICKVFDLAVGATGKNEKQLKQAGIAFEKVYVHTASHASYYPGAEVVSFKLLFDPVKGTIFGAQAVGKDGIDKRIDVMAVAQRAGMTVEQLQHLELSYAPPYGSAKDVINQAAFVASNIIKGDATPIHFDQIDNLSEDQLLLDVRNPGELQNGGLEGAVNIPVDELRDRMHELPKDKEIIIFSQVGLRGNVAYRQLVNNGYRARNLIGGYRTYKFASMKKILIIGGVAGGASAAARARRLSETAEIIMFERGEYVSFANCGLPYHISGEIAQRSALVLQTPESFKARFNVEVRVKHEVVAIDRAAKLVTVRRLLDGSEYQESYDTLLLSPGAAPIVPPIPGVDNPLTHSLRNIPDMDRILQTIQMNNVEHATVVGGGFIGLEMMESLHHLGIKTTLLELADQVMTPVDREMAGFAHQAIRDQGVDLRLGTALSEVSYQVQTHVASDAAGEDTAHQHIKGHLSLTLSNGELLETDLLIMAIGVRPETQLARDAGLAIGELGGIKVNAMMQTSDPAIYAVGDAVEEQDFVTGQACLVPLAGPANRQGRMAADNMFGREERYQGTQGTAICKVFDLAVGATGKNEKQLKQAGIAFEKVYVHTASHASYYPGAEVVSFKLLFDPVKGTIFGAQAVGKDGIDKRIDVMAVAQRAGMTVEQLQHLELSYAPPYGSAKDVINQAAFVASNIIKGDATPIHFDQIDNLSEDQLLLDVRNPGELQNGGLEGAVNIPVDELRDRMHELPKDKEIIIFSQVGLRGNVAYRQLVNNGYRARNLIGGYRTYKFAS

Radius of gyration: 32.72 Å; Cα contacts (8 Å, |Δi|>4): 2749; chains: 2; bounding box: 104×104×88 Å

Secondary structure (DSSP, 8-state):
--EEEEE-SSHHHHHHHHHHHHH-SSSEEEEE-SSS-SSB-GGGHHHHHTSSS--GGGGB---HHHHHHHH--EEETTEEEEEEETTTTEEEEEETTT--EEEEE-SEEEE---EEEPPP--TT--STTEE--SSHHHHHHHHHHHHHTT-SEEEEE--SHHHHHHHHHHHHTT-EEEEEESSSSS-TTS-HHHHHHHHHHHHHTT-EEEET--EEEEEEE-------GGGT---TT--TT-EEEEEETTS-EEEESEEEE-S-EEE--HHHHHHT--B-TTSSBP--TT-B-SSTTEEE-GGGB-EEBTTT--EE----HHHHHHHHHHHHHHHTT-------B---EEEEETTEEEEEEE--HHHHHHTT---EEEEEEEESS-TTSTT--EEEEEEEE-TTT-BEEEEEEEESSSHHHHHHHHHHHHHTT-BHHHHTT------TTT--SS-HHHHHHHHHHHHHHTS--EE-TTTTTS--TTEEEEE-S-GGGGGG---TT-EE--GGGTTTSGGGS-TTSEEEEE-SSSHHHHHHHHHHHHTT--EEEETTHHHHHHHT-/--EEEEE--STTHHHHHHHHHHH-SSSEEEEE-SSS-SSB-GGGHHHHHTTSS--GGGGB---HHHHHHHH--EEETTEEEEEEETTTTEEEEEETTTTEEEEEE-SEEEE---EEEPPP--TT--STTEE--SSHHHHHHHHHHHHHTT--EEEEE--SHHHHHHHHHHHHTT-EEEEE-SSSSSSTTS-HHHHHHHHHHHHHTT-EEETT--EEEEEEE-------TTTT---TT--TT-EEEEEETTS-EEEESEEEE---EEE--HHHHHHT--B-TTSSBP--TT-B-SSTTEEE-GGGB-EEBTTT--EE----HHHHHHHHHHHHHHHTT-------B---EEEEETTEEEEEEE--HHHHHHTT---EEEEEEEESS-TTSTT--EEEEEEEE-TTT-BEEEEEEEESSSHHHHHHHHHHHHHTT-BHHHHTT------TTT--SS-HHHHHHHHHHHHHHTS--EE-TTTTT---TTEEEEE-S-HHHHTT---TT-EE--HHHHHHHGGGS-TTSEEEEE-SSSHHHHHHHHHHHTTT--EEEETTHHHHHHHH-

CATH classification: 3.50.50.60 (+2 more: 3.50.50.60, 3.40.250.10)

B-factor: mean 33.88, std 8.63, range [2.0, 78.78]